Protein 3RC0 (pdb70)

Sequence (841 aa):
LDPVACCFLSWCRRVGLELSPKVAVSRQGTVAGYGMVARESVQAGELLFVVPRAALLSQHTCSIGGLLERERVALQSQSGWVPLLLALLHELQAPASRWRPYFALWPELGRLEHPMFWPEEERRCCLLQGTGVPEAVEKDLANIRSEYQSIVLPFMEAHPDLFSLRVRSLELYHQLVALVMAYSFQEPLEKEPNSPVMVPAADILNHLANHNANLEYSANCLRMVATQPIPKGHEIFNTYGQMANWQLIHMYGFVEPYPDNTDDTADIQMVTVREAALQGTKTEAERHLVYERWDFLCKLEMVGEEGAFVIGREEVLTEEELTTTLKVLCMPAEEFRELKDQKREEGSLTITNIPKLKASWRQLLQNSVLLTLQTYATDLKTDQGLLSSNKEVYAKLSWREQQALQVRYGQKMILHQLLELTSETFKSILDPVACCFLSWCRRVGLELSPKVAVSRQGTVAGYGMVARESVQAGELLFVVPRAALLSQHTCSIGGLLERERVALQSQSGWVPLLLALLHELQAPASRWRPYFALWPELGRLEHPMFWPEEERRCCLLQGTGVPEAVEKDLANIRSEYQSIVLPFMEAHPDLFSLRVRSLELYHQLVALVMAYSFQEPLEEPNSPVMVPAADILNHLANHNANLEYSANCLRMVATQPIPKGHEIFNTYGQMANWQLIHMYGFVEPYPDNTDDTADIQMVTVREAALQGTKTEAERHLVYERWDFLCKLEMVGEEGAFVIGREEVLTEEELTTTLKVLCMPAEEFRELKDQSLTITNIPKLKASWRQLLQNSVLLTLQTYATDLKTDQGLLSNKEVYAKLSWREQQALQVRYGQKMILHQLLELTSK

Structure (mmCIF, N/CA/C/O backbone):
data_3RC0
#
_entry.id   3RC0
#
_cell.length_a   61.621
_cell.length_b   64.501
_cell.length_c   73.759
_cell.angle_alpha   78.73
_cell.angle_beta   70.60
_cell.angle_gamma   64.21
#
_symmetry.space_group_name_H-M   'P 1'
#
loop_
_entity.id
_entity.type
_entity.pdbx_description
1 polymer 'N-lysine methyltransferase SETD6'
2 polymer 'Transcription factor p65 peptide'
3 non-polymer 1,2-ETHANEDIOL
4 non-polymer S-ADENOSYLMETHIONINE
5 water water
#
loop_
_atom_site.group_PDB
_atom_site.id
_atom_site.type_symbol
_atom_site.label_atom_id
_atom_site.label_alt_id
_atom_site.label_comp_id
_atom_site.label_asym_id
_atom_site.label_entity_id
_atom_site.label_seq_id
_atom_site.pdbx_PDB_ins_code
_atom_site.Cartn_x
_atom_site.Cartn_y
_atom_site.Cartn_z
_atom_site.occupancy
_atom_site.B_iso_or_equiv
_atom_site.auth_seq_id
_atom_site.auth_comp_id
_atom_site.auth_asym_id
_atom_site.auth_atom_id
_atom_site.pdbx_PDB_model_num
ATOM 1 N N . LEU A 1 19 ? 24.037 14.235 -36.252 1.00 43.76 19 LEU A N 1
ATOM 2 C CA . LEU A 1 19 ? 24.970 13.770 -37.274 1.00 53.68 19 LEU A CA 1
ATOM 3 C C . LEU A 1 19 ? 26.391 14.181 -36.904 1.00 49.26 19 LEU A C 1
ATOM 4 O O . LEU A 1 19 ? 27.143 13.403 -36.308 1.00 46.76 19 LEU A O 1
ATOM 6 N N . ASP A 1 20 ? 26.752 15.405 -37.275 1.00 46.96 20 ASP A N 1
ATOM 7 C CA . ASP A 1 20 ? 27.966 16.027 -36.774 1.00 39.79 20 ASP A CA 1
ATOM 8 C 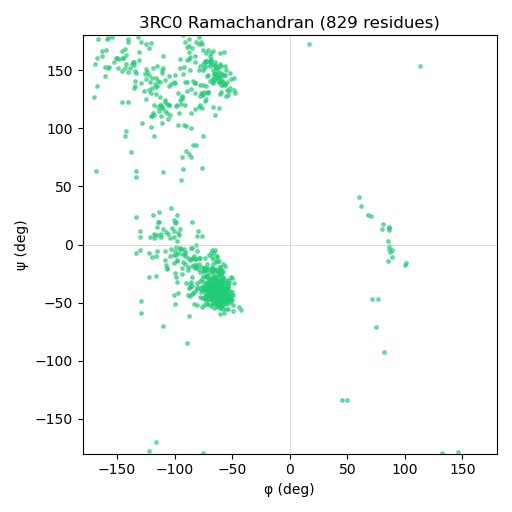C . ASP A 1 20 ? 27.670 16.664 -35.421 1.00 34.90 20 ASP A C 1
ATOM 9 O O . ASP A 1 20 ? 28.478 16.561 -34.500 1.00 39.21 20 ASP A O 1
ATOM 11 N N . PRO A 1 21 ? 26.509 17.329 -35.290 1.00 28.84 21 PRO A N 1
ATOM 12 C CA . PRO A 1 21 ? 26.167 17.889 -33.981 1.00 31.28 21 PRO A CA 1
ATOM 13 C C . PRO A 1 21 ? 26.148 16.824 -32.896 1.00 27.16 21 PRO A C 1
ATOM 14 O O . PRO A 1 21 ? 26.620 17.073 -31.792 1.00 30.55 21 PRO A O 1
ATOM 18 N N . VAL A 1 22 ? 25.617 15.649 -33.210 1.00 24.56 22 VAL A N 1
ATOM 19 C CA . VAL A 1 22 ? 25.640 14.539 -32.268 1.00 27.02 22 VAL A CA 1
ATOM 20 C C . VAL A 1 22 ? 27.073 14.155 -31.902 1.00 29.16 22 VAL A C 1
ATOM 21 O O . VAL A 1 22 ? 27.378 13.939 -30.734 1.00 26.95 22 VAL A O 1
ATOM 25 N N . ALA A 1 23 ? 27.953 14.074 -32.897 1.00 30.50 23 ALA A N 1
ATOM 26 C CA . ALA A 1 23 ? 29.343 13.690 -32.651 1.00 26.38 23 ALA A CA 1
ATOM 27 C C . ALA A 1 23 ? 30.068 14.760 -31.839 1.00 24.76 23 ALA A C 1
ATOM 28 O O . ALA A 1 23 ? 30.836 14.448 -30.921 1.00 26.04 23 ALA A O 1
ATOM 30 N N . CYS A 1 24 ? 29.830 16.018 -32.200 1.00 24.16 24 CYS A N 1
ATOM 31 C CA A CYS A 1 24 ? 30.359 17.160 -31.464 0.50 23.80 24 CYS A CA 1
ATOM 32 C CA B CYS A 1 24 ? 30.376 17.145 -31.457 0.50 23.78 24 CYS A CA 1
ATOM 33 C C . CYS A 1 24 ? 29.876 17.123 -30.016 1.00 23.65 24 CYS A C 1
ATOM 34 O O . CYS A 1 24 ? 30.633 17.403 -29.095 1.00 24.03 24 CYS A O 1
ATOM 39 N N . PHE A 1 25 ? 28.598 16.788 -29.827 1.00 20.93 25 PHE A N 1
ATOM 40 C CA . PHE A 1 25 ? 28.005 16.757 -28.492 1.00 21.04 25 PHE A CA 1
ATOM 41 C C . PHE A 1 25 ? 28.663 15.677 -27.652 1.00 19.45 25 PHE A C 1
ATOM 42 O O . PHE A 1 25 ? 28.960 15.889 -26.480 1.00 21.84 25 PHE A O 1
ATOM 50 N N . LEU A 1 26 ? 28.916 14.525 -28.264 1.00 21.94 26 LEU A N 1
ATOM 51 C CA . LEU A 1 26 ? 29.541 13.403 -27.563 1.00 21.74 26 LEU A CA 1
ATOM 52 C C . LEU A 1 26 ? 30.998 13.649 -27.174 1.00 22.21 26 LEU A C 1
ATOM 53 O O . LEU A 1 26 ? 31.453 13.160 -26.139 1.00 23.50 26 LEU A O 1
ATOM 58 N N . SER A 1 27 ? 31.732 14.408 -27.983 1.00 21.00 27 SER A N 1
ATOM 59 C CA . SER A 1 27 ? 33.075 14.820 -27.584 1.00 23.97 27 SER A CA 1
ATOM 60 C C . SER A 1 27 ? 32.968 15.771 -26.414 1.00 19.82 27 SER A C 1
ATOM 61 O O . SER A 1 27 ? 33.733 15.679 -25.460 1.00 20.88 27 SER A O 1
ATOM 64 N N . TRP A 1 28 ? 32.016 16.695 -26.498 1.00 20.88 28 TRP A N 1
ATOM 65 C CA . TRP A 1 28 ? 31.764 17.637 -25.415 1.00 20.19 28 TRP A CA 1
ATOM 66 C C . TRP A 1 28 ? 31.466 16.878 -24.117 1.00 17.07 28 TRP A C 1
ATOM 67 O O . TRP A 1 28 ? 32.021 17.185 -23.066 1.00 20.30 28 TRP A O 1
ATOM 78 N N . CYS A 1 29 ? 30.598 15.876 -24.205 1.00 18.43 29 CYS A N 1
ATOM 79 C CA . CYS A 1 29 ? 30.318 15.005 -23.070 1.00 21.06 29 CYS A CA 1
ATOM 80 C C . CYS A 1 29 ? 31.608 14.489 -22.429 1.00 23.03 29 CYS A C 1
ATOM 81 O O . CYS A 1 29 ? 31.800 14.601 -21.219 1.00 21.87 29 CYS A O 1
ATOM 84 N N . ARG A 1 30 ? 32.488 13.918 -23.249 1.00 24.03 30 ARG A N 1
ATOM 85 C CA . ARG A 1 30 ? 33.754 13.399 -22.753 1.00 20.86 30 ARG A CA 1
ATOM 86 C C . ARG A 1 30 ? 34.587 14.498 -22.081 1.00 23.26 30 ARG A C 1
ATOM 87 O O . ARG A 1 30 ? 35.151 14.286 -21.005 1.00 18.81 30 ARG A O 1
ATOM 95 N N . ARG A 1 31 ? 34.642 15.672 -22.709 1.00 24.61 31 ARG A N 1
ATOM 96 C CA . ARG A 1 31 ? 35.339 16.829 -22.140 1.00 23.76 31 ARG A CA 1
ATOM 97 C C . ARG A 1 31 ? 34.839 17.183 -20.729 1.00 25.84 31 ARG A C 1
ATOM 98 O O . ARG A 1 31 ? 35.639 17.503 -19.851 1.00 24.54 31 ARG A O 1
ATOM 106 N N . VAL A 1 32 ? 33.524 17.127 -20.508 1.00 21.52 32 VAL A N 1
ATOM 107 C CA . VAL A 1 32 ? 32.947 17.565 -19.229 1.00 17.93 32 VAL A CA 1
ATOM 108 C C . VAL A 1 32 ? 32.598 16.419 -18.272 1.00 19.62 32 VAL A C 1
ATOM 109 O O . VAL A 1 32 ? 31.993 16.640 -17.226 1.00 24.45 32 VAL A O 1
ATOM 113 N N . GLY A 1 33 ? 32.967 15.198 -18.637 1.00 19.63 33 GLY A N 1
ATOM 114 C CA . GLY A 1 33 ? 32.839 14.067 -17.731 1.00 25.11 33 GLY A CA 1
ATOM 115 C C . GLY A 1 33 ? 31.488 13.381 -17.737 1.00 25.07 33 GLY A C 1
ATOM 116 O O . GLY A 1 33 ? 31.173 12.600 -16.835 1.00 24.90 33 GLY A O 1
ATOM 117 N N . LEU A 1 34 ? 30.685 13.673 -18.751 1.00 18.82 34 LEU A N 1
ATOM 118 C CA . LEU A 1 34 ? 29.382 13.053 -18.892 1.00 20.76 34 LEU A CA 1
ATOM 119 C C . LEU A 1 34 ? 29.587 11.698 -19.546 1.00 21.48 34 LEU A C 1
ATOM 120 O O . LEU A 1 34 ? 30.050 11.620 -20.685 1.00 21.63 34 LEU A O 1
ATOM 125 N N . GLU A 1 35 ? 29.255 10.634 -18.819 1.00 18.16 35 GLU A N 1
ATOM 126 C CA . GLU A 1 35 ? 29.531 9.270 -19.266 1.00 25.95 35 GLU A CA 1
ATOM 127 C C . GLU A 1 35 ? 28.277 8.542 -19.761 1.00 26.97 35 GLU A C 1
ATOM 128 O O . GLU A 1 35 ? 27.319 8.359 -19.017 1.00 24.33 35 GLU A O 1
ATOM 134 N N . LEU A 1 36 ? 28.304 8.126 -21.022 1.00 25.70 36 LEU A N 1
ATOM 135 C CA . LEU A 1 36 ? 27.231 7.350 -21.624 1.00 27.90 36 LEU A CA 1
ATOM 136 C C . LEU A 1 36 ? 27.584 5.872 -21.640 1.00 29.66 36 LEU A C 1
ATOM 137 O O . LEU A 1 36 ? 28.721 5.513 -21.948 1.00 22.83 36 LEU A O 1
ATOM 142 N N . SER A 1 37 ? 26.616 5.010 -21.338 1.00 22.42 37 SER A N 1
ATOM 143 C CA . SER A 1 37 ? 26.830 3.574 -21.502 1.00 27.59 37 SER A CA 1
ATOM 144 C C . SER A 1 37 ? 26.933 3.190 -22.975 1.00 24.86 37 SER A C 1
ATOM 145 O O . SER A 1 37 ? 26.191 3.716 -23.812 1.00 24.92 37 SER A O 1
ATOM 148 N N . PRO A 1 38 ? 27.848 2.258 -23.293 1.00 29.98 38 PRO A N 1
ATOM 149 C CA . PRO A 1 38 ? 28.119 1.814 -24.669 1.00 31.63 38 PRO A CA 1
ATOM 150 C C . PRO A 1 38 ? 26.892 1.154 -25.270 1.00 27.60 38 PRO A C 1
ATOM 151 O O . PRO A 1 38 ? 26.807 0.949 -26.482 1.00 26.13 38 PRO A O 1
ATOM 155 N N . LYS A 1 39 ? 25.945 0.827 -24.399 1.00 24.20 39 LYS A N 1
ATOM 156 C CA . LYS A 1 39 ? 24.701 0.200 -24.802 1.00 30.79 39 LYS A CA 1
ATOM 157 C C . LYS A 1 39 ? 23.645 1.201 -25.274 1.00 28.71 39 LYS A C 1
ATOM 158 O O . LYS A 1 39 ? 22.622 0.796 -25.815 1.00 27.73 39 LYS A O 1
ATOM 164 N N . VAL A 1 40 ? 23.863 2.494 -25.047 1.00 25.97 64 VAL A N 1
ATOM 165 C CA . VAL A 1 40 ? 22.875 3.493 -25.466 1.00 29.52 64 VAL A CA 1
ATOM 166 C C . VAL A 1 40 ? 23.404 4.333 -26.609 1.00 24.93 64 VAL A C 1
ATOM 167 O O . VAL A 1 40 ? 24.603 4.587 -26.696 1.00 32.43 64 VAL A O 1
ATOM 171 N N . ALA A 1 41 ? 22.505 4.755 -27.488 1.00 23.25 65 ALA A N 1
ATOM 172 C CA . ALA A 1 41 ? 22.882 5.575 -28.635 1.00 22.22 65 ALA A CA 1
ATOM 173 C C . ALA A 1 41 ? 21.921 6.746 -28.842 1.00 25.50 65 ALA A C 1
ATOM 174 O O . ALA A 1 41 ? 20.704 6.578 -28.787 1.00 27.89 65 ALA A O 1
ATOM 176 N N . VAL A 1 42 ? 22.479 7.931 -29.075 1.00 21.63 66 VAL A N 1
ATOM 177 C CA . VAL A 1 42 ? 21.692 9.093 -29.458 1.00 22.98 66 VAL A CA 1
ATOM 178 C C . VAL A 1 42 ? 21.329 8.940 -30.916 1.00 25.15 66 VAL A C 1
ATOM 179 O O . VAL A 1 42 ? 22.188 8.671 -31.744 1.00 29.50 66 VAL A O 1
ATOM 183 N N . SER A 1 43 ? 20.060 9.117 -31.240 1.00 24.28 67 SER A N 1
ATOM 184 C CA . SER A 1 43 ? 19.609 8.842 -32.592 1.00 23.86 67 SER A CA 1
ATOM 185 C C . SER A 1 43 ? 18.427 9.710 -32.996 1.00 25.58 67 SER A C 1
ATOM 186 O O . SER A 1 43 ? 17.725 10.260 -32.150 1.00 26.28 67 SER A O 1
ATOM 189 N N . ARG A 1 44 ? 18.211 9.815 -34.301 1.00 27.59 68 ARG A N 1
ATOM 190 C CA . ARG A 1 44 ? 17.064 10.518 -34.834 1.00 28.70 68 ARG A CA 1
ATOM 191 C C . ARG A 1 44 ? 16.259 9.538 -35.682 1.00 33.14 68 ARG A C 1
ATOM 192 O O . ARG A 1 44 ? 15.286 9.904 -36.338 1.00 30.05 68 ARG A O 1
ATOM 200 N N . GLN A 1 45 ? 16.669 8.275 -35.642 1.00 31.85 69 GLN A N 1
ATOM 201 C CA . GLN A 1 45 ? 16.052 7.235 -36.457 1.00 27.10 69 GLN A CA 1
ATOM 202 C C . GLN A 1 45 ? 15.163 6.286 -35.648 1.00 28.02 69 GLN A C 1
ATOM 203 O O . GLN A 1 45 ? 15.653 5.526 -34.812 1.00 27.21 69 GLN A O 1
ATOM 205 N N . GLY A 1 46 ? 13.859 6.328 -35.913 1.00 21.31 70 GLY A N 1
ATOM 206 C CA . GLY A 1 46 ? 12.925 5.403 -35.302 1.00 20.67 70 GLY A CA 1
ATOM 207 C C . GLY A 1 46 ? 12.431 5.875 -33.950 1.00 18.66 70 GLY A C 1
ATOM 208 O O . GLY A 1 46 ? 11.824 5.118 -33.190 1.00 20.80 70 GLY A O 1
ATOM 209 N N . THR A 1 47 ? 12.699 7.135 -33.646 1.00 21.65 71 THR A N 1
ATOM 210 C CA . THR A 1 47 ? 12.261 7.714 -32.386 1.00 24.57 71 THR A CA 1
ATOM 211 C C . THR A 1 47 ? 10.873 8.318 -32.565 1.00 19.89 71 THR A C 1
ATOM 212 O O . THR A 1 47 ? 10.467 8.617 -33.682 1.00 18.84 71 THR A O 1
ATOM 216 N N . VAL A 1 48 ? 10.147 8.488 -31.464 1.00 16.68 72 VAL A N 1
ATOM 217 C CA . VAL A 1 48 ? 8.811 9.075 -31.515 1.00 20.90 72 VA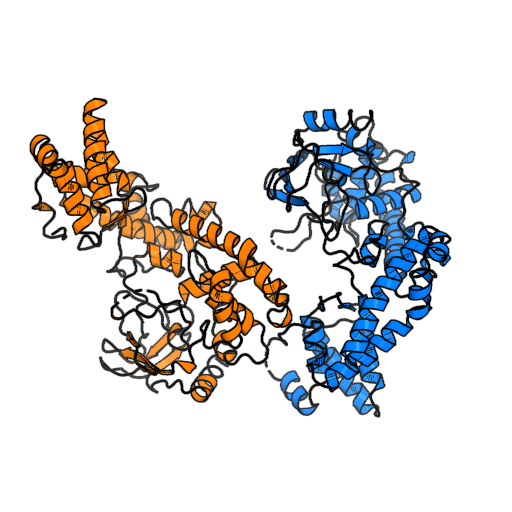L A CA 1
ATOM 218 C C . VAL A 1 48 ? 8.859 10.539 -31.929 1.00 18.64 72 VAL A C 1
ATOM 219 O O . VAL A 1 48 ? 7.899 11.064 -32.488 1.00 25.94 72 VAL A O 1
ATOM 223 N N . ALA A 1 49 ? 9.982 11.197 -31.669 1.00 19.25 73 ALA A N 1
ATOM 224 C CA . ALA A 1 49 ? 10.122 12.610 -32.013 1.00 22.54 73 ALA A CA 1
ATOM 225 C C . ALA A 1 49 ? 11.561 13.099 -31.922 1.00 22.15 73 ALA A C 1
ATOM 226 O O . ALA A 1 49 ? 12.266 12.777 -30.968 1.00 24.96 73 ALA A O 1
ATOM 228 N N . GLY A 1 50 ? 11.989 13.878 -32.914 1.00 20.80 74 GLY A N 1
ATOM 229 C CA . GLY A 1 50 ? 13.317 14.474 -32.915 1.00 24.06 74 GLY A CA 1
ATOM 230 C C . GLY A 1 50 ? 14.422 13.507 -32.524 1.00 28.30 74 GLY A C 1
ATOM 231 O O . GLY A 1 50 ? 14.470 12.381 -33.017 1.00 29.75 74 GLY A O 1
ATOM 232 N N . TYR A 1 51 ? 15.309 13.951 -31.640 1.00 23.93 75 TYR A N 1
ATOM 233 C CA . TYR A 1 51 ? 16.324 13.085 -31.054 1.00 19.66 75 TYR A CA 1
ATOM 234 C C . TYR A 1 51 ? 15.746 12.231 -29.937 1.00 23.97 75 TYR A C 1
ATOM 235 O O . TYR A 1 51 ? 14.816 12.638 -29.242 1.00 21.00 75 TYR A O 1
ATOM 244 N N . GLY A 1 52 ? 16.325 11.055 -29.756 1.00 17.46 76 GLY A N 1
ATOM 245 C CA . GLY A 1 52 ? 15.979 10.185 -28.651 1.00 16.22 76 GLY A CA 1
ATOM 246 C C . GLY A 1 52 ? 17.183 9.311 -28.387 1.00 14.80 76 GLY A C 1
ATOM 247 O O . GLY A 1 52 ? 18.195 9.436 -29.073 1.00 20.95 76 GLY A O 1
ATOM 248 N N . MET A 1 53 ? 17.096 8.453 -27.380 1.00 15.00 77 MET A N 1
ATOM 249 C CA . MET A 1 53 ? 18.124 7.446 -27.164 1.00 18.40 77 MET A CA 1
ATOM 250 C C . MET A 1 53 ? 17.532 6.071 -27.376 1.00 17.34 77 MET A C 1
ATOM 251 O O . MET A 1 53 ? 16.401 5.804 -26.993 1.00 19.31 77 MET A O 1
ATOM 256 N N . VAL A 1 54 ? 18.321 5.211 -28.001 1.00 19.67 78 VAL A N 1
ATOM 257 C CA . VAL A 1 54 ? 17.899 3.875 -28.382 1.00 26.32 78 VAL A CA 1
ATOM 258 C C . VAL A 1 54 ? 18.874 2.890 -27.762 1.00 28.89 78 VAL A C 1
ATOM 259 O O . VAL A 1 54 ? 20.045 3.220 -27.567 1.00 23.07 78 VAL A O 1
ATOM 263 N N . ALA A 1 55 ? 18.403 1.696 -27.421 1.00 27.72 79 ALA A N 1
ATOM 264 C CA . ALA A 1 55 ? 19.300 0.671 -26.892 1.00 28.33 79 ALA A CA 1
ATOM 265 C C . ALA A 1 55 ? 20.097 -0.007 -28.015 1.00 26.78 79 ALA A C 1
ATOM 266 O O . ALA A 1 55 ? 19.521 -0.613 -28.918 1.00 29.91 79 ALA A O 1
ATOM 268 N N . ARG A 1 56 ? 21.422 0.122 -27.958 1.00 27.48 80 ARG A N 1
ATOM 269 C CA . ARG A 1 56 ? 22.324 -0.582 -28.867 1.00 35.82 80 ARG A CA 1
ATOM 270 C C . ARG A 1 56 ? 22.312 -2.073 -28.570 1.00 30.91 80 ARG A C 1
ATOM 271 O O . ARG A 1 56 ? 22.432 -2.903 -29.470 1.00 34.26 80 ARG A O 1
ATOM 279 N N . GLU A 1 57 ? 22.192 -2.392 -27.288 1.00 33.81 81 GLU A N 1
ATOM 280 C CA . GLU A 1 57 ? 22.135 -3.764 -26.815 1.00 33.91 81 GLU A CA 1
ATOM 281 C C . GLU A 1 57 ? 21.054 -3.801 -25.763 1.00 33.52 81 GLU A C 1
ATOM 282 O O . GLU A 1 57 ? 20.760 -2.779 -25.144 1.00 35.29 81 GLU A O 1
ATOM 288 N N . SER A 1 58 ? 20.459 -4.967 -25.546 1.00 27.89 82 SER A N 1
ATOM 289 C CA . SER A 1 58 ? 19.405 -5.070 -24.545 1.00 30.56 82 SER A CA 1
ATOM 290 C C . SER A 1 58 ? 19.940 -4.645 -23.185 1.00 34.53 82 SER A C 1
ATOM 291 O O . SER A 1 58 ? 21.084 -4.938 -22.826 1.00 29.06 82 SER A O 1
ATOM 294 N N . VAL A 1 59 ? 19.101 -3.935 -22.444 1.00 32.23 83 VAL A N 1
ATOM 295 C CA . VAL A 1 59 ? 19.461 -3.392 -21.147 1.00 30.89 83 VAL A CA 1
ATOM 296 C C . VAL A 1 59 ? 18.574 -4.038 -20.082 1.00 35.68 83 VAL A C 1
ATOM 297 O O . VAL A 1 59 ? 17.399 -4.311 -20.330 1.00 30.39 83 VAL A O 1
ATOM 301 N N . GLN A 1 60 ? 19.144 -4.293 -18.909 1.00 31.94 84 GLN A N 1
ATOM 302 C CA . GLN A 1 60 ? 18.411 -4.908 -17.815 1.00 33.98 84 GLN A CA 1
ATOM 303 C C . GLN A 1 60 ? 17.859 -3.846 -16.879 1.00 32.53 84 GLN A C 1
ATOM 304 O O . GLN A 1 60 ? 18.443 -2.774 -16.733 1.00 33.61 84 GLN A O 1
ATOM 310 N N . ALA A 1 61 ? 16.751 -4.161 -16.221 1.00 34.67 85 ALA A N 1
ATOM 311 C CA . ALA A 1 61 ? 16.208 -3.294 -15.188 1.00 28.34 85 ALA A CA 1
ATOM 312 C C . ALA A 1 61 ? 17.280 -2.955 -14.163 1.00 33.16 85 ALA A C 1
ATOM 313 O O . ALA A 1 61 ? 18.027 -3.829 -13.725 1.00 39.89 85 ALA A O 1
ATOM 315 N N . GLY A 1 62 ? 17.362 -1.684 -13.788 1.00 27.00 86 GLY A N 1
ATOM 316 C CA . GLY A 1 62 ? 18.292 -1.257 -12.760 1.00 26.79 86 GLY A CA 1
ATOM 317 C C . GLY A 1 62 ? 19.654 -0.879 -13.302 1.00 27.38 86 GLY A C 1
ATOM 318 O O . GLY A 1 62 ? 20.517 -0.414 -12.559 1.00 31.00 86 GLY A O 1
ATOM 319 N N . GLU A 1 63 ? 19.846 -1.070 -14.603 1.00 29.09 87 GLU A N 1
ATOM 320 C CA . GLU A 1 63 ? 21.136 -0.808 -15.232 1.00 25.59 87 GLU A CA 1
ATOM 321 C C . GLU A 1 63 ? 21.382 0.680 -15.469 1.00 31.74 87 GLU A C 1
ATOM 322 O O . GLU A 1 63 ? 20.489 1.412 -15.894 1.00 24.74 87 GLU A O 1
ATOM 328 N N . LEU A 1 64 ? 22.603 1.114 -15.181 1.00 25.47 88 LEU A N 1
ATOM 329 C CA . LEU A 1 64 ? 22.990 2.504 -15.332 1.00 25.55 88 LEU A CA 1
ATOM 330 C C . LEU A 1 64 ? 23.165 2.857 -16.808 1.00 25.10 88 LEU A C 1
ATOM 331 O O . LEU A 1 64 ? 23.939 2.219 -17.512 1.00 27.28 88 LEU A O 1
ATOM 336 N N . LEU A 1 65 ? 22.443 3.869 -17.276 1.00 24.68 89 LEU A N 1
ATOM 337 C CA . LEU A 1 65 ? 22.478 4.238 -18.687 1.00 20.49 89 LEU A CA 1
ATOM 338 C C . LEU A 1 65 ? 23.443 5.392 -18.938 1.00 22.43 89 LEU A C 1
ATOM 339 O O . LEU A 1 65 ? 24.176 5.395 -19.925 1.00 22.23 89 LEU A O 1
ATOM 344 N N . PHE A 1 66 ? 23.427 6.383 -18.053 1.00 18.76 90 PHE A N 1
ATOM 345 C CA . PHE A 1 66 ? 24.419 7.454 -18.114 1.00 21.34 90 PHE A CA 1
ATOM 346 C C . PHE A 1 66 ? 24.529 8.280 -16.836 1.00 20.11 90 PHE A C 1
ATOM 347 O O . PHE A 1 66 ? 23.648 8.241 -15.980 1.00 24.57 90 PHE A O 1
ATOM 355 N N . VAL A 1 67 ? 25.641 8.994 -16.711 1.00 20.44 91 VAL A N 1
ATOM 356 C CA . VAL A 1 67 ? 25.912 9.831 -15.549 1.00 25.25 91 VAL A CA 1
ATOM 357 C C . VAL A 1 67 ? 26.242 11.240 -16.006 1.00 21.83 91 VAL A C 1
ATOM 358 O O . VAL A 1 67 ? 27.038 11.435 -16.921 1.00 19.26 91 VAL A O 1
ATOM 362 N N . VAL A 1 68 ? 25.609 12.217 -15.364 1.00 21.77 92 VAL A N 1
ATOM 363 C CA . VAL A 1 68 ? 25.854 13.618 -15.656 1.00 21.19 92 VAL A CA 1
ATOM 364 C C . VAL A 1 68 ? 26.391 14.306 -14.401 1.00 22.78 92 VAL A C 1
ATOM 365 O O . VAL A 1 68 ? 25.671 14.435 -13.411 1.00 25.54 92 VAL A O 1
ATOM 369 N N . PRO A 1 69 ? 27.666 14.742 -14.439 1.00 22.91 93 PRO A N 1
ATOM 370 C CA . PRO A 1 69 ? 28.277 15.492 -13.336 1.00 21.77 93 PRO A CA 1
ATOM 371 C C . PRO A 1 69 ? 27.486 16.763 -13.096 1.00 21.12 93 PRO A C 1
ATOM 372 O O . PRO A 1 69 ? 26.980 17.340 -14.054 1.00 22.06 93 PRO A O 1
ATOM 376 N N . ARG A 1 70 ? 27.396 17.212 -11.852 1.00 22.11 94 ARG A N 1
ATOM 377 C CA . ARG A 1 70 ? 26.617 18.405 -11.559 1.00 24.30 94 ARG A CA 1
ATOM 378 C C . ARG A 1 70 ? 27.206 19.680 -12.152 1.00 28.16 94 ARG A C 1
ATOM 379 O O . ARG A 1 70 ? 26.490 20.662 -12.346 1.00 21.58 94 ARG A O 1
ATOM 387 N N . ALA A 1 71 ? 28.498 19.666 -12.455 1.00 18.04 95 ALA A N 1
ATOM 388 C CA . ALA A 1 71 ? 29.147 20.848 -13.022 1.00 25.17 95 ALA A CA 1
ATOM 389 C C . ALA A 1 71 ? 28.834 20.994 -14.507 1.00 27.36 95 ALA A C 1
ATOM 390 O O . ALA A 1 71 ? 29.108 22.034 -15.108 1.00 33.20 95 ALA A O 1
ATOM 392 N N . ALA A 1 72 ? 28.248 19.952 -15.092 1.00 22.91 96 ALA A N 1
ATOM 393 C CA . ALA A 1 72 ? 27.837 19.987 -16.491 1.00 24.57 96 ALA A CA 1
ATOM 394 C C . ALA A 1 72 ? 26.451 20.607 -16.689 1.00 18.94 96 ALA A C 1
ATOM 395 O O . ALA A 1 72 ? 26.107 21.013 -17.801 1.00 19.72 96 ALA A O 1
ATOM 397 N N . LEU A 1 73 ? 25.659 20.674 -15.618 1.00 24.58 97 LEU A N 1
ATOM 398 C CA . LEU A 1 73 ? 24.311 21.240 -15.685 1.00 21.66 97 LEU A CA 1
ATOM 399 C C . LEU A 1 73 ? 24.387 22.707 -16.057 1.00 23.11 97 LEU A C 1
ATOM 400 O O . LEU A 1 73 ? 25.342 23.387 -15.702 1.00 24.66 97 LEU A O 1
ATOM 405 N N . LEU A 1 74 ? 23.385 23.192 -16.782 1.00 25.98 98 LEU A N 1
ATOM 406 C CA . LEU A 1 74 ? 23.316 24.604 -17.139 1.00 20.44 98 LEU A CA 1
ATOM 407 C C . LEU A 1 74 ? 22.244 25.263 -16.296 1.00 21.06 98 LEU A C 1
ATOM 408 O O . LEU A 1 74 ? 21.056 25.020 -16.487 1.00 20.12 98 LEU A O 1
ATOM 413 N N . SER A 1 75 ? 22.674 26.081 -15.343 1.00 21.06 99 SER A N 1
ATOM 414 C CA . SER A 1 75 ? 21.749 26.730 -14.434 1.00 26.54 99 SER A CA 1
ATOM 415 C C . SER A 1 75 ? 22.178 28.158 -14.176 1.00 28.01 99 SER A C 1
ATOM 416 O O . SER A 1 75 ? 23.217 28.601 -14.661 1.00 29.08 99 SER A O 1
ATOM 419 N N . GLN A 1 76 ? 21.362 28.871 -13.407 1.00 28.08 100 GLN A N 1
ATOM 420 C CA . GLN A 1 76 ? 21.702 30.204 -12.936 1.00 32.05 100 GLN A CA 1
ATOM 421 C C . GLN A 1 76 ? 23.005 30.178 -12.135 1.00 32.84 100 GLN A C 1
ATOM 422 O O . GLN A 1 76 ? 23.744 31.154 -12.107 1.00 36.96 100 GLN A O 1
ATOM 428 N N . HIS A 1 77 ? 23.288 29.040 -11.507 1.00 37.13 101 HIS A N 1
ATOM 429 C CA . HIS A 1 77 ? 24.457 28.895 -10.634 1.00 29.51 101 HIS A CA 1
ATOM 430 C C . HIS A 1 77 ? 25.751 28.497 -11.344 1.00 31.29 101 HIS A C 1
ATOM 431 O O . HIS A 1 77 ? 26.826 28.942 -10.949 1.00 37.34 101 HIS A O 1
ATOM 438 N N . THR A 1 78 ? 25.655 27.687 -12.399 1.00 28.00 102 THR A N 1
ATOM 439 C CA . THR A 1 78 ? 26.843 27.292 -13.167 1.00 31.34 102 THR A CA 1
ATOM 440 C C . THR A 1 78 ? 27.163 28.212 -14.335 1.00 28.91 102 THR A C 1
ATOM 441 O O . THR A 1 78 ? 28.262 28.155 -14.880 1.00 30.11 102 THR A O 1
ATOM 445 N N . CYS A 1 79 ? 26.212 29.039 -14.755 1.00 28.96 103 CYS A N 1
ATOM 446 C CA . CYS A 1 79 ? 26.474 29.913 -15.898 1.00 29.67 103 CYS A CA 1
ATOM 447 C C . CYS A 1 79 ? 27.515 30.973 -15.527 1.00 34.72 103 CYS A C 1
ATOM 448 O O . CYS A 1 79 ? 27.727 31.267 -14.344 1.00 31.05 103 CYS A O 1
ATOM 451 N N . SER A 1 80 ? 28.149 31.552 -16.547 1.00 38.10 104 SER A N 1
ATOM 452 C CA . SER A 1 80 ? 29.249 32.494 -16.346 1.00 36.26 104 SER A CA 1
ATOM 453 C C . SER A 1 80 ? 28.874 33.793 -15.620 1.00 44.07 104 SER A C 1
ATOM 454 O O . SER A 1 80 ? 29.756 34.514 -15.153 1.00 47.10 104 SER A O 1
ATOM 457 N N . ILE A 1 81 ? 27.581 34.095 -15.515 1.00 36.43 105 ILE A N 1
ATOM 458 C CA . ILE A 1 81 ? 27.155 35.278 -14.767 1.00 32.97 105 ILE A CA 1
ATOM 459 C C . ILE A 1 81 ? 26.369 34.890 -13.531 1.00 31.56 105 ILE A C 1
ATOM 460 O O . ILE A 1 81 ? 25.519 35.645 -13.064 1.00 34.44 105 ILE A O 1
ATOM 465 N N . GLY A 1 82 ? 26.656 33.708 -13.003 1.00 33.07 106 GLY A N 1
ATOM 466 C CA . GLY A 1 82 ? 25.963 33.231 -11.825 1.00 31.48 106 GLY A CA 1
ATOM 467 C C . GLY A 1 82 ? 26.031 34.212 -10.673 1.00 36.08 106 GLY A C 1
ATOM 468 O O . GLY A 1 82 ? 25.061 34.376 -9.933 1.00 33.64 106 GLY A O 1
ATOM 469 N N . GLY A 1 83 ? 27.179 34.868 -10.521 1.00 35.61 107 GLY A N 1
ATOM 470 C CA . GLY A 1 83 ? 27.377 35.823 -9.444 1.00 36.95 107 GLY A CA 1
ATOM 471 C C . GLY A 1 83 ? 26.440 37.014 -9.528 1.00 29.27 107 GLY A C 1
ATOM 472 O O . GLY A 1 83 ? 25.731 37.327 -8.577 1.00 35.02 107 GLY A O 1
ATOM 473 N N . LEU A 1 84 ? 26.438 37.681 -10.675 1.00 36.36 108 LEU A N 1
ATOM 474 C CA . LEU A 1 84 ? 25.555 38.822 -10.894 1.00 35.68 108 LEU A CA 1
ATOM 475 C C . LEU A 1 84 ? 24.097 38.457 -10.647 1.00 35.77 108 LEU A C 1
ATOM 476 O O . LEU A 1 84 ? 23.344 39.238 -10.069 1.00 41.19 108 LEU A O 1
ATOM 481 N N . LEU A 1 85 ? 23.711 37.260 -11.085 1.00 41.18 109 LEU A N 1
ATOM 482 C CA . LEU A 1 85 ? 22.333 36.792 -10.960 1.00 36.00 109 LEU A CA 1
ATOM 483 C C . LEU A 1 85 ? 21.969 36.553 -9.509 1.00 34.98 109 LEU A C 1
ATOM 484 O O . LEU A 1 85 ? 20.904 36.961 -9.050 1.00 34.54 109 LEU A O 1
ATOM 489 N N . GLU A 1 86 ? 22.851 35.881 -8.786 1.00 37.04 110 GLU A N 1
ATOM 490 C CA . GLU A 1 86 ? 22.620 35.654 -7.369 1.00 41.11 110 GLU A CA 1
ATOM 491 C C . GLU A 1 86 ? 22.529 36.999 -6.643 1.00 43.87 110 GLU A C 1
ATOM 492 O O . GLU A 1 86 ? 21.607 37.249 -5.869 1.00 38.38 110 GLU A O 1
ATOM 498 N N . ARG A 1 87 ? 23.499 37.861 -6.925 1.00 39.49 111 ARG A N 1
ATOM 499 C CA . ARG A 1 87 ? 23.563 39.204 -6.374 1.00 43.71 111 ARG A CA 1
ATOM 500 C C . ARG A 1 87 ? 22.216 39.916 -6.534 1.00 52.34 111 ARG A C 1
ATOM 501 O O . ARG A 1 87 ? 21.728 40.561 -5.602 1.00 51.09 111 ARG A O 1
ATOM 509 N N . GLU A 1 88 ? 21.615 39.779 -7.717 1.00 44.18 112 GLU A N 1
ATOM 510 C CA . GLU A 1 88 ? 20.386 40.498 -8.063 1.00 45.91 112 GLU A CA 1
ATOM 511 C C . GLU A 1 88 ? 19.110 39.679 -7.889 1.00 39.19 112 GLU A C 1
ATOM 512 O O . GLU A 1 88 ? 18.103 39.967 -8.529 1.00 44.52 112 GLU A O 1
ATOM 518 N N . ARG A 1 89 ? 19.145 38.681 -7.012 1.00 41.99 113 ARG A N 1
ATOM 519 C CA . ARG A 1 89 ? 18.036 37.728 -6.886 1.00 41.38 113 ARG A CA 1
ATOM 520 C C . ARG A 1 89 ? 16.686 38.359 -6.549 1.00 46.10 113 ARG A C 1
ATOM 521 O O . ARG A 1 89 ? 15.641 37.820 -6.917 1.00 45.93 113 ARG A O 1
ATOM 529 N N . VAL A 1 90 ? 16.704 39.490 -5.848 1.00 41.92 114 VAL A N 1
ATOM 530 C CA . VAL A 1 90 ? 15.464 40.183 -5.482 1.00 39.26 114 VAL A CA 1
ATOM 531 C C . VAL A 1 90 ? 14.825 40.864 -6.694 1.00 39.00 114 VAL A C 1
ATOM 532 O O . VAL A 1 90 ? 13.611 40.783 -6.902 1.00 41.07 114 VAL A O 1
ATOM 536 N N . ALA A 1 91 ? 15.648 41.533 -7.494 1.00 39.01 115 ALA A N 1
ATOM 537 C CA . ALA A 1 91 ? 15.145 42.217 -8.674 1.00 45.00 115 ALA A CA 1
ATOM 538 C C . ALA A 1 91 ? 14.477 41.232 -9.625 1.00 39.28 115 ALA A C 1
ATOM 539 O O . ALA A 1 91 ? 13.528 41.581 -10.324 1.00 34.57 115 ALA A O 1
ATOM 541 N N . LEU A 1 92 ? 14.973 39.999 -9.627 1.00 37.56 116 LEU A N 1
ATOM 542 C CA . LEU A 1 92 ? 14.635 39.028 -10.661 1.00 39.44 116 LEU A CA 1
ATOM 543 C C . LEU A 1 92 ? 13.500 38.077 -10.281 1.00 34.76 116 LEU A C 1
ATOM 544 O O . LEU A 1 92 ? 13.226 37.126 -11.007 1.00 40.86 116 LEU A O 1
ATOM 549 N N . GLN A 1 93 ? 12.842 38.328 -9.151 1.00 34.30 117 GLN A N 1
ATOM 550 C CA . GLN A 1 93 ? 11.710 37.498 -8.724 1.00 39.71 117 GLN A CA 1
ATOM 551 C C . GLN A 1 93 ? 10.561 37.513 -9.724 1.00 37.39 117 GLN A C 1
ATOM 552 O O . GLN A 1 93 ? 10.389 38.476 -10.484 1.00 31.74 117 GLN A O 1
ATOM 558 N N . SER A 1 94 ? 9.763 36.450 -9.703 1.00 36.23 118 SER A N 1
ATOM 559 C CA . SER A 1 94 ? 8.578 36.364 -10.555 1.00 36.14 118 SER A CA 1
ATOM 560 C C . SER A 1 94 ? 7.693 35.216 -10.098 1.00 41.73 118 SER A C 1
ATOM 561 O O . SER A 1 94 ? 8.042 34.490 -9.163 1.00 37.36 118 SER A O 1
ATOM 564 N N . GLN A 1 95 ? 6.543 35.064 -10.747 1.00 37.00 119 GLN A N 1
ATOM 565 C CA . GLN A 1 95 ? 5.601 34.018 -10.376 1.00 38.44 119 GLN A CA 1
ATOM 566 C C . GLN A 1 95 ? 6.187 32.623 -10.570 1.00 41.12 119 GLN A C 1
ATOM 567 O O . GLN A 1 95 ? 5.925 31.714 -9.775 1.00 37.73 119 GLN A O 1
ATOM 573 N N . SER A 1 96 ? 6.989 32.467 -11.621 1.00 35.33 120 SER A N 1
ATOM 574 C CA . SER A 1 96 ? 7.563 31.174 -11.978 1.00 31.10 120 SER A CA 1
ATOM 575 C C . SER A 1 96 ? 8.875 30.894 -11.262 1.00 30.96 120 SER A C 1
ATOM 576 O O . SER A 1 96 ? 9.152 29.761 -10.884 1.00 32.13 120 SER A O 1
ATOM 579 N N . GLY A 1 97 ? 9.687 31.927 -11.089 1.00 26.14 121 GLY A N 1
ATOM 580 C CA . GLY A 1 97 ? 10.994 31.765 -10.489 1.00 27.53 121 GLY A CA 1
ATOM 581 C C . GLY A 1 97 ? 12.041 31.388 -11.517 1.00 28.38 121 GLY A C 1
ATOM 582 O O . GLY A 1 97 ? 13.130 30.956 -11.158 1.00 29.19 121 GLY A O 1
ATOM 583 N N . TRP A 1 98 ? 11.713 31.573 -12.797 1.00 25.60 122 TRP A N 1
ATOM 584 C CA . TRP A 1 98 ? 12.568 31.141 -13.909 1.00 22.33 122 TRP A CA 1
ATOM 585 C C . TRP A 1 98 ? 13.419 32.230 -14.516 1.00 21.08 122 TRP A C 1
ATOM 586 O O . TRP A 1 98 ? 14.262 31.939 -15.363 1.00 25.06 122 TRP A O 1
ATOM 597 N N . VAL A 1 99 ? 13.190 33.480 -14.123 1.00 21.00 123 VAL A N 1
ATOM 598 C CA . VAL A 1 99 ? 13.908 34.593 -14.741 1.00 21.54 123 VAL A CA 1
ATOM 599 C C . VAL A 1 99 ? 15.423 34.422 -14.665 1.00 22.89 123 VAL A C 1
ATOM 600 O O . VAL A 1 99 ? 16.115 34.620 -15.663 1.00 25.14 123 VAL A O 1
ATOM 604 N N . PRO A 1 100 ? 15.948 34.044 -13.486 1.00 18.75 124 PRO A N 1
ATOM 605 C CA . PRO A 1 100 ? 17.391 33.780 -13.424 1.00 26.40 124 PRO A CA 1
ATOM 606 C C . PRO A 1 100 ? 17.860 32.736 -14.445 1.00 22.77 124 PRO A C 1
ATOM 607 O O . PRO A 1 100 ? 18.883 32.949 -15.086 1.00 25.36 124 PRO A O 1
ATOM 611 N N . LEU A 1 101 ? 17.135 31.635 -14.602 1.00 22.51 125 LEU A N 1
ATOM 612 C CA . LEU A 1 101 ? 17.539 30.624 -15.571 1.00 22.71 125 LEU A CA 1
ATOM 613 C C . LEU A 1 101 ? 17.418 31.154 -16.993 1.00 18.41 125 LEU A C 1
ATOM 614 O O . LEU A 1 101 ? 18.263 30.879 -17.841 1.00 18.85 125 LEU A O 1
ATOM 619 N N . LEU A 1 102 ? 16.367 31.921 -17.248 1.00 16.67 126 LEU A N 1
ATOM 620 C CA . LEU A 1 102 ? 16.139 32.470 -18.577 1.00 17.73 126 LEU A CA 1
ATOM 621 C C . LEU A 1 102 ? 17.232 33.465 -18.966 1.00 19.25 126 LEU A C 1
ATOM 622 O O . LEU A 1 102 ? 17.643 33.520 -20.124 1.00 19.71 126 LEU A O 1
ATOM 627 N N . LEU A 1 103 ? 17.722 34.230 -17.991 1.00 20.85 127 LEU A N 1
ATOM 628 C CA . LEU A 1 103 ? 18.848 35.138 -18.218 1.00 23.28 127 LEU A CA 1
ATOM 629 C C . LEU A 1 103 ? 20.166 34.395 -18.423 1.00 19.63 127 LEU A C 1
ATOM 630 O O . LEU A 1 103 ? 20.991 34.798 -19.242 1.00 24.51 127 LEU A O 1
ATOM 635 N N . ALA A 1 104 ? 20.367 33.310 -17.685 1.00 20.19 128 ALA A N 1
ATOM 636 C CA . ALA A 1 104 ? 21.539 32.475 -17.916 1.00 22.88 128 ALA A CA 1
ATOM 637 C C . ALA A 1 104 ? 21.510 31.951 -19.351 1.00 25.91 128 ALA A C 1
ATOM 638 O O . ALA A 1 104 ? 22.507 32.040 -20.064 1.00 28.24 128 ALA A O 1
ATOM 640 N N . LEU A 1 105 ? 20.360 31.428 -19.779 1.00 18.28 129 LEU A N 1
ATOM 641 C CA . LEU A 1 105 ? 20.201 30.936 -21.151 1.00 17.61 129 LEU A CA 1
ATOM 642 C C . LEU A 1 105 ? 20.398 32.041 -22.176 1.00 20.19 129 LEU A C 1
ATOM 643 O O . LEU A 1 105 ? 21.123 31.860 -23.152 1.00 24.97 129 LEU A O 1
ATOM 648 N N . LEU A 1 106 ? 19.745 33.181 -21.957 1.00 20.41 130 LEU A N 1
ATOM 649 C CA . LEU A 1 106 ? 19.878 34.321 -22.859 1.00 20.83 130 LEU A CA 1
ATOM 650 C C . LEU A 1 106 ? 21.340 34.772 -22.981 1.00 26.85 130 LEU A C 1
ATOM 651 O O . LEU A 1 106 ? 21.846 34.989 -24.082 1.00 23.80 130 LEU A O 1
ATOM 656 N N . HIS A 1 107 ? 22.018 34.903 -21.848 1.00 24.37 131 HIS A N 1
ATOM 657 C CA . HIS A 1 107 ? 23.431 35.235 -21.871 1.00 28.07 131 HIS A CA 1
ATOM 658 C C . HIS A 1 107 ? 24.262 34.183 -22.609 1.00 30.09 131 HIS A C 1
ATOM 659 O O . HIS A 1 107 ? 25.004 34.512 -23.535 1.00 24.24 131 HIS A O 1
ATOM 666 N N . GLU A 1 108 ? 24.148 32.923 -22.192 1.00 21.96 132 GLU A N 1
ATOM 667 C CA . GLU A 1 108 ? 24.963 31.856 -22.778 1.00 26.55 132 GLU A CA 1
ATOM 668 C C . GLU A 1 108 ? 24.766 31.723 -24.286 1.00 27.98 132 GLU A C 1
ATOM 669 O O . GLU A 1 108 ? 25.688 31.334 -25.005 1.00 30.27 132 GLU A O 1
ATOM 675 N N . LEU A 1 109 ? 23.568 32.046 -24.763 1.00 25.93 133 LEU A N 1
ATOM 676 C CA . LEU A 1 109 ? 23.253 31.901 -26.181 1.00 26.16 133 LEU A CA 1
ATOM 677 C C . LEU A 1 109 ? 23.941 32.967 -27.026 1.00 27.30 133 LEU A C 1
ATOM 678 O O . LEU A 1 109 ? 24.208 32.755 -28.206 1.00 30.07 133 LEU A O 1
ATOM 683 N N . GLN A 1 110 ? 24.223 34.117 -26.424 1.00 28.15 134 GLN A N 1
ATOM 684 C CA . GLN A 1 110 ? 24.927 35.181 -27.141 1.00 37.31 134 GLN A CA 1
ATOM 685 C C . GLN A 1 110 ? 26.426 35.229 -26.802 1.00 36.41 134 GLN A C 1
ATOM 686 O O . GLN A 1 110 ? 27.180 35.996 -27.404 1.00 39.39 134 GLN A O 1
ATOM 692 N N . ALA A 1 111 ? 26.851 34.405 -25.848 1.00 31.03 135 ALA A N 1
ATOM 693 C CA . ALA A 1 111 ? 28.262 34.324 -25.470 1.00 34.18 135 ALA A CA 1
ATOM 694 C C . ALA A 1 111 ? 29.075 33.617 -26.552 1.00 38.36 135 ALA A C 1
ATOM 695 O O . ALA A 1 111 ? 28.760 32.488 -26.940 1.00 44.08 135 ALA A O 1
ATOM 697 N N . PRO A 1 112 ? 30.134 34.282 -27.041 1.00 47.15 136 PRO A N 1
ATOM 698 C CA . PRO A 1 112 ? 31.006 33.760 -28.103 1.00 49.76 136 PRO A CA 1
ATOM 699 C C . PRO A 1 112 ? 31.694 32.453 -27.692 1.00 40.56 136 PRO A C 1
ATOM 700 O O . PRO A 1 112 ? 31.738 31.502 -28.474 1.00 44.77 136 PRO A O 1
ATOM 704 N N . ALA A 1 113 ? 32.227 32.422 -26.474 1.00 33.39 137 ALA A N 1
ATOM 705 C CA . ALA A 1 113 ? 32.885 31.231 -25.950 1.00 44.46 137 ALA A CA 1
ATOM 706 C C . ALA A 1 113 ? 32.057 30.598 -24.842 1.00 44.23 137 ALA A C 1
ATOM 707 O O . ALA A 1 113 ? 32.504 30.528 -23.695 1.00 44.33 137 ALA A O 1
ATOM 709 N N . SER A 1 114 ? 30.849 30.150 -25.179 1.00 45.27 138 SER A N 1
ATOM 710 C CA . SER A 1 114 ? 29.995 29.471 -24.210 1.00 31.68 138 SER A CA 1
ATOM 711 C C . SER A 1 114 ? 30.447 28.031 -24.022 1.00 30.99 138 SER A C 1
ATOM 712 O O . SER A 1 114 ? 30.600 27.283 -24.990 1.00 30.78 138 SER A O 1
ATOM 715 N N . ARG A 1 115 ? 30.648 27.657 -22.761 1.00 30.90 139 ARG A N 1
ATOM 716 C CA . ARG A 1 115 ? 31.063 26.310 -22.395 1.00 25.49 139 ARG A CA 1
ATOM 717 C C . ARG A 1 115 ? 30.007 25.260 -22.723 1.00 36.79 139 ARG A C 1
ATOM 718 O O . ARG A 1 115 ? 30.251 24.063 -22.550 1.00 31.49 139 ARG A O 1
ATOM 726 N N . TRP A 1 116 ? 28.839 25.698 -23.195 1.00 21.58 140 TRP A N 1
ATOM 727 C CA . TRP A 1 116 ? 27.752 24.770 -23.514 1.00 22.84 140 TRP A CA 1
ATOM 728 C C . TRP A 1 116 ? 27.311 24.740 -25.000 1.00 29.46 140 TRP A C 1
ATOM 729 O O . TRP A 1 116 ? 26.312 24.101 -25.329 1.00 29.62 140 TRP A O 1
ATOM 740 N N . ARG A 1 117 ? 28.048 25.407 -25.892 1.00 21.94 141 ARG A N 1
ATOM 741 C CA . ARG A 1 117 ? 27.701 25.421 -27.326 1.00 28.00 141 ARG A CA 1
ATOM 742 C C . ARG A 1 117 ? 27.268 24.070 -27.911 1.00 23.48 141 ARG A C 1
ATOM 743 O O . ARG A 1 117 ? 26.196 23.976 -28.500 1.00 31.68 141 ARG A O 1
ATOM 751 N N . PRO A 1 118 ? 28.116 23.029 -27.781 1.00 21.47 142 PRO A N 1
ATOM 752 C CA . PRO A 1 118 ? 27.798 21.711 -28.344 1.00 23.41 142 PRO A CA 1
ATOM 753 C C . PRO A 1 118 ? 26.506 21.142 -27.770 1.00 25.28 142 PRO A C 1
ATOM 754 O O . PRO A 1 118 ? 25.871 20.293 -28.400 1.00 23.21 142 PRO A O 1
ATOM 758 N N . TYR A 1 119 ? 26.134 21.602 -26.581 1.00 20.75 143 TYR A N 1
ATOM 759 C CA . TYR A 1 119 ? 24.876 21.206 -25.971 1.00 26.46 143 TYR A CA 1
ATOM 760 C C . TYR A 1 119 ? 23.689 21.910 -26.651 1.00 25.19 143 TYR A C 1
ATOM 761 O O . TYR A 1 119 ? 22.694 21.270 -26.994 1.00 25.43 143 TYR A O 1
ATOM 770 N N . PHE A 1 120 ? 23.812 23.218 -26.864 1.00 21.45 144 PHE A N 1
ATOM 771 C CA . PHE A 1 120 ? 22.779 24.008 -27.534 1.00 26.63 144 PHE A CA 1
ATOM 772 C C . PHE A 1 120 ? 22.508 23.546 -28.953 1.00 25.31 144 PHE A C 1
ATOM 773 O O . PHE A 1 120 ? 21.431 23.787 -29.490 1.00 20.45 144 PHE A O 1
ATOM 781 N N . ALA A 1 121 ? 23.496 22.911 -29.570 1.00 23.82 145 ALA A N 1
ATOM 782 C CA . ALA A 1 121 ? 23.380 22.472 -30.957 1.00 26.90 145 ALA A CA 1
ATOM 783 C C . ALA A 1 121 ? 22.327 21.386 -31.156 1.00 24.85 145 ALA A C 1
ATOM 784 O O . ALA A 1 121 ? 21.831 21.198 -32.268 1.00 23.84 145 ALA A O 1
ATOM 786 N N . LEU A 1 122 ? 21.992 20.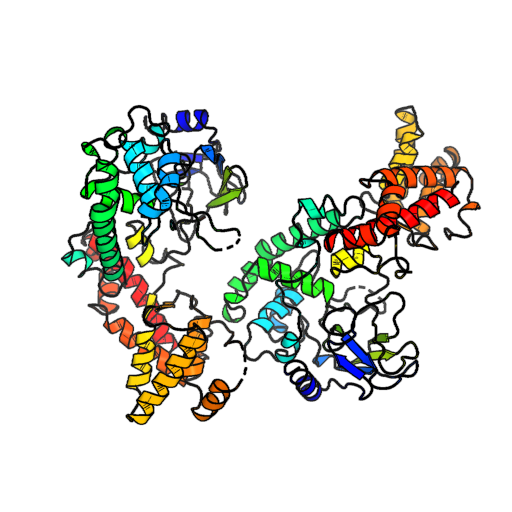666 -30.088 1.00 29.63 146 LEU A N 1
ATOM 787 C CA . LEU A 1 122 ? 20.972 19.621 -30.168 1.00 24.79 146 LEU A CA 1
ATOM 788 C C . LEU A 1 122 ? 19.577 20.151 -29.854 1.00 23.19 146 LEU A C 1
ATOM 789 O O . LEU A 1 122 ? 18.586 19.450 -30.050 1.00 26.34 146 LEU A O 1
ATOM 794 N N . TRP A 1 123 ? 19.498 21.387 -29.371 1.00 21.24 147 TRP A N 1
ATOM 795 C CA . TRP A 1 123 ? 18.204 21.993 -29.085 1.00 23.74 147 TRP A CA 1
ATOM 796 C C . TRP A 1 123 ? 17.364 22.052 -30.343 1.00 21.97 147 TRP A C 1
ATOM 797 O O . TRP A 1 123 ? 17.904 22.096 -31.452 1.00 26.15 147 TRP A O 1
ATOM 808 N N . PRO A 1 124 ? 16.031 22.052 -30.178 1.00 23.29 148 PRO A N 1
ATOM 809 C CA . PRO A 1 124 ? 15.132 22.103 -31.334 1.00 23.84 148 PRO A CA 1
ATOM 810 C C . PRO A 1 124 ? 15.212 23.470 -32.006 1.00 26.66 148 PRO A C 1
ATOM 811 O O . PRO A 1 124 ? 15.699 24.417 -31.387 1.00 26.59 148 PRO A O 1
ATOM 815 N N . GLU A 1 125 ? 14.751 23.565 -33.249 1.00 23.78 149 GLU A N 1
ATOM 816 C CA . GLU A 1 125 ? 14.627 24.853 -33.921 1.00 33.69 149 GLU A CA 1
ATOM 817 C C . GLU A 1 125 ? 13.550 25.675 -33.219 1.00 26.90 149 GLU A C 1
ATOM 818 O O . GLU A 1 125 ? 12.385 25.278 -33.165 1.00 26.24 149 GLU A O 1
ATOM 824 N N . LEU A 1 126 ? 13.942 26.821 -32.677 1.00 28.50 150 LEU A N 1
ATOM 825 C CA . LEU A 1 126 ? 13.064 27.562 -31.782 1.00 25.18 150 LEU A CA 1
ATOM 826 C C . LEU A 1 126 ? 11.802 28.080 -32.457 1.00 25.25 150 LEU A C 1
ATOM 827 O O . LEU A 1 126 ? 10.774 28.259 -31.805 1.00 29.66 150 LEU A O 1
ATOM 832 N N . GLY A 1 127 ? 11.878 28.306 -33.762 1.00 24.38 151 GLY A N 1
ATOM 833 C CA . GLY A 1 127 ? 10.737 28.782 -34.517 1.00 27.80 151 GLY A CA 1
ATOM 834 C C . GLY A 1 127 ? 9.749 27.692 -34.909 1.00 33.71 151 GLY A C 1
ATOM 835 O O . GLY A 1 127 ? 8.726 27.973 -35.538 1.00 27.81 151 GLY A O 1
ATOM 836 N N . ARG A 1 128 ? 10.038 26.449 -34.535 1.00 29.94 152 ARG A N 1
ATOM 837 C CA . ARG A 1 128 ? 9.144 25.338 -34.861 1.00 27.85 152 ARG A CA 1
ATOM 838 C C . ARG A 1 128 ? 8.577 24.598 -33.636 1.00 25.84 152 ARG A C 1
ATOM 839 O O . ARG A 1 128 ? 8.205 23.425 -33.736 1.00 25.83 152 ARG A O 1
ATOM 847 N N . LEU A 1 129 ? 8.503 25.281 -32.493 1.00 19.81 153 LEU A N 1
ATOM 848 C CA . LEU A 1 129 ? 7.947 24.686 -31.272 1.00 24.25 153 LEU A CA 1
ATOM 849 C C . LEU A 1 129 ? 6.434 24.533 -31.377 1.00 21.21 153 LEU A C 1
ATOM 850 O O . LEU A 1 129 ? 5.763 25.381 -31.961 1.00 24.22 153 LEU A O 1
ATOM 855 N N . GLU A 1 130 ? 5.903 23.464 -30.782 1.00 20.25 154 GLU A N 1
ATOM 856 C CA . GLU A 1 130 ? 4.519 23.044 -31.017 1.00 22.23 154 GLU A CA 1
ATOM 857 C C . GLU A 1 130 ? 3.544 23.366 -29.890 1.00 19.70 154 GLU A C 1
ATOM 858 O O . GLU A 1 130 ? 2.384 22.964 -29.937 1.00 20.97 154 GLU A O 1
ATOM 864 N N . HIS A 1 131 ? 4.013 24.092 -28.884 1.00 16.94 155 HIS A N 1
ATOM 865 C CA . HIS A 1 131 ? 3.166 24.469 -27.762 1.00 18.52 155 HIS A CA 1
ATOM 866 C C . HIS A 1 131 ? 1.961 25.273 -28.242 1.00 18.09 155 HIS A C 1
ATOM 867 O O . HIS A 1 131 ? 2.086 26.108 -29.132 1.00 15.45 155 HIS A O 1
ATOM 874 N N . PRO A 1 132 ? 0.788 25.022 -27.645 1.00 17.67 156 PRO A N 1
ATOM 875 C CA . PRO A 1 132 ? -0.431 25.746 -28.015 1.00 18.44 156 PRO A CA 1
ATOM 876 C C . PRO A 1 132 ? -0.326 27.246 -27.767 1.00 20.47 156 PRO A C 1
ATOM 877 O O . PRO A 1 132 ? -1.161 28.002 -28.258 1.00 18.31 156 PRO A O 1
ATOM 881 N N . MET A 1 133 ? 0.683 27.674 -27.015 1.00 19.40 157 MET A N 1
ATOM 882 C CA . MET A 1 133 ? 0.871 29.097 -26.769 1.00 17.05 157 MET A CA 1
ATOM 883 C C . MET A 1 133 ? 1.279 29.807 -28.053 1.00 19.45 157 MET A C 1
ATOM 884 O O . MET A 1 133 ? 1.130 31.021 -28.180 1.00 22.94 157 MET A O 1
ATOM 889 N N . PHE A 1 134 ? 1.784 29.032 -29.005 1.00 17.17 158 PHE A N 1
ATOM 890 C CA . PHE A 1 134 ? 2.194 29.573 -30.289 1.00 20.29 158 PHE A CA 1
ATOM 891 C C . PHE A 1 134 ? 1.084 29.426 -31.333 1.00 23.04 158 PHE A C 1
ATOM 892 O O . PHE A 1 134 ? 1.231 29.878 -32.464 1.00 26.00 158 PHE A O 1
ATOM 900 N N . TRP A 1 135 ? -0.023 28.790 -30.957 1.00 20.48 159 TRP A N 1
ATOM 901 C CA . TRP A 1 135 ? -1.174 28.686 -31.851 1.00 21.97 159 TRP A CA 1
ATOM 902 C C . TRP A 1 135 ? -1.882 30.034 -31.913 1.00 23.12 159 TRP A C 1
ATOM 903 O O . TRP A 1 135 ? -1.845 30.799 -30.948 1.00 22.72 159 TRP A O 1
ATOM 914 N N . PRO A 1 136 ? -2.547 30.324 -33.049 1.00 23.29 160 PRO A N 1
ATOM 915 C CA . PRO A 1 136 ? -3.468 31.459 -33.101 1.00 25.84 160 PRO A CA 1
ATOM 916 C C . PRO A 1 136 ? -4.445 31.362 -31.938 1.00 23.29 160 PRO A C 1
ATOM 917 O O . PRO A 1 136 ? -4.864 30.267 -31.566 1.00 26.86 160 PRO A O 1
ATOM 921 N N . GLU A 1 137 ? -4.793 32.497 -31.355 1.00 23.79 161 GLU A N 1
ATOM 922 C CA . GLU A 1 137 ? -5.579 32.491 -30.136 1.00 28.84 161 GLU A CA 1
ATOM 923 C C . GLU A 1 137 ? -6.960 31.865 -30.319 1.00 26.31 161 GLU A C 1
ATOM 924 O O . GLU A 1 137 ? -7.439 31.156 -29.434 1.00 25.75 161 GLU A O 1
ATOM 930 N N . GLU A 1 138 ? -7.600 32.117 -31.461 1.00 22.95 162 GLU A N 1
ATOM 931 C CA . GLU A 1 138 ? -8.927 31.553 -31.716 1.00 26.94 162 GLU A CA 1
ATOM 932 C C . GLU A 1 138 ? -8.858 30.039 -31.837 1.00 21.56 162 GLU A C 1
ATOM 933 O O . GLU A 1 138 ? -9.728 29.340 -31.336 1.00 25.64 162 GLU A O 1
ATOM 935 N N . GLU A 1 139 ? -7.819 29.538 -32.497 1.00 19.59 163 GLU A N 1
ATOM 936 C CA . GLU A 1 139 ? -7.636 28.099 -32.651 1.00 26.13 163 GLU A CA 1
ATOM 937 C C . GLU A 1 139 ? -7.430 27.413 -31.302 1.00 22.80 163 GLU A C 1
ATOM 938 O O . GLU A 1 139 ? -8.056 26.397 -31.009 1.00 20.42 163 GLU A O 1
ATOM 944 N N . ARG A 1 140 ? -6.540 27.971 -30.488 1.00 18.70 164 ARG A N 1
ATOM 945 C CA . ARG A 1 140 ? -6.325 27.460 -29.147 1.00 23.41 164 ARG A CA 1
ATOM 946 C C . ARG A 1 140 ? -7.633 27.482 -28.359 1.00 25.73 164 ARG A C 1
ATOM 947 O O . ARG A 1 140 ? -8.075 26.457 -27.835 1.00 24.10 164 ARG A O 1
ATOM 955 N N . ARG A 1 141 ? -8.250 28.656 -28.288 1.00 24.95 165 ARG A N 1
ATOM 956 C CA . ARG A 1 141 ? -9.494 28.853 -27.557 1.00 22.55 165 ARG A CA 1
ATOM 957 C C . ARG A 1 141 ? -10.571 27.870 -27.994 1.00 30.56 165 ARG A C 1
ATOM 958 O O . ARG A 1 141 ? -11.255 27.270 -27.165 1.00 28.18 165 ARG A O 1
ATOM 966 N N . CYS A 1 142 ? -10.702 27.697 -29.304 1.00 23.33 166 CYS A N 1
ATOM 967 C CA A CYS A 1 142 ? -11.777 26.904 -29.903 0.50 25.38 166 CYS A CA 1
ATOM 968 C CA B CYS A 1 142 ? -11.794 26.902 -29.855 0.50 25.38 166 CYS A CA 1
ATOM 969 C C . CYS A 1 142 ? -11.528 25.391 -29.898 1.00 23.38 166 CYS A C 1
ATOM 970 O O . CYS A 1 142 ? -12.446 24.601 -29.682 1.00 26.50 166 CYS A O 1
ATOM 975 N N . LEU A 1 143 ? -10.289 24.981 -30.161 1.00 18.76 167 LEU A N 1
ATOM 976 C CA . LEU A 1 143 ? -9.980 23.545 -30.177 1.00 19.83 167 LEU A CA 1
ATOM 977 C C . LEU A 1 143 ? -9.885 22.940 -28.769 1.00 19.91 167 LEU A C 1
ATOM 978 O O . LEU A 1 143 ? -10.180 21.759 -28.572 1.00 20.25 167 LEU A O 1
ATOM 983 N N . LEU A 1 144 ? -9.488 23.754 -27.793 1.00 17.88 168 LEU A N 1
ATOM 984 C CA . LEU A 1 144 ? -9.147 23.237 -26.471 1.00 18.36 168 LEU A CA 1
ATOM 985 C C . LEU A 1 144 ? -10.078 23.711 -25.357 1.00 19.69 168 LEU A C 1
ATOM 986 O O . LEU A 1 144 ? -9.771 23.576 -24.170 1.00 19.47 168 LEU A O 1
ATOM 991 N N . GLN A 1 145 ? -11.223 24.250 -25.740 1.00 16.05 169 GLN A N 1
ATOM 992 C CA . GLN A 1 145 ? -12.204 24.717 -24.769 1.00 20.31 169 GLN A CA 1
ATOM 993 C C . GLN A 1 145 ? -12.580 23.636 -23.745 1.00 17.42 169 GLN A C 1
ATOM 994 O O . GLN A 1 145 ? -12.937 22.517 -24.112 1.00 18.66 169 GLN A O 1
ATOM 1000 N N . GLY A 1 146 ? -12.497 23.982 -22.463 1.00 19.22 170 GLY A N 1
ATOM 1001 C CA . GLY A 1 146 ? -12.898 23.079 -21.400 1.00 14.10 170 GLY A CA 1
ATOM 1002 C C . GLY A 1 146 ? -11.816 22.130 -20.924 1.00 17.43 170 GLY A C 1
ATOM 1003 O O . GLY A 1 146 ? -12.011 21.402 -19.953 1.00 15.00 170 GLY A O 1
ATOM 1004 N N . THR A 1 147 ? -10.673 22.138 -21.605 1.00 16.00 171 THR A N 1
ATOM 1005 C CA . THR A 1 147 ? -9.568 21.228 -21.290 1.00 16.26 171 THR A CA 1
ATOM 1006 C C . THR A 1 147 ? -8.617 21.806 -20.241 1.00 19.55 171 THR A C 1
ATOM 1007 O O . THR A 1 147 ? -7.760 21.097 -19.707 1.00 14.26 171 THR A O 1
ATOM 1011 N N . GLY A 1 148 ? -8.769 23.094 -19.952 1.00 16.21 172 GLY A N 1
ATOM 1012 C CA . GLY A 1 148 ? -7.877 23.783 -19.038 1.00 16.70 172 GLY A CA 1
ATOM 1013 C C . GLY A 1 148 ? -6.657 24.394 -19.712 1.00 13.69 172 GLY A C 1
ATOM 1014 O O . GLY A 1 148 ? -5.922 25.166 -19.103 1.00 17.25 172 GLY A O 1
ATOM 1015 N N . VAL A 1 149 ? -6.427 24.051 -20.972 1.00 16.65 173 VAL A N 1
ATOM 1016 C CA . VAL A 1 149 ? -5.248 24.561 -21.665 1.00 16.88 173 VAL A CA 1
ATOM 1017 C C . VAL A 1 149 ? -5.352 26.055 -21.992 1.00 17.98 173 VAL A C 1
ATOM 1018 O O . VAL A 1 149 ? -4.402 26.805 -21.751 1.00 18.35 173 VAL A O 1
ATOM 1022 N N . PRO A 1 150 ? -6.501 26.502 -22.540 1.00 17.24 174 PRO A N 1
ATOM 1023 C CA . PRO A 1 150 ? -6.609 27.927 -22.891 1.00 19.95 174 PRO A CA 1
ATOM 1024 C C . PRO A 1 150 ? -6.408 28.822 -21.666 1.00 21.45 174 PRO A C 1
ATOM 1025 O O . PRO A 1 150 ? -5.727 29.841 -21.748 1.00 21.04 174 PRO A O 1
ATOM 1029 N N . GLU A 1 151 ? -6.982 28.423 -20.536 1.00 22.89 175 GLU A N 1
ATOM 1030 C CA . GLU A 1 151 ? -6.815 29.155 -19.287 1.00 26.16 175 GLU A CA 1
ATOM 1031 C C . GLU A 1 151 ? -5.353 29.224 -18.836 1.00 25.67 175 GLU A C 1
ATOM 1032 O O . GLU A 1 151 ? -4.877 30.278 -18.427 1.00 22.70 175 GLU A O 1
ATOM 1038 N N . ALA A 1 152 ? -4.649 28.099 -18.898 1.00 21.07 176 ALA A N 1
ATOM 1039 C CA . ALA A 1 152 ? -3.246 28.057 -18.487 1.00 21.96 176 ALA A CA 1
ATOM 1040 C C . ALA A 1 152 ? -2.370 28.885 -19.421 1.00 17.16 176 ALA A C 1
ATOM 1041 O O . ALA A 1 152 ? -1.522 29.648 -18.972 1.00 19.32 176 ALA A O 1
ATOM 1043 N N . VAL A 1 153 ? -2.580 28.730 -20.723 1.00 16.93 177 VAL A N 1
ATOM 1044 C CA . VAL A 1 153 ? -1.800 29.474 -21.703 1.00 19.11 177 VAL A CA 1
ATOM 1045 C C . VAL A 1 153 ? -1.992 30.972 -21.537 1.00 20.06 177 VAL A C 1
ATOM 1046 O O . VAL A 1 153 ? -1.031 31.738 -21.587 1.00 20.14 177 VAL A O 1
ATOM 1050 N N . GLU A 1 154 ? -3.235 31.390 -21.335 1.00 19.93 178 GLU A N 1
ATOM 1051 C CA . GLU A 1 154 ? -3.535 32.802 -21.152 1.00 19.38 178 GLU A CA 1
ATOM 1052 C C . GLU A 1 154 ? -2.786 33.371 -19.953 1.00 23.06 178 GLU A C 1
ATOM 1053 O O . GLU A 1 154 ? -2.251 34.473 -20.015 1.00 23.68 178 GLU A O 1
ATOM 1059 N N . LYS A 1 155 ? -2.737 32.614 -18.865 1.00 18.26 179 LYS A N 1
ATOM 1060 C CA . LYS A 1 155 ? -1.977 33.026 -17.690 1.00 22.98 179 LYS A CA 1
ATOM 1061 C C . LYS A 1 155 ? -0.473 33.079 -17.979 1.00 27.66 179 LYS A C 1
ATOM 1062 O O . LYS A 1 155 ? 0.209 34.024 -17.582 1.00 27.69 179 LYS A O 1
ATOM 1068 N N . ASP A 1 156 ? 0.036 32.064 -18.672 1.00 20.14 180 ASP A N 1
ATOM 1069 C CA . ASP A 1 156 ? 1.426 32.056 -19.114 1.00 22.33 180 ASP A CA 1
ATOM 1070 C C . ASP A 1 156 ? 1.763 33.304 -19.933 1.00 21.69 180 ASP A C 1
ATOM 1071 O O . ASP A 1 156 ? 2.711 34.020 -19.619 1.00 21.82 180 ASP A O 1
ATOM 1076 N N . LEU A 1 157 ? 0.994 33.541 -20.990 1.00 19.80 181 LEU A N 1
ATOM 1077 C CA . LEU A 1 157 ? 1.259 34.651 -21.903 1.00 22.93 181 LEU A CA 1
ATOM 1078 C C . LEU A 1 157 ? 1.322 35.985 -21.169 1.00 26.07 181 LEU A C 1
ATOM 1079 O O . LEU A 1 157 ? 2.142 36.841 -21.494 1.00 21.44 181 LEU A O 1
ATOM 1084 N N . ALA A 1 158 ? 0.466 36.148 -20.167 1.00 20.80 182 ALA A N 1
ATOM 1085 C CA . ALA A 1 158 ? 0.433 37.374 -19.388 1.00 25.51 182 ALA A CA 1
ATOM 1086 C C . ALA A 1 158 ? 1.718 37.530 -18.580 1.00 29.65 182 ALA A C 1
ATOM 1087 O O . ALA A 1 158 ? 2.360 38.584 -18.618 1.00 25.57 182 ALA A O 1
ATOM 1089 N N . ASN A 1 159 ? 2.088 36.479 -17.851 1.00 26.54 183 ASN A N 1
ATOM 1090 C CA . ASN A 1 159 ? 3.343 36.454 -17.098 1.00 23.55 183 ASN A CA 1
ATOM 1091 C C . ASN A 1 159 ? 4.587 36.652 -17.968 1.00 24.92 183 ASN A C 1
ATOM 1092 O O . ASN A 1 159 ? 5.464 37.438 -17.633 1.00 26.96 183 ASN A O 1
ATOM 1097 N N . ILE A 1 160 ? 4.667 35.927 -19.075 1.00 21.43 184 ILE A N 1
ATOM 1098 C CA . ILE A 1 160 ? 5.783 36.075 -20.000 1.00 22.08 184 ILE A CA 1
ATOM 1099 C C . ILE A 1 160 ? 5.941 37.522 -20.441 1.00 24.85 184 ILE A C 1
ATOM 1100 O O . ILE A 1 160 ? 7.044 38.063 -20.461 1.00 25.40 184 ILE A O 1
ATOM 1105 N N . ARG A 1 161 ? 4.832 38.164 -20.780 1.00 25.30 185 ARG A N 1
ATOM 1106 C CA . ARG A 1 161 ? 4.858 39.524 -21.291 1.00 28.83 185 ARG A CA 1
ATOM 1107 C C . ARG A 1 161 ? 5.261 40.503 -20.202 1.00 30.66 185 ARG A C 1
ATOM 1108 O O . ARG A 1 161 ? 6.050 41.433 -20.461 1.00 25.69 185 ARG A O 1
ATOM 1116 N N . SER A 1 162 ? 4.741 40.366 -18.988 1.00 21.92 186 SER A N 1
ATOM 1117 C CA . SER A 1 162 ? 5.105 41.283 -17.916 1.00 26.77 186 SER A CA 1
ATOM 1118 C C . SER A 1 162 ? 6.571 41.118 -17.493 1.00 26.44 186 SER A C 1
ATOM 1119 O O . SER A 1 162 ? 7.269 42.108 -17.282 1.00 27.32 186 SER A O 1
ATOM 1122 N N . GLU 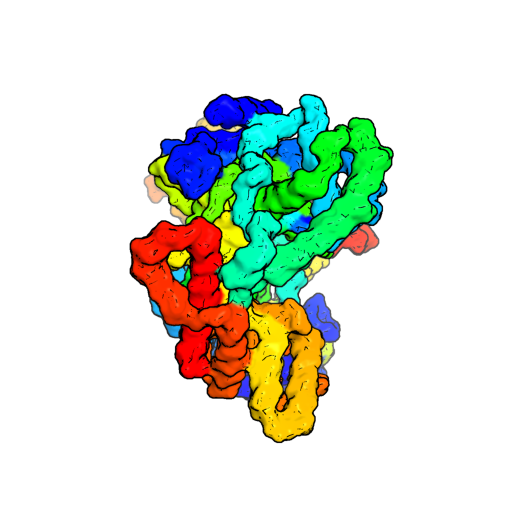A 1 163 ? 7.035 39.875 -17.387 1.00 25.07 187 GLU A N 1
ATOM 1123 C CA . GLU A 1 163 ? 8.438 39.593 -17.079 1.00 23.67 187 GLU A CA 1
ATOM 1124 C C . GLU A 1 163 ? 9.394 40.238 -18.080 1.00 23.64 187 GLU A C 1
ATOM 1125 O O . GLU A 1 163 ? 10.400 40.832 -17.702 1.00 20.07 187 GLU A O 1
ATOM 1131 N N . TYR A 1 164 ? 9.082 40.116 -19.362 1.00 23.51 188 TYR A N 1
ATOM 1132 C CA . TYR A 1 164 ? 9.941 40.689 -20.384 1.00 23.88 188 TYR A CA 1
ATOM 1133 C C . TYR A 1 164 ? 10.068 42.212 -20.250 1.00 23.49 188 TYR A C 1
ATOM 1134 O O . TYR A 1 164 ? 11.165 42.758 -20.310 1.00 21.70 188 TYR A O 1
ATOM 1143 N N . GLN A 1 165 ? 8.945 42.888 -20.048 1.00 22.71 189 GLN A N 1
ATOM 1144 C CA . GLN A 1 165 ? 8.928 44.351 -20.018 1.00 27.26 189 GLN A CA 1
ATOM 1145 C C . GLN A 1 165 ? 9.450 44.978 -18.739 1.00 25.92 189 GLN A C 1
ATOM 1146 O O . GLN A 1 165 ? 10.145 45.989 -18.778 1.00 28.21 189 GLN A O 1
ATOM 1152 N N . SER A 1 166 ? 9.096 44.397 -17.604 1.00 25.68 190 SER A N 1
ATOM 1153 C CA . SER A 1 166 ? 9.419 45.019 -16.331 1.00 27.36 190 SER A CA 1
ATOM 1154 C C . SER A 1 166 ? 10.674 44.448 -15.678 1.00 32.02 190 SER A C 1
ATOM 1155 O O . SER A 1 166 ? 11.206 45.029 -14.734 1.00 32.45 190 SER A O 1
ATOM 1158 N N . ILE A 1 167 ? 11.153 43.313 -16.178 1.00 28.75 191 ILE A N 1
ATOM 1159 C CA . ILE A 1 167 ? 12.258 42.627 -15.520 1.00 26.48 191 ILE A CA 1
ATOM 1160 C C . ILE A 1 167 ? 13.398 42.283 -16.458 1.00 28.00 191 ILE A C 1
ATOM 1161 O O . ILE A 1 167 ? 14.537 42.693 -16.246 1.00 28.61 191 ILE A O 1
ATOM 1166 N N . VAL A 1 168 ? 13.089 41.504 -17.484 1.00 20.04 192 VAL A N 1
ATOM 1167 C CA . VAL A 1 168 ? 14.126 40.919 -18.312 1.00 20.36 192 VAL A CA 1
ATOM 1168 C C . VAL A 1 168 ? 14.736 41.930 -19.271 1.00 23.57 192 VAL A C 1
ATOM 1169 O O . VAL A 1 168 ? 15.958 41.999 -19.391 1.00 24.63 192 VAL A O 1
ATOM 1173 N N . LEU A 1 169 ? 13.904 42.717 -19.948 1.00 23.49 193 LEU A N 1
ATOM 1174 C CA . LEU A 1 169 ? 14.425 43.729 -20.878 1.00 23.59 193 LEU A CA 1
ATOM 1175 C C . LEU A 1 169 ? 15.232 44.829 -20.173 1.00 21.81 193 LEU A C 1
ATOM 1176 O O . LEU A 1 169 ? 16.300 45.200 -20.642 1.00 29.25 193 LEU A O 1
ATOM 1181 N N . PRO A 1 170 ? 14.725 45.358 -19.045 1.00 25.56 194 PRO A N 1
ATOM 1182 C CA . PRO A 1 170 ? 15.523 46.370 -18.346 1.00 27.05 194 PRO A CA 1
ATOM 1183 C C . PRO A 1 170 ? 16.827 45.821 -17.756 1.00 28.33 194 PRO A C 1
ATOM 1184 O O . PRO A 1 170 ? 17.799 46.567 -17.665 1.00 26.81 194 PRO A O 1
ATOM 1188 N N . PHE A 1 171 ? 16.860 44.548 -17.372 1.00 26.10 195 PHE A N 1
ATOM 1189 C CA . PHE A 1 171 ? 18.097 43.946 -16.874 1.00 24.26 195 PHE A CA 1
ATOM 1190 C C . PHE A 1 171 ? 19.109 43.847 -18.003 1.00 27.21 195 PHE A C 1
ATOM 1191 O O . PHE A 1 171 ? 20.272 44.197 -17.834 1.00 29.26 195 PHE A O 1
ATOM 1199 N N . MET A 1 172 ? 18.664 43.375 -19.162 1.00 22.16 196 MET A N 1
ATOM 1200 C CA . MET A 1 172 ? 19.551 43.233 -20.308 1.00 29.33 196 MET A CA 1
ATOM 1201 C C . MET A 1 172 ? 20.118 44.581 -20.750 1.00 28.31 196 MET A C 1
ATOM 1202 O O . MET A 1 172 ? 21.283 44.678 -21.129 1.00 32.86 196 MET A O 1
ATOM 1207 N N . GLU A 1 173 ? 19.278 45.612 -20.702 1.00 29.31 197 GLU A N 1
ATOM 1208 C CA . GLU A 1 173 ? 19.682 46.974 -21.039 1.00 30.90 197 GLU A CA 1
ATOM 1209 C C . GLU A 1 173 ? 20.612 47.584 -19.985 1.00 29.86 197 GLU A C 1
ATOM 1210 O O . GLU A 1 173 ? 21.444 48.431 -20.300 1.00 36.10 197 GLU A O 1
ATOM 1216 N N . ALA A 1 174 ? 20.473 47.147 -18.738 1.00 27.14 198 ALA A N 1
ATOM 1217 C CA . ALA A 1 174 ? 21.385 47.568 -17.684 1.00 27.45 198 ALA A CA 1
ATOM 1218 C C . ALA A 1 174 ? 22.754 46.881 -17.815 1.00 36.19 198 ALA A C 1
ATOM 1219 O O . ALA A 1 174 ? 23.748 47.373 -17.285 1.00 43.78 198 ALA A O 1
ATOM 1221 N N . HIS A 1 175 ? 22.809 45.757 -18.531 1.00 29.16 199 HIS A N 1
ATOM 1222 C CA . HIS A 1 175 ? 24.062 45.014 -18.697 1.00 30.70 199 HIS A CA 1
ATOM 1223 C C . HIS A 1 175 ? 24.290 44.612 -20.145 1.00 34.06 199 HIS A C 1
ATOM 1224 O O . HIS A 1 175 ? 24.349 43.426 -20.464 1.00 33.66 199 HIS A O 1
ATOM 1231 N N . PRO A 1 176 ? 24.437 45.611 -21.026 1.00 36.32 200 PRO A N 1
ATOM 1232 C CA . PRO A 1 176 ? 24.583 45.432 -22.475 1.00 33.64 200 PRO A CA 1
ATOM 1233 C C . PRO A 1 176 ? 25.815 44.608 -22.825 1.00 40.34 200 PRO A C 1
ATOM 1234 O O . PRO A 1 176 ? 25.838 43.914 -23.843 1.00 44.78 200 PRO A O 1
ATOM 1238 N N . ASP A 1 177 ? 26.841 44.713 -21.992 1.00 41.11 201 ASP A N 1
ATOM 1239 C CA . ASP A 1 177 ? 28.048 43.912 -22.143 1.00 42.33 201 ASP A CA 1
ATOM 1240 C C . ASP A 1 177 ? 27.717 42.412 -22.159 1.00 40.11 201 ASP A C 1
ATOM 1241 O O . ASP A 1 177 ? 28.303 41.646 -22.926 1.00 42.56 201 ASP A O 1
ATOM 1246 N N . LEU A 1 178 ? 26.758 42.011 -21.325 1.00 37.69 202 LEU A N 1
ATOM 1247 C CA . LEU A 1 178 ? 26.412 40.597 -21.134 1.00 38.26 202 LEU A CA 1
ATOM 1248 C C . LEU A 1 178 ? 25.270 40.088 -22.021 1.00 33.95 202 LEU A C 1
ATOM 1249 O O . LEU A 1 178 ? 24.995 38.888 -22.044 1.00 35.20 202 LEU A O 1
ATOM 1254 N N . PHE A 1 179 ? 24.605 40.991 -22.739 1.00 34.93 203 PHE A N 1
ATOM 1255 C CA . PHE A 1 179 ? 23.445 40.622 -23.548 1.00 34.40 203 PHE A CA 1
ATOM 1256 C C . PHE A 1 179 ? 23.408 41.383 -24.862 1.00 31.08 203 PHE A C 1
ATOM 1257 O O . PHE A 1 179 ? 22.932 42.508 -24.909 1.00 35.59 203 PHE A O 1
ATOM 1265 N N . SER A 1 180 ? 23.889 40.774 -25.937 1.00 30.35 204 SER A N 1
ATOM 1266 C CA . SER A 1 180 ? 23.866 41.456 -27.224 1.00 32.09 204 SER A CA 1
ATOM 1267 C C . SER A 1 180 ? 22.439 41.796 -27.624 1.00 40.27 204 SER A C 1
ATOM 1268 O O . SER A 1 180 ? 21.478 41.271 -27.067 1.00 39.22 204 SER A O 1
ATOM 1271 N N . LEU A 1 181 ? 22.314 42.681 -28.600 1.00 37.96 205 LEU A N 1
ATOM 1272 C CA . LEU A 1 181 ? 21.026 43.211 -29.002 1.00 41.72 205 LEU A CA 1
ATOM 1273 C C . LEU A 1 181 ? 20.162 42.134 -29.651 1.00 38.61 205 LEU A C 1
ATOM 1274 O O . LEU A 1 181 ? 18.935 42.165 -29.550 1.00 32.90 205 LEU A O 1
ATOM 1279 N N . ARG A 1 182 ? 20.810 41.181 -30.312 1.00 38.24 206 ARG A N 1
ATOM 1280 C CA . ARG A 1 182 ? 20.110 40.104 -31.009 1.00 32.17 206 ARG A CA 1
ATOM 1281 C C . ARG A 1 182 ? 19.318 39.175 -30.070 1.00 32.10 206 ARG A C 1
ATOM 1282 O O . ARG A 1 182 ? 18.388 38.504 -30.522 1.00 36.26 206 ARG A O 1
ATOM 1290 N N . VAL A 1 183 ? 19.667 39.133 -28.782 1.00 25.03 207 VAL A N 1
ATOM 1291 C CA . VAL A 1 183 ? 18.874 38.354 -27.817 1.00 30.11 207 VAL A CA 1
ATOM 1292 C C . VAL A 1 183 ? 17.871 39.185 -27.012 1.00 27.36 207 VAL A C 1
ATOM 1293 O O . VAL A 1 183 ? 17.194 38.663 -26.127 1.00 27.26 207 VAL A O 1
ATOM 1297 N N . ARG A 1 184 ? 17.778 40.476 -27.302 1.00 23.64 208 ARG A N 1
ATOM 1298 C CA . ARG A 1 184 ? 16.758 41.300 -26.658 1.00 30.58 208 ARG A CA 1
ATOM 1299 C C . ARG A 1 184 ? 15.491 41.211 -27.482 1.00 30.84 208 ARG A C 1
ATOM 1300 O O . ARG A 1 184 ? 15.169 42.122 -28.254 1.00 34.11 208 ARG A O 1
ATOM 1308 N N . SER A 1 185 ? 14.784 40.094 -27.317 1.00 29.63 209 SER A N 1
ATOM 1309 C CA . SER A 1 185 ? 13.703 39.706 -28.212 1.00 25.81 209 SER A CA 1
ATOM 1310 C C . SER A 1 185 ? 12.538 39.097 -27.443 1.00 23.78 209 SER A C 1
ATOM 1311 O O . SER A 1 185 ? 12.703 38.105 -26.734 1.00 22.48 209 SER A O 1
ATOM 1314 N N . LEU A 1 186 ? 11.360 39.690 -27.587 1.00 20.20 210 LEU A N 1
ATOM 1315 C CA . LEU A 1 186 ? 10.153 39.140 -26.989 1.00 25.58 210 LEU A CA 1
ATOM 1316 C C . LEU A 1 186 ? 9.854 37.753 -27.547 1.00 22.64 210 LEU A C 1
ATOM 1317 O O . LEU A 1 186 ? 9.599 36.816 -26.794 1.00 19.71 210 LEU A O 1
ATOM 1322 N N . GLU A 1 187 ? 9.900 37.629 -28.871 1.00 17.77 211 GLU A N 1
ATOM 1323 C CA . GLU A 1 187 ? 9.692 36.348 -29.531 1.00 22.23 211 GLU A CA 1
ATOM 1324 C C . GLU A 1 187 ? 10.641 35.281 -28.996 1.00 26.40 211 GLU A C 1
ATOM 1325 O O . GLU A 1 187 ? 10.223 34.167 -28.696 1.00 26.95 211 GLU A O 1
ATOM 1331 N N . LEU A 1 188 ? 11.919 35.627 -28.882 1.00 22.11 212 LEU A N 1
ATOM 1332 C CA . LEU A 1 188 ? 12.915 34.714 -28.331 1.00 22.48 212 LEU A CA 1
ATOM 1333 C C . LEU A 1 188 ? 12.615 34.362 -26.884 1.00 23.79 212 LEU A C 1
ATOM 1334 O O . LEU A 1 188 ? 12.838 33.227 -26.458 1.00 20.49 212 LEU A O 1
ATOM 1339 N N . TYR A 1 189 ? 12.130 35.338 -26.123 1.00 16.31 213 TYR A N 1
ATOM 1340 C CA . TYR A 1 189 ? 11.837 35.111 -24.715 1.00 16.06 213 TYR A CA 1
ATOM 1341 C C . TYR A 1 189 ? 10.699 34.104 -24.553 1.00 18.15 213 TYR A C 1
ATOM 1342 O O . TYR A 1 189 ? 10.711 33.282 -23.636 1.00 20.10 213 TYR A O 1
ATOM 1351 N N . HIS A 1 190 ? 9.723 34.169 -25.456 1.00 18.87 214 HIS A N 1
ATOM 1352 C CA . HIS A 1 190 ? 8.646 33.186 -25.500 1.00 21.58 214 HIS A CA 1
ATOM 1353 C C . HIS A 1 190 ? 9.179 31.784 -25.791 1.00 20.44 214 HIS A C 1
ATOM 1354 O O . HIS A 1 190 ? 8.721 30.799 -25.202 1.00 20.30 214 HIS A O 1
ATOM 1361 N N . GLN A 1 191 ? 10.128 31.703 -26.720 1.00 15.77 215 GLN A N 1
ATOM 1362 C CA . GLN A 1 191 ? 10.680 30.427 -27.157 1.00 18.10 215 GLN A CA 1
ATOM 1363 C C . GLN A 1 191 ? 11.474 29.772 -26.041 1.00 19.07 215 GLN A C 1
ATOM 1364 O O . GLN A 1 191 ? 11.382 28.564 -25.829 1.00 22.79 215 GLN A O 1
ATOM 1370 N N . LEU A 1 192 ? 12.244 30.578 -25.320 1.00 16.46 216 LEU A N 1
ATOM 1371 C CA . LEU A 1 192 ? 13.038 30.079 -24.207 1.00 19.49 216 LEU A CA 1
ATOM 1372 C C . LEU A 1 192 ? 12.183 29.659 -23.014 1.00 18.28 216 LEU A C 1
ATOM 1373 O O . LEU A 1 192 ? 12.538 28.733 -22.294 1.00 19.90 216 LEU A O 1
ATOM 1378 N N . VAL A 1 193 ? 11.060 30.336 -22.803 1.00 15.93 217 VAL A N 1
ATOM 1379 C CA . VAL A 1 193 ? 10.124 29.915 -21.763 1.00 13.47 217 VAL A CA 1
ATOM 1380 C C . VAL A 1 193 ? 9.561 28.530 -22.095 1.00 16.55 217 VAL A C 1
ATOM 1381 O O . VAL A 1 193 ? 9.544 27.636 -21.254 1.00 14.37 217 VAL A O 1
ATOM 1385 N N . ALA A 1 194 ? 9.105 28.374 -23.334 1.00 13.44 218 ALA A N 1
ATOM 1386 C CA . ALA A 1 194 ? 8.631 27.100 -23.850 1.00 16.80 218 ALA A CA 1
ATOM 1387 C C . ALA A 1 194 ? 9.689 26.008 -23.714 1.00 19.85 218 ALA A C 1
ATOM 1388 O O . ALA A 1 194 ? 9.381 24.872 -23.366 1.00 18.67 218 ALA A O 1
ATOM 1390 N N . LEU A 1 195 ? 10.936 26.359 -24.006 1.00 16.94 219 LEU A N 1
ATOM 1391 C CA . LEU A 1 195 ? 12.050 25.419 -23.916 1.00 19.92 219 LEU A CA 1
ATOM 1392 C C . LEU A 1 195 ? 12.296 24.981 -22.473 1.00 15.75 219 LEU A C 1
ATOM 1393 O O . LEU A 1 195 ? 12.510 23.807 -22.203 1.00 18.05 219 LEU A O 1
ATOM 1398 N N . VAL A 1 196 ? 12.277 25.935 -21.553 1.00 19.50 220 VAL A N 1
ATOM 1399 C CA . VAL A 1 196 ? 12.423 25.624 -20.141 1.00 19.57 220 VAL A CA 1
ATOM 1400 C C . VAL A 1 196 ? 11.277 24.727 -19.683 1.00 19.93 220 VAL A C 1
ATOM 1401 O O . VAL A 1 196 ? 11.487 23.749 -18.973 1.00 20.59 220 VAL A O 1
ATOM 1405 N N . MET A 1 197 ? 10.068 25.062 -20.114 1.00 15.57 221 MET A N 1
ATOM 1406 C CA . MET A 1 197 ? 8.898 24.252 -19.826 1.00 17.91 221 MET A CA 1
ATOM 1407 C C . MET A 1 197 ? 9.070 22.811 -20.276 1.00 20.14 221 MET A C 1
ATOM 1408 O O . MET A 1 197 ? 8.724 21.881 -19.553 1.00 20.82 221 MET A O 1
ATOM 1413 N N . ALA A 1 198 ? 9.595 22.634 -21.482 1.00 14.02 222 ALA A N 1
ATOM 1414 C CA . ALA A 1 198 ? 9.636 21.320 -22.109 1.00 20.55 222 ALA A CA 1
ATOM 1415 C C . ALA A 1 198 ? 10.944 20.554 -21.875 1.00 16.69 222 ALA A C 1
ATOM 1416 O O . ALA A 1 198 ? 10.979 19.333 -22.019 1.00 19.07 222 ALA A O 1
ATOM 1418 N N . TYR A 1 199 ? 12.012 21.259 -21.516 1.00 18.18 223 TYR A N 1
ATOM 1419 C CA . TYR A 1 199 ? 13.337 20.637 -21.447 1.00 16.32 223 TYR A CA 1
ATOM 1420 C C . TYR A 1 199 ? 13.971 20.597 -20.053 1.00 25.11 223 TYR A C 1
ATOM 1421 O O . TYR A 1 199 ? 14.781 19.716 -19.767 1.00 18.14 223 TYR A O 1
ATOM 1430 N N . SER A 1 200 ? 13.603 21.544 -19.192 1.00 14.64 224 SER A N 1
ATOM 1431 C CA . SER A 1 200 ? 14.275 21.699 -17.905 1.00 25.84 224 SER A CA 1
ATOM 1432 C C . SER A 1 200 ? 13.912 20.607 -16.896 1.00 25.72 224 SER A C 1
ATOM 1433 O O . SER A 1 200 ? 12.869 19.967 -17.006 1.00 19.64 224 SER A O 1
ATOM 1436 N N . PHE A 1 201 ? 14.794 20.403 -15.921 1.00 22.37 225 PHE A N 1
ATOM 1437 C CA . PHE A 1 201 ? 14.525 19.525 -14.780 1.00 24.23 225 PHE A CA 1
ATOM 1438 C C . PHE A 1 201 ? 14.432 20.335 -13.486 1.00 28.51 225 PHE A C 1
ATOM 1439 O O . PHE A 1 201 ? 15.200 21.270 -13.275 1.00 24.61 225 PHE A O 1
ATOM 1447 N N . GLN A 1 202 ? 13.489 19.977 -12.624 1.00 26.45 226 GLN A N 1
ATOM 1448 C CA . GLN A 1 202 ? 13.407 20.587 -11.303 1.00 37.18 226 GLN A CA 1
ATOM 1449 C C . GLN A 1 202 ? 13.707 19.533 -10.246 1.00 36.31 226 GLN A C 1
ATOM 1450 O O . GLN A 1 202 ? 12.956 18.581 -10.098 1.00 35.48 226 GLN A O 1
ATOM 1456 N N . GLU A 1 203 ? 14.802 19.692 -9.514 1.00 30.11 227 GLU A N 1
ATOM 1457 C CA . GLU A 1 203 ? 15.191 18.677 -8.539 1.00 31.36 227 GLU A CA 1
ATOM 1458 C C . GLU A 1 203 ? 14.312 18.740 -7.300 1.00 34.13 227 GLU A C 1
ATOM 1459 O O . GLU A 1 203 ? 14.165 19.804 -6.697 1.00 31.79 227 GLU A O 1
ATOM 1465 N N . PRO A 1 204 ? 13.742 17.591 -6.901 1.00 32.22 228 PRO A N 1
ATOM 1466 C CA . PRO A 1 204 ? 12.864 17.566 -5.724 1.00 43.60 228 PRO A CA 1
ATOM 1467 C C . PRO A 1 204 ? 13.624 18.023 -4.477 1.00 47.56 228 PRO A C 1
ATOM 1468 O O . PRO A 1 204 ? 14.831 17.797 -4.388 1.00 42.09 228 PRO A O 1
ATOM 1472 N N . LEU A 1 205 ? 12.940 18.670 -3.539 1.00 42.17 229 LEU A N 1
ATOM 1473 C CA . LEU A 1 205 ? 13.598 19.111 -2.311 1.00 55.25 229 LEU A CA 1
ATOM 1474 C C . LEU A 1 205 ? 13.785 17.966 -1.323 1.00 56.68 229 LEU A C 1
ATOM 1475 O O . LEU A 1 205 ? 13.037 16.985 -1.343 1.00 58.30 229 LEU A O 1
ATOM 1480 N N . GLU A 1 206 ? 14.796 18.104 -0.469 1.00 60.20 230 GLU A N 1
ATOM 1481 C CA . GLU A 1 206 ? 15.023 17.185 0.648 1.00 66.59 230 GLU A CA 1
ATOM 1482 C C . GLU A 1 206 ? 15.592 15.840 0.200 1.00 71.11 230 GLU A C 1
ATOM 1483 O O . GLU A 1 206 ? 16.647 15.412 0.675 1.00 65.70 230 GLU A O 1
ATOM 1485 N N . LYS A 1 212 ? 10.436 25.001 2.816 1.00 92.74 236 LYS A N 1
ATOM 1486 C CA . LYS A 1 212 ? 10.313 24.405 1.485 1.00 89.16 236 LYS A CA 1
ATOM 1487 C C . LYS A 1 212 ? 10.372 25.449 0.369 1.00 80.16 236 LYS A C 1
ATOM 1488 O O . LYS A 1 212 ? 9.331 25.848 -0.162 1.00 79.03 236 LYS A O 1
ATOM 1490 N N . GLU A 1 213 ? 11.581 25.896 0.028 1.00 73.46 237 GLU A N 1
ATOM 1491 C CA . GLU A 1 213 ? 11.780 26.758 -1.145 1.00 75.20 237 GLU A CA 1
ATOM 1492 C C . GLU A 1 213 ? 12.215 25.922 -2.355 1.00 67.58 237 GLU A C 1
ATOM 1493 O O . GLU A 1 213 ? 13.380 25.530 -2.457 1.00 57.64 237 GLU A O 1
ATOM 1495 N N . PRO A 1 214 ? 11.275 25.665 -3.283 1.00 68.09 238 PRO A N 1
ATOM 1496 C CA . PRO A 1 214 ? 11.495 24.770 -4.428 1.00 60.21 238 PRO A CA 1
ATOM 1497 C C . PRO A 1 214 ? 12.710 25.171 -5.246 1.00 59.87 238 PRO A C 1
ATOM 1498 O O . PRO A 1 214 ? 12.888 26.353 -5.565 1.00 59.27 238 PRO A O 1
ATOM 1502 N N . ASN A 1 215 ? 13.543 24.186 -5.567 1.00 53.25 239 ASN A N 1
ATOM 1503 C CA . ASN A 1 215 ? 14.659 24.396 -6.466 1.00 49.54 239 ASN A CA 1
ATOM 1504 C C . ASN A 1 215 ? 14.168 24.947 -7.798 1.00 45.53 239 ASN A C 1
ATOM 1505 O O . ASN A 1 215 ? 13.147 24.502 -8.328 1.00 44.90 239 ASN A O 1
ATOM 1510 N N . SER A 1 216 ? 14.899 25.915 -8.334 1.00 41.50 240 SER A N 1
ATOM 1511 C CA . SER A 1 216 ? 14.638 26.390 -9.682 1.00 41.78 240 SER A CA 1
ATOM 1512 C C . SER A 1 216 ? 15.101 25.333 -10.691 1.00 31.51 240 SER A C 1
ATOM 1513 O O . SER A 1 216 ? 15.995 24.540 -10.395 1.00 31.89 240 SER A O 1
ATOM 1516 N N . PRO A 1 217 ? 14.485 25.312 -11.883 1.00 34.27 241 PRO A N 1
ATOM 1517 C CA . PRO A 1 217 ? 14.840 24.352 -12.935 1.00 30.80 241 PRO A CA 1
ATOM 1518 C C . PRO A 1 217 ? 16.285 24.488 -13.397 1.00 26.88 241 PRO A C 1
ATOM 1519 O O . PRO A 1 217 ? 16.867 25.570 -13.309 1.00 25.51 241 PRO A O 1
ATOM 1523 N N . VAL A 1 218 ? 16.851 23.392 -13.897 1.00 23.18 242 VAL A N 1
ATOM 1524 C CA . VAL A 1 218 ? 18.164 23.410 -14.532 1.00 19.97 242 VAL A CA 1
ATOM 1525 C C . VAL A 1 218 ? 18.066 22.692 -15.868 1.00 24.56 242 VAL A C 1
ATOM 1526 O O . VAL A 1 218 ? 17.149 21.896 -16.087 1.00 16.57 242 VAL A O 1
ATOM 1530 N N . MET A 1 219 ? 19.002 22.977 -16.765 1.00 18.94 243 MET A N 1
ATOM 1531 C CA . MET A 1 219 ? 19.089 22.231 -18.010 1.00 18.89 243 MET A CA 1
ATOM 1532 C C . MET A 1 219 ? 20.078 21.081 -17.810 1.00 21.28 243 MET A C 1
ATOM 1533 O O . MET A 1 219 ? 21.215 21.299 -17.397 1.00 25.12 243 MET A O 1
ATOM 1538 N N . VAL A 1 220 ? 19.636 19.859 -18.088 1.00 15.26 244 VAL A N 1
ATOM 1539 C CA . VAL A 1 220 ? 20.476 18.679 -17.902 1.00 20.79 244 VAL A CA 1
ATOM 1540 C C . VAL A 1 220 ? 20.862 18.058 -19.239 1.00 21.49 244 VAL A C 1
ATOM 1541 O O . VAL A 1 220 ? 20.043 17.403 -19.878 1.00 18.76 244 VAL A O 1
ATOM 1545 N N . PRO A 1 221 ? 22.114 18.263 -19.668 1.00 19.78 245 PRO A N 1
ATOM 1546 C CA . PRO A 1 221 ? 22.562 17.716 -20.951 1.00 20.31 245 PRO A CA 1
ATOM 1547 C C . PRO A 1 221 ? 22.446 16.192 -21.006 1.00 21.23 245 PRO A C 1
ATOM 1548 O O . PRO A 1 221 ? 22.658 15.515 -19.993 1.00 18.59 245 PRO A O 1
ATOM 1552 N N . ALA A 1 222 ? 22.098 15.671 -22.182 1.00 17.22 246 ALA A N 1
ATOM 1553 C CA . ALA A 1 222 ? 21.907 14.234 -22.400 1.00 19.05 246 ALA A CA 1
ATOM 1554 C C . ALA A 1 222 ? 20.580 13.709 -21.841 1.00 17.95 246 ALA A C 1
ATOM 1555 O O . ALA A 1 222 ? 19.862 12.977 -22.517 1.00 16.73 246 ALA A O 1
ATOM 1557 N N . ALA A 1 223 ? 20.255 14.079 -20.609 1.00 20.33 247 ALA A N 1
ATOM 1558 C CA . ALA A 1 223 ? 19.017 13.612 -20.006 1.00 22.05 247 ALA A CA 1
ATOM 1559 C C . ALA A 1 223 ? 17.823 14.195 -20.740 1.00 20.58 247 ALA A C 1
ATOM 1560 O O . ALA A 1 223 ? 16.789 13.539 -20.853 1.00 20.31 247 ALA A O 1
ATOM 1562 N N . ASP A 1 224 ? 17.962 15.421 -21.246 1.00 17.22 248 ASP A N 1
ATOM 1563 C CA . ASP A 1 224 ? 16.863 16.065 -21.975 1.00 22.32 248 ASP A CA 1
ATOM 1564 C C . ASP A 1 224 ? 16.818 15.679 -23.457 1.00 25.27 248 ASP A C 1
ATOM 1565 O O . ASP A 1 224 ? 16.210 16.365 -24.269 1.00 26.11 248 ASP A O 1
ATOM 1570 N N . ILE A 1 225 ? 17.468 14.569 -23.786 1.00 18.49 249 ILE A N 1
ATOM 1571 C CA . ILE A 1 225 ? 17.374 13.960 -25.103 1.00 16.33 249 ILE A CA 1
ATOM 1572 C C . ILE A 1 225 ? 16.282 12.890 -25.109 1.00 19.84 249 ILE A C 1
ATOM 1573 O O . ILE A 1 225 ? 15.710 12.581 -26.149 1.00 22.15 249 ILE A O 1
ATOM 1578 N N . LEU A 1 226 ? 15.996 12.325 -23.941 1.00 16.72 250 LEU A N 1
ATOM 1579 C CA . LEU A 1 226 ? 15.030 11.228 -23.833 1.00 17.76 250 LEU A CA 1
ATOM 1580 C C . LEU A 1 226 ? 13.567 11.673 -23.930 1.00 18.40 250 LEU A C 1
ATOM 1581 O O . LEU A 1 226 ? 13.133 12.593 -23.244 1.00 13.71 250 LEU A O 1
ATOM 1586 N N . ASN A 1 227 ? 12.815 11.006 -24.797 1.00 15.22 251 ASN A N 1
ATOM 1587 C CA . ASN A 1 227 ? 11.382 11.244 -24.922 1.00 15.66 251 ASN A CA 1
ATOM 1588 C C . ASN A 1 227 ? 10.599 10.600 -23.769 1.00 15.12 251 ASN A C 1
ATOM 1589 O O . ASN A 1 227 ? 11.169 9.876 -22.963 1.00 16.24 251 ASN A O 1
ATOM 1594 N N . HIS A 1 228 ? 9.300 10.876 -23.694 1.00 17.45 252 HIS A N 1
ATOM 1595 C CA . HIS A 1 228 ? 8.478 10.495 -22.542 1.00 16.86 252 HIS A CA 1
ATOM 1596 C C . HIS A 1 228 ? 7.333 9.566 -22.935 1.00 14.52 252 HIS A C 1
ATOM 1597 O O . HIS A 1 228 ? 6.744 9.702 -24.010 1.00 15.04 252 HIS A O 1
ATOM 1604 N N . LEU A 1 229 ? 7.038 8.616 -22.052 1.00 17.91 253 LEU A N 1
ATOM 1605 C CA . LEU A 1 229 ? 5.838 7.796 -22.150 1.00 18.15 253 LEU A CA 1
ATOM 1606 C C . LEU A 1 229 ? 5.300 7.537 -20.751 1.00 21.81 253 LEU A C 1
ATOM 1607 O O . LEU A 1 229 ? 6.059 7.526 -19.787 1.00 23.45 253 LEU A O 1
ATOM 1612 N N . ALA A 1 230 ? 3.989 7.339 -20.641 1.00 25.99 254 ALA A N 1
ATOM 1613 C CA . ALA A 1 230 ? 3.398 6.911 -19.382 1.00 23.63 254 ALA A CA 1
ATOM 1614 C C . ALA A 1 230 ? 4.051 5.589 -18.992 1.00 21.66 254 ALA A C 1
ATOM 1615 O O . ALA A 1 230 ? 4.468 5.405 -17.847 1.00 22.70 254 ALA A O 1
ATOM 1617 N N . ASN A 1 231 ? 4.151 4.682 -19.965 1.00 22.19 255 ASN A N 1
ATOM 1618 C CA . ASN A 1 231 ? 4.871 3.423 -19.794 1.00 26.62 255 ASN A CA 1
ATOM 1619 C C . ASN A 1 231 ? 6.356 3.603 -20.098 1.00 24.40 255 ASN A C 1
ATOM 1620 O O . ASN A 1 231 ? 6.841 3.188 -21.150 1.00 23.77 255 ASN A O 1
ATOM 1625 N N . HIS A 1 232 ? 7.075 4.230 -19.171 1.00 23.70 256 HIS A N 1
ATOM 1626 C CA . HIS A 1 232 ? 8.478 4.555 -19.393 1.00 19.65 256 HIS A CA 1
ATOM 1627 C C . HIS A 1 232 ? 9.390 3.392 -18.982 1.00 25.07 256 HIS A C 1
ATOM 1628 O O . HIS A 1 232 ? 8.961 2.473 -18.297 1.00 23.43 256 HIS A O 1
ATOM 1635 N N . ASN A 1 233 ? 10.648 3.435 -19.407 1.00 19.55 257 ASN A N 1
ATOM 1636 C CA . ASN A 1 233 ? 11.606 2.388 -19.067 1.00 22.65 257 ASN A CA 1
ATOM 1637 C C . ASN A 1 233 ? 12.909 2.947 -18.514 1.00 20.75 257 ASN A C 1
ATOM 1638 O O . ASN A 1 233 ? 13.892 2.229 -18.382 1.00 27.72 257 ASN A O 1
ATOM 1643 N N . ALA A 1 234 ? 12.903 4.236 -18.191 1.00 24.63 258 ALA A N 1
ATOM 1644 C CA . ALA A 1 234 ? 14.048 4.892 -17.562 1.00 21.60 258 ALA A CA 1
ATOM 1645 C C . ALA A 1 234 ? 13.604 6.025 -16.645 1.00 26.99 258 ALA A C 1
ATOM 1646 O O . ALA A 1 234 ? 12.557 6.634 -16.863 1.00 24.18 258 ALA A O 1
ATOM 1648 N N . ASN A 1 235 ? 14.402 6.303 -15.617 1.00 25.64 259 ASN A N 1
ATOM 1649 C CA . ASN A 1 235 ? 14.183 7.488 -14.798 1.00 26.08 259 ASN A CA 1
ATOM 1650 C C . ASN A 1 235 ? 15.452 8.034 -14.147 1.00 26.16 259 ASN A C 1
ATOM 1651 O O . ASN A 1 235 ? 16.433 7.319 -13.972 1.00 27.22 259 ASN A O 1
ATOM 1656 N N . LEU A 1 236 ? 15.414 9.316 -13.806 1.00 24.68 260 LEU A N 1
ATOM 1657 C CA . LEU A 1 236 ? 16.577 10.010 -13.273 1.00 29.70 260 LEU A CA 1
ATOM 1658 C C . LEU A 1 236 ? 16.660 9.896 -11.753 1.00 25.01 260 LEU A C 1
ATOM 1659 O O . LEU A 1 236 ? 15.650 9.967 -11.060 1.00 28.37 260 LEU A O 1
ATOM 1664 N N . GLU A 1 237 ? 17.876 9.713 -11.254 1.00 24.25 261 GLU A N 1
ATOM 1665 C CA . GLU A 1 237 ? 18.157 9.740 -9.824 1.00 29.06 261 GLU A CA 1
ATOM 1666 C C . GLU A 1 237 ? 19.188 10.824 -9.537 1.00 29.63 261 GLU A C 1
ATOM 1667 O O . GLU A 1 237 ? 20.134 11.012 -10.304 1.00 29.46 261 GLU A O 1
ATOM 1673 N N . TYR A 1 238 ? 18.999 11.542 -8.437 1.00 27.18 262 TYR A N 1
ATOM 1674 C CA . TYR A 1 238 ? 19.957 12.558 -8.020 1.00 30.37 262 TYR A CA 1
ATOM 1675 C C . TYR A 1 238 ? 20.860 12.007 -6.912 1.00 35.39 262 TYR A C 1
ATOM 1676 O O . TYR A 1 238 ? 20.411 11.284 -6.024 1.00 32.51 262 TYR A O 1
ATOM 1685 N N . SER A 1 239 ? 22.139 12.347 -6.982 1.00 30.59 263 SER A N 1
ATOM 1686 C CA . SER A 1 239 ? 23.082 12.002 -5.933 1.00 31.98 263 SER A CA 1
ATOM 1687 C C . SER A 1 239 ? 23.845 13.258 -5.610 1.00 32.60 263 SER A C 1
ATOM 1688 O O . SER A 1 239 ? 23.625 14.300 -6.235 1.00 33.77 263 SER A O 1
ATOM 1691 N N . ALA A 1 240 ? 24.752 13.163 -4.645 1.00 40.12 264 ALA A N 1
ATOM 1692 C CA . ALA A 1 240 ? 25.492 14.333 -4.189 1.00 33.05 264 ALA A CA 1
ATOM 1693 C C . ALA A 1 240 ? 26.225 15.051 -5.324 1.00 27.92 264 ALA A C 1
ATOM 1694 O O . ALA A 1 240 ? 26.140 16.277 -5.455 1.00 31.52 264 ALA A O 1
ATOM 1696 N N . ASN A 1 241 ? 26.946 14.293 -6.141 1.00 23.14 265 ASN A N 1
ATOM 1697 C CA . ASN A 1 241 ? 27.849 14.902 -7.115 1.00 34.15 265 ASN A CA 1
ATOM 1698 C C . ASN A 1 241 ? 27.389 14.799 -8.568 1.00 26.85 265 ASN A C 1
ATOM 1699 O O . ASN A 1 241 ? 28.021 15.368 -9.463 1.00 22.60 265 ASN A O 1
ATOM 1704 N N . CYS A 1 242 ? 26.290 14.082 -8.798 1.00 22.11 266 CYS A N 1
ATOM 1705 C CA . CYS A 1 242 ? 25.869 13.774 -10.156 1.00 24.34 266 CYS A CA 1
ATOM 1706 C C . CYS A 1 242 ? 24.418 13.312 -10.279 1.00 24.16 266 CYS A C 1
ATOM 1707 O O . CYS A 1 242 ? 23.766 12.983 -9.292 1.00 23.95 266 CYS A O 1
ATOM 1710 N N . LEU A 1 243 ? 23.933 13.289 -11.517 1.00 26.93 267 LEU A N 1
ATOM 1711 C CA . LEU A 1 243 ? 22.632 12.728 -11.853 1.00 25.31 267 LEU A CA 1
ATOM 1712 C C . LEU A 1 243 ? 22.844 11.422 -12.600 1.00 27.39 267 LEU A C 1
ATOM 1713 O O . LEU A 1 243 ? 23.756 11.307 -13.413 1.00 28.47 267 LEU A O 1
ATOM 1718 N N . ARG A 1 244 ? 21.995 10.440 -12.327 1.00 24.84 268 ARG A N 1
ATOM 1719 C CA . ARG A 1 244 ? 22.111 9.137 -12.959 1.00 25.98 268 ARG A CA 1
ATOM 1720 C C . ARG A 1 244 ? 20.812 8.758 -13.652 1.00 24.74 268 ARG A C 1
ATOM 1721 O O . ARG A 1 244 ? 19.751 8.766 -13.041 1.00 23.24 268 ARG A O 1
ATOM 1729 N N . MET A 1 245 ? 20.900 8.435 -14.936 1.00 22.54 269 MET A N 1
ATOM 1730 C CA . MET A 1 245 ? 19.751 7.915 -15.647 1.00 20.24 269 MET A CA 1
ATOM 1731 C C . MET A 1 245 ? 19.827 6.396 -15.611 1.00 26.40 269 MET A C 1
ATOM 1732 O O . MET A 1 245 ? 20.800 5.803 -16.067 1.00 23.71 269 MET A O 1
ATOM 1737 N N . VAL A 1 246 ? 18.799 5.773 -15.043 1.00 22.65 270 VAL A N 1
ATOM 1738 C CA . VAL A 1 246 ? 18.801 4.335 -14.817 1.00 25.16 270 VAL A CA 1
ATOM 1739 C C . VAL A 1 246 ? 17.580 3.666 -15.447 1.00 27.75 270 VAL A C 1
ATOM 1740 O O . VAL A 1 246 ? 16.482 4.219 -15.423 1.00 24.68 270 VAL A O 1
ATOM 1744 N N . ALA A 1 247 ? 17.771 2.475 -16.002 1.00 22.92 271 ALA A N 1
ATOM 1745 C CA . ALA A 1 247 ? 16.658 1.699 -16.529 1.00 23.99 271 ALA A CA 1
ATOM 1746 C C . ALA A 1 247 ? 15.722 1.232 -15.409 1.00 29.97 271 ALA A C 1
ATOM 1747 O O . ALA A 1 247 ? 16.176 0.824 -14.341 1.00 31.40 271 ALA A O 1
ATOM 1749 N N . THR A 1 248 ? 14.418 1.292 -15.665 1.00 26.15 272 THR A N 1
ATOM 1750 C CA . THR A 1 248 ? 13.411 0.805 -14.721 1.00 30.34 272 THR A CA 1
ATOM 1751 C C . THR A 1 248 ? 12.777 -0.497 -15.218 1.00 31.47 272 THR A C 1
ATOM 1752 O O . THR A 1 248 ? 12.143 -1.221 -14.457 1.00 27.31 272 THR A O 1
ATOM 1756 N N . GLN A 1 249 ? 12.944 -0.770 -16.508 1.00 28.55 273 GLN A N 1
ATOM 1757 C CA . GLN A 1 249 ? 12.461 -1.994 -17.131 1.00 29.28 273 GLN A CA 1
ATOM 1758 C C . GLN A 1 249 ? 13.561 -2.535 -18.021 1.00 29.20 273 GLN A C 1
ATOM 1759 O O . GLN A 1 249 ? 14.429 -1.782 -18.461 1.00 32.77 273 GLN A O 1
ATOM 1765 N N . PRO A 1 250 ? 13.522 -3.842 -18.312 1.00 31.15 274 PRO A N 1
ATOM 1766 C CA . PRO A 1 250 ? 14.391 -4.345 -19.380 1.00 33.63 274 PRO A CA 1
ATOM 1767 C C . PRO A 1 250 ? 14.062 -3.647 -20.697 1.00 31.44 274 PRO A C 1
ATOM 1768 O O . PRO A 1 250 ? 12.885 -3.450 -21.014 1.00 30.25 274 PRO A O 1
ATOM 1772 N N . ILE A 1 251 ? 15.094 -3.262 -21.442 1.00 26.02 275 ILE A N 1
ATOM 1773 C CA . ILE A 1 251 ? 14.912 -2.598 -22.727 1.00 25.47 275 ILE A CA 1
ATOM 1774 C C . ILE A 1 251 ? 15.575 -3.431 -23.811 1.00 32.33 275 ILE A C 1
ATOM 1775 O O . ILE A 1 251 ? 16.797 -3.529 -23.858 1.00 31.65 275 ILE A O 1
ATOM 1780 N N . PRO A 1 252 ? 14.774 -4.048 -24.689 1.00 33.76 276 PRO A N 1
ATOM 1781 C CA . PRO A 1 252 ? 15.387 -4.900 -25.713 1.00 35.47 276 PRO A CA 1
ATOM 1782 C C . PRO A 1 252 ? 16.168 -4.106 -26.759 1.00 37.52 276 PRO A C 1
ATOM 1783 O O . PRO A 1 252 ? 15.911 -2.921 -26.960 1.00 35.68 276 PRO A O 1
ATOM 1787 N N . LYS A 1 253 ? 17.115 -4.771 -27.411 1.00 29.77 277 LYS A N 1
ATOM 1788 C CA . LYS A 1 253 ? 17.904 -4.185 -28.489 1.00 34.12 277 LYS A CA 1
ATOM 1789 C C . LYS A 1 253 ? 17.049 -3.448 -29.512 1.00 25.35 277 LYS A C 1
ATOM 1790 O O . LYS A 1 253 ? 16.070 -3.993 -30.015 1.00 29.25 277 LYS A O 1
ATOM 1796 N N . GLY A 1 254 ? 17.438 -2.214 -29.828 1.00 26.64 278 GLY A N 1
ATOM 1797 C CA . GLY A 1 254 ? 16.764 -1.431 -30.852 1.00 28.83 278 GLY A CA 1
ATOM 1798 C C . GLY A 1 254 ? 15.552 -0.644 -30.377 1.00 23.76 278 GLY A C 1
ATOM 1799 O O . GLY A 1 254 ? 14.949 0.104 -31.146 1.00 23.34 278 GLY A O 1
ATOM 1800 N N . HIS A 1 255 ? 15.186 -0.810 -29.112 1.00 22.33 279 HIS A N 1
ATOM 1801 C CA . HIS A 1 255 ? 14.027 -0.118 -28.563 1.00 25.34 279 HIS A CA 1
ATOM 1802 C C . HIS A 1 255 ? 14.396 1.224 -27.940 1.00 26.25 279 HIS A C 1
ATOM 1803 O O . HIS A 1 255 ? 15.430 1.350 -27.277 1.00 24.83 279 HIS A O 1
ATOM 1810 N N . GLU A 1 256 ? 13.543 2.222 -28.161 1.00 25.27 280 GLU A N 1
ATOM 1811 C CA . GLU A 1 256 ? 13.791 3.561 -27.646 1.00 20.32 280 GLU A CA 1
ATOM 1812 C C . GLU A 1 256 ? 13.753 3.580 -26.130 1.00 19.52 280 GLU A C 1
ATOM 1813 O O . GLU A 1 256 ? 13.017 2.818 -25.505 1.00 15.79 280 GLU A O 1
ATOM 1819 N N . ILE A 1 257 ? 14.563 4.452 -25.546 1.00 16.37 281 ILE A N 1
ATOM 1820 C CA . ILE A 1 257 ? 14.617 4.609 -24.105 1.00 15.78 281 ILE A CA 1
ATOM 1821 C C . ILE A 1 257 ? 13.767 5.812 -23.709 1.00 18.86 281 ILE A C 1
ATOM 1822 O O . ILE A 1 257 ? 14.015 6.933 -24.156 1.00 14.59 281 ILE A O 1
ATOM 1827 N N . PHE A 1 258 ? 12.746 5.569 -22.894 1.00 17.68 282 PHE A N 1
ATOM 1828 C CA . PHE A 1 258 ? 11.802 6.615 -22.515 1.00 18.81 282 PHE A CA 1
ATOM 1829 C C . PHE A 1 258 ? 11.906 7.023 -21.048 1.00 19.00 282 PHE A C 1
ATOM 1830 O O . PHE A 1 258 ? 11.687 6.218 -20.144 1.00 17.08 282 PHE A O 1
ATOM 1838 N N . ASN A 1 259 ? 12.231 8.287 -20.824 1.00 19.61 283 ASN A N 1
ATOM 1839 C CA . ASN A 1 259 ? 12.150 8.889 -19.503 1.00 15.71 283 ASN A CA 1
ATOM 1840 C C . ASN A 1 259 ? 10.682 9.181 -19.149 1.00 20.03 283 ASN A C 1
ATOM 1841 O O . ASN A 1 259 ? 9.797 9.108 -20.010 1.00 17.99 283 ASN A O 1
ATOM 1846 N N . THR A 1 260 ? 10.420 9.498 -17.886 1.00 16.32 284 THR A N 1
ATOM 1847 C CA . THR A 1 260 ? 9.109 9.998 -17.491 1.00 18.87 284 THR A CA 1
ATOM 1848 C C . THR A 1 260 ? 9.221 11.438 -17.048 1.00 19.20 284 THR A C 1
ATOM 1849 O O . THR A 1 260 ? 10.031 11.755 -16.186 1.00 22.73 284 THR A O 1
ATOM 1853 N N . TYR A 1 261 ? 8.409 12.311 -17.635 1.00 18.55 285 TYR A N 1
ATOM 1854 C CA . TYR A 1 261 ? 8.425 13.727 -17.282 1.00 20.74 285 TYR A CA 1
ATOM 1855 C C . TYR A 1 261 ? 7.610 13.968 -16.021 1.00 23.06 285 TYR A C 1
ATOM 1856 O O . TYR A 1 261 ? 7.680 15.035 -15.416 1.00 25.85 285 TYR A O 1
ATOM 1865 N N . GLY A 1 262 ? 6.841 12.955 -15.633 1.00 24.76 286 GLY A N 1
ATOM 1866 C CA . GLY A 1 262 ? 6.009 12.999 -14.444 1.00 26.15 286 GLY A CA 1
ATOM 1867 C C . GLY A 1 262 ? 4.755 12.191 -14.707 1.00 19.20 286 GLY A C 1
ATOM 1868 O O . GLY A 1 262 ? 4.625 11.613 -15.779 1.00 21.24 286 GLY A O 1
ATOM 1869 N N . GLN A 1 263 ? 3.841 12.136 -13.738 1.00 28.14 287 GLN A N 1
ATOM 1870 C CA . GLN A 1 263 ? 2.502 11.594 -13.989 1.00 30.44 287 GLN A CA 1
ATOM 1871 C C . GLN A 1 263 ? 1.703 12.635 -14.770 1.00 25.93 287 GLN A C 1
ATOM 1872 O O . GLN A 1 263 ? 1.089 13.524 -14.183 1.00 26.34 287 GLN A O 1
ATOM 1878 N N . MET A 1 264 ? 1.715 12.525 -16.092 1.00 19.62 288 MET A N 1
ATOM 1879 C CA . MET A 1 264 ? 1.236 13.613 -16.933 1.00 20.53 288 MET A CA 1
ATOM 1880 C C . MET A 1 264 ? -0.015 13.276 -17.733 1.00 17.67 288 MET A C 1
ATOM 1881 O O . MET A 1 264 ? 0.006 12.374 -18.571 1.00 18.81 288 MET A O 1
ATOM 1886 N N . ALA A 1 265 ? -1.092 14.019 -17.483 1.00 13.72 289 ALA A N 1
ATOM 1887 C CA . ALA A 1 265 ? -2.277 13.971 -18.329 1.00 14.37 289 ALA A CA 1
ATOM 1888 C C . ALA A 1 265 ? -1.979 14.645 -19.666 1.00 15.43 289 ALA A C 1
ATOM 1889 O O . ALA A 1 265 ? -1.067 15.457 -19.763 1.00 14.34 289 ALA A O 1
ATOM 1891 N N . ASN A 1 266 ? -2.749 14.314 -20.694 1.00 11.18 290 ASN A N 1
ATOM 1892 C CA . ASN A 1 266 ? -2.524 14.897 -22.012 1.00 15.76 290 ASN A CA 1
ATOM 1893 C C . ASN A 1 266 ? -2.668 16.414 -22.030 1.00 14.06 290 ASN A C 1
ATOM 1894 O O . ASN A 1 266 ? -1.985 17.095 -22.797 1.00 13.28 290 ASN A O 1
ATOM 1899 N N . TRP A 1 267 ? -3.542 16.954 -21.184 1.00 15.25 291 TRP A N 1
ATOM 1900 C CA . TRP A 1 267 ? -3.720 18.402 -21.180 1.00 18.26 291 TRP A CA 1
ATOM 1901 C C . TRP A 1 267 ? -2.446 19.097 -20.686 1.00 15.11 291 TRP A C 1
ATOM 1902 O O . TRP A 1 267 ? -2.102 20.178 -21.165 1.00 17.19 291 TRP A O 1
ATOM 1913 N N . GLN A 1 268 ? -1.726 18.458 -19.762 1.00 14.94 292 GLN A N 1
ATOM 1914 C CA . GLN A 1 268 ? -0.445 18.992 -19.284 1.00 15.80 292 GLN A CA 1
ATOM 1915 C C . GLN A 1 268 ? 0.678 18.778 -20.296 1.00 19.39 292 GLN A C 1
ATOM 1916 O O . GLN A 1 268 ? 1.569 19.618 -20.438 1.00 15.48 292 GLN A O 1
ATOM 1922 N N . LEU A 1 269 ? 0.644 17.640 -20.982 1.00 15.04 293 LEU A N 1
ATOM 1923 C CA . LEU A 1 269 ? 1.652 17.335 -21.988 1.00 17.42 293 LEU A CA 1
ATOM 1924 C C . LEU A 1 269 ? 1.613 18.348 -23.122 1.00 15.15 293 LEU A C 1
ATOM 1925 O O . LEU A 1 269 ? 2.645 18.854 -23.550 1.00 13.91 293 LEU A O 1
ATOM 1930 N N . ILE A 1 270 ? 0.418 18.652 -23.609 1.00 15.29 294 ILE A N 1
ATOM 1931 C CA . ILE A 1 270 ? 0.312 19.559 -24.748 1.00 17.36 294 ILE A CA 1
ATOM 1932 C C . ILE A 1 270 ? 0.671 20.991 -24.338 1.00 15.69 294 ILE A C 1
ATOM 1933 O O . ILE A 1 270 ? 1.387 21.686 -25.047 1.00 16.49 294 ILE A O 1
ATOM 1938 N N . HIS A 1 271 ? 0.189 21.401 -23.172 1.00 17.70 295 HIS A N 1
ATOM 1939 C CA . HIS A 1 271 ? 0.507 22.704 -22.609 1.00 14.48 295 HIS A CA 1
ATOM 1940 C C . HIS A 1 271 ? 2.006 22.902 -22.391 1.00 15.79 295 HIS A C 1
ATOM 1941 O O . HIS A 1 271 ? 2.580 23.884 -22.864 1.00 16.74 295 HIS A O 1
ATOM 1948 N N . MET A 1 272 ? 2.634 21.966 -21.684 1.00 17.76 296 MET A N 1
ATOM 1949 C CA . MET A 1 272 ? 4.044 22.088 -21.319 1.00 18.09 296 MET A CA 1
ATOM 1950 C C . MET A 1 272 ? 5.013 21.589 -22.383 1.00 20.91 296 MET A C 1
ATOM 1951 O O . MET A 1 272 ? 6.114 22.112 -22.506 1.00 14.69 296 MET A O 1
ATOM 1956 N N . TYR A 1 273 ? 4.618 20.575 -23.142 1.00 16.54 297 TYR A N 1
ATOM 1957 C CA . TYR A 1 273 ? 5.562 19.885 -24.017 1.00 14.84 297 TYR A CA 1
ATOM 1958 C C . TYR A 1 273 ? 5.177 19.871 -25.502 1.00 18.09 297 TYR A C 1
ATOM 1959 O O . TYR A 1 273 ? 5.958 19.428 -26.336 1.00 18.09 297 TYR A O 1
ATOM 1968 N N . GLY A 1 274 ? 3.978 20.335 -25.828 1.00 15.29 298 GLY A N 1
ATOM 1969 C CA . GLY A 1 274 ? 3.543 20.369 -27.212 1.00 14.49 298 GLY A CA 1
ATOM 1970 C C . GLY A 1 274 ? 3.315 19.016 -27.875 1.00 16.77 298 GLY A C 1
ATOM 1971 O O . GLY A 1 274 ? 3.411 18.895 -29.092 1.00 16.07 298 GLY A O 1
ATOM 1972 N N . PHE A 1 275 ? 3.020 17.990 -27.084 1.00 12.20 299 PHE A N 1
ATOM 1973 C CA . PHE A 1 275 ? 2.616 16.703 -27.641 1.00 10.85 299 PHE A CA 1
ATOM 1974 C C . PHE A 1 275 ? 1.534 16.050 -26.786 1.00 14.03 299 PHE A C 1
ATOM 1975 O O . PHE A 1 275 ? 1.241 16.496 -25.680 1.00 16.08 299 PHE A O 1
ATOM 1983 N N . VAL A 1 276 ? 0.923 15.004 -27.326 1.00 14.65 300 VAL A N 1
ATOM 1984 C CA . VAL A 1 276 ? -0.025 14.202 -26.580 1.00 17.60 300 VAL A CA 1
ATOM 1985 C C . VAL A 1 276 ? 0.264 12.736 -26.851 1.00 17.72 300 VAL A C 1
ATOM 1986 O O . VAL A 1 276 ? 0.856 12.393 -27.871 1.00 18.73 300 VAL A O 1
ATOM 1990 N N . GLU A 1 277 ? -0.158 11.873 -25.936 1.00 16.12 301 GLU A N 1
ATOM 1991 C CA . GLU A 1 277 ? -0.144 10.443 -26.187 1.00 20.40 301 GLU A CA 1
ATOM 1992 C C . GLU A 1 277 ? -1.511 9.999 -26.689 1.00 19.90 301 GLU A C 1
ATOM 1993 O O . GLU A 1 277 ? -2.528 10.231 -26.030 1.00 17.80 301 GLU A O 1
ATOM 1999 N N . PRO A 1 278 ? -1.541 9.357 -27.860 1.00 18.97 302 PRO A N 1
ATOM 2000 C CA . PRO A 1 278 ? -2.808 8.948 -28.468 1.00 19.35 302 PRO A CA 1
ATOM 2001 C C . PRO A 1 278 ? -3.520 7.890 -27.631 1.00 19.17 302 PRO A C 1
ATOM 2002 O O . PRO A 1 278 ? -2.878 7.015 -27.057 1.00 19.51 302 PRO A O 1
ATOM 2006 N N . TYR A 1 279 ? -4.839 7.981 -27.562 1.00 14.57 303 TYR A N 1
ATOM 2007 C CA . TYR A 1 279 ? -5.638 7.016 -26.827 1.00 17.77 303 TYR A CA 1
ATOM 2008 C C . TYR A 1 279 ? -5.369 5.625 -27.392 1.00 15.18 303 TYR A C 1
ATOM 2009 O O . TYR A 1 279 ? -5.311 5.464 -28.607 1.00 20.02 303 TYR A O 1
ATOM 2018 N N . PRO A 1 280 ? -5.220 4.609 -26.522 1.00 22.41 304 PRO A N 1
ATOM 2019 C CA . PRO A 1 280 ? -5.322 4.636 -25.058 1.00 14.50 304 PRO A CA 1
ATOM 2020 C C . PRO A 1 280 ? -3.979 4.676 -24.338 1.00 17.61 304 PRO A C 1
ATOM 2021 O O . PRO A 1 280 ? -3.929 4.306 -23.165 1.00 19.04 304 PRO A O 1
ATOM 2025 N N . ASP A 1 281 ? -2.922 5.112 -25.020 1.00 16.04 305 ASP A N 1
ATOM 2026 C CA . ASP A 1 281 ? -1.558 5.026 -24.486 1.00 23.98 305 ASP A CA 1
ATOM 2027 C C . ASP A 1 281 ? -1.362 5.683 -23.110 1.00 25.60 305 ASP A C 1
ATOM 2028 O O . ASP A 1 281 ? -0.616 5.170 -22.279 1.00 21.25 305 ASP A O 1
ATOM 2033 N N . ASN A 1 282 ? -2.015 6.819 -22.877 1.00 21.48 306 ASN A N 1
ATOM 2034 C CA . ASN A 1 282 ? -1.779 7.589 -21.655 1.00 17.12 306 ASN A CA 1
ATOM 2035 C C . ASN A 1 282 ? -2.554 7.056 -20.450 1.00 20.85 306 ASN A C 1
ATOM 2036 O O . ASN A 1 282 ? -3.641 7.533 -20.131 1.00 16.98 306 ASN A O 1
ATOM 2041 N N . THR A 1 283 ? -1.974 6.071 -19.773 1.00 22.84 307 THR A N 1
ATOM 2042 C CA . THR A 1 283 ? -2.612 5.474 -18.607 1.00 22.63 307 THR A CA 1
ATOM 2043 C C . THR A 1 283 ? -2.688 6.460 -17.449 1.00 21.94 307 THR A C 1
ATOM 2044 O O . THR A 1 283 ? -3.379 6.203 -16.461 1.00 22.83 307 THR A O 1
ATOM 2048 N N . ASP A 1 284 ? -1.986 7.591 -17.578 1.00 20.55 308 ASP A N 1
ATOM 2049 C CA . ASP A 1 284 ? -1.985 8.642 -16.550 1.00 20.22 308 ASP A CA 1
ATOM 2050 C C . ASP A 1 284 ? -2.900 9.828 -16.862 1.00 19.09 308 ASP A C 1
ATOM 2051 O O . ASP A 1 284 ? -2.827 10.860 -16.197 1.00 18.42 308 ASP A O 1
ATOM 2056 N N . ASP A 1 285 ? -3.756 9.690 -17.868 1.00 16.77 309 ASP A N 1
ATOM 2057 C CA . ASP A 1 285 ? -4.607 10.804 -18.269 1.00 15.75 309 ASP A CA 1
ATOM 2058 C C . ASP A 1 285 ? -5.599 11.143 -17.172 1.00 17.95 309 ASP A C 1
ATOM 2059 O O . ASP A 1 285 ? -5.944 10.299 -16.347 1.00 17.67 309 ASP A O 1
ATOM 2064 N N . THR A 1 286 ? -6.050 12.391 -17.158 1.00 14.42 310 THR A N 1
ATOM 2065 C CA . THR A 1 286 ? -6.978 12.849 -16.135 1.00 17.62 310 THR A CA 1
ATOM 2066 C C . THR A 1 286 ? -7.971 13.845 -16.707 1.00 20.93 310 THR A C 1
ATOM 2067 O O . THR A 1 286 ? -7.739 14.440 -17.762 1.00 21.43 310 THR A O 1
ATOM 2071 N N . ALA A 1 287 ? -9.079 14.013 -15.992 1.00 15.32 311 ALA A N 1
ATOM 2072 C CA . ALA A 1 287 ? -10.035 15.076 -16.243 1.00 14.77 311 ALA A CA 1
ATOM 2073 C C . ALA A 1 287 ? -10.209 15.822 -14.930 1.00 16.68 311 ALA A C 1
ATOM 2074 O O . ALA A 1 287 ? -10.136 15.225 -13.859 1.00 19.60 311 ALA A O 1
ATOM 2076 N N . ASP A 1 288 ? -10.435 17.129 -15.017 1.00 17.02 312 ASP A N 1
ATOM 2077 C CA . ASP A 1 288 ? -10.650 17.956 -13.833 1.00 20.04 312 ASP A CA 1
ATOM 2078 C C . ASP A 1 288 ? -12.108 18.335 -13.661 1.00 21.00 312 ASP A C 1
ATOM 2079 O O . ASP A 1 288 ? -12.781 18.707 -14.621 1.00 22.34 312 ASP A O 1
ATOM 2084 N N . ILE A 1 289 ? -12.581 18.231 -12.426 1.00 15.48 313 ILE A N 1
ATOM 2085 C CA . ILE A 1 289 ? -13.840 18.821 -12.016 1.00 18.65 313 ILE A CA 1
ATOM 2086 C C . ILE A 1 289 ? -13.501 19.999 -11.112 1.00 18.37 313 ILE A C 1
ATOM 2087 O O . ILE A 1 289 ? -12.938 19.820 -10.037 1.00 18.42 313 ILE A O 1
ATOM 2092 N N . GLN A 1 290 ? -13.819 21.208 -11.553 1.00 17.39 314 GLN A N 1
ATOM 2093 C CA . GLN A 1 290 ? -13.520 22.387 -10.756 1.00 22.34 314 GLN A CA 1
ATOM 2094 C C . GLN A 1 290 ? -14.265 22.319 -9.435 1.00 23.25 314 GLN A C 1
ATOM 2095 O O . GLN A 1 290 ? -15.418 21.903 -9.382 1.00 20.68 314 GLN A O 1
ATOM 2101 N N . MET A 1 291 ? -13.597 22.723 -8.363 1.00 25.73 315 MET A N 1
ATOM 2102 C CA . MET A 1 291 ? -14.172 22.594 -7.032 1.00 26.05 315 MET A CA 1
ATOM 2103 C C . MET A 1 291 ? -15.476 23.377 -6.889 1.00 25.46 315 MET A C 1
ATOM 2104 O O . MET A 1 291 ? -16.419 22.917 -6.249 1.00 25.78 315 MET A O 1
ATOM 2109 N N . VAL A 1 292 ? -15.540 24.551 -7.504 1.00 23.97 316 VAL A N 1
ATOM 2110 C CA . VAL A 1 292 ? -16.739 25.372 -7.381 1.00 29.32 316 VAL A CA 1
ATOM 2111 C C . VAL A 1 292 ? -17.901 24.783 -8.171 1.00 29.65 316 VAL A C 1
ATOM 2112 O O . VAL A 1 292 ? -19.061 25.082 -7.898 1.00 30.89 316 VAL A O 1
ATOM 2116 N N . THR A 1 293 ? -17.588 23.925 -9.139 1.00 28.29 317 THR A N 1
ATOM 2117 C CA . THR A 1 293 ? -18.629 23.219 -9.880 1.00 24.18 317 THR A CA 1
ATOM 2118 C C . THR A 1 293 ? -19.373 22.254 -8.957 1.00 22.35 317 THR A C 1
ATOM 2119 O O . THR A 1 293 ? -20.584 22.079 -9.078 1.00 20.53 317 THR A O 1
ATOM 2123 N N . VAL A 1 294 ? -18.642 21.630 -8.037 1.00 22.85 318 VAL A N 1
ATOM 2124 C CA . VAL A 1 294 ? -19.259 20.752 -7.048 1.00 27.58 318 VAL A CA 1
ATOM 2125 C C . VAL A 1 294 ? -20.166 21.584 -6.139 1.00 26.72 318 VAL A C 1
ATOM 2126 O O . VAL A 1 294 ? -21.295 21.200 -5.858 1.00 30.40 318 VAL A O 1
ATOM 2130 N N . ARG A 1 295 ? -19.668 22.735 -5.697 1.00 25.01 319 ARG A N 1
ATOM 2131 C CA . ARG A 1 295 ? -20.485 23.666 -4.928 1.00 32.22 319 ARG A CA 1
ATOM 2132 C C . ARG A 1 295 ? -21.752 24.029 -5.702 1.00 31.31 319 ARG A C 1
ATOM 2133 O O . ARG A 1 295 ? -22.861 23.933 -5.178 1.00 32.81 319 ARG A O 1
ATOM 2141 N N . GLU A 1 296 ? -21.583 24.438 -6.954 1.00 29.36 320 GLU A N 1
ATOM 2142 C CA . GLU A 1 296 ? -22.721 24.758 -7.800 1.00 28.57 320 GLU A CA 1
ATOM 2143 C C . GLU A 1 296 ? -23.753 23.636 -7.821 1.00 32.33 320 GLU A C 1
ATOM 2144 O O . GLU A 1 296 ? -24.944 23.890 -7.679 1.00 31.19 320 GLU A O 1
ATOM 2150 N N . ALA A 1 297 ? -23.304 22.401 -8.019 1.00 31.12 321 ALA A N 1
ATOM 2151 C CA . ALA A 1 297 ? -24.224 21.267 -8.039 1.00 27.51 321 ALA A CA 1
ATOM 2152 C C . ALA A 1 297 ? -24.991 21.199 -6.724 1.00 33.89 321 ALA A C 1
ATOM 2153 O O . ALA A 1 297 ? -26.182 20.889 -6.704 1.00 38.98 321 ALA A O 1
ATOM 2155 N N . ALA A 1 298 ? -24.296 21.493 -5.630 1.00 31.32 322 ALA A N 1
ATOM 2156 C CA . ALA A 1 298 ? -24.894 21.471 -4.296 1.00 36.41 322 ALA A CA 1
ATOM 2157 C C . ALA A 1 298 ? -25.942 22.569 -4.147 1.00 33.62 322 ALA A C 1
ATOM 2158 O O . ALA A 1 298 ? -27.012 22.332 -3.599 1.00 39.28 322 ALA A O 1
ATOM 2160 N N . LEU A 1 299 ? -25.626 23.762 -4.645 1.00 34.93 323 LEU A N 1
ATOM 2161 C CA . LEU A 1 299 ? -26.561 24.889 -4.629 1.00 38.22 323 LEU A CA 1
ATOM 2162 C C . LEU A 1 299 ? -27.776 24.608 -5.498 1.00 39.51 323 LEU A C 1
ATOM 2163 O O . LEU A 1 299 ? -28.907 24.880 -5.107 1.00 46.04 323 LEU A O 1
ATOM 2168 N N . GLN A 1 300 ? -27.531 24.053 -6.676 1.00 37.55 324 GLN A N 1
ATOM 2169 C CA . GLN A 1 300 ? -28.588 23.754 -7.628 1.00 39.68 324 GLN A CA 1
ATOM 2170 C C . GLN A 1 300 ? -29.683 22.908 -7.000 1.00 45.98 324 GLN A C 1
ATOM 2171 O O . GLN A 1 300 ? -30.854 23.032 -7.359 1.00 54.71 324 GLN A O 1
ATOM 2177 N N . GLY A 1 301 ? -29.297 22.039 -6.071 1.00 42.80 325 GLY A N 1
ATOM 2178 C CA . GLY A 1 301 ? -30.238 21.137 -5.435 1.00 49.09 325 GLY A CA 1
ATOM 2179 C C . GLY A 1 301 ? -31.048 21.758 -4.308 1.00 54.78 325 GLY A C 1
ATOM 2180 O O . GLY A 1 301 ? -31.944 21.109 -3.766 1.00 58.82 325 GLY A O 1
ATOM 2181 N N . THR A 1 302 ? -30.742 23.007 -3.955 1.00 48.55 326 THR A N 1
ATOM 2182 C CA . THR A 1 302 ? -31.451 23.689 -2.869 1.00 57.31 326 THR A CA 1
ATOM 2183 C C . THR A 1 302 ? -32.772 24.307 -3.316 1.00 63.58 326 THR A C 1
ATOM 2184 O O . THR A 1 302 ? -32.870 24.914 -4.394 1.00 60.84 326 THR A O 1
ATOM 2188 N N . LYS A 1 303 ? -33.781 24.169 -2.460 1.00 66.14 327 LYS A N 1
ATOM 2189 C CA . LYS A 1 303 ? -35.092 24.752 -2.719 1.00 65.85 327 LYS A CA 1
ATOM 2190 C C . LYS A 1 303 ? -35.279 26.104 -1.994 1.00 68.39 327 LYS A C 1
ATOM 2191 O O . LYS A 1 303 ? -36.185 26.873 -2.313 1.00 71.22 327 LYS A O 1
ATOM 2193 N N . THR A 1 304 ? -34.402 26.395 -1.036 1.00 70.56 328 THR A N 1
ATOM 2194 C CA . THR A 1 304 ? -34.590 27.542 -0.153 1.00 70.02 328 THR A CA 1
ATOM 2195 C C . THR A 1 304 ? -33.344 28.396 0.058 1.00 68.19 328 THR A C 1
ATOM 2196 O O . THR A 1 304 ? -32.233 27.882 0.193 1.00 68.70 328 THR A O 1
ATOM 2200 N N . GLU A 1 305 ? -33.553 29.708 0.098 1.00 63.61 329 GLU A N 1
ATOM 2201 C CA . GLU A 1 305 ? -32.497 30.659 0.410 1.00 68.18 329 GLU A CA 1
ATOM 2202 C C . GLU A 1 305 ? -31.784 30.254 1.697 1.00 68.73 329 GLU A C 1
ATOM 2203 O O . GLU A 1 305 ? -30.608 30.560 1.894 1.00 69.60 329 GLU A O 1
ATOM 2205 N N . ALA A 1 306 ? -32.505 29.572 2.578 1.00 63.07 330 ALA A N 1
ATOM 2206 C CA . ALA A 1 306 ? -31.910 29.067 3.803 1.00 65.80 330 ALA A CA 1
ATOM 2207 C C . ALA A 1 306 ? -30.971 27.904 3.488 1.00 64.69 330 ALA A C 1
ATOM 2208 O O . ALA A 1 306 ? -29.871 27.812 4.041 1.00 60.19 330 ALA A O 1
ATOM 2210 N N . GLU A 1 307 ? -31.428 27.016 2.603 1.00 67.96 331 GLU A N 1
ATOM 2211 C CA . GLU A 1 307 ? -30.663 25.850 2.155 1.00 57.51 331 GLU A CA 1
ATOM 2212 C C . GLU A 1 307 ? -29.380 26.255 1.444 1.00 48.75 331 GLU A C 1
ATOM 2213 O O . GLU A 1 307 ? -28.338 25.630 1.632 1.00 53.27 331 GLU A O 1
ATOM 2215 N N . ARG A 1 308 ? -29.468 27.296 0.618 1.00 50.22 332 ARG A N 1
ATOM 2216 C CA . ARG A 1 308 ? -28.293 27.893 -0.003 1.00 48.02 332 ARG A CA 1
ATOM 2217 C C . ARG A 1 308 ? -27.237 28.166 1.052 1.00 53.66 332 ARG A C 1
ATOM 2218 O O . ARG A 1 308 ? -26.114 27.677 0.961 1.00 52.12 332 ARG A O 1
ATOM 2226 N N . HIS A 1 309 ? -27.606 28.941 2.065 1.00 55.71 333 HIS A N 1
ATOM 2227 C CA . HIS A 1 309 ? -26.636 29.434 3.041 1.00 57.57 333 HIS A CA 1
ATOM 2228 C C . HIS A 1 309 ? -26.026 28.355 3.933 1.00 46.42 333 HIS A C 1
ATOM 2229 O O . HIS A 1 309 ? -24.935 28.529 4.474 1.00 53.08 333 HIS A O 1
ATOM 2236 N N . LEU A 1 310 ? -26.722 27.238 4.073 1.00 47.18 334 LEU A N 1
ATOM 2237 C CA . LEU A 1 310 ? -26.182 26.106 4.809 1.00 45.37 334 LEU A CA 1
ATOM 2238 C C . LEU A 1 310 ? -25.179 25.369 3.928 1.00 51.69 334 LEU A C 1
ATOM 2239 O O . LEU A 1 310 ? -24.285 24.675 4.422 1.00 53.18 334 LEU A O 1
ATOM 2244 N N . VAL A 1 311 ? -25.336 25.526 2.616 1.00 50.06 335 VAL A N 1
ATOM 2245 C CA . VAL A 1 311 ? -24.362 25.003 1.671 1.00 44.25 335 VAL A CA 1
ATOM 2246 C C . VAL A 1 311 ? -23.030 25.725 1.840 1.00 44.38 335 VAL A C 1
ATOM 2247 O O . VAL A 1 311 ? -21.978 25.088 1.925 1.00 45.33 335 VAL A O 1
ATOM 2251 N N . TYR A 1 312 ? -23.074 27.053 1.907 1.00 44.35 336 TYR A N 1
ATOM 2252 C CA . TYR A 1 312 ? -21.850 27.839 2.038 1.00 43.78 336 TYR A CA 1
ATOM 2253 C C . TYR A 1 312 ? -21.156 27.627 3.376 1.00 43.28 336 TYR A C 1
ATOM 2254 O O . TYR A 1 312 ? -19.965 27.899 3.508 1.00 51.37 336 TYR A O 1
ATOM 2263 N N . GLU A 1 313 ? -21.898 27.162 4.374 1.00 45.84 337 GLU A N 1
ATOM 2264 C CA . GLU A 1 313 ? -21.300 26.897 5.671 1.00 49.20 337 GLU A CA 1
ATOM 2265 C C . GLU A 1 313 ? -20.466 25.638 5.553 1.00 46.69 337 GLU A C 1
ATOM 2266 O O . GLU A 1 313 ? -19.343 25.572 6.058 1.00 49.87 337 GLU A O 1
ATOM 2268 N N . ARG A 1 314 ? -21.018 24.636 4.875 1.00 45.28 338 ARG A N 1
ATOM 2269 C CA . ARG A 1 314 ? -20.275 23.416 4.591 1.00 40.32 338 ARG A CA 1
ATOM 2270 C C . ARG A 1 314 ? -19.075 23.728 3.690 1.00 42.20 338 ARG A C 1
ATOM 2271 O O . ARG A 1 314 ? -17.989 23.190 3.892 1.00 41.47 338 ARG A O 1
ATOM 2279 N N . TRP A 1 315 ? -19.257 24.614 2.714 1.00 40.86 339 TRP A N 1
ATOM 2280 C CA . TRP A 1 315 ? -18.138 25.007 1.861 1.00 43.42 339 TRP A CA 1
ATOM 2281 C C . TRP A 1 315 ? -16.989 25.594 2.688 1.00 44.01 339 TRP A C 1
ATOM 2282 O O . TRP A 1 315 ? -15.835 25.162 2.568 1.00 43.05 339 TRP A O 1
ATOM 2293 N N . ASP A 1 316 ? -17.304 26.566 3.538 1.00 50.25 340 ASP A N 1
ATOM 2294 C CA . ASP A 1 316 ? -16.275 27.228 4.342 1.00 49.31 340 ASP A CA 1
ATOM 2295 C C . ASP A 1 316 ? -15.531 26.280 5.269 1.00 40.84 340 ASP A C 1
ATOM 2296 O O . ASP A 1 316 ? -14.319 26.403 5.441 1.00 46.95 340 ASP A O 1
ATOM 2301 N N . PHE A 1 317 ? -16.253 25.334 5.859 1.00 32.73 341 PHE A N 1
ATOM 2302 C CA . PHE A 1 317 ? -15.616 24.338 6.705 1.00 39.89 341 PHE A CA 1
ATOM 2303 C C . PHE A 1 317 ? -14.571 23.539 5.915 1.00 41.22 341 PHE A C 1
ATOM 2304 O O . PHE A 1 317 ? -13.496 23.223 6.429 1.00 44.41 341 PHE A O 1
ATOM 2312 N N . LEU A 1 318 ? -14.892 23.231 4.659 1.00 42.83 342 LEU A N 1
ATOM 2313 C CA . LEU A 1 318 ? -13.976 22.513 3.776 1.00 40.38 342 LEU A CA 1
ATOM 2314 C C . LEU A 1 318 ? -12.797 23.396 3.379 1.00 32.24 342 LEU A C 1
ATOM 2315 O O . LEU A 1 318 ? -11.679 22.915 3.223 1.00 34.44 342 LEU A O 1
ATOM 2320 N N . CYS A 1 319 ? -13.053 24.689 3.210 1.00 35.29 343 CYS A N 1
ATOM 2321 C CA . CYS A 1 319 ? -11.973 25.637 2.967 1.00 39.99 343 CYS A CA 1
ATOM 2322 C C . CYS A 1 319 ? -11.028 25.718 4.171 1.00 47.95 343 CYS A C 1
ATOM 2323 O O . CYS A 1 319 ? -9.823 25.918 4.008 1.00 51.93 343 CYS A O 1
ATOM 2326 N N . LYS A 1 320 ? -11.573 25.555 5.376 1.00 45.51 344 LYS A N 1
ATOM 2327 C CA . LYS A 1 320 ? -10.752 25.546 6.585 1.00 47.06 344 LYS A CA 1
ATOM 2328 C C . LYS A 1 320 ? -9.886 24.286 6.643 1.00 43.25 344 LYS A C 1
ATOM 2329 O O . LYS A 1 320 ? -8.697 24.358 6.944 1.00 48.86 344 LYS A O 1
ATOM 2335 N N . LEU A 1 321 ? -10.485 23.132 6.362 1.00 45.92 345 LEU A N 1
ATOM 2336 C CA . LEU A 1 321 ? -9.731 21.876 6.299 1.00 50.69 345 LEU A CA 1
ATOM 2337 C C . LEU A 1 321 ? -8.689 21.895 5.188 1.00 47.68 345 LEU A C 1
ATOM 2338 O O . LEU A 1 321 ? -7.843 21.001 5.106 1.00 48.51 345 LEU A O 1
ATOM 2343 N N . GLU A 1 322 ? -8.760 22.917 4.337 1.00 43.41 346 GLU A N 1
ATOM 2344 C CA . GLU A 1 322 ? -7.915 22.993 3.152 1.00 48.85 346 GLU A CA 1
ATOM 2345 C C . GLU A 1 322 ? -8.173 21.795 2.245 1.00 46.03 346 GLU A C 1
ATOM 2346 O O . GLU A 1 322 ? -7.245 21.217 1.684 1.00 49.65 346 GLU A O 1
ATOM 2352 N N . MET A 1 323 ? -9.444 21.429 2.114 1.00 42.75 347 MET A N 1
ATOM 2353 C CA . MET A 1 323 ? -9.851 20.359 1.217 1.00 43.50 347 MET A CA 1
ATOM 2354 C C . MET A 1 323 ? -10.379 20.933 -0.097 1.00 42.04 347 MET A C 1
ATOM 2355 O O . MET A 1 323 ? -10.292 20.292 -1.147 1.00 43.22 347 MET A O 1
ATOM 2360 N N . VAL A 1 324 ? -10.919 22.145 -0.036 1.00 38.99 348 VAL A N 1
ATOM 2361 C CA . VAL A 1 324 ? -11.310 22.858 -1.247 1.00 41.55 348 VAL A CA 1
ATOM 2362 C C . VAL A 1 324 ? -10.736 24.267 -1.274 1.00 44.49 348 VAL A C 1
ATOM 2363 O O . VAL A 1 324 ? -10.129 24.727 -0.311 1.00 44.19 348 VAL A O 1
ATOM 2367 N N . GLY A 1 325 ? -10.948 24.943 -2.396 1.00 44.11 349 GLY A N 1
ATOM 2368 C CA . GLY A 1 325 ? -10.472 26.296 -2.606 1.00 37.83 349 GLY A CA 1
ATOM 2369 C C . GLY A 1 325 ? -11.127 26.816 -3.864 1.00 43.51 349 GLY A C 1
ATOM 2370 O O . GLY A 1 325 ? -11.517 26.035 -4.732 1.00 37.68 349 GLY A O 1
ATOM 2371 N N . GLU A 1 326 ? -11.239 28.133 -3.974 1.00 40.21 350 GLU A N 1
ATOM 2372 C CA . GLU A 1 326 ? -11.990 28.751 -5.059 1.00 42.34 350 GLU A CA 1
ATOM 2373 C C . GLU A 1 326 ? -11.441 28.467 -6.464 1.00 39.55 350 GLU A C 1
ATOM 2374 O O . GLU A 1 326 ? -12.202 28.459 -7.431 1.00 41.71 350 GLU A O 1
ATOM 2380 N N . GLU A 1 327 ? -10.136 28.239 -6.587 1.00 32.23 351 GLU A N 1
ATOM 2381 C CA . GLU A 1 327 ? -9.540 28.042 -7.913 1.00 41.25 351 GLU A CA 1
ATOM 2382 C C . GLU A 1 327 ? -8.920 26.664 -8.133 1.00 34.37 351 GLU A C 1
ATOM 2383 O O . GLU A 1 327 ? -8.256 26.424 -9.142 1.00 37.30 351 GLU A O 1
ATOM 2389 N N . GLY A 1 328 ? -9.140 25.757 -7.190 1.00 29.98 352 GLY A N 1
ATOM 2390 C CA . GLY A 1 328 ? -8.659 24.399 -7.338 1.00 28.67 352 GLY A CA 1
ATOM 2391 C C . GLY A 1 328 ? -9.640 23.505 -8.077 1.00 24.20 352 GLY A C 1
ATOM 2392 O O . GLY A 1 328 ? -10.786 23.874 -8.331 1.00 28.16 352 GLY A O 1
ATOM 2393 N N . ALA A 1 329 ? -9.178 22.309 -8.410 1.00 27.49 353 ALA A N 1
ATOM 2394 C CA . ALA A 1 329 ? -10.004 21.336 -9.091 1.00 27.52 353 ALA A CA 1
ATOM 2395 C C . ALA A 1 329 ? -9.765 19.946 -8.521 1.00 26.94 353 ALA A C 1
ATOM 2396 O O . ALA A 1 329 ? -8.684 19.649 -8.010 1.00 21.88 353 ALA A O 1
ATOM 2398 N N . PHE A 1 330 ? -10.785 19.098 -8.593 1.00 21.58 354 PHE A N 1
ATOM 2399 C CA . PHE A 1 330 ? -10.610 17.686 -8.304 1.00 22.49 354 PHE A CA 1
ATOM 2400 C C . PHE A 1 330 ? -10.064 17.018 -9.562 1.00 20.10 354 PHE A C 1
ATOM 2401 O O . PHE A 1 330 ? -10.479 17.338 -10.674 1.00 17.99 354 PHE A O 1
ATOM 2409 N N . VAL A 1 331 ? -9.114 16.109 -9.384 1.00 19.27 355 VAL A N 1
ATOM 2410 C CA . VAL A 1 331 ? -8.442 15.485 -10.512 1.00 17.25 355 VAL A CA 1
ATOM 2411 C C . VAL A 1 331 ? -8.838 14.021 -10.608 1.00 18.72 355 VAL A C 1
ATOM 2412 O O . VAL A 1 331 ? -8.583 13.229 -9.697 1.00 19.95 355 VAL A O 1
ATOM 2416 N N . ILE A 1 332 ? -9.481 13.673 -11.716 1.00 15.36 356 ILE A N 1
ATOM 2417 C CA . ILE A 1 332 ? -10.054 12.349 -11.890 1.00 17.70 356 ILE A CA 1
ATOM 2418 C C . ILE A 1 332 ? -9.208 11.511 -12.839 1.00 20.80 356 ILE A C 1
ATOM 2419 O O . ILE A 1 332 ? -9.016 11.877 -13.999 1.00 14.21 356 ILE A O 1
ATOM 2424 N N . GLY A 1 333 ? -8.704 10.386 -12.337 1.00 21.43 357 GLY A N 1
ATOM 2425 C CA . GLY A 1 333 ? -7.895 9.481 -13.128 1.00 18.69 357 GLY A CA 1
ATOM 2426 C C . GLY A 1 333 ? -8.745 8.423 -13.796 1.00 21.33 357 GLY A C 1
ATOM 2427 O O . GLY A 1 333 ? -9.948 8.341 -13.556 1.00 17.67 357 GLY A O 1
ATOM 2428 N N . ARG A 1 334 ? -8.115 7.607 -14.634 1.00 21.05 358 ARG A N 1
ATOM 2429 C CA . ARG A 1 334 ? -8.815 6.561 -15.364 1.00 23.89 358 ARG A CA 1
ATOM 2430 C C . ARG A 1 334 ? -9.336 5.429 -14.466 1.00 24.29 358 ARG A C 1
ATOM 2431 O O . ARG A 1 334 ? -10.410 4.891 -14.712 1.00 25.00 358 ARG A O 1
ATOM 2439 N N . GLU A 1 335 ? -8.585 5.070 -13.433 1.00 18.30 359 GLU A N 1
ATOM 2440 C CA . GLU A 1 335 ? -9.003 3.986 -12.539 1.00 22.77 359 GLU A CA 1
ATOM 2441 C C . GLU A 1 335 ? -9.254 4.463 -11.117 1.00 18.35 359 GLU A C 1
ATOM 2442 O O . GLU A 1 335 ? -9.778 3.710 -10.296 1.00 21.09 359 GLU A O 1
ATOM 2448 N N . GLU A 1 336 ? -8.874 5.706 -10.831 1.00 18.52 360 GLU A N 1
ATOM 2449 C CA . GLU A 1 336 ? -8.897 6.224 -9.465 1.00 22.53 360 GLU A CA 1
ATOM 2450 C C . GLU A 1 336 ? -8.888 7.747 -9.446 1.00 23.10 360 GLU A C 1
ATOM 2451 O O . GLU A 1 336 ? -8.266 8.380 -10.300 1.00 22.14 360 GLU A O 1
ATOM 2457 N N . VAL A 1 337 ? -9.588 8.332 -8.477 1.00 18.86 361 VAL A N 1
ATOM 2458 C CA . VAL A 1 337 ? -9.514 9.767 -8.243 1.00 19.83 361 VAL A CA 1
ATOM 2459 C C . VAL A 1 337 ? -8.152 10.080 -7.630 1.00 21.91 361 VAL A C 1
ATOM 2460 O O . VAL A 1 337 ? -7.735 9.418 -6.676 1.00 22.03 361 VAL A O 1
ATOM 2464 N N . LEU A 1 338 ? -7.455 11.071 -8.183 1.00 18.81 362 LEU A N 1
ATOM 2465 C CA . LEU A 1 338 ? -6.123 11.423 -7.698 1.00 25.50 362 LEU A CA 1
ATOM 2466 C C . LEU A 1 338 ? -6.162 12.359 -6.477 1.00 29.10 362 LEU A C 1
ATOM 2467 O O . LEU A 1 338 ? -5.508 12.083 -5.467 1.00 31.23 362 LEU A O 1
ATOM 2472 N N . THR A 1 339 ? -6.914 13.457 -6.562 1.00 25.71 363 THR A N 1
ATOM 2473 C CA . THR A 1 339 ? -7.164 14.305 -5.386 1.00 28.12 363 THR A CA 1
ATOM 2474 C C . THR A 1 339 ? -8.194 13.597 -4.534 1.00 24.83 363 THR A C 1
ATOM 2475 O O . THR A 1 339 ? -9.321 14.060 -4.368 1.00 24.62 363 THR A O 1
ATOM 2479 N N . GLU A 1 340 ? -7.784 12.460 -3.999 1.00 24.45 364 GLU A N 1
ATOM 2480 C CA . GLU A 1 340 ? -8.681 11.497 -3.397 1.00 24.40 364 GLU A CA 1
ATOM 2481 C C . GLU A 1 340 ? -9.264 11.957 -2.057 1.00 32.05 364 GLU A C 1
ATOM 2482 O O . GLU A 1 340 ? -10.477 11.916 -1.865 1.00 28.38 364 GLU A O 1
ATOM 2488 N N . GLU A 1 341 ? -8.424 12.398 -1.128 1.00 27.90 365 GLU A N 1
ATOM 2489 C CA . GLU A 1 341 ? -8.955 12.814 0.166 1.00 34.13 365 GLU A CA 1
ATOM 2490 C C . GLU A 1 341 ? -9.738 14.120 0.098 1.00 27.17 365 GLU A C 1
ATOM 2491 O O . GLU A 1 341 ? -10.708 14.301 0.829 1.00 33.48 365 GLU A O 1
ATOM 2497 N N . GLU A 1 342 ? -9.326 15.025 -0.786 1.00 26.62 366 GLU A N 1
ATOM 2498 C CA . GLU A 1 342 ? -10.052 16.277 -0.979 1.00 29.46 366 GLU A CA 1
ATOM 2499 C C . GLU A 1 342 ? -11.489 15.980 -1.371 1.00 32.12 366 GLU A C 1
ATOM 2500 O O . GLU A 1 342 ? -12.425 16.533 -0.798 1.00 31.33 366 GLU A O 1
ATOM 2506 N N . LEU A 1 343 ? -11.663 15.091 -2.343 1.00 27.64 367 LEU A N 1
ATOM 2507 C CA . LEU A 1 343 ? -12.989 14.794 -2.862 1.00 22.78 367 LEU A CA 1
ATOM 2508 C C . LEU A 1 343 ? -13.816 13.980 -1.882 1.00 27.22 367 LEU A C 1
ATOM 2509 O O . LEU A 1 343 ? -14.964 14.321 -1.615 1.00 28.53 367 LEU A O 1
ATOM 2514 N N . THR A 1 344 ? -13.244 12.908 -1.341 1.00 24.05 368 THR A N 1
ATOM 2515 C CA . THR A 1 344 ? -13.978 12.074 -0.388 1.00 30.01 368 THR A CA 1
ATOM 2516 C C . THR A 1 344 ? -14.487 12.915 0.762 1.00 29.57 368 THR A C 1
ATOM 2517 O O . THR A 1 344 ? -15.603 12.728 1.231 1.00 27.88 368 THR A O 1
ATOM 2521 N N . THR A 1 345 ? -13.660 13.849 1.211 1.00 30.78 369 THR A N 1
ATOM 2522 C CA . THR A 1 345 ? -14.032 14.702 2.330 1.00 32.43 369 THR A CA 1
ATOM 2523 C C . THR A 1 345 ? -15.068 15.745 1.915 1.00 33.92 369 THR A C 1
ATOM 2524 O O . THR A 1 345 ? -15.960 16.085 2.692 1.00 31.98 369 THR A O 1
ATOM 2528 N N . THR A 1 346 ? -14.961 16.243 0.687 1.00 30.57 370 THR A N 1
ATOM 2529 C CA . THR A 1 346 ? -15.948 17.189 0.181 1.00 29.93 370 THR A CA 1
ATOM 2530 C C . THR A 1 346 ? -17.319 16.548 0.055 1.00 30.95 370 THR A C 1
ATOM 2531 O O . THR A 1 346 ? -18.331 17.155 0.392 1.00 32.53 370 THR A O 1
ATOM 2535 N N . LEU A 1 347 ? -17.358 15.320 -0.443 1.00 29.32 371 LEU A N 1
ATOM 2536 C CA . LEU A 1 347 ? -18.624 14.625 -0.560 1.00 29.96 371 LEU A CA 1
ATOM 2537 C C . LEU A 1 347 ? -19.218 14.377 0.825 1.00 37.16 371 LEU A C 1
ATOM 2538 O O . LEU A 1 347 ? -20.403 14.607 1.052 1.00 31.65 371 LEU A O 1
ATOM 2543 N N . LYS A 1 348 ? -18.383 13.911 1.749 1.00 38.99 372 LYS A N 1
ATOM 2544 C CA . LYS A 1 348 ? -18.832 13.612 3.100 1.00 39.14 372 LYS A CA 1
ATOM 2545 C C . LYS A 1 348 ? -19.525 14.806 3.720 1.00 39.35 372 LYS A C 1
ATOM 2546 O O . LYS A 1 348 ? -20.666 14.710 4.171 1.00 40.40 372 LYS A O 1
ATOM 2552 N N . VAL A 1 349 ? -18.823 15.930 3.737 1.00 32.21 373 VAL A N 1
ATOM 2553 C CA . VAL A 1 349 ? -19.293 17.130 4.408 1.00 36.18 373 VAL A CA 1
ATOM 2554 C C . VAL A 1 349 ? -20.525 17.768 3.759 1.00 44.94 373 VAL A C 1
ATOM 2555 O O . VAL A 1 349 ? -21.461 18.156 4.458 1.00 39.52 373 VAL A O 1
ATOM 2559 N N . LEU A 1 350 ? -20.528 17.875 2.431 1.00 40.45 374 LEU A N 1
ATOM 2560 C CA . LEU A 1 350 ? -21.663 18.471 1.728 1.00 41.77 374 LEU A CA 1
ATOM 2561 C C . LEU A 1 350 ? -22.929 17.635 1.871 1.00 43.77 374 LEU A C 1
ATOM 2562 O O . LEU A 1 350 ? -24.037 18.150 1.715 1.00 49.02 374 LEU A O 1
ATOM 2567 N N . CYS A 1 351 ? -22.763 16.348 2.165 1.00 43.57 375 CYS A N 1
ATOM 2568 C CA . CYS A 1 351 ? -23.883 15.410 2.152 1.00 44.37 375 CYS A CA 1
ATOM 2569 C C . CYS A 1 351 ? -24.378 14.963 3.536 1.00 47.33 375 CYS A C 1
ATOM 2570 O O . CYS A 1 351 ? -25.506 14.491 3.665 1.00 45.32 375 CYS A O 1
ATOM 2573 N N . MET A 1 352 ? -23.537 15.102 4.556 1.00 43.15 376 MET A N 1
ATOM 2574 C CA . MET A 1 352 ? -23.876 14.646 5.908 1.00 50.31 376 MET A CA 1
ATOM 2575 C C . MET A 1 352 ? -25.078 15.400 6.487 1.00 53.30 376 MET A C 1
ATOM 2576 O O . MET A 1 352 ? -25.256 16.593 6.221 1.00 48.37 376 MET A O 1
ATOM 2581 N N . PRO A 1 353 ? -25.904 14.705 7.289 1.00 57.58 377 PRO A N 1
ATOM 2582 C CA . PRO A 1 353 ? -27.114 15.317 7.860 1.00 57.22 377 PRO A CA 1
ATOM 2583 C C . PRO A 1 353 ? -26.796 16.669 8.494 1.00 53.99 377 PRO A C 1
ATOM 2584 O O . PRO A 1 353 ? -25.722 16.826 9.069 1.00 59.76 377 PRO A O 1
ATOM 2588 N N . ALA A 1 354 ? -27.705 17.632 8.372 1.00 56.94 378 ALA A N 1
ATOM 2589 C CA . ALA A 1 354 ? -27.457 18.988 8.861 1.00 61.43 378 ALA A CA 1
ATOM 2590 C C . ALA A 1 354 ? -27.192 19.008 10.364 1.00 63.18 378 ALA A C 1
ATOM 2591 O O . ALA A 1 354 ? -26.421 19.838 10.863 1.00 62.17 378 ALA A O 1
ATOM 2593 N N . GLU A 1 355 ? -27.837 18.096 11.083 1.00 57.97 379 GLU A N 1
ATOM 2594 C CA . GLU A 1 355 ? -27.572 17.944 12.504 1.00 63.20 379 GLU A CA 1
ATOM 2595 C C . GLU A 1 355 ? -26.157 17.397 12.685 1.00 65.15 379 GLU A C 1
ATOM 2596 O O . GLU A 1 355 ? -25.347 17.963 13.422 1.00 64.05 379 GLU A O 1
ATOM 2598 N N . GLU A 1 356 ? -25.864 16.304 11.983 1.00 64.25 380 GLU A N 1
ATOM 2599 C CA . GLU A 1 356 ? -24.554 15.661 12.051 1.00 57.70 380 GLU A CA 1
ATOM 2600 C C . GLU A 1 356 ? -23.406 16.620 11.708 1.00 60.84 380 GLU A C 1
ATOM 2601 O O . GLU A 1 356 ? -22.255 16.364 12.055 1.00 64.25 380 GLU A O 1
ATOM 2603 N N . PHE A 1 357 ? -23.725 17.729 11.047 1.00 60.18 381 PHE A N 1
ATOM 2604 C CA . PHE A 1 357 ? -22.717 18.722 10.669 1.00 58.12 381 PHE A CA 1
ATOM 2605 C C . PHE A 1 357 ? -22.407 19.717 11.778 1.00 61.46 381 PHE A C 1
ATOM 2606 O O . PHE A 1 357 ? -21.247 20.060 12.002 1.00 62.43 381 PHE A O 1
ATOM 2614 N N . ARG A 1 358 ? -23.446 20.188 12.464 1.00 67.37 382 ARG A N 1
ATOM 2615 C CA . ARG A 1 358 ? -23.272 21.158 13.549 1.00 70.49 382 ARG A CA 1
ATOM 2616 C C . ARG A 1 358 ? -22.332 20.649 14.638 1.00 66.78 382 ARG A C 1
ATOM 2617 O O . ARG A 1 358 ? -21.602 21.429 15.244 1.00 74.27 382 ARG A O 1
ATOM 2619 N N . GLU A 1 359 ? -22.344 19.344 14.881 1.00 62.54 383 GLU A N 1
ATOM 2620 C CA . GLU A 1 359 ? -21.460 18.765 15.885 1.00 69.58 383 GLU A CA 1
ATOM 2621 C C . GLU A 1 359 ? -20.012 18.661 15.399 1.00 80.27 383 GLU A C 1
ATOM 2622 O O . GLU A 1 359 ? -19.084 18.596 16.211 1.00 81.39 383 GLU A O 1
ATOM 2624 N N . LEU A 1 360 ? -19.823 18.632 14.077 1.00 80.60 384 LEU A N 1
ATOM 2625 C CA . LEU A 1 360 ? -18.485 18.650 13.481 1.00 75.16 384 LEU A CA 1
ATOM 2626 C C . LEU A 1 360 ? -17.940 20.073 13.442 1.00 77.10 384 LEU A C 1
ATOM 2627 O O . LEU A 1 360 ? -16.749 20.302 13.682 1.00 74.27 384 LEU A O 1
ATOM 2629 N N . LYS A 1 361 ? -18.819 21.029 13.149 1.00 68.66 385 LYS A N 1
ATOM 2630 C CA . LYS A 1 361 ? -18.431 22.435 13.108 1.00 73.36 385 LYS A CA 1
ATOM 2631 C C . LYS A 1 361 ? -18.024 22.925 14.501 1.00 83.29 385 LYS A C 1
ATOM 2632 O O . LYS A 1 361 ? -17.537 24.048 14.658 1.00 84.33 385 LYS A O 1
ATOM 2634 N N . ASP A 1 362 ? -18.225 22.070 15.506 1.00 81.63 386 ASP A N 1
ATOM 2635 C CA . ASP A 1 362 ? -17.842 22.369 16.884 1.00 81.67 386 ASP A CA 1
ATOM 2636 C C . ASP A 1 362 ? -16.671 21.486 17.301 1.00 82.98 386 ASP A C 1
ATOM 2637 O O . ASP A 1 362 ? -15.547 21.965 17.464 1.00 83.62 386 ASP A O 1
ATOM 2639 N N . GLN A 1 363 ? -16.943 20.194 17.464 1.00 85.09 387 GLN A N 1
ATOM 2640 C CA . GLN A 1 363 ? -15.906 19.196 17.700 1.00 85.56 387 GLN A CA 1
ATOM 2641 C C . GLN A 1 363 ? -15.152 18.892 16.403 1.00 89.38 387 GLN A C 1
ATOM 2642 O O . GLN A 1 363 ? -13.947 18.620 16.411 1.00 91.27 387 GLN A O 1
ATOM 2644 N N . LYS A 1 370 ? -9.224 14.723 12.210 1.00 78.70 394 LYS A N 1
ATOM 2645 C CA . LYS A 1 370 ? -8.924 13.972 10.996 1.00 79.03 394 LYS A CA 1
ATOM 2646 C C . LYS A 1 370 ? -9.978 14.197 9.906 1.00 81.20 394 LYS A C 1
ATOM 2647 O O . LYS A 1 370 ? -11.016 14.819 10.156 1.00 75.80 394 LYS A O 1
ATOM 2649 N N . ARG A 1 371 ? -9.696 13.674 8.706 1.00 77.53 395 ARG A N 1
ATOM 2650 C CA . ARG A 1 371 ? -10.615 13.710 7.562 1.00 63.72 395 ARG A CA 1
ATOM 2651 C C . ARG A 1 371 ? -11.065 12.297 7.133 1.00 53.75 395 ARG A C 1
ATOM 2652 O O . ARG A 1 371 ? -10.810 11.320 7.846 1.00 51.30 395 ARG A O 1
ATOM 2654 N N . GLU A 1 372 ? -11.732 12.187 5.980 1.00 44.97 396 GLU A N 1
ATOM 2655 C CA . GLU A 1 372 ? -12.291 10.895 5.548 1.00 38.47 396 GLU A CA 1
ATOM 2656 C C . GLU A 1 372 ? -11.357 10.052 4.678 1.00 43.81 396 GLU A C 1
ATOM 2657 O O . GLU A 1 372 ? -10.933 10.459 3.595 1.00 43.07 396 GLU A O 1
ATOM 2663 N N . GLU A 1 373 ? -11.061 8.860 5.180 1.00 44.11 397 GLU A N 1
ATOM 2664 C CA . GLU A 1 373 ? -10.157 7.927 4.542 1.00 34.21 397 GLU A CA 1
ATOM 2665 C C . GLU A 1 373 ? -10.860 7.196 3.404 1.00 35.60 397 GLU A C 1
ATOM 2666 O O . GLU A 1 373 ? -12.067 7.342 3.222 1.00 35.66 397 GLU A O 1
ATOM 2672 N N . GLY A 1 374 ? -10.099 6.420 2.634 1.00 32.83 398 GLY A N 1
ATOM 2673 C CA . GLY A 1 374 ? -10.678 5.537 1.637 1.00 34.19 398 GLY A CA 1
ATOM 2674 C C . GLY A 1 374 ? -10.377 5.890 0.192 1.00 28.45 398 GLY A C 1
ATOM 2675 O O . GLY A 1 374 ? -10.145 7.049 -0.145 1.00 32.42 398 GLY A O 1
ATOM 2676 N N . SER A 1 375 ? -10.397 4.880 -0.670 1.00 23.67 399 SER A N 1
ATOM 2677 C CA . SER A 1 375 ? -10.120 5.097 -2.080 1.00 28.36 399 SER A CA 1
ATOM 2678 C C . SER A 1 375 ? -11.385 5.375 -2.891 1.00 29.45 399 SER A C 1
ATOM 2679 O O . SER A 1 375 ? -12.485 4.955 -2.532 1.00 26.49 399 SER A O 1
ATOM 2682 N N . LEU A 1 376 ? -11.212 6.111 -3.982 1.00 25.37 400 LEU A N 1
ATOM 2683 C CA . LEU A 1 376 ? -12.287 6.358 -4.932 1.00 24.88 400 LEU A CA 1
ATOM 2684 C C . LEU A 1 376 ? -11.872 5.752 -6.261 1.00 24.55 400 LEU A C 1
ATOM 2685 O O . LEU A 1 376 ? -11.176 6.388 -7.054 1.00 24.57 400 LEU A O 1
ATOM 2690 N N . THR A 1 377 ? -12.284 4.511 -6.487 1.00 23.86 401 THR A N 1
ATOM 2691 C CA . THR A 1 377 ? -11.895 3.774 -7.677 1.00 28.09 401 THR A CA 1
ATOM 2692 C C . THR A 1 377 ? -13.134 3.372 -8.463 1.00 24.53 401 THR A C 1
ATOM 2693 O O . THR A 1 377 ? -14.258 3.566 -8.009 1.00 24.31 401 THR A O 1
ATOM 2697 N N . ILE A 1 378 ? -12.917 2.806 -9.642 1.00 24.67 402 ILE A N 1
ATOM 2698 C CA . ILE A 1 378 ? -14.008 2.296 -10.465 1.00 25.35 402 ILE A CA 1
ATOM 2699 C C . ILE A 1 378 ? -14.913 1.317 -9.716 1.00 31.16 402 ILE A C 1
ATOM 2700 O O . ILE A 1 378 ? -16.122 1.305 -9.928 1.00 38.39 402 ILE A O 1
ATOM 2705 N N . THR A 1 379 ? -14.331 0.500 -8.843 1.00 33.07 403 THR A N 1
ATOM 2706 C CA . THR A 1 379 ? -15.103 -0.471 -8.065 1.00 29.33 403 THR A CA 1
ATOM 2707 C C . THR A 1 379 ? -15.785 0.154 -6.854 1.00 30.83 403 THR A C 1
ATOM 2708 O O . THR A 1 379 ? -16.897 -0.216 -6.501 1.00 40.25 403 THR A O 1
ATOM 2712 N N . ASN A 1 380 ? -15.110 1.103 -6.218 1.00 29.29 404 ASN A N 1
ATOM 2713 C CA . ASN A 1 380 ? -15.622 1.755 -5.015 1.00 27.72 404 ASN A CA 1
ATOM 2714 C C . ASN A 1 380 ? -16.778 2.712 -5.255 1.00 35.24 404 ASN A C 1
ATOM 2715 O O . ASN A 1 380 ? -17.695 2.794 -4.441 1.00 28.70 404 ASN A O 1
ATOM 2720 N N . ILE A 1 381 ? -16.723 3.453 -6.354 1.00 27.47 405 ILE A N 1
ATOM 2721 C CA . ILE A 1 381 ? -17.643 4.570 -6.548 1.00 25.94 405 ILE A CA 1
ATOM 2722 C C . ILE A 1 381 ? -19.119 4.174 -6.574 1.00 30.17 405 ILE A C 1
ATOM 2723 O O . ILE A 1 381 ? -19.952 4.843 -5.974 1.00 28.88 405 ILE A O 1
ATOM 2728 N N . PRO A 1 382 ? -19.448 3.084 -7.272 1.00 33.09 406 PRO A N 1
ATOM 2729 C CA . PRO A 1 382 ? -20.851 2.659 -7.280 1.00 32.99 406 PRO A CA 1
ATOM 2730 C C . PRO A 1 382 ? -21.359 2.173 -5.914 1.00 38.26 406 PRO A C 1
ATOM 2731 O O . PRO A 1 382 ? -22.572 2.036 -5.739 1.00 36.83 406 PRO A O 1
ATOM 2735 N N . LYS A 1 383 ? -20.450 1.945 -4.970 1.00 31.19 407 LYS A N 1
ATOM 2736 C CA . LYS A 1 383 ? -20.814 1.494 -3.631 1.00 32.57 407 LYS A CA 1
ATOM 2737 C C . LYS A 1 383 ? -21.017 2.651 -2.653 1.00 32.46 407 LYS A C 1
ATOM 2738 O O . LYS A 1 383 ? -21.375 2.433 -1.497 1.00 32.48 407 LYS A O 1
ATOM 2744 N N . LEU A 1 384 ? -20.775 3.878 -3.104 1.00 34.69 408 LEU A N 1
ATOM 2745 C CA . LEU A 1 384 ? -20.920 5.037 -2.226 1.00 32.83 408 LEU A CA 1
ATOM 2746 C C . LEU A 1 384 ? -22.395 5.300 -1.927 1.00 29.41 408 LEU A C 1
ATOM 2747 O O . LEU A 1 384 ? -23.273 4.751 -2.588 1.00 29.54 408 LEU A O 1
ATOM 2752 N N . LYS A 1 385 ? -22.657 6.149 -0.937 1.00 25.12 409 LYS A N 1
ATOM 2753 C CA . LYS A 1 385 ? -24.016 6.577 -0.628 1.00 33.00 409 LYS A CA 1
ATOM 2754 C C . LYS A 1 385 ? -24.682 7.165 -1.861 1.00 36.76 409 LYS A C 1
ATOM 2755 O O . LYS A 1 385 ? -24.019 7.754 -2.715 1.00 34.36 409 LYS A O 1
ATOM 2761 N N . ALA A 1 386 ? -26.000 7.027 -1.933 1.00 31.53 410 ALA A N 1
ATOM 2762 C CA . ALA A 1 386 ? -26.780 7.615 -3.013 1.00 34.09 410 ALA A CA 1
ATOM 2763 C C . ALA A 1 386 ? -26.537 9.115 -3.115 1.00 32.47 410 ALA A C 1
ATOM 2764 O O . ALA A 1 386 ? -26.390 9.648 -4.213 1.00 35.82 410 ALA A O 1
ATOM 2766 N N . SER A 1 387 ? -26.489 9.792 -1.973 1.00 28.25 411 SER A N 1
ATOM 2767 C CA . SER A 1 387 ? -26.306 11.235 -1.960 1.00 27.15 411 SER A CA 1
ATOM 2768 C C . SER A 1 387 ? -24.935 11.692 -2.499 1.00 29.36 411 SER A C 1
ATOM 2769 O O . SER A 1 387 ? -24.845 12.717 -3.176 1.00 31.55 411 SER A O 1
ATOM 2772 N N . TRP A 1 388 ? -23.874 10.940 -2.198 1.00 32.27 412 TRP A N 1
ATOM 2773 C CA . TRP A 1 388 ? -22.546 11.233 -2.746 1.00 30.85 412 TRP A CA 1
ATOM 2774 C C . TRP A 1 388 ? -22.552 11.080 -4.264 1.00 25.36 412 TRP A C 1
ATOM 2775 O O . TRP A 1 388 ? -22.089 11.954 -4.996 1.00 26.30 412 TRP A O 1
ATOM 2786 N N . ARG A 1 389 ? -23.082 9.953 -4.725 1.00 23.08 413 ARG A N 1
ATOM 2787 C CA . ARG A 1 389 ? -23.127 9.635 -6.146 1.00 30.96 413 ARG A CA 1
ATOM 2788 C C . ARG A 1 389 ? -23.945 10.629 -6.955 1.00 29.71 413 ARG A C 1
ATOM 2789 O O . ARG A 1 389 ? -23.628 10.903 -8.107 1.00 24.89 413 ARG A O 1
ATOM 2797 N N . GLN A 1 390 ? -25.002 11.161 -6.348 1.00 26.91 414 GLN A N 1
ATOM 2798 C CA . GLN A 1 390 ? -25.876 12.108 -7.027 1.00 28.67 414 GLN A CA 1
ATOM 2799 C C . GLN A 1 390 ? -25.213 13.473 -7.147 1.00 25.92 414 GLN A C 1
ATOM 2800 O O . GLN A 1 390 ? -25.358 14.157 -8.158 1.00 20.16 414 GLN A O 1
ATOM 2806 N N . LEU A 1 391 ? -24.500 13.876 -6.103 1.00 21.69 415 LEU A N 1
ATOM 2807 C CA . LEU A 1 391 ? -23.799 15.150 -6.129 1.00 25.89 415 LEU A CA 1
ATOM 2808 C C . LEU A 1 391 ? -22.676 15.101 -7.163 1.00 23.89 415 LEU A C 1
ATOM 2809 O O . LEU A 1 391 ? -22.476 16.037 -7.934 1.00 23.60 415 LEU A O 1
ATOM 2814 N N . LEU A 1 392 ? -21.955 13.988 -7.169 1.00 20.43 416 LEU A N 1
ATOM 2815 C CA . LEU A 1 392 ? -20.889 13.751 -8.127 1.00 23.39 416 LEU A CA 1
ATOM 2816 C C . LEU A 1 392 ? -21.447 13.693 -9.552 1.00 24.08 416 LEU A C 1
ATOM 2817 O O . LEU A 1 392 ? -20.925 14.343 -10.450 1.00 18.61 416 LEU A O 1
ATOM 2822 N N . GLN A 1 393 ? -22.513 12.919 -9.747 1.00 21.51 417 GLN A N 1
ATOM 2823 C CA . GLN A 1 393 ? -23.177 12.821 -11.044 1.00 23.22 417 GLN A CA 1
ATOM 2824 C C . GLN A 1 393 ? -23.486 14.202 -11.603 1.00 25.01 417 GLN A C 1
ATOM 2825 O O . GLN A 1 393 ? -23.200 14.489 -12.761 1.00 21.57 417 GLN A O 1
ATOM 2831 N N . ASN A 1 394 ? -24.067 15.056 -10.769 1.00 19.88 418 ASN A N 1
ATOM 2832 C CA . ASN A 1 394 ? -24.492 16.378 -11.208 1.00 22.43 418 ASN A CA 1
ATOM 2833 C C . ASN A 1 394 ? -23.310 17.277 -11.511 1.00 20.67 418 ASN A C 1
ATOM 2834 O O . ASN A 1 394 ? -23.360 18.081 -12.442 1.00 20.72 418 ASN A O 1
ATOM 2839 N N . SER A 1 395 ? -22.251 17.152 -10.719 1.00 20.38 419 SER A N 1
ATOM 2840 C CA . SER A 1 395 ? -21.030 17.922 -10.941 1.00 19.63 419 SER A CA 1
ATOM 2841 C C . SER A 1 395 ? -20.393 17.572 -12.285 1.00 18.13 419 SER A C 1
ATOM 2842 O O . SER A 1 395 ? -19.870 18.446 -12.975 1.00 24.33 419 SER A O 1
ATOM 2845 N N . VAL A 1 396 ? -20.432 16.288 -12.637 1.00 19.77 420 VAL A N 1
ATOM 2846 C CA . VAL A 1 396 ? -19.854 15.789 -13.883 1.00 18.55 420 VAL A CA 1
ATOM 2847 C C . VAL A 1 396 ? -20.660 16.255 -15.087 1.00 18.37 420 VAL A C 1
ATOM 2848 O O . VAL A 1 396 ? -20.095 16.566 -16.130 1.00 16.09 420 VAL A O 1
ATOM 2852 N N . LEU A 1 397 ? -21.980 16.307 -14.935 1.00 20.47 421 LEU A N 1
ATOM 2853 C CA . LEU A 1 397 ? -22.847 16.823 -15.987 1.00 19.16 421 LEU A CA 1
ATOM 2854 C C . LEU A 1 397 ? -22.526 18.286 -16.258 1.00 22.00 421 LEU A C 1
ATOM 2855 O O . LEU A 1 397 ? -22.443 18.708 -17.407 1.00 20.52 421 LEU A O 1
ATOM 2860 N N . LEU A 1 398 ? -22.349 19.058 -15.192 1.00 18.51 422 LEU A N 1
ATOM 2861 C CA . LEU A 1 398 ? -21.943 20.457 -15.316 1.00 19.09 422 LEU A CA 1
ATOM 2862 C C . LEU A 1 398 ? -20.580 20.610 -15.989 1.00 20.17 422 LEU A C 1
ATOM 2863 O O . LEU A 1 398 ? -20.374 21.503 -16.812 1.00 20.38 422 LEU A O 1
ATOM 2868 N N . THR A 1 399 ? -19.648 19.737 -15.632 1.00 15.54 423 THR A N 1
ATOM 2869 C CA . THR A 1 399 ? -18.321 19.769 -16.211 1.00 17.97 423 THR A CA 1
ATOM 2870 C C . THR A 1 399 ? -18.357 19.462 -17.709 1.00 16.79 423 THR A C 1
ATOM 2871 O O . THR A 1 399 ? -17.734 20.159 -18.508 1.00 17.29 423 THR A O 1
ATOM 2875 N N . LEU A 1 400 ? -19.091 18.424 -18.087 1.00 15.44 424 LEU A N 1
ATOM 2876 C CA . LEU A 1 400 ? -19.208 18.046 -19.491 1.00 18.08 424 LEU A CA 1
ATOM 2877 C C . LEU A 1 400 ? -19.832 19.155 -20.331 1.00 19.75 424 LEU A C 1
ATOM 2878 O O . LEU A 1 400 ? -19.572 19.252 -21.530 1.00 16.90 424 LEU A O 1
ATOM 2883 N N . GLN A 1 401 ? -20.644 19.999 -19.700 1.00 17.49 425 GLN A N 1
ATOM 2884 C CA . GLN A 1 401 ? -21.299 21.108 -20.404 1.00 17.91 425 GLN A CA 1
ATOM 2885 C C . GLN A 1 401 ? -20.348 22.255 -20.761 1.00 21.66 425 GLN A C 1
ATOM 2886 O O . GLN A 1 401 ? -20.708 23.135 -21.538 1.00 19.14 425 GLN A O 1
ATOM 2892 N N . THR A 1 402 ? -19.137 22.243 -20.204 1.00 19.33 426 THR A N 1
ATOM 2893 C CA . THR A 1 402 ? -18.153 23.298 -20.468 1.00 15.83 426 THR A CA 1
ATOM 2894 C C . THR A 1 402 ? -17.369 23.074 -21.762 1.00 24.23 426 THR A C 1
ATOM 2895 O O . THR A 1 402 ? -16.637 23.956 -22.209 1.00 19.01 426 THR A O 1
ATOM 2899 N N . TYR A 1 403 ? -17.515 21.893 -22.354 1.00 20.03 427 TYR A N 1
ATOM 2900 C CA . TYR A 1 403 ? -16.903 21.612 -23.644 1.00 18.84 427 TYR A CA 1
ATOM 2901 C C . TYR A 1 403 ? -17.851 22.074 -24.742 1.00 20.77 427 TYR A C 1
ATOM 2902 O O . TYR A 1 403 ? -19.041 22.263 -24.501 1.00 26.33 427 TYR A O 1
ATOM 2911 N N . ALA A 1 404 ? -17.335 22.251 -25.949 1.00 19.03 428 ALA A N 1
ATOM 2912 C CA . ALA A 1 404 ? -18.165 22.717 -27.048 1.00 21.49 428 ALA A CA 1
ATOM 2913 C C . ALA A 1 404 ? -19.107 21.630 -27.538 1.00 23.72 428 ALA A C 1
ATOM 2914 O O . ALA A 1 404 ? -20.252 21.914 -27.884 1.00 26.61 428 ALA A O 1
ATOM 2916 N N . THR A 1 405 ? -18.623 20.390 -27.577 1.00 17.60 429 THR A N 1
ATOM 2917 C CA . THR A 1 405 ? -19.436 19.262 -28.031 1.00 17.99 429 THR A CA 1
ATOM 2918 C C . THR A 1 405 ? -19.487 18.162 -26.986 1.00 20.44 429 THR A C 1
ATOM 2919 O O . THR A 1 405 ? -18.790 18.215 -25.977 1.00 19.82 429 THR A O 1
ATOM 2923 N N . ASP A 1 406 ? -20.321 17.164 -27.241 1.00 17.58 430 ASP A N 1
ATOM 2924 C CA . ASP A 1 406 ? -20.414 16.004 -26.374 1.00 21.47 430 ASP A CA 1
ATOM 2925 C C . ASP A 1 406 ? -19.378 14.955 -26.783 1.00 22.46 430 ASP A C 1
ATOM 2926 O O . ASP A 1 406 ? -18.644 15.141 -27.757 1.00 21.99 430 ASP A O 1
ATOM 2931 N N . LEU A 1 407 ? -19.311 13.860 -26.038 1.00 18.19 431 LEU A N 1
ATOM 2932 C CA . LEU A 1 407 ? -18.339 12.814 -26.331 1.00 23.22 431 LEU A CA 1
ATOM 2933 C C . LEU A 1 407 ? -18.609 12.100 -27.660 1.00 22.21 431 LEU A C 1
ATOM 2934 O O . LEU A 1 407 ? -17.675 11.739 -28.370 1.00 18.98 431 LEU A O 1
ATOM 2939 N N . LYS A 1 408 ? -19.879 11.892 -27.991 1.00 19.51 432 LYS A N 1
ATOM 2940 C CA . LYS A 1 408 ? -20.237 11.209 -29.235 1.00 24.62 432 LYS A CA 1
ATOM 2941 C C . LYS A 1 408 ? -19.592 11.866 -30.449 1.00 20.79 432 LYS A C 1
ATOM 2942 O O . LYS A 1 408 ? -19.159 11.187 -31.377 1.00 24.55 432 LYS A O 1
ATOM 2948 N N . THR A 1 409 ? -19.543 13.189 -30.453 1.00 21.26 433 THR A N 1
ATOM 2949 C CA . THR A 1 409 ? -18.946 13.899 -31.575 1.00 21.37 433 THR A CA 1
ATOM 2950 C C . THR A 1 409 ? -17.474 13.533 -31.723 1.00 21.00 433 THR A C 1
ATOM 2951 O O . THR A 1 409 ? -17.032 13.155 -32.800 1.00 20.41 433 THR A O 1
ATOM 2955 N N . ASP A 1 410 ? -16.727 13.629 -30.627 1.00 20.84 434 ASP A N 1
ATOM 2956 C CA . ASP A 1 410 ? -15.301 13.322 -30.636 1.00 21.44 434 ASP A CA 1
ATOM 2957 C C . ASP A 1 410 ? -15.034 11.834 -30.869 1.00 18.40 434 ASP A C 1
ATOM 2958 O O . ASP A 1 410 ? -14.081 11.468 -31.557 1.00 15.13 434 ASP A O 1
ATOM 2963 N N . GLN A 1 411 ? -15.878 10.983 -30.292 1.00 22.78 435 GLN A N 1
ATOM 2964 C CA . GLN A 1 411 ? -15.762 9.539 -30.471 1.00 24.86 435 GLN A CA 1
ATOM 2965 C C . GLN A 1 411 ? -15.912 9.160 -31.934 1.00 22.62 435 GLN A C 1
ATOM 2966 O O . GLN A 1 411 ? -15.308 8.194 -32.386 1.00 28.28 435 GLN A O 1
ATOM 2972 N N . GLY A 1 412 ? -16.714 9.929 -32.667 1.00 22.39 436 GLY A N 1
ATOM 2973 C CA . GLY A 1 412 ? -16.915 9.706 -34.088 1.00 21.45 436 GLY A CA 1
ATOM 2974 C C . GLY A 1 412 ? -15.747 10.161 -34.941 1.00 25.62 436 GLY A C 1
ATOM 2975 O O . GLY A 1 412 ? -15.419 9.526 -35.943 1.00 21.69 436 GLY A O 1
ATOM 2976 N N . LEU A 1 413 ? -15.116 11.267 -34.544 1.00 22.66 437 LEU A N 1
ATOM 2977 C CA . LEU A 1 413 ? -13.933 11.788 -35.239 1.00 23.44 437 LEU A CA 1
ATOM 2978 C C . LEU A 1 413 ? -12.745 10.867 -35.056 1.00 16.11 437 LEU A C 1
ATOM 2979 O O . LEU A 1 413 ? -11.856 10.813 -35.897 1.00 16.70 437 LEU A O 1
ATOM 2984 N N . LEU A 1 414 ? -12.734 10.158 -33.935 1.00 22.72 438 LEU A N 1
ATOM 2985 C CA . LEU A 1 414 ? -11.637 9.268 -33.589 1.00 19.66 438 LEU A CA 1
ATOM 2986 C C . LEU A 1 414 ? -11.837 7.882 -34.198 1.00 25.68 438 LEU A C 1
ATOM 2987 O O . LEU A 1 414 ? -10.905 7.298 -34.745 1.00 19.34 438 LEU A O 1
ATOM 2992 N N . SER A 1 415 ? -13.055 7.360 -34.103 1.00 20.47 439 SER A N 1
ATOM 2993 C CA A SER A 1 415 ? -13.336 6.016 -34.594 0.50 22.59 439 SER A CA 1
ATOM 2994 C CA B SER A 1 415 ? -13.376 6.024 -34.603 0.50 22.81 439 SER A CA 1
ATOM 2995 C C . SER A 1 415 ? -13.099 5.870 -36.104 1.00 18.59 439 SER A C 1
ATOM 2996 O O . SER A 1 415 ? -12.654 4.818 -36.561 1.00 17.76 439 SER A O 1
ATOM 3001 N N . ASN A 1 416 ? -13.386 6.919 -36.872 1.00 16.57 440 ASN A N 1
ATOM 3002 C CA . ASN A 1 416 ? -13.175 6.885 -38.317 1.00 17.23 440 ASN A CA 1
ATOM 3003 C C . ASN A 1 416 ? -11.777 7.368 -38.661 1.00 18.99 440 ASN A C 1
ATOM 3004 O O . ASN A 1 416 ? -11.514 8.564 -38.676 1.00 17.89 440 ASN A O 1
ATOM 3009 N N . LYS A 1 417 ? -10.886 6.424 -38.945 1.00 20.45 441 LYS A N 1
ATOM 3010 C CA . LYS A 1 417 ? -9.469 6.712 -39.132 1.00 21.16 441 LYS A CA 1
ATOM 3011 C C . LYS A 1 417 ? -9.190 7.645 -40.298 1.00 21.94 441 LYS A C 1
ATOM 3012 O O . LYS A 1 417 ? -8.223 8.408 -40.270 1.00 20.60 441 LYS A O 1
ATOM 3018 N N . GLU A 1 418 ? -10.010 7.564 -41.341 1.00 22.13 442 GLU A N 1
ATOM 3019 C CA . GLU A 1 418 ? -9.793 8.393 -42.522 1.00 21.98 442 GLU A CA 1
ATOM 3020 C C . GLU A 1 418 ? -10.283 9.821 -42.290 1.00 15.84 442 GLU A C 1
ATOM 3021 O O . GLU A 1 418 ? -9.737 10.768 -42.846 1.00 21.42 442 GLU A O 1
ATOM 3027 N N . VAL A 1 419 ? -11.325 9.965 -41.479 1.00 18.74 443 VAL A N 1
ATOM 3028 C CA . VAL A 1 419 ? -11.784 11.284 -41.057 1.00 19.29 443 VAL A CA 1
ATOM 3029 C C . VAL A 1 419 ? -10.726 11.904 -40.142 1.00 21.12 443 VAL A C 1
ATOM 3030 O O . VAL A 1 419 ? -10.343 13.062 -40.305 1.00 19.64 443 VAL A O 1
ATOM 3034 N N . TYR A 1 420 ? -10.244 11.118 -39.186 1.00 16.68 444 TYR A N 1
ATOM 3035 C CA . TYR A 1 420 ? -9.201 11.567 -38.278 1.00 19.88 444 TYR A CA 1
ATOM 3036 C C . TYR A 1 420 ? -7.978 12.002 -39.063 1.00 23.62 444 TYR A C 1
ATOM 3037 O O . TYR A 1 420 ? -7.425 13.070 -38.820 1.00 16.14 444 TYR A O 1
ATOM 3046 N N . ALA A 1 421 ? -7.552 11.169 -40.005 1.00 20.40 445 ALA A N 1
ATOM 3047 C CA . ALA A 1 421 ? -6.332 11.432 -40.764 1.00 22.03 445 ALA A CA 1
ATOM 3048 C C . ALA A 1 421 ? -6.400 12.756 -41.525 1.00 20.20 445 ALA A C 1
ATOM 3049 O O . ALA A 1 421 ? -5.379 13.363 -41.830 1.00 19.09 445 ALA A O 1
ATOM 3051 N N . LYS A 1 422 ? -7.616 13.198 -41.818 1.00 17.66 446 LYS A N 1
ATOM 3052 C CA . LYS A 1 422 ? -7.829 14.411 -42.594 1.00 19.69 446 LYS A CA 1
ATOM 3053 C C . LYS A 1 422 ? -7.854 15.668 -41.722 1.00 23.91 446 LYS A C 1
ATOM 3054 O O . LYS A 1 422 ? -7.775 16.787 -42.230 1.00 24.84 446 LYS A O 1
ATOM 3060 N N . LEU A 1 423 ? -7.956 15.483 -40.408 1.00 20.61 447 LEU A N 1
ATOM 3061 C CA . LEU A 1 423 ? -7.843 16.601 -39.478 1.00 20.27 447 LEU A CA 1
ATOM 3062 C C . LEU A 1 423 ? -6.420 17.152 -39.529 1.00 22.53 447 LEU A C 1
ATOM 3063 O O . LEU A 1 423 ? -5.475 16.409 -39.790 1.00 18.04 447 LEU A O 1
ATOM 3068 N N . SER A 1 424 ? -6.259 18.447 -39.276 1.00 22.79 448 SER A N 1
ATOM 3069 C CA . SER A 1 424 ? -4.920 19.020 -39.176 1.00 20.03 448 SER A CA 1
ATOM 3070 C C . SER A 1 424 ? -4.226 18.446 -37.947 1.00 18.68 448 SER A C 1
ATOM 3071 O O . SER A 1 424 ? -4.875 17.839 -37.097 1.00 20.40 448 SER A O 1
ATOM 3074 N N . TRP A 1 425 ? -2.912 18.635 -37.858 1.00 18.41 449 TRP A N 1
ATOM 3075 C CA . TRP A 1 425 ? -2.113 18.111 -36.753 1.00 18.53 449 TRP A CA 1
ATOM 3076 C C . TRP A 1 425 ? -2.573 18.649 -35.405 1.00 13.24 449 TRP A C 1
ATOM 3077 O O . TRP A 1 425 ? -2.651 17.905 -34.430 1.00 15.39 449 TRP A O 1
ATOM 3088 N N . ARG A 1 426 ? -2.864 19.946 -35.355 1.00 15.66 450 ARG A N 1
ATOM 3089 C CA . ARG A 1 426 ? -3.351 20.579 -34.137 1.00 18.90 450 ARG A CA 1
ATOM 3090 C C . ARG A 1 426 ? -4.728 20.050 -33.754 1.00 18.08 450 ARG A C 1
ATOM 3091 O O . ARG A 1 426 ? -5.020 19.861 -32.572 1.00 17.85 450 ARG A O 1
ATOM 3099 N N . GLU A 1 427 ? -5.567 19.807 -34.756 1.00 15.46 451 GLU A N 1
ATOM 3100 C CA . GLU A 1 427 ? -6.898 19.259 -34.527 1.00 17.78 451 GLU A CA 1
ATOM 3101 C C . GLU A 1 427 ? -6.844 17.831 -33.977 1.00 13.31 451 GLU A C 1
ATOM 3102 O O . GLU A 1 427 ? -7.620 17.474 -33.095 1.00 16.52 451 GLU A O 1
ATOM 3108 N N . GLN A 1 428 ? -5.923 17.024 -34.496 1.00 14.69 452 GLN A N 1
ATOM 3109 C CA . GLN A 1 428 ? -5.687 15.688 -33.966 1.00 15.72 452 GLN A CA 1
ATOM 3110 C C . GLN A 1 428 ? -5.223 15.746 -32.512 1.00 14.33 452 GLN A C 1
ATOM 3111 O O . GLN A 1 428 ? -5.723 15.005 -31.666 1.00 18.94 452 GLN A O 1
ATOM 3117 N N . GLN A 1 429 ? -4.265 16.622 -32.224 1.00 15.81 453 GLN A N 1
ATOM 3118 C CA . GLN A 1 429 ? -3.759 16.782 -30.861 1.00 15.24 453 GLN A CA 1
ATOM 3119 C C . GLN A 1 429 ? -4.864 17.187 -29.893 1.00 15.82 453 GLN A C 1
ATOM 3120 O O . GLN A 1 429 ? -5.048 16.559 -28.853 1.00 16.75 453 GLN A O 1
ATOM 3126 N N . ALA A 1 430 ? -5.596 18.238 -30.244 1.00 11.30 454 ALA A N 1
ATOM 3127 C CA . ALA A 1 430 ? -6.673 18.754 -29.410 1.00 14.66 454 ALA A CA 1
ATOM 3128 C C . ALA A 1 430 ? -7.738 17.690 -29.189 1.00 13.72 454 ALA A C 1
ATOM 3129 O O . ALA A 1 430 ? -8.273 17.547 -28.092 1.00 14.50 454 ALA A O 1
ATOM 3131 N N . LEU A 1 431 ? -8.040 16.944 -30.244 1.00 13.60 455 LEU A N 1
ATOM 3132 C CA . LEU A 1 431 ? -9.011 15.865 -30.178 1.00 13.18 455 LEU A CA 1
ATOM 3133 C C . LEU A 1 431 ? -8.611 14.828 -29.137 1.00 15.47 455 LEU A C 1
ATOM 3134 O O . LEU A 1 431 ? -9.441 14.360 -28.363 1.00 17.53 455 LEU A O 1
ATOM 3139 N N . GLN A 1 432 ? -7.335 14.466 -29.125 1.00 16.23 456 GLN A N 1
ATOM 3140 C CA . GLN A 1 432 ? -6.841 13.490 -28.167 1.00 18.27 456 GLN A CA 1
ATOM 3141 C C . GLN A 1 432 ? -7.012 13.989 -26.740 1.00 15.64 456 GLN A C 1
ATOM 3142 O O . GLN A 1 432 ? -7.372 13.224 -25.855 1.00 15.99 456 GLN A O 1
ATOM 3148 N N . VAL A 1 433 ? -6.763 15.275 -26.522 1.00 11.83 457 VAL A N 1
ATOM 3149 C CA . VAL A 1 433 ? -6.951 15.883 -25.200 1.00 15.13 457 VAL A CA 1
ATOM 3150 C C . VAL A 1 433 ? -8.419 15.870 -24.774 1.00 16.04 457 VAL A C 1
ATOM 3151 O O . VAL A 1 433 ? -8.745 15.437 -23.676 1.00 15.47 457 VAL A O 1
ATOM 3155 N N . ARG A 1 434 ? -9.302 16.335 -25.652 1.00 12.17 458 ARG A N 1
ATOM 3156 C CA . ARG A 1 434 ? -10.730 16.380 -25.353 1.00 16.30 458 ARG A CA 1
ATOM 3157 C C . ARG A 1 434 ? -11.298 14.987 -25.150 1.00 17.51 458 ARG A C 1
ATOM 3158 O O . ARG A 1 434 ? -12.000 14.726 -24.172 1.00 15.63 458 ARG A O 1
ATOM 3166 N N . TYR A 1 435 ? -10.993 14.093 -26.082 1.00 18.00 459 TYR A N 1
ATOM 3167 C CA . TYR A 1 435 ? -11.477 12.723 -26.006 1.00 19.01 459 TYR A CA 1
ATOM 3168 C C . TYR A 1 435 ? -11.069 12.034 -24.702 1.00 17.92 459 TYR A C 1
ATOM 3169 O O . TYR A 1 435 ? -11.898 11.428 -24.030 1.00 15.92 459 TYR A O 1
ATOM 3178 N N . GLY A 1 436 ? -9.793 12.127 -24.347 1.00 17.05 460 GLY A N 1
ATOM 3179 C CA . GLY A 1 436 ? -9.300 11.509 -23.131 1.00 15.39 460 GLY A CA 1
ATOM 3180 C C . GLY A 1 436 ? -10.021 11.998 -21.886 1.00 16.47 460 GLY A C 1
ATOM 3181 O O . GLY A 1 436 ? -10.289 11.226 -20.975 1.00 16.12 460 GLY A O 1
ATOM 3182 N N . GLN A 1 437 ? -10.338 13.286 -21.854 1.00 17.11 461 GLN A N 1
ATOM 3183 C CA . GLN A 1 437 ? -11.011 13.890 -20.711 1.00 21.28 461 GLN A CA 1
ATOM 3184 C C . GLN A 1 437 ? -12.487 13.507 -20.624 1.00 14.70 461 GLN A C 1
ATOM 3185 O O . GLN A 1 437 ? -12.969 13.144 -19.554 1.00 18.57 461 GLN A O 1
ATOM 3191 N N . LYS A 1 438 ? -13.201 13.582 -21.743 1.00 12.22 462 LYS A N 1
ATOM 3192 C CA . LYS A 1 438 ? -14.622 13.231 -21.772 1.00 13.27 462 LYS A CA 1
ATOM 3193 C C . LYS A 1 438 ? -14.866 11.758 -21.447 1.00 14.21 462 LYS A C 1
ATOM 3194 O O . LYS A 1 438 ? -15.881 11.403 -20.848 1.00 16.40 462 LYS A O 1
ATOM 3200 N N . MET A 1 439 ? -13.943 10.894 -21.853 1.00 13.34 463 MET A N 1
ATOM 3201 C CA . MET A 1 439 ? -14.089 9.471 -21.582 1.00 13.30 463 MET A CA 1
ATOM 3202 C C . MET A 1 439 ? -14.065 9.214 -20.088 1.00 15.53 463 MET A C 1
ATOM 3203 O O . MET A 1 439 ? -14.884 8.464 -19.570 1.00 15.78 463 MET A O 1
ATOM 3208 N N . ILE A 1 440 ? -13.128 9.842 -19.392 1.00 18.97 464 ILE A N 1
ATOM 3209 C CA . ILE A 1 440 ? -13.048 9.685 -17.948 1.00 15.71 464 ILE A CA 1
ATOM 3210 C C . ILE A 1 440 ? -14.295 10.254 -17.274 1.00 14.01 464 ILE A C 1
ATOM 3211 O O . ILE A 1 440 ? -14.866 9.630 -16.381 1.00 17.51 464 ILE A O 1
ATOM 3216 N N . LEU A 1 441 ? -14.724 11.432 -17.714 1.00 15.84 465 LEU A N 1
ATOM 3217 C CA . LEU A 1 441 ? -15.922 12.048 -17.160 1.00 15.97 465 LEU A CA 1
ATOM 3218 C C . LEU A 1 441 ? -17.160 11.183 -17.384 1.00 22.49 465 LEU A C 1
ATOM 3219 O O . LEU A 1 441 ? -17.975 11.021 -16.479 1.00 17.40 465 LEU A O 1
ATOM 3224 N N . HIS A 1 442 ? -17.295 10.626 -18.587 1.00 17.51 466 HIS A N 1
ATOM 3225 C CA . HIS A 1 442 ? -18.434 9.760 -18.906 1.00 20.51 466 HIS A CA 1
ATOM 3226 C C . HIS A 1 442 ? -18.394 8.435 -18.166 1.00 24.41 466 HIS A C 1
ATOM 3227 O O . HIS A 1 442 ? -19.433 7.883 -17.813 1.00 22.13 466 HIS A O 1
ATOM 3234 N N . GLN A 1 443 ? -17.196 7.927 -17.923 1.00 18.09 467 GLN A N 1
ATOM 3235 C CA . GLN A 1 443 ? -17.065 6.747 -17.096 1.00 16.58 467 GLN A CA 1
ATOM 3236 C C . GLN A 1 443 ? -17.573 7.050 -15.684 1.00 20.98 467 GLN A C 1
ATOM 3237 O O . GLN A 1 443 ? -18.246 6.226 -15.066 1.00 21.28 467 GLN A O 1
ATOM 3243 N N . LEU A 1 444 ? -17.256 8.240 -15.181 1.00 15.10 468 LEU A N 1
ATOM 3244 C CA . LEU A 1 444 ? -17.692 8.639 -13.848 1.00 23.84 468 LEU A CA 1
ATOM 3245 C C . LEU A 1 444 ? -19.205 8.831 -13.800 1.00 24.77 468 LEU A C 1
ATOM 3246 O O . LEU A 1 444 ? -19.850 8.548 -12.790 1.00 22.54 468 LEU A O 1
ATOM 3251 N N . LEU A 1 445 ? -19.763 9.312 -14.905 1.00 20.32 469 LEU A N 1
ATOM 3252 C CA . LEU A 1 445 ? -21.205 9.451 -15.063 1.00 25.13 469 LEU A CA 1
ATOM 3253 C C . LEU A 1 445 ? -21.886 8.088 -14.985 1.00 24.09 469 LEU A C 1
ATOM 3254 O O . LEU A 1 445 ? -22.919 7.938 -14.342 1.00 29.52 469 LEU A O 1
ATOM 3259 N N . GLU A 1 446 ? -21.302 7.094 -15.645 1.00 23.21 470 GLU A N 1
ATOM 3260 C CA . GLU A 1 446 ? -21.843 5.739 -15.624 1.00 24.62 470 GLU A CA 1
ATOM 3261 C C . GLU A 1 446 ? -21.757 5.124 -14.228 1.00 26.33 470 GLU A C 1
ATOM 3262 O O . GLU A 1 446 ? -22.663 4.416 -13.807 1.00 29.32 470 GLU A O 1
ATOM 3268 N N . LEU A 1 447 ? -20.672 5.408 -13.513 1.00 23.35 471 LEU A N 1
ATOM 3269 C CA . LEU A 1 447 ? -20.432 4.845 -12.181 1.00 25.78 471 LEU A CA 1
ATOM 3270 C C . LEU A 1 447 ? -21.356 5.439 -11.117 1.00 29.72 471 LEU A C 1
ATOM 3271 O O . LEU A 1 447 ? -21.624 4.805 -10.100 1.00 31.84 471 LEU A O 1
ATOM 3276 N N . THR A 1 448 ? -21.817 6.666 -11.343 1.00 28.65 472 THR A N 1
ATOM 3277 C CA . THR A 1 448 ? -22.764 7.314 -10.440 1.00 32.97 472 THR A CA 1
ATOM 3278 C C . THR A 1 448 ? -24.180 7.178 -11.007 1.00 41.90 472 THR A C 1
ATOM 3279 O O . THR A 1 448 ? -25.093 7.916 -10.635 1.00 42.53 472 THR A O 1
ATOM 3283 N N . SER A 1 449 ? -24.330 6.205 -11.910 1.00 43.83 473 SER A N 1
ATOM 3284 C CA . SER A 1 449 ? -25.584 5.905 -12.611 1.00 45.55 473 SER A CA 1
ATOM 3285 C C . SER A 1 449 ? -26.211 7.150 -13.216 1.00 46.13 473 SER A C 1
ATOM 3286 O O . SER A 1 449 ? -26.248 7.302 -14.438 1.00 54.37 473 SER A O 1
ATOM 3289 N N . GLU B 2 6 ? 11.029 26.927 -9.708 1.00 55.49 307 GLU P N 1
ATOM 3290 C CA . GLU B 2 6 ? 10.243 25.698 -9.838 1.00 59.47 307 GLU P CA 1
ATOM 3291 C C . GLU B 2 6 ? 10.077 25.278 -11.308 1.00 56.58 307 GLU P C 1
ATOM 3292 O O . GLU B 2 6 ? 9.333 25.910 -12.050 1.00 51.93 307 GLU P O 1
ATOM 3294 N N . THR B 2 7 ? 10.747 24.195 -11.714 1.00 64.14 308 THR P N 1
ATOM 3295 C CA . THR B 2 7 ? 10.935 23.891 -13.132 1.00 61.67 308 THR P CA 1
ATOM 3296 C C . THR B 2 7 ? 10.310 22.656 -13.773 1.00 62.37 308 THR P C 1
ATOM 3297 O O . THR B 2 7 ? 10.765 22.205 -14.841 1.00 55.56 308 THR P O 1
ATOM 3298 N N . PHE B 2 8 ? 9.286 22.105 -13.121 1.00 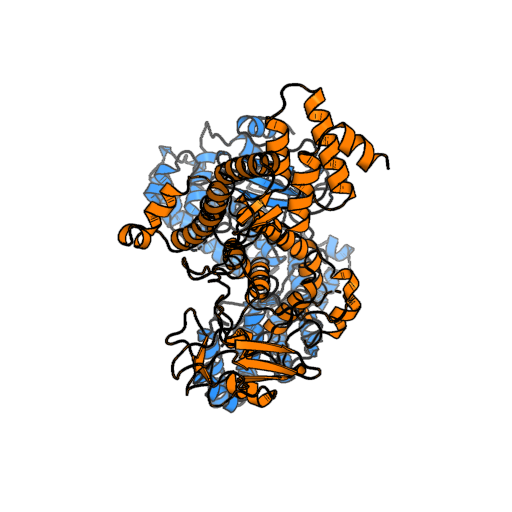62.38 309 PHE P N 1
ATOM 3299 C CA . PHE B 2 8 ? 8.421 21.081 -13.726 1.00 63.79 309 PHE P CA 1
ATOM 3300 C C . PHE B 2 8 ? 8.948 19.635 -13.694 1.00 62.70 309 PHE P C 1
ATOM 3301 O O . PHE B 2 8 ? 8.705 18.887 -12.731 1.00 61.73 309 PHE P O 1
ATOM 3309 N N . LYS B 2 9 ? 9.641 19.250 -14.767 1.00 57.43 310 LYS P N 1
ATOM 3310 C CA . LYS B 2 9 ? 10.174 17.892 -14.924 1.00 55.15 310 LYS P CA 1
ATOM 3311 C C . LYS B 2 9 ? 11.246 17.594 -13.868 1.00 55.22 310 LYS P C 1
ATOM 3312 O O . LYS B 2 9 ? 12.340 18.148 -13.894 1.00 52.98 310 LYS P O 1
ATOM 3318 N N . SER B 2 10 ? 10.920 16.700 -12.945 1.00 59.26 311 SER P N 1
ATOM 3319 C CA . SER B 2 10 ? 11.772 16.445 -11.791 1.00 63.04 311 SER P CA 1
ATOM 3320 C C . SER B 2 10 ? 12.652 15.196 -11.941 1.00 62.13 311 SER P C 1
ATOM 3321 O O . SER B 2 10 ? 13.872 15.269 -11.750 1.00 58.53 311 SER P O 1
ATOM 3324 N N . ILE B 2 11 ? 12.021 14.071 -12.295 1.00 64.03 312 ILE P N 1
ATOM 3325 C CA . ILE B 2 11 ? 12.665 12.747 -12.346 1.00 58.07 312 ILE P CA 1
ATOM 3326 C C . ILE B 2 11 ? 13.607 12.492 -11.160 1.00 57.49 312 ILE P C 1
ATOM 3327 O O . ILE B 2 11 ? 13.179 12.090 -10.073 1.00 62.81 312 ILE P O 1
ATOM 3332 N N . LEU C 1 19 ? -5.932 11.835 26.376 1.00 42.68 19 LEU B N 1
ATOM 3333 C CA . LEU C 1 19 ? -6.744 12.871 26.996 1.00 55.32 19 LEU B CA 1
ATOM 3334 C C . LEU C 1 19 ? -8.199 12.698 26.557 1.00 47.26 19 LEU B C 1
ATOM 3335 O O . LEU C 1 19 ? -9.005 12.099 27.270 1.00 43.80 19 LEU B O 1
ATOM 3337 N N . ASP C 1 20 ? -8.531 13.239 25.388 1.00 48.40 20 ASP B N 1
ATOM 3338 C CA . ASP C 1 20 ? -9.717 12.800 24.663 1.00 36.52 20 ASP B CA 1
ATOM 3339 C C . ASP C 1 20 ? -9.385 11.475 23.963 1.00 28.89 20 ASP B C 1
ATOM 3340 O O . ASP C 1 20 ? -10.174 10.529 24.020 1.00 32.30 20 ASP B O 1
ATOM 3342 N N . PRO C 1 21 ? -8.208 11.401 23.309 1.00 31.78 21 PRO B N 1
ATOM 3343 C CA . PRO C 1 21 ? -7.754 10.137 22.719 1.00 26.52 21 PRO B CA 1
ATOM 3344 C C . PRO C 1 21 ? -7.803 8.991 23.723 1.00 21.57 21 PRO B C 1
ATOM 3345 O O . PRO C 1 21 ? -8.279 7.913 23.387 1.00 26.72 21 PRO B O 1
ATOM 3349 N N . VAL C 1 22 ? -7.325 9.226 24.938 1.00 23.80 22 VAL B N 1
ATOM 3350 C CA . VAL C 1 22 ? -7.316 8.182 25.952 1.00 23.96 22 VAL B CA 1
ATOM 3351 C C . VAL C 1 22 ? -8.741 7.778 26.319 1.00 23.74 22 VAL B C 1
ATOM 3352 O O . VAL C 1 22 ? -9.039 6.596 26.460 1.00 22.34 22 VAL B O 1
ATOM 3356 N N . ALA C 1 23 ? -9.627 8.758 26.444 1.00 24.65 23 ALA B N 1
ATOM 3357 C CA . ALA C 1 23 ? -11.021 8.480 26.778 1.00 24.85 23 ALA B CA 1
ATOM 3358 C C . ALA C 1 23 ? -11.710 7.683 25.670 1.00 21.67 23 ALA B C 1
ATOM 3359 O O . ALA C 1 23 ? -12.447 6.735 25.940 1.00 22.99 23 ALA B O 1
ATOM 3361 N N . CYS C 1 24 ? -11.467 8.083 24.425 1.00 20.39 24 CYS B N 1
ATOM 3362 C CA A CYS C 1 24 ? -12.028 7.384 23.273 0.50 21.80 24 CYS B CA 1
ATOM 3363 C CA B CYS C 1 24 ? -12.010 7.391 23.261 0.50 22.13 24 CYS B CA 1
ATOM 3364 C C . CYS C 1 24 ? -11.519 5.950 23.189 1.00 17.59 24 CYS B C 1
ATOM 3365 O O . CYS C 1 24 ? -12.263 5.049 22.821 1.00 19.68 24 CYS B O 1
ATOM 3370 N N . PHE C 1 25 ? -10.253 5.738 23.535 1.00 20.39 25 PHE B N 1
ATOM 3371 C CA . PHE C 1 25 ? -9.683 4.394 23.524 1.00 19.66 25 PHE B CA 1
ATOM 3372 C C . PHE C 1 25 ? -10.349 3.524 24.590 1.00 16.61 25 PHE B C 1
ATOM 3373 O O . PHE C 1 25 ? -10.655 2.359 24.355 1.00 17.34 25 PHE B O 1
ATOM 3381 N N . LEU C 1 26 ? -10.587 4.104 25.760 1.00 15.20 26 LEU B N 1
ATOM 3382 C CA . LEU C 1 26 ? -11.216 3.376 26.863 1.00 22.22 26 LEU B CA 1
ATOM 3383 C C . LEU C 1 26 ? -12.672 2.968 26.594 1.00 18.38 26 LEU B C 1
ATOM 3384 O O . LEU C 1 26 ? -13.105 1.910 27.042 1.00 19.87 26 LEU B O 1
ATOM 3389 N N . SER C 1 27 ? -13.422 3.807 25.878 1.00 21.07 27 SER B N 1
ATOM 3390 C CA . SER C 1 27 ? -14.780 3.458 25.457 1.00 26.12 27 SER B CA 1
ATOM 3391 C C . SER C 1 27 ? -14.699 2.299 24.502 1.00 19.61 27 SER B C 1
ATOM 3392 O O . SER C 1 27 ? -15.489 1.365 24.569 1.00 21.02 27 SER B O 1
ATOM 3395 N N . TRP C 1 28 ? -13.736 2.385 23.596 1.00 21.25 28 TRP B N 1
ATOM 3396 C CA . TRP C 1 28 ? -13.509 1.348 22.609 1.00 20.02 28 TRP B CA 1
ATOM 3397 C C . TRP C 1 28 ? -13.176 0.021 23.289 1.00 13.73 28 TRP B C 1
ATOM 3398 O O . TRP C 1 28 ? -13.662 -1.034 22.886 1.00 14.46 28 TRP B O 1
ATOM 3409 N N . CYS C 1 29 ? -12.350 0.085 24.330 1.00 19.02 29 CYS B N 1
ATOM 3410 C CA . CYS C 1 29 ? -12.013 -1.095 25.129 1.00 19.68 29 CYS B CA 1
ATOM 3411 C C . CYS C 1 29 ? -13.271 -1.785 25.654 1.00 20.89 29 CYS B C 1
ATOM 3412 O O . CYS C 1 29 ? -13.402 -2.999 25.552 1.00 17.69 29 CYS B O 1
ATOM 3415 N N . ARG C 1 30 ? -14.193 -1.001 26.208 1.00 17.21 30 ARG B N 1
ATOM 3416 C CA . ARG C 1 30 ? -15.464 -1.536 26.680 1.00 21.05 30 ARG B CA 1
ATOM 3417 C C . ARG C 1 30 ? -16.269 -2.123 25.519 1.00 20.19 30 ARG B C 1
ATOM 3418 O O . ARG C 1 30 ? -16.853 -3.196 25.644 1.00 19.47 30 ARG B O 1
ATOM 3426 N N . ARG C 1 31 ? -16.280 -1.416 24.388 1.00 20.20 31 ARG B N 1
ATOM 3427 C CA . ARG C 1 31 ? -16.976 -1.862 23.177 1.00 16.46 31 ARG B CA 1
ATOM 3428 C C . ARG C 1 31 ? -16.521 -3.252 22.714 1.00 19.97 31 ARG B C 1
ATOM 3429 O O . ARG C 1 31 ? -17.334 -4.048 22.251 1.00 19.79 31 ARG B O 1
ATOM 3437 N N . VAL C 1 32 ? -15.225 -3.543 22.837 1.00 19.55 32 VAL B N 1
ATOM 3438 C CA . VAL C 1 32 ? -14.668 -4.800 22.330 1.00 17.64 32 VAL B CA 1
ATOM 3439 C C . VAL C 1 32 ? -14.286 -5.789 23.423 1.00 18.52 32 VAL B C 1
ATOM 3440 O O . VAL C 1 32 ? -13.627 -6.790 23.154 1.00 24.46 32 VAL B O 1
ATOM 3444 N N . GLY C 1 33 ? -14.687 -5.508 24.657 1.00 18.43 33 GLY B N 1
ATOM 3445 C CA . GLY C 1 33 ? -14.510 -6.459 25.746 1.00 20.00 33 GLY B CA 1
ATOM 3446 C C . GLY C 1 33 ? -13.124 -6.473 26.363 1.00 25.48 33 GLY B C 1
ATOM 3447 O O . GLY C 1 33 ? -12.748 -7.425 27.054 1.00 24.87 33 GLY B O 1
ATOM 3448 N N . LEU C 1 34 ? -12.361 -5.414 26.120 1.00 18.29 34 LEU B N 1
ATOM 3449 C CA . LEU C 1 34 ? -11.045 -5.283 26.717 1.00 17.53 34 LEU B CA 1
ATOM 3450 C C . LEU C 1 34 ? -11.244 -4.656 28.085 1.00 23.43 34 LEU B C 1
ATOM 3451 O O . LEU C 1 34 ? -11.664 -3.505 28.195 1.00 21.55 34 LEU B O 1
ATOM 3456 N N . GLU C 1 35 ? -10.966 -5.424 29.132 1.00 19.63 35 GLU B N 1
ATOM 3457 C CA . GLU C 1 35 ? -11.247 -4.973 30.487 1.00 26.16 35 GLU B CA 1
ATOM 3458 C C . GLU C 1 35 ? -9.975 -4.625 31.277 1.00 23.97 35 GLU B C 1
ATOM 3459 O O . GLU C 1 35 ? -9.068 -5.443 31.410 1.00 22.28 35 GLU B O 1
ATOM 3461 N N . LEU C 1 36 ? -9.930 -3.396 31.788 1.00 19.17 36 LEU B N 1
ATOM 3462 C CA . LEU C 1 36 ? -8.841 -2.914 32.634 1.00 23.63 36 LEU B CA 1
ATOM 3463 C C . LEU C 1 36 ? -9.213 -2.974 34.109 1.00 20.98 36 LEU B C 1
ATOM 3464 O O . LEU C 1 36 ? -10.366 -2.742 34.471 1.00 22.03 36 LEU B O 1
ATOM 3469 N N . SER C 1 37 ? -8.234 -3.256 34.962 1.00 19.63 37 SER B N 1
ATOM 3470 C CA . SER C 1 37 ? -8.434 -3.130 36.397 1.00 20.60 37 SER B CA 1
ATOM 3471 C C . SER C 1 37 ? -8.632 -1.659 36.758 1.00 19.74 37 SER B C 1
ATOM 3472 O O . SER C 1 37 ? -7.954 -0.790 36.214 1.00 23.50 37 SER B O 1
ATOM 3475 N N . PRO C 1 38 ? -9.564 -1.370 37.679 1.00 23.32 38 PRO B N 1
ATOM 3476 C CA . PRO C 1 38 ? -9.731 0.027 38.092 1.00 23.22 38 PRO B CA 1
ATOM 3477 C C . PRO C 1 38 ? -8.506 0.522 38.849 1.00 24.70 38 PRO B C 1
ATOM 3478 O O . PRO C 1 38 ? -8.426 1.700 39.176 1.00 26.87 38 PRO B O 1
ATOM 3482 N N . LYS C 1 39 ? -7.541 -0.363 39.112 1.00 24.39 39 LYS B N 1
ATOM 3483 C CA . LYS C 1 39 ? -6.339 0.010 39.839 1.00 27.51 39 LYS B CA 1
ATOM 3484 C C . LYS C 1 39 ? -5.288 0.571 38.892 1.00 27.70 39 LYS B C 1
ATOM 3485 O O . LYS C 1 39 ? -4.281 1.141 39.365 1.00 23.33 39 LYS B O 1
ATOM 3491 N N . VAL C 1 40 ? -5.441 0.429 37.588 1.00 19.04 64 VAL B N 1
ATOM 3492 C CA . VAL C 1 40 ? -4.455 0.961 36.654 1.00 22.70 64 VAL B CA 1
ATOM 3493 C C . VAL C 1 40 ? -4.991 2.159 35.864 1.00 26.93 64 VAL B C 1
ATOM 3494 O O . VAL C 1 40 ? -6.194 2.280 35.631 1.00 28.36 64 VAL B O 1
ATOM 3498 N N . ALA C 1 41 ? -4.078 3.040 35.461 1.00 24.48 65 ALA B N 1
ATOM 3499 C CA . ALA C 1 41 ? -4.419 4.237 34.701 1.00 24.85 65 ALA B CA 1
ATOM 3500 C C . ALA C 1 41 ? -3.464 4.426 33.520 1.00 24.34 65 ALA B C 1
ATOM 3501 O O . ALA C 1 41 ? -2.258 4.245 33.654 1.00 22.76 65 ALA B O 1
ATOM 3503 N N . VAL C 1 42 ? -4.015 4.778 32.364 1.00 22.15 66 VAL B N 1
ATOM 3504 C CA . VAL C 1 42 ? -3.214 5.162 31.210 1.00 22.03 66 VAL B CA 1
ATOM 3505 C C . VAL C 1 42 ? -2.835 6.625 31.365 1.00 25.24 66 VAL B C 1
ATOM 3506 O O . VAL C 1 42 ? -3.695 7.465 31.628 1.00 28.87 66 VAL B O 1
ATOM 3510 N N . SER C 1 43 ? -1.554 6.935 31.206 1.00 21.69 67 SER B N 1
ATOM 3511 C CA . SER C 1 43 ? -1.066 8.274 31.514 1.00 19.91 67 SER B CA 1
ATOM 3512 C C . SER C 1 43 ? 0.140 8.720 30.676 1.00 23.61 67 SER B C 1
ATOM 3513 O O . SER C 1 43 ? 0.845 7.898 30.091 1.00 21.70 67 SER B O 1
ATOM 3516 N N . ARG C 1 44 ? 0.358 10.034 30.627 1.00 22.24 68 ARG B N 1
ATOM 3517 C CA . ARG C 1 44 ? 1.554 10.614 30.020 1.00 27.24 68 ARG B CA 1
ATOM 3518 C C . ARG C 1 44 ? 2.336 11.375 31.069 1.00 23.91 68 ARG B C 1
ATOM 3519 O O . ARG C 1 44 ? 3.310 12.046 30.747 1.00 34.86 68 ARG B O 1
ATOM 3527 N N . GLN C 1 45 ? 1.890 11.298 32.317 1.00 27.20 69 GLN B N 1
ATOM 3528 C CA . GLN C 1 45 ? 2.556 12.010 33.402 1.00 29.15 69 GLN B CA 1
ATOM 3529 C C . GLN C 1 45 ? 3.329 11.050 34.294 1.00 26.43 69 GLN B C 1
ATOM 3530 O O . GLN C 1 45 ? 2.753 10.134 34.868 1.00 28.46 69 GLN B O 1
ATOM 3532 N N . GLY C 1 46 ? 4.636 11.260 34.403 1.00 26.65 70 GLY B N 1
ATOM 3533 C CA . GLY C 1 46 ? 5.457 10.426 35.260 1.00 24.57 70 GLY B CA 1
ATOM 3534 C C . GLY C 1 46 ? 5.960 9.141 34.626 1.00 23.57 70 GLY B C 1
ATOM 3535 O O . GLY C 1 46 ? 6.624 8.347 35.289 1.00 26.91 70 GLY B O 1
ATOM 3536 N N . THR C 1 47 ? 5.654 8.933 33.346 1.00 20.67 71 THR B N 1
ATOM 3537 C CA . THR C 1 47 ? 6.139 7.751 32.628 1.00 24.06 71 THR B CA 1
ATOM 3538 C C . THR C 1 47 ? 7.523 8.009 32.015 1.00 22.51 71 THR B C 1
ATOM 3539 O O . THR C 1 47 ? 7.922 9.161 31.824 1.00 19.45 71 THR B O 1
ATOM 3543 N N . VAL C 1 48 ? 8.250 6.941 31.705 1.00 14.63 72 VAL B N 1
ATOM 3544 C CA . VAL C 1 48 ? 9.592 7.083 31.160 1.00 16.92 72 VAL B CA 1
ATOM 3545 C C . VAL C 1 48 ? 9.569 7.590 29.728 1.00 17.24 72 VAL B C 1
ATOM 3546 O O . VAL C 1 48 ? 10.546 8.152 29.250 1.00 23.75 72 VAL B O 1
ATOM 3550 N N . ALA C 1 49 ? 8.445 7.405 29.052 1.00 17.69 73 ALA B N 1
ATOM 3551 C CA . ALA C 1 49 ? 8.336 7.780 27.649 1.00 21.73 73 ALA B CA 1
ATOM 3552 C C . ALA C 1 49 ? 6.902 7.708 27.164 1.00 22.20 73 ALA B C 1
ATOM 3553 O O . ALA C 1 49 ? 6.245 6.677 27.312 1.00 24.81 73 ALA B O 1
ATOM 3555 N N . GLY C 1 50 ? 6.425 8.808 26.581 1.00 21.90 74 GLY B N 1
ATOM 3556 C CA . GLY C 1 50 ? 5.100 8.868 25.991 1.00 21.67 74 GLY B CA 1
ATOM 3557 C C . GLY C 1 50 ? 4.011 8.346 26.911 1.00 23.82 74 GLY B C 1
ATOM 3558 O O . GLY C 1 50 ? 3.955 8.704 28.089 1.00 19.03 74 GLY B O 1
ATOM 3559 N N . TYR C 1 51 ? 3.137 7.506 26.366 1.00 18.81 75 TYR B N 1
ATOM 3560 C CA . TYR C 1 51 ? 2.130 6.815 27.161 1.00 16.71 75 TYR B CA 1
ATOM 3561 C C . TYR C 1 51 ? 2.750 5.675 27.966 1.00 18.99 75 TYR B C 1
ATOM 3562 O O . TYR C 1 51 ? 3.742 5.065 27.554 1.00 20.34 75 TYR B O 1
ATOM 3571 N N . GLY C 1 52 ? 2.150 5.398 29.117 1.00 20.27 76 GLY B N 1
ATOM 3572 C CA . GLY C 1 52 ? 2.519 4.269 29.950 1.00 16.13 76 GLY B CA 1
ATOM 3573 C C . GLY C 1 52 ? 1.330 3.975 30.849 1.00 23.74 76 GLY B C 1
ATOM 3574 O O . GLY C 1 52 ? 0.325 4.679 30.792 1.00 17.31 76 GLY B O 1
ATOM 3575 N N . MET C 1 53 ? 1.419 2.927 31.658 1.00 19.29 77 MET B N 1
ATOM 3576 C CA . MET C 1 53 ? 0.411 2.703 32.686 1.00 15.91 77 MET B CA 1
ATOM 3577 C C . MET C 1 53 ? 1.029 2.921 34.052 1.00 18.10 77 MET B C 1
ATOM 3578 O O . MET C 1 53 ? 2.223 2.707 34.246 1.00 19.71 77 MET B O 1
ATOM 3583 N N . VAL C 1 54 ? 0.202 3.361 34.990 1.00 21.81 78 VAL B N 1
ATOM 3584 C CA . VAL C 1 54 ? 0.636 3.661 36.344 1.00 23.04 78 VAL B CA 1
ATOM 3585 C C . VAL C 1 54 ? -0.386 3.033 37.293 1.00 23.60 78 VAL B C 1
ATOM 3586 O O . VAL C 1 54 ? -1.559 2.899 36.945 1.00 19.02 78 VAL B O 1
ATOM 3590 N N . ALA C 1 55 ? 0.059 2.619 38.473 1.00 18.39 79 ALA B N 1
ATOM 3591 C CA . ALA C 1 55 ? -0.855 2.113 39.489 1.00 23.65 79 ALA B CA 1
ATOM 3592 C C . ALA C 1 55 ? -1.601 3.274 40.152 1.00 23.96 79 ALA B C 1
ATOM 3593 O O . ALA C 1 55 ? -0.984 4.138 40.778 1.00 25.88 79 ALA B O 1
ATOM 3595 N N . ARG C 1 56 ? -2.924 3.296 40.003 1.00 26.01 80 ARG B N 1
ATOM 3596 C CA . ARG C 1 56 ? -3.750 4.321 40.637 1.00 29.26 80 ARG B CA 1
ATOM 3597 C C . ARG C 1 56 ? -3.884 4.028 42.125 1.00 32.62 80 ARG B C 1
ATOM 3598 O O . ARG C 1 56 ? -4.112 4.929 42.934 1.00 32.84 80 ARG B O 1
ATOM 3606 N N . GLU C 1 57 ? -3.764 2.747 42.465 1.00 29.01 81 GLU B N 1
ATOM 3607 C CA . GLU C 1 57 ? -3.629 2.299 43.842 1.00 27.87 81 GLU B CA 1
ATOM 3608 C C . GLU C 1 57 ? -2.692 1.097 43.856 1.00 26.39 81 GLU B C 1
ATOM 3609 O O . GLU C 1 57 ? -2.480 0.459 42.826 1.00 28.41 81 GLU B O 1
ATOM 3615 N N . SER C 1 58 ? -2.122 0.792 45.013 1.00 19.19 82 SER B N 1
ATOM 3616 C CA . SER C 1 58 ? -1.073 -0.219 45.085 1.00 27.77 82 SER B CA 1
ATOM 3617 C C . SER C 1 58 ? -1.558 -1.574 44.603 1.00 25.74 82 SER B C 1
ATOM 3618 O O . SER C 1 58 ? -2.623 -2.041 45.003 1.00 25.45 82 SER B O 1
ATOM 3621 N N . VAL C 1 59 ? -0.771 -2.192 43.728 1.00 26.27 83 VAL B N 1
ATOM 3622 C CA . VAL C 1 59 ? -1.095 -3.495 43.167 1.00 23.17 83 VAL B CA 1
ATOM 3623 C C . VAL C 1 59 ? -0.246 -4.563 43.851 1.00 24.01 83 VAL B C 1
ATOM 3624 O O . VAL C 1 59 ? 0.944 -4.358 44.089 1.00 26.76 83 VAL B O 1
ATOM 3628 N N . GLN C 1 60 ? -0.861 -5.698 44.164 1.00 20.71 84 GLN B N 1
ATOM 3629 C CA . GLN C 1 60 ? -0.153 -6.815 44.778 1.00 23.53 84 GLN B CA 1
ATOM 3630 C C . GLN C 1 60 ? 0.475 -7.696 43.715 1.00 21.63 84 GLN B C 1
ATOM 3631 O O . GLN C 1 60 ? -0.047 -7.809 42.608 1.00 22.89 84 GLN B O 1
ATOM 3637 N N . ALA C 1 61 ? 1.588 -8.333 44.054 1.00 19.49 85 ALA B N 1
ATOM 3638 C CA . ALA C 1 61 ? 2.205 -9.295 43.157 1.00 23.22 85 ALA B CA 1
ATOM 3639 C C . ALA C 1 61 ? 1.182 -10.356 42.789 1.00 24.91 85 ALA B C 1
ATOM 3640 O O . ALA C 1 61 ? 0.551 -10.933 43.667 1.00 24.93 85 ALA B O 1
ATOM 3642 N N . GLY C 1 62 ? 1.001 -10.593 41.492 1.00 24.72 86 GLY B N 1
ATOM 3643 C CA . GLY C 1 62 ? 0.056 -11.592 41.025 1.00 22.97 86 GLY B CA 1
ATOM 3644 C C . GLY C 1 62 ? -1.284 -11.068 40.525 1.00 24.10 86 GLY B C 1
ATOM 3645 O O . GLY C 1 62 ? -2.013 -11.794 39.851 1.00 25.46 86 GLY B O 1
ATOM 3646 N N . GLU C 1 63 ? -1.620 -9.820 40.850 1.00 20.92 87 GLU B N 1
ATOM 3647 C CA . GLU C 1 63 ? -2.908 -9.252 40.446 1.00 21.47 87 GLU B CA 1
ATOM 3648 C C . GLU C 1 63 ? -3.043 -9.172 38.939 1.00 22.44 87 GLU B C 1
ATOM 3649 O O . GLU C 1 63 ? -2.082 -8.877 38.236 1.00 23.83 87 GLU B O 1
ATOM 3655 N N . LEU C 1 64 ? -4.256 -9.420 38.458 1.00 24.22 88 LEU B N 1
ATOM 3656 C CA . LEU C 1 64 ? -4.600 -9.233 37.061 1.00 22.29 88 LEU B CA 1
ATOM 3657 C C . LEU C 1 64 ? -4.730 -7.740 36.790 1.00 19.69 88 LEU B C 1
ATOM 3658 O O . LEU C 1 64 ? -5.390 -7.027 37.535 1.00 21.80 88 LEU B O 1
ATOM 3663 N N . LEU C 1 65 ? -4.091 -7.268 35.726 1.00 20.19 89 LEU B N 1
ATOM 3664 C CA . LEU C 1 65 ? -4.112 -5.848 35.407 1.00 17.35 89 LEU B CA 1
ATOM 3665 C C . LEU C 1 65 ? -5.121 -5.555 34.306 1.00 20.57 89 LEU B C 1
ATOM 3666 O O . LEU C 1 65 ? -5.865 -4.584 34.380 1.00 15.63 89 LEU B O 1
ATOM 3671 N N . PHE C 1 66 ? -5.141 -6.402 33.284 1.00 17.03 90 PHE B N 1
ATOM 3672 C CA . PHE C 1 66 ? -6.162 -6.299 32.257 1.00 19.42 90 PHE B CA 1
ATOM 3673 C C . PHE C 1 66 ? -6.224 -7.507 31.338 1.00 20.20 90 PHE B C 1
ATOM 3674 O O . PHE C 1 66 ? -5.278 -8.290 31.245 1.00 18.75 90 PHE B O 1
ATOM 3682 N N . VAL C 1 67 ? -7.362 -7.646 30.666 1.00 18.38 91 VAL B N 1
ATOM 3683 C CA . VAL C 1 67 ? -7.609 -8.766 29.771 1.00 19.72 91 VAL B CA 1
ATOM 3684 C C . VAL C 1 67 ? -7.919 -8.274 28.370 1.00 22.76 91 VAL B C 1
ATOM 3685 O O . VAL C 1 67 ? -8.717 -7.354 28.194 1.00 21.58 91 VAL B O 1
ATOM 3689 N N . VAL C 1 68 ? -7.279 -8.886 27.378 1.00 18.51 92 VAL B N 1
ATOM 3690 C CA . VAL C 1 68 ? -7.491 -8.524 25.981 1.00 19.50 92 VAL B CA 1
ATOM 3691 C C . VAL C 1 68 ? -8.014 -9.731 25.205 1.00 20.71 92 VAL B C 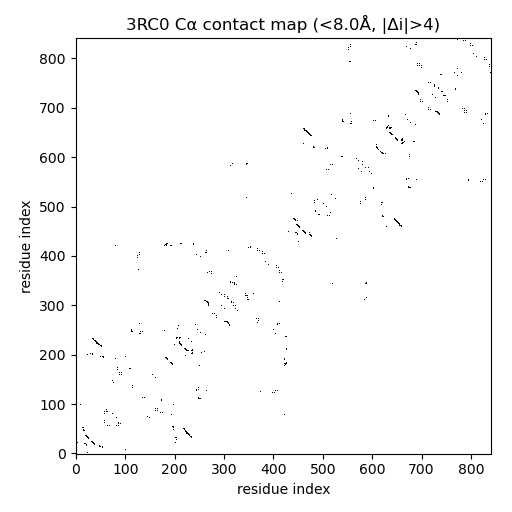1
ATOM 3692 O O . VAL C 1 68 ? -7.292 -10.705 24.992 1.00 19.92 92 VAL B O 1
ATOM 3696 N N . PRO C 1 69 ? -9.281 -9.680 24.786 1.00 23.61 93 PRO B N 1
ATOM 3697 C CA . PRO C 1 69 ? -9.800 -10.793 23.987 1.00 20.52 93 PRO B CA 1
ATOM 3698 C C . PRO C 1 69 ? -9.058 -10.935 22.660 1.00 22.69 93 PRO B C 1
ATOM 3699 O O . PRO C 1 69 ? -8.671 -9.942 22.048 1.00 19.33 93 PRO B O 1
ATOM 3703 N N . ARG C 1 70 ? -8.863 -12.172 22.220 1.00 26.84 94 ARG B N 1
ATOM 3704 C CA . ARG C 1 70 ? -8.118 -12.429 20.991 1.00 25.49 94 ARG B CA 1
ATOM 3705 C C . ARG C 1 70 ? -8.743 -11.762 19.771 1.00 22.33 94 ARG B C 1
ATOM 3706 O O . ARG C 1 70 ? -8.071 -11.527 18.774 1.00 24.48 94 ARG B O 1
ATOM 3714 N N . ALA C 1 71 ? -10.029 -11.455 19.856 1.00 21.54 95 ALA B N 1
ATOM 3715 C CA . ALA C 1 71 ? -10.728 -10.829 18.747 1.00 23.67 95 ALA B CA 1
ATOM 3716 C C . ALA C 1 71 ? -10.322 -9.370 18.620 1.00 22.69 95 ALA B C 1
ATOM 3717 O O . ALA C 1 71 ? -10.449 -8.778 17.556 1.00 25.14 95 ALA B O 1
ATOM 3719 N N . ALA C 1 72 ? -9.822 -8.801 19.713 1.00 22.43 96 ALA B N 1
ATOM 3720 C CA . ALA C 1 72 ? -9.447 -7.391 19.748 1.00 22.03 96 ALA B CA 1
ATOM 3721 C C . ALA C 1 72 ? -8.066 -7.140 19.141 1.00 21.09 96 ALA B C 1
ATOM 3722 O O . ALA C 1 72 ? -7.732 -6.006 18.807 1.00 23.14 96 ALA B O 1
ATOM 3724 N N . LEU C 1 73 ? -7.268 -8.196 19.009 1.00 19.29 97 LEU B N 1
ATOM 3725 C CA . LEU C 1 73 ? -5.936 -8.083 18.430 1.00 17.89 97 LEU B CA 1
ATOM 3726 C C . LEU C 1 73 ? -6.039 -7.680 16.967 1.00 22.85 97 LEU B C 1
ATOM 3727 O O . LEU C 1 73 ? -6.980 -8.072 16.279 1.00 21.56 97 LEU B O 1
ATOM 3732 N N . LEU C 1 74 ? -5.075 -6.903 16.488 1.00 19.71 98 LEU B N 1
ATOM 3733 C CA . LEU C 1 74 ? -5.022 -6.565 15.067 1.00 21.19 98 LEU B CA 1
ATOM 3734 C C . LEU C 1 74 ? -3.923 -7.380 14.415 1.00 22.86 98 LEU B C 1
ATOM 3735 O O . LEU C 1 74 ? -2.742 -7.192 14.702 1.00 19.62 98 LEU B O 1
ATOM 3740 N N . SER C 1 75 ? -4.319 -8.315 13.562 1.00 22.58 99 SER B N 1
ATOM 3741 C CA . SER C 1 75 ? -3.359 -9.148 12.859 1.00 27.93 99 SER B CA 1
ATOM 3742 C C . SER C 1 75 ? -3.813 -9.375 11.430 1.00 22.36 99 SER B C 1
ATOM 3743 O O . SER C 1 75 ? -4.907 -8.966 11.038 1.00 24.22 99 SER B O 1
ATOM 3746 N N . GLN C 1 76 ? -2.960 -10.031 10.656 1.00 24.04 100 GLN B N 1
ATOM 3747 C CA . GLN C 1 76 ? -3.302 -10.417 9.298 1.00 27.35 100 GLN B CA 1
ATOM 3748 C C . GLN C 1 76 ? -4.650 -11.129 9.243 1.00 31.82 100 GLN B C 1
ATOM 3749 O O . GLN C 1 76 ? -5.353 -11.051 8.238 1.00 32.12 100 GLN B O 1
ATOM 3755 N N . HIS C 1 77 ? -5.008 -11.807 10.335 1.00 31.60 101 HIS B N 1
ATOM 3756 C CA . HIS C 1 77 ? -6.209 -12.642 10.392 1.00 28.79 101 HIS B CA 1
ATOM 3757 C C . HIS C 1 77 ? -7.460 -11.898 10.822 1.00 31.74 101 HIS B C 1
ATOM 3758 O O . HIS C 1 77 ? -8.522 -12.086 10.238 1.00 34.71 101 HIS B O 1
ATOM 3765 N N . THR C 1 78 ? -7.341 -11.063 11.845 1.00 20.93 102 T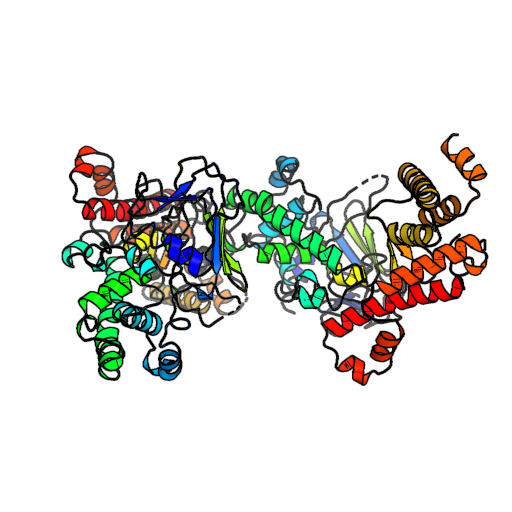HR B N 1
ATOM 3766 C CA . THR C 1 78 ? -8.500 -10.363 12.383 1.00 25.05 102 THR B CA 1
ATOM 3767 C C . THR C 1 78 ? -8.915 -9.159 11.533 1.00 26.79 102 THR B C 1
ATOM 3768 O O . THR C 1 78 ? -10.027 -8.645 11.676 1.00 28.08 102 THR B O 1
ATOM 3772 N N . CYS C 1 79 ? -8.025 -8.703 10.657 1.00 26.54 103 CYS B N 1
ATOM 3773 C CA . CYS C 1 79 ? -8.302 -7.511 9.865 1.00 24.41 103 CYS B CA 1
ATOM 3774 C C . CYS C 1 79 ? -9.345 -7.783 8.780 1.00 28.14 103 CYS B C 1
ATOM 3775 O O . CYS C 1 79 ? -9.635 -8.937 8.448 1.00 27.36 103 CYS B O 1
ATOM 3778 N N . SER C 1 80 ? -9.884 -6.703 8.219 1.00 25.02 104 SER B N 1
ATOM 3779 C CA . SER C 1 80 ? -11.015 -6.770 7.301 1.00 30.40 104 SER B CA 1
ATOM 3780 C C . SER C 1 80 ? -10.667 -7.249 5.896 1.00 34.50 104 SER B C 1
ATOM 3781 O O . SER C 1 80 ? -11.507 -7.213 5.006 1.00 37.18 104 SER B O 1
ATOM 3784 N N . ILE C 1 81 ? -9.428 -7.688 5.697 1.00 25.39 105 ILE B N 1
ATOM 3785 C CA . ILE C 1 81 ? -9.037 -8.335 4.451 1.00 29.60 105 ILE B CA 1
ATOM 3786 C C . ILE C 1 81 ? -8.250 -9.598 4.762 1.00 29.73 105 ILE B C 1
ATOM 3787 O O . ILE C 1 81 ? -7.462 -10.071 3.942 1.00 33.36 105 ILE B O 1
ATOM 3792 N N . GLY C 1 82 ? -8.467 -10.132 5.956 1.00 25.57 106 GLY B N 1
ATOM 3793 C CA . GLY C 1 82 ? -7.781 -11.331 6.391 1.00 28.30 106 GLY B CA 1
ATOM 3794 C C . GLY C 1 82 ? -7.865 -12.456 5.386 1.00 35.14 106 GLY B C 1
ATOM 3795 O O . GLY C 1 82 ? -6.875 -13.134 5.130 1.00 32.84 106 GLY B O 1
ATOM 3796 N N . GLY C 1 83 ? -9.053 -12.653 4.819 1.00 38.58 107 GLY B N 1
ATOM 3797 C CA . GLY C 1 83 ? -9.274 -13.684 3.816 1.00 37.92 107 GLY B CA 1
ATOM 3798 C C . GLY C 1 83 ? -8.407 -13.510 2.583 1.00 31.34 107 GLY B C 1
ATOM 3799 O O . GLY C 1 83 ? -7.678 -14.423 2.195 1.00 37.77 107 GLY B O 1
ATOM 3800 N N . LEU C 1 84 ? -8.469 -12.335 1.970 1.00 27.58 108 LEU B N 1
ATOM 3801 C CA . LEU C 1 84 ? -7.599 -12.045 0.834 1.00 30.55 108 LEU B CA 1
ATOM 3802 C C . LEU C 1 84 ? -6.116 -12.313 1.136 1.00 32.91 108 LEU B C 1
ATOM 3803 O O . LEU C 1 84 ? -5.381 -12.817 0.288 1.00 37.09 108 LEU B O 1
ATOM 3808 N N . LEU C 1 85 ? -5.676 -11.960 2.340 1.00 34.33 109 LEU B N 1
ATOM 3809 C CA . LEU C 1 85 ? -4.272 -12.124 2.699 1.00 32.67 109 LEU B CA 1
ATOM 3810 C C . LEU C 1 85 ? -3.901 -13.596 2.862 1.00 28.58 109 LEU B C 1
ATOM 3811 O O . LEU C 1 85 ? -2.795 -13.999 2.520 1.00 27.63 109 LEU B O 1
ATOM 3816 N N . GLU C 1 86 ? -4.827 -14.391 3.391 1.00 41.22 110 GLU B N 1
ATOM 3817 C CA . GLU C 1 86 ? -4.596 -15.826 3.536 1.00 46.60 110 GLU B CA 1
ATOM 3818 C C . GLU C 1 86 ? -4.356 -16.472 2.173 1.00 43.39 110 GLU B C 1
ATOM 3819 O O . GLU C 1 86 ? -3.293 -17.036 1.934 1.00 45.74 110 GLU B O 1
ATOM 3821 N N . ARG C 1 87 ? -5.322 -16.367 1.266 1.00 39.98 111 ARG B N 1
ATOM 3822 C CA . ARG C 1 87 ? -5.180 -17.022 -0.035 1.00 42.01 111 ARG B CA 1
ATOM 3823 C C . ARG C 1 87 ? -3.992 -16.523 -0.848 1.00 45.77 111 ARG B C 1
ATOM 3824 O O . ARG C 1 87 ? -3.480 -17.233 -1.719 1.00 40.67 111 ARG B O 1
ATOM 3832 N N . GLU C 1 88 ? -3.549 -15.306 -0.557 1.00 42.61 112 GLU B N 1
ATOM 3833 C CA . GLU C 1 88 ? -2.402 -14.739 -1.254 1.00 41.16 112 GLU B CA 1
ATOM 3834 C C . GLU C 1 88 ? -1.124 -14.969 -0.456 1.00 40.23 112 GLU B C 1
ATOM 3835 O O . GLU C 1 88 ? -0.080 -14.387 -0.747 1.00 37.97 112 GLU B O 1
ATOM 3841 N N . ARG C 1 89 ? -1.213 -15.845 0.541 1.00 45.75 113 ARG B N 1
ATOM 3842 C CA . ARG C 1 89 ? -0.103 -16.074 1.461 1.00 42.81 113 ARG B CA 1
ATOM 3843 C C . ARG C 1 89 ? 1.223 -16.409 0.770 1.00 45.21 113 ARG B C 1
ATOM 3844 O O . ARG C 1 89 ? 2.264 -15.847 1.111 1.00 44.19 113 ARG B O 1
ATOM 3852 N N . VAL C 1 90 ? 1.191 -17.311 -0.203 1.00 49.88 114 VAL B N 1
ATOM 3853 C CA . VAL C 1 90 ? 2.401 -17.674 -0.945 1.00 41.97 114 VAL B CA 1
ATOM 3854 C C . VAL C 1 90 ? 3.111 -16.469 -1.564 1.00 44.71 114 VAL B C 1
ATOM 3855 O O . VAL C 1 90 ? 4.336 -16.343 -1.491 1.00 45.15 114 VAL B O 1
ATOM 3859 N N . ALA C 1 91 ? 2.335 -15.592 -2.190 1.00 41.93 115 ALA B N 1
ATOM 3860 C CA . ALA C 1 91 ? 2.883 -14.437 -2.892 1.00 41.51 115 ALA B CA 1
ATOM 3861 C C . ALA C 1 91 ? 3.420 -13.375 -1.926 1.00 43.34 115 ALA B C 1
ATOM 3862 O O . ALA C 1 91 ? 4.190 -12.490 -2.313 1.00 36.42 115 ALA B O 1
ATOM 3864 N N . LEU C 1 92 ? 3.013 -13.475 -0.664 1.00 35.36 116 LEU B N 1
ATOM 3865 C CA . LEU C 1 92 ? 3.356 -12.471 0.337 1.00 37.68 116 LEU B CA 1
ATOM 3866 C C . LEU C 1 92 ? 4.573 -12.865 1.190 1.00 49.21 116 LEU B C 1
ATOM 3867 O O . LEU C 1 92 ? 4.891 -12.198 2.182 1.00 37.43 116 LEU B O 1
ATOM 3872 N N . GLN C 1 93 ? 5.259 -13.936 0.790 1.00 43.70 117 GLN B N 1
ATOM 3873 C CA . GLN C 1 93 ? 6.417 -14.434 1.531 1.00 38.51 117 GLN B CA 1
ATOM 3874 C C . GLN C 1 93 ? 7.608 -13.485 1.478 1.00 40.13 117 GLN B C 1
ATOM 3875 O O . GLN C 1 93 ? 7.877 -12.860 0.450 1.00 39.91 117 GLN B O 1
ATOM 3881 N N . SER C 1 94 ? 8.324 -13.384 2.596 1.00 37.72 118 SER B N 1
ATOM 3882 C CA . SER C 1 94 ? 9.545 -12.577 2.663 1.00 41.47 118 SER B CA 1
ATOM 3883 C C . SER C 1 94 ? 10.446 -13.035 3.808 1.00 33.62 118 SER B C 1
ATOM 3884 O O . SER C 1 94 ? 10.099 -13.944 4.565 1.00 33.45 118 SER B O 1
ATOM 3887 N N . GLN C 1 95 ? 11.602 -12.395 3.931 1.00 36.92 119 GLN B N 1
ATOM 3888 C CA . GLN C 1 95 ? 12.583 -12.798 4.928 1.00 44.86 119 GLN B CA 1
ATOM 3889 C C . GLN C 1 95 ? 12.064 -12.608 6.350 1.00 43.11 119 GLN B C 1
ATOM 3890 O O . GLN C 1 95 ? 12.352 -13.412 7.233 1.00 34.96 119 GLN B O 1
ATOM 3896 N N . SER C 1 96 ? 11.287 -11.547 6.555 1.00 36.90 120 SER B N 1
ATOM 3897 C CA . SER C 1 96 ? 10.784 -11.202 7.877 1.00 37.71 120 SER B CA 1
ATOM 3898 C C . SER C 1 96 ? 9.507 -11.960 8.195 1.00 32.60 120 SER B C 1
ATOM 3899 O O . SER C 1 96 ? 9.275 -12.337 9.338 1.00 36.10 120 SER B O 1
ATOM 3902 N N . GLY C 1 97 ? 8.676 -12.173 7.182 1.00 30.06 121 GLY B N 1
ATOM 3903 C CA . GLY C 1 97 ? 7.360 -12.750 7.388 1.00 27.62 121 GLY B CA 1
ATOM 3904 C C . GLY C 1 97 ? 6.330 -11.736 7.873 1.00 28.37 121 GLY B C 1
ATOM 3905 O O . GLY C 1 97 ? 5.242 -12.113 8.310 1.00 32.34 121 GLY B O 1
ATOM 3906 N N . TRP C 1 98 ? 6.666 -10.450 7.782 1.00 23.72 122 TRP B N 1
ATOM 3907 C CA . TRP C 1 98 ? 5.819 -9.368 8.299 1.00 30.01 122 TRP B CA 1
ATOM 3908 C C . TRP C 1 98 ? 4.887 -8.730 7.265 1.00 27.04 122 TRP B C 1
ATOM 3909 O O . TRP C 1 98 ? 4.093 -7.848 7.607 1.00 26.24 122 TRP B O 1
ATOM 3920 N N . VAL C 1 99 ? 4.994 -9.149 6.007 1.00 27.57 123 VAL B N 1
ATOM 3921 C CA . VAL C 1 99 ? 4.261 -8.487 4.930 1.00 22.64 123 VAL B CA 1
ATOM 3922 C C . VAL C 1 99 ? 2.742 -8.533 5.093 1.00 20.85 123 VAL B C 1
ATOM 3923 O O . VAL C 1 99 ? 2.072 -7.519 4.912 1.00 27.39 123 VAL B O 1
ATOM 3927 N N . PRO C 1 100 ? 2.190 -9.701 5.434 1.00 25.86 124 PRO B N 1
ATOM 3928 C CA . PRO C 1 100 ? 0.759 -9.756 5.746 1.00 22.53 124 PRO B CA 1
ATOM 3929 C C . PRO C 1 100 ? 0.332 -8.792 6.873 1.00 28.47 124 PRO B C 1
ATOM 3930 O O . PRO C 1 100 ? -0.671 -8.090 6.721 1.00 22.78 124 PRO B O 1
ATOM 3934 N N . LEU C 1 101 ? 1.067 -8.764 7.983 1.00 24.04 125 LEU B N 1
ATOM 3935 C CA . LEU C 1 101 ? 0.741 -7.835 9.063 1.00 24.07 125 LEU B CA 1
ATOM 3936 C C . LEU C 1 101 ? 0.787 -6.403 8.551 1.00 17.71 125 LEU B C 1
ATOM 3937 O O . LEU C 1 101 ? -0.087 -5.590 8.836 1.00 19.56 125 LEU B O 1
ATOM 3942 N N . LEU C 1 102 ? 1.820 -6.102 7.785 1.00 14.31 126 LEU B N 1
ATOM 3943 C CA . LEU C 1 102 ? 2.019 -4.752 7.314 1.00 15.22 126 LEU B CA 1
ATOM 3944 C C . LEU C 1 102 ? 0.904 -4.327 6.352 1.00 16.52 126 LEU B C 1
ATOM 3945 O O . LEU C 1 102 ? 0.419 -3.195 6.406 1.00 22.76 126 LEU B O 1
ATOM 3950 N N . LEU C 1 103 ? 0.482 -5.243 5.490 1.00 14.85 127 LEU B N 1
ATOM 3951 C CA . LEU C 1 103 ? -0.624 -4.981 4.576 1.00 20.29 127 LEU B CA 1
ATOM 3952 C C . LEU C 1 103 ? -1.941 -4.827 5.329 1.00 19.01 127 LEU B C 1
ATOM 3953 O O . LEU C 1 103 ? -2.763 -3.980 4.985 1.00 19.04 127 LEU B O 1
ATOM 3958 N N . ALA C 1 104 ? -2.131 -5.653 6.358 1.00 21.28 128 ALA B N 1
ATOM 3959 C CA . ALA C 1 104 ? -3.260 -5.510 7.278 1.00 17.32 128 ALA B CA 1
ATOM 3960 C C . ALA C 1 104 ? -3.299 -4.115 7.896 1.00 23.38 128 ALA B C 1
ATOM 3961 O O . ALA C 1 104 ? -4.345 -3.470 7.913 1.00 28.91 128 ALA B O 1
ATOM 3963 N N . LEU C 1 105 ? -2.156 -3.649 8.398 1.00 18.80 129 LEU B N 1
ATOM 3964 C CA . LEU C 1 105 ? -2.047 -2.301 8.961 1.00 18.19 129 LEU B CA 1
ATOM 3965 C C . LEU C 1 105 ? -2.327 -1.210 7.923 1.00 19.82 129 LEU B C 1
ATOM 3966 O O . LEU C 1 105 ? -3.142 -0.316 8.150 1.00 16.43 129 LEU B O 1
ATOM 3971 N N . LEU C 1 106 ? -1.637 -1.286 6.791 1.00 19.83 130 LEU B N 1
ATOM 3972 C CA . LEU C 1 106 ? -1.831 -0.327 5.714 1.00 20.29 130 LEU B CA 1
ATOM 3973 C C . LEU C 1 106 ? -3.305 -0.225 5.322 1.00 17.06 130 LEU B C 1
ATOM 3974 O O . LEU C 1 106 ? -3.835 0.866 5.125 1.00 17.36 130 LEU B O 1
ATOM 3979 N N . HIS C 1 107 ? -3.972 -1.366 5.224 1.00 21.26 131 HIS B N 1
ATOM 3980 C CA . HIS C 1 107 ? -5.392 -1.357 4.911 1.00 22.88 131 HIS B CA 1
ATOM 3981 C C . HIS C 1 107 ? -6.222 -0.705 6.015 1.00 23.32 131 HIS B C 1
ATOM 3982 O O . HIS C 1 107 ? -7.062 0.147 5.741 1.00 21.57 131 HIS B O 1
ATOM 3989 N N . GLU C 1 108 ? -5.996 -1.109 7.260 1.00 21.17 132 GLU B N 1
ATOM 3990 C CA . GLU C 1 108 ? -6.823 -0.622 8.361 1.00 19.02 132 GLU B CA 1
ATOM 3991 C C . GLU C 1 108 ? -6.688 0.888 8.551 1.00 19.92 132 GLU B C 1
ATOM 3992 O O . GLU C 1 108 ? -7.633 1.558 8.967 1.00 24.28 132 GLU B O 1
ATOM 3998 N N . LEU C 1 109 ? -5.517 1.420 8.231 1.00 20.44 133 LEU B N 1
ATOM 3999 C CA . LEU C 1 109 ? -5.239 2.842 8.419 1.00 23.06 133 LEU B CA 1
ATOM 4000 C C . LEU C 1 109 ? -5.937 3.770 7.413 1.00 23.79 133 LEU B C 1
ATOM 4001 O O . LEU C 1 109 ? -6.093 4.958 7.672 1.00 25.79 133 LEU B O 1
ATOM 4006 N N . GLN C 1 110 ? -6.348 3.230 6.271 1.00 26.41 134 GLN B N 1
ATOM 4007 C CA . GLN C 1 110 ? -7.061 4.019 5.262 1.00 23.11 134 GLN B CA 1
ATOM 4008 C C . GLN C 1 110 ? -8.526 3.602 5.116 1.00 27.36 134 GLN B C 1
ATOM 4009 O O . GLN C 1 110 ? -9.214 4.046 4.200 1.00 30.57 134 GLN B O 1
ATOM 4015 N N . ALA C 1 111 ? -8.990 2.741 6.019 1.00 18.40 135 ALA B N 1
ATOM 4016 C CA . ALA C 1 111 ? -10.378 2.284 6.024 1.00 26.84 135 ALA B CA 1
ATOM 4017 C C . ALA C 1 111 ? -11.195 3.115 7.008 1.00 29.29 135 ALA B C 1
ATOM 4018 O O . ALA C 1 111 ? -10.982 3.033 8.219 1.00 30.83 135 ALA B O 1
ATOM 4020 N N . PRO C 1 112 ? -12.141 3.913 6.491 1.00 30.64 136 PRO B N 1
ATOM 4021 C CA . PRO C 1 112 ? -12.909 4.862 7.313 1.00 31.71 136 PRO B CA 1
ATOM 4022 C C . PRO C 1 112 ? -13.689 4.172 8.438 1.00 28.48 136 PRO B C 1
ATOM 4023 O O . PRO C 1 112 ? -13.881 4.748 9.512 1.00 36.40 136 PRO B O 1
ATOM 4027 N N . ALA C 1 113 ? -14.113 2.938 8.190 1.00 24.85 137 ALA B N 1
ATOM 4028 C CA . ALA C 1 113 ? -14.872 2.178 9.173 1.00 41.76 137 ALA B CA 1
ATOM 4029 C C . ALA C 1 113 ? -14.010 1.117 9.861 1.00 35.54 137 ALA B C 1
ATOM 4030 O O . ALA C 1 113 ? -14.516 0.059 10.244 1.00 41.07 137 ALA B O 1
ATOM 4032 N N . SER C 1 114 ? -12.716 1.392 10.009 1.00 33.02 138 SER B N 1
ATOM 4033 C CA . SER C 1 114 ? -11.806 0.448 10.656 1.00 23.35 138 SER B CA 1
ATOM 4034 C C . SER C 1 114 ? -12.241 0.185 12.096 1.00 22.92 138 SER B C 1
ATOM 4035 O O . SER C 1 114 ? -12.479 1.120 12.861 1.00 24.37 138 SER B O 1
ATOM 4038 N N . ARG C 1 115 ? -12.342 -1.086 12.463 1.00 24.63 139 ARG B N 1
ATOM 4039 C CA . ARG C 1 115 ? -12.776 -1.452 13.806 1.00 23.22 139 ARG B CA 1
ATOM 4040 C C . ARG C 1 115 ? -11.737 -1.069 14.866 1.00 26.68 139 ARG B C 1
ATOM 4041 O O . ARG C 1 115 ? -12.004 -1.181 16.064 1.00 22.85 139 ARG B O 1
ATOM 4049 N N . TRP C 1 116 ? -10.561 -0.611 14.423 1.00 22.35 140 TRP B N 1
ATOM 4050 C CA . TRP C 1 116 ? -9.447 -0.314 15.331 1.00 17.04 140 TRP B CA 1
ATOM 4051 C C . TRP C 1 116 ? -9.075 1.155 15.390 1.00 26.16 140 TRP B C 1
ATOM 4052 O O . TRP C 1 116 ? -8.077 1.517 16.001 1.00 23.18 140 TRP B O 1
ATOM 4063 N N . ARG C 1 117 ? -9.886 1.998 14.766 1.00 21.52 141 ARG B N 1
ATOM 4064 C CA . ARG C 1 117 ? -9.617 3.427 14.687 1.00 19.25 141 ARG B CA 1
ATOM 4065 C C . ARG C 1 117 ? -9.156 4.044 16.015 1.00 22.37 141 ARG B C 1
ATOM 4066 O O . ARG C 1 117 ? -8.111 4.690 16.068 1.00 21.78 141 ARG B O 1
ATOM 4074 N N . PRO C 1 118 ? -9.935 3.849 17.095 1.00 19.58 142 PRO B N 1
ATOM 4075 C CA . PRO C 1 118 ? -9.584 4.509 18.355 1.00 14.41 142 PRO B CA 1
ATOM 4076 C C . PRO C 1 118 ? -8.287 3.957 18.932 1.00 22.94 142 PRO B C 1
ATOM 4077 O O . PRO C 1 118 ? -7.655 4.610 19.766 1.00 19.77 142 PRO B O 1
ATOM 4081 N N . TYR C 1 119 ? -7.899 2.761 18.506 1.00 16.07 143 TYR B N 1
ATOM 4082 C CA . TYR C 1 119 ? -6.645 2.173 18.962 1.00 20.27 143 TYR B CA 1
ATOM 4083 C C . TYR C 1 119 ? -5.460 2.896 18.288 1.00 21.01 143 TYR B C 1
ATOM 4084 O O . TYR C 1 119 ? -4.494 3.274 18.949 1.00 18.68 143 TYR B O 1
ATOM 4093 N N . PHE C 1 120 ? -5.561 3.112 16.980 1.00 20.40 144 PHE B N 1
ATOM 4094 C CA . PHE C 1 120 ? -4.555 3.870 16.239 1.00 19.80 144 PHE B CA 1
ATOM 4095 C C . PHE C 1 120 ? -4.310 5.252 16.837 1.00 20.52 144 PHE B C 1
ATOM 4096 O O . PHE C 1 120 ? -3.213 5.787 16.737 1.00 25.66 144 PHE B O 1
ATOM 4104 N N . ALA C 1 121 ? -5.340 5.829 17.448 1.00 21.96 145 ALA B N 1
ATOM 4105 C CA . ALA C 1 121 ? -5.279 7.205 17.941 1.00 24.70 145 ALA B CA 1
ATOM 4106 C C . ALA C 1 121 ? -4.198 7.425 18.996 1.00 28.94 145 ALA B C 1
ATOM 4107 O O . ALA C 1 121 ? -3.748 8.553 19.202 1.00 32.47 145 ALA B O 1
ATOM 4109 N N . LEU C 1 122 ? -3.776 6.350 19.653 1.00 25.89 146 LEU B N 1
ATOM 4110 C CA . LEU C 1 122 ? -2.740 6.450 20.676 1.00 26.14 146 LEU B CA 1
ATOM 4111 C C . LEU C 1 122 ? -1.356 6.108 20.129 1.00 26.93 146 LEU B C 1
ATOM 4112 O O . LEU C 1 122 ? -0.356 6.267 20.818 1.00 28.86 146 LEU B O 1
ATOM 4117 N N . TRP C 1 123 ? -1.299 5.631 18.893 1.00 23.14 147 TRP B N 1
ATOM 4118 C CA . TRP C 1 123 ? -0.016 5.369 18.258 1.00 25.39 147 TRP B CA 1
ATOM 4119 C C . TRP C 1 123 ? 0.854 6.621 18.241 1.00 23.40 147 TRP B C 1
ATOM 4120 O O . TRP C 1 123 ? 0.340 7.740 18.225 1.00 23.19 147 TRP B O 1
ATOM 4131 N N . PRO C 1 124 ? 2.182 6.433 18.216 1.00 18.38 148 PRO B N 1
ATOM 4132 C CA . PRO C 1 124 ? 3.102 7.568 18.209 1.00 24.94 148 PRO B CA 1
ATOM 4133 C C . PRO C 1 124 ? 3.081 8.251 16.852 1.00 29.00 148 PRO B C 1
ATOM 4134 O O . PRO C 1 124 ? 2.699 7.620 15.869 1.00 29.35 148 PRO B O 1
ATOM 4138 N N . GLU C 1 125 ? 3.484 9.515 16.799 1.00 26.44 149 GLU B N 1
ATOM 4139 C CA . GLU C 1 125 ? 3.655 10.205 15.524 1.00 28.88 149 GLU B CA 1
ATOM 4140 C C . GLU C 1 125 ? 4.724 9.497 14.705 1.00 25.07 149 GLU B C 1
ATOM 4141 O O . GLU C 1 125 ? 5.877 9.418 15.115 1.00 28.00 149 GLU B O 1
ATOM 4147 N N . LEU C 1 126 ? 4.338 8.975 13.549 1.00 26.18 150 LEU B N 1
ATOM 4148 C CA . LEU C 1 126 ? 5.249 8.175 12.737 1.00 29.41 150 LEU B CA 1
ATOM 4149 C C . LEU C 1 126 ? 6.483 8.937 12.259 1.00 25.62 150 LEU B C 1
ATOM 4150 O O . LEU C 1 126 ? 7.505 8.331 11.948 1.00 28.99 150 LEU B O 1
ATOM 4155 N N . GLY C 1 127 ? 6.397 10.260 12.214 1.00 23.80 151 GLY B N 1
ATOM 4156 C CA . GLY C 1 127 ? 7.510 11.067 11.751 1.00 24.57 151 GLY B CA 1
ATOM 4157 C C . GLY C 1 127 ? 8.528 11.403 12.827 1.00 31.98 151 GLY B C 1
ATOM 4158 O O . GLY C 1 127 ? 9.542 12.036 12.538 1.00 31.10 151 GLY B O 1
ATOM 4159 N N . ARG C 1 128 ? 8.261 10.987 14.065 1.00 32.07 152 ARG B N 1
ATOM 4160 C CA . ARG C 1 128 ? 9.164 11.244 15.192 1.00 25.73 152 ARG B CA 1
ATOM 4161 C C . ARG C 1 128 ? 9.783 9.971 15.759 1.00 29.21 152 ARG B C 1
ATOM 4162 O O . ARG C 1 128 ? 10.243 9.965 16.899 1.00 28.72 152 ARG B O 1
ATOM 4170 N N . LEU C 1 129 ? 9.778 8.888 14.993 1.00 27.39 153 LEU B N 1
ATOM 4171 C CA . LEU C 1 129 ? 10.314 7.635 15.499 1.00 24.18 153 LEU B CA 1
ATOM 4172 C C . LEU C 1 129 ? 11.813 7.771 15.730 1.00 22.52 153 LEU B C 1
ATOM 4173 O O . LEU C 1 129 ? 12.488 8.486 14.997 1.00 26.91 153 LEU B O 1
ATOM 4178 N N . GLU C 1 130 ? 12.326 7.095 16.755 1.00 19.82 154 GLU B N 1
ATOM 4179 C CA . GLU C 1 130 ? 13.713 7.287 17.172 1.00 20.77 154 GLU B CA 1
ATOM 4180 C C . GLU C 1 130 ? 14.646 6.144 16.799 1.00 17.13 154 GLU B C 1
ATOM 4181 O O . GLU C 1 130 ? 15.797 6.115 17.229 1.00 21.83 154 GLU B O 1
ATOM 4187 N N . HIS C 1 131 ? 14.158 5.207 15.999 1.00 17.64 155 HIS B N 1
ATOM 4188 C CA . HIS C 1 131 ? 15.001 4.109 15.551 1.00 15.79 155 HIS B CA 1
ATOM 4189 C C . HIS C 1 131 ? 16.229 4.633 14.810 1.00 19.56 155 HIS B C 1
ATOM 4190 O O . HIS C 1 131 ? 16.136 5.578 14.026 1.00 17.35 155 HIS B O 1
ATOM 4197 N N . PRO C 1 132 ? 17.393 4.024 15.065 1.00 17.17 156 PRO B N 1
ATOM 4198 C CA . PRO C 1 132 ? 18.620 4.406 14.360 1.00 16.28 156 PRO B CA 1
ATOM 4199 C C . PRO C 1 132 ? 18.514 4.278 12.835 1.00 21.12 156 PRO B C 1
ATOM 4200 O O . PRO C 1 132 ? 19.336 4.864 12.138 1.00 20.79 156 PRO B O 1
ATOM 4204 N N . MET C 1 133 ? 17.525 3.545 12.326 1.00 17.16 157 MET B N 1
ATOM 4205 C CA . MET C 1 133 ? 17.341 3.428 10.880 1.00 19.49 157 MET B CA 1
ATOM 4206 C C . MET C 1 133 ? 16.940 4.765 10.267 1.00 22.14 157 MET B C 1
ATOM 4207 O O . MET C 1 133 ? 17.063 4.969 9.062 1.00 26.80 157 MET B O 1
ATOM 4212 N N . PHE C 1 134 ? 16.492 5.688 11.110 1.00 17.57 158 PHE B N 1
ATOM 4213 C CA . PHE C 1 134 ? 16.129 7.024 10.655 1.00 17.61 158 PHE B CA 1
ATOM 4214 C C . PHE C 1 134 ? 17.223 8.083 10.881 1.00 23.38 158 PHE B C 1
ATOM 4215 O O . PHE C 1 134 ? 17.043 9.240 10.510 1.00 23.08 158 PHE B O 1
ATOM 4223 N N . TRP C 1 135 ? 18.344 7.696 11.493 1.00 19.99 159 TRP B N 1
ATOM 4224 C CA . TRP C 1 135 ? 19.480 8.606 11.657 1.00 20.86 159 TRP B CA 1
ATOM 4225 C C . TRP C 1 135 ? 20.175 8.722 10.313 1.00 24.89 159 TRP B C 1
ATOM 4226 O O . TRP C 1 135 ? 20.074 7.814 9.487 1.00 22.71 159 TRP B O 1
ATOM 4237 N N . PRO C 1 136 ? 20.898 9.833 10.083 1.00 30.43 160 PRO B N 1
ATOM 4238 C CA . PRO C 1 136 ? 21.745 9.882 8.886 1.00 24.65 160 PRO B CA 1
ATOM 4239 C C . PRO C 1 136 ? 22.791 8.779 8.945 1.00 29.07 160 PRO B C 1
ATOM 4240 O O . PRO C 1 136 ? 23.339 8.518 10.015 1.00 29.19 160 PRO B O 1
ATOM 4244 N N . GLU C 1 137 ? 23.051 8.137 7.810 1.00 24.97 161 GLU B N 1
ATOM 4245 C CA . GLU C 1 137 ? 23.953 6.996 7.752 1.00 30.42 161 GLU B CA 1
ATOM 4246 C C . GLU C 1 137 ? 25.320 7.272 8.369 1.00 28.50 161 GLU B C 1
ATOM 4247 O O . GLU C 1 137 ? 25.931 6.373 8.942 1.00 29.27 161 GLU B O 1
ATOM 4253 N N . GLU C 1 138 ? 25.804 8.507 8.252 1.00 28.45 162 GLU B N 1
ATOM 4254 C CA . GLU C 1 138 ? 27.120 8.857 8.795 1.00 29.33 162 GLU B CA 1
ATOM 4255 C C . GLU C 1 138 ? 27.090 8.833 10.306 1.00 32.29 162 GLU B C 1
ATOM 4256 O O . GLU C 1 138 ? 27.986 8.285 10.941 1.00 30.29 162 GLU B O 1
ATOM 4258 N N . GLU C 1 139 ? 26.059 9.436 10.881 1.00 24.55 163 GLU B N 1
ATOM 4259 C CA . GLU C 1 139 ? 25.902 9.444 12.326 1.00 28.27 163 GLU B CA 1
ATOM 4260 C C . GLU C 1 139 ? 25.749 8.031 12.881 1.00 24.69 163 GLU B C 1
ATOM 4261 O O . GLU C 1 139 ? 26.384 7.660 13.868 1.00 22.93 163 GLU B O 1
ATOM 4267 N N . ARG C 1 140 ? 24.893 7.248 12.245 1.00 23.72 164 ARG B N 1
ATOM 4268 C CA . ARG C 1 140 ? 24.640 5.893 12.693 1.00 26.89 164 ARG B CA 1
ATOM 4269 C C . ARG C 1 140 ? 25.916 5.058 12.653 1.00 26.23 164 ARG B C 1
ATOM 4270 O O . ARG C 1 140 ? 26.195 4.282 13.571 1.00 26.17 164 ARG B O 1
ATOM 4278 N N . ARG C 1 141 ? 26.694 5.229 11.590 1.00 30.40 165 ARG B N 1
ATOM 4279 C CA . ARG C 1 141 ? 27.902 4.442 11.389 1.00 24.23 165 ARG B CA 1
ATOM 4280 C C . ARG C 1 141 ? 29.013 4.874 12.326 1.00 30.93 165 ARG B C 1
ATOM 4281 O O . ARG C 1 141 ? 29.765 4.038 12.836 1.00 30.46 165 ARG B O 1
ATOM 4289 N N . CYS C 1 142 ? 29.112 6.177 12.559 1.00 28.13 166 CYS B N 1
ATOM 4290 C CA A CYS C 1 142 ? 30.111 6.725 13.466 0.50 28.77 166 CYS B CA 1
ATOM 4291 C CA B CYS C 1 142 ? 30.125 6.702 13.462 0.50 28.77 166 CYS B CA 1
ATOM 4292 C C . CYS C 1 142 ? 29.801 6.380 14.917 1.00 27.79 166 CYS B C 1
ATOM 4293 O O . CYS C 1 142 ? 30.633 5.820 15.628 1.00 29.75 166 CYS B O 1
ATOM 4298 N N . LEU C 1 143 ? 28.593 6.724 15.351 1.00 18.55 167 LEU B N 1
ATOM 4299 C CA . LEU C 1 143 ? 28.208 6.556 16.746 1.00 19.28 167 LEU B CA 1
ATOM 4300 C C . LEU C 1 143 ? 28.098 5.103 17.205 1.00 16.94 167 LEU B C 1
ATOM 4301 O O . LEU C 1 143 ? 28.402 4.798 18.355 1.00 16.06 167 LEU B O 1
ATOM 4306 N N . LEU C 1 144 ? 27.661 4.214 16.317 1.00 15.10 168 LEU B N 1
ATOM 4307 C CA . LEU C 1 144 ? 27.345 2.842 16.721 1.00 17.03 168 LEU B CA 1
ATOM 4308 C C . LEU C 1 144 ? 28.326 1.786 16.192 1.00 19.67 168 LEU B C 1
ATOM 4309 O O . LEU C 1 144 ? 28.065 0.586 16.270 1.00 20.09 168 LEU B O 1
ATOM 4314 N N . GLN C 1 145 ? 29.465 2.234 15.677 1.00 19.63 169 GLN B N 1
ATOM 4315 C CA . GLN C 1 145 ? 30.480 1.316 15.179 1.00 24.93 169 GLN B CA 1
ATOM 4316 C C . GLN C 1 145 ? 30.842 0.261 16.216 1.00 19.55 169 GLN B C 1
ATOM 4317 O O . GLN C 1 145 ? 31.098 0.586 17.371 1.00 19.09 169 GLN B O 1
ATOM 4323 N N . GLY C 1 146 ? 30.876 -0.999 15.799 1.00 16.50 170 GLY B N 1
ATOM 4324 C CA . GLY C 1 146 ? 31.258 -2.083 16.687 1.00 19.83 170 GLY B CA 1
ATOM 4325 C C . GLY C 1 146 ? 30.141 -2.657 17.539 1.00 20.67 170 GLY B C 1
ATOM 4326 O O . GLY C 1 146 ? 30.290 -3.733 18.110 1.00 24.01 170 GLY B O 1
ATOM 4327 N N . THR C 1 147 ? 29.017 -1.948 17.625 1.00 18.67 171 THR B N 1
ATOM 4328 C CA . THR C 1 147 ? 27.904 -2.365 18.483 1.00 16.80 171 THR B CA 1
ATOM 4329 C C . THR C 1 147 ? 27.033 -3.416 17.818 1.00 24.82 171 THR B C 1
ATOM 4330 O O . THR C 1 147 ? 26.286 -4.123 18.493 1.00 17.36 171 THR B O 1
ATOM 4334 N N . GLY C 1 148 ? 27.116 -3.502 16.491 1.00 17.18 172 GLY B N 1
ATOM 4335 C CA . GLY C 1 148 ? 26.303 -4.439 15.737 1.00 16.45 172 GLY B CA 1
ATOM 4336 C C . GLY C 1 148 ? 25.088 -3.780 15.108 1.00 21.63 172 GLY B C 1
ATOM 4337 O O . GLY C 1 148 ? 24.484 -4.327 14.187 1.00 24.32 172 GLY B O 1
ATOM 4338 N N . VAL C 1 149 ? 24.722 -2.602 15.602 1.00 17.40 173 VAL B N 1
ATOM 4339 C CA . VAL C 1 149 ? 23.535 -1.904 15.104 1.00 19.22 173 VAL B CA 1
ATOM 4340 C C . VAL C 1 149 ? 23.639 -1.458 13.635 1.00 22.80 173 VAL B C 1
ATOM 4341 O O . VAL C 1 149 ? 22.701 -1.667 12.865 1.00 22.58 173 VAL B O 1
ATOM 4345 N N . PRO C 1 150 ? 24.767 -0.828 13.243 1.00 18.36 174 PRO B N 1
ATOM 4346 C CA . PRO C 1 150 ? 24.881 -0.317 11.870 1.00 20.87 174 PRO B CA 1
ATOM 4347 C C . PRO C 1 150 ? 24.667 -1.425 10.847 1.00 24.88 174 PRO B C 1
ATOM 4348 O O . PRO C 1 150 ? 23.996 -1.228 9.837 1.00 21.88 174 PRO B O 1
ATOM 4352 N N . GLU C 1 151 ? 25.232 -2.593 11.135 1.00 23.70 175 GLU B N 1
ATOM 4353 C CA . GLU C 1 151 ? 25.096 -3.758 10.274 1.00 26.03 175 GLU B CA 1
ATOM 4354 C C . GLU C 1 151 ? 23.658 -4.258 10.210 1.00 29.26 175 GLU B C 1
ATOM 4355 O O . GLU C 1 151 ? 23.171 -4.608 9.134 1.00 21.90 175 GLU B O 1
ATOM 4361 N N . ALA C 1 152 ? 22.989 -4.304 11.362 1.00 20.18 176 ALA B N 1
ATOM 4362 C CA . ALA C 1 152 ? 21.593 -4.727 11.424 1.00 25.68 176 ALA B CA 1
ATOM 4363 C C . ALA C 1 152 ? 20.685 -3.771 10.653 1.00 25.30 176 ALA B C 1
ATOM 4364 O O . ALA C 1 152 ? 19.778 -4.201 9.945 1.00 27.66 176 ALA B O 1
ATOM 4366 N N . VAL C 1 153 ? 20.929 -2.473 10.801 1.00 25.15 177 VAL B N 1
ATOM 4367 C CA . VAL C 1 153 ? 20.093 -1.466 10.157 1.00 21.13 177 VAL B CA 1
ATOM 4368 C C . VAL C 1 153 ? 20.249 -1.521 8.640 1.00 30.04 177 VAL B C 1
ATOM 4369 O O . VAL C 1 153 ? 19.279 -1.377 7.900 1.00 24.54 177 VAL B O 1
ATOM 4373 N N . GLU C 1 154 ? 21.476 -1.748 8.188 1.00 23.96 178 GLU B N 1
ATOM 4374 C CA . GLU C 1 154 ? 21.776 -1.814 6.762 1.00 27.72 178 GLU B CA 1
ATOM 4375 C C . GLU C 1 154 ? 21.076 -2.996 6.092 1.00 31.20 178 GLU B C 1
ATOM 4376 O O . GLU C 1 154 ? 20.586 -2.885 4.968 1.00 29.01 178 GLU B O 1
ATOM 4382 N N . LYS C 1 155 ? 21.027 -4.124 6.796 1.00 27.22 179 LYS B N 1
ATOM 4383 C CA . LYS C 1 155 ? 20.270 -5.284 6.337 1.00 26.64 179 LYS B CA 1
ATOM 4384 C C . LYS C 1 155 ? 18.750 -5.036 6.367 1.00 30.96 179 LYS B C 1
ATOM 4385 O O . LYS C 1 155 ? 18.025 -5.512 5.496 1.00 28.10 179 LYS B O 1
ATOM 4391 N N . ASP C 1 156 ? 18.266 -4.300 7.367 1.00 21.62 180 ASP B N 1
ATOM 4392 C CA . ASP C 1 156 ? 16.841 -3.988 7.435 1.00 24.27 180 ASP B CA 1
ATOM 4393 C C . ASP C 1 156 ? 16.454 -3.128 6.260 1.00 21.78 180 ASP B C 1
ATOM 4394 O O . ASP C 1 156 ? 15.458 -3.384 5.593 1.00 20.67 180 ASP B O 1
ATOM 4399 N N . LEU C 1 157 ? 17.248 -2.092 6.027 1.00 20.90 181 LEU B N 1
ATOM 4400 C CA . LEU C 1 157 ? 16.950 -1.124 4.992 1.00 24.64 181 LEU B CA 1
ATOM 4401 C C . LEU C 1 157 ? 16.866 -1.755 3.603 1.00 27.89 181 LEU B C 1
ATOM 4402 O O . LEU C 1 157 ? 16.051 -1.339 2.783 1.00 27.04 181 LEU B O 1
ATOM 4407 N N . ALA C 1 158 ? 17.704 -2.754 3.348 1.00 24.89 182 ALA B N 1
ATOM 4408 C CA . ALA C 1 158 ? 17.713 -3.443 2.059 1.00 31.89 182 ALA B CA 1
ATOM 4409 C C . ALA C 1 158 ? 16.479 -4.329 1.879 1.00 27.60 182 ALA B C 1
ATOM 4410 O O . ALA C 1 158 ? 15.906 -4.400 0.794 1.00 29.01 182 ALA B O 1
ATOM 4412 N N . ASN C 1 159 ? 16.076 -5.008 2.944 1.00 22.42 183 ASN B N 1
ATOM 4413 C CA . ASN C 1 159 ? 14.888 -5.845 2.906 1.00 24.99 183 ASN B CA 1
ATOM 4414 C C . ASN C 1 159 ? 13.608 -5.034 2.801 1.00 27.30 183 ASN B C 1
ATOM 4415 O O . ASN C 1 159 ? 12.659 -5.441 2.143 1.00 25.58 183 ASN B O 1
ATOM 4420 N N . ILE C 1 160 ? 13.583 -3.884 3.462 1.00 22.27 184 ILE B N 1
ATOM 4421 C CA . ILE C 1 160 ? 12.410 -3.027 3.433 1.00 22.17 184 ILE B CA 1
ATOM 4422 C C . ILE C 1 160 ? 12.150 -2.540 2.014 1.00 26.50 184 ILE B C 1
ATOM 4423 O O . ILE C 1 160 ? 11.047 -2.689 1.496 1.00 22.16 184 ILE B O 1
ATOM 4428 N N . ARG C 1 161 ? 13.168 -1.978 1.368 1.00 26.15 185 ARG B N 1
ATOM 4429 C CA . ARG C 1 161 ? 13.065 -1.467 0.011 1.00 28.76 185 ARG B CA 1
ATOM 4430 C C . ARG C 1 161 ? 12.755 -2.587 -0.966 1.00 34.30 185 ARG B C 1
ATOM 4431 O O . ARG C 1 161 ? 12.052 -2.364 -1.970 1.00 39.95 185 ARG B O 1
ATOM 4434 N N . SER C 1 162 ? 13.261 -3.786 -0.738 1.00 28.11 186 SER B N 1
ATOM 4435 C CA . SER C 1 162 ? 13.032 -4.913 -1.630 1.00 36.01 186 SER B CA 1
ATOM 4436 C C . SER C 1 162 ? 11.591 -5.423 -1.559 1.00 33.89 186 SER B C 1
ATOM 4437 O O . SER C 1 162 ? 10.977 -5.705 -2.587 1.00 28.98 186 SER B O 1
ATOM 4440 N N . GLU C 1 163 ? 11.064 -5.556 -0.345 1.00 33.09 187 GLU B N 1
ATOM 4441 C CA . GLU C 1 163 ? 9.673 -5.954 -0.145 1.00 31.13 187 GLU B CA 1
ATOM 4442 C C . GLU C 1 163 ? 8.708 -4.948 -0.746 1.00 29.17 187 GLU B C 1
ATOM 4443 O O . GLU C 1 163 ? 7.712 -5.326 -1.359 1.00 28.23 187 GLU B O 1
ATOM 4449 N N . TYR C 1 164 ? 8.982 -3.663 -0.542 1.00 27.04 188 TYR B N 1
ATOM 4450 C CA . TYR C 1 164 ? 8.065 -2.632 -1.015 1.00 31.07 188 TYR B CA 1
ATOM 4451 C C . TYR C 1 164 ? 8.025 -2.566 -2.543 1.00 28.54 188 TYR B C 1
ATOM 4452 O O . TYR C 1 164 ? 6.953 -2.515 -3.144 1.00 31.62 188 TYR B O 1
ATOM 4461 N N . GLN C 1 165 ? 9.204 -2.560 -3.158 1.00 28.68 189 GLN B N 1
ATOM 4462 C CA . GLN C 1 165 ? 9.319 -2.494 -4.606 1.00 34.31 189 GLN B CA 1
ATOM 4463 C C . GLN C 1 165 ? 8.742 -3.732 -5.285 1.00 29.22 189 GLN B C 1
ATOM 4464 O O . GLN C 1 165 ? 8.084 -3.621 -6.317 1.00 34.98 189 GLN B O 1
ATOM 4470 N N . SER C 1 166 ? 8.963 -4.907 -4.704 1.00 32.56 190 SER B N 1
ATOM 4471 C CA . SER C 1 166 ? 8.640 -6.151 -5.397 1.00 32.51 190 SER B CA 1
ATOM 4472 C C . SER C 1 166 ? 7.430 -6.913 -4.855 1.00 34.56 190 SER B C 1
ATOM 4473 O O . SER C 1 166 ? 6.936 -7.833 -5.510 1.00 32.86 190 SER B O 1
ATOM 4476 N N . ILE C 1 167 ? 6.946 -6.560 -3.669 1.00 28.95 191 ILE B N 1
ATOM 4477 C CA . ILE C 1 167 ? 5.771 -7.251 -3.139 1.00 27.12 191 ILE B CA 1
ATOM 4478 C C . ILE C 1 167 ? 4.660 -6.312 -2.680 1.00 31.84 191 ILE B C 1
ATOM 4479 O O . ILE C 1 167 ? 3.487 -6.504 -3.017 1.00 29.40 191 ILE B O 1
ATOM 4484 N N . VAL C 1 168 ? 5.028 -5.309 -1.892 1.00 31.16 192 VAL B N 1
ATOM 4485 C CA . VAL C 1 168 ? 4.030 -4.510 -1.196 1.00 23.37 192 VAL B CA 1
ATOM 4486 C C . VAL C 1 168 ? 3.337 -3.518 -2.126 1.00 24.12 192 VAL B C 1
ATOM 4487 O O . VAL C 1 168 ? 2.107 -3.502 -2.212 1.00 24.17 192 VAL B O 1
ATOM 4491 N N . LEU C 1 169 ? 4.119 -2.706 -2.830 1.00 20.83 193 LEU B N 1
ATOM 4492 C CA . LEU C 1 169 ? 3.549 -1.727 -3.748 1.00 21.31 193 LEU B CA 1
ATOM 4493 C C . LEU C 1 169 ? 2.719 -2.391 -4.848 1.00 24.15 193 LEU B C 1
ATOM 4494 O O . LEU C 1 169 ? 1.592 -1.979 -5.106 1.00 28.81 193 LEU B O 1
ATOM 4499 N N . PRO C 1 170 ? 3.279 -3.414 -5.511 1.00 23.88 194 PRO B N 1
ATOM 4500 C CA . PRO C 1 170 ? 2.488 -4.101 -6.535 1.00 29.15 194 PRO B CA 1
ATOM 4501 C C . PRO C 1 170 ? 1.194 -4.676 -5.971 1.00 29.95 194 PRO B C 1
ATOM 4502 O O . PRO C 1 170 ? 0.170 -4.625 -6.646 1.00 33.76 194 PRO B O 1
ATOM 4506 N N . PHE C 1 171 ? 1.225 -5.212 -4.756 1.00 29.32 195 PHE B N 1
ATOM 4507 C CA . PHE C 1 171 ? 0.003 -5.740 -4.161 1.00 27.11 195 PHE B CA 1
ATOM 4508 C C . PHE C 1 171 ? -1.034 -4.628 -3.983 1.00 27.96 195 PHE B C 1
ATOM 4509 O O . PHE C 1 171 ? -2.214 -4.825 -4.244 1.00 29.92 195 PHE B O 1
ATOM 4517 N N . MET C 1 172 ? -0.587 -3.459 -3.542 1.00 23.65 196 MET B N 1
ATOM 4518 C CA . MET C 1 172 ? -1.490 -2.331 -3.338 1.00 24.50 196 MET B CA 1
ATOM 4519 C C . MET C 1 172 ? -2.044 -1.794 -4.653 1.00 30.97 196 MET B C 1
ATOM 4520 O O . MET C 1 172 ? -3.208 -1.405 -4.734 1.00 26.99 196 MET B O 1
ATOM 4525 N N . GLU C 1 173 ? -1.214 -1.771 -5.685 1.00 26.29 197 GLU B N 1
ATOM 4526 C CA . GLU C 1 173 ? -1.661 -1.290 -6.989 1.00 31.48 197 GLU B CA 1
ATOM 4527 C C . GLU C 1 173 ? -2.561 -2.303 -7.696 1.00 33.95 197 GLU B C 1
ATOM 4528 O O . GLU C 1 173 ? -3.318 -1.946 -8.588 1.00 30.35 197 GLU B O 1
ATOM 4534 N N . ALA C 1 174 ? -2.478 -3.563 -7.273 1.00 30.48 198 ALA B N 1
ATOM 4535 C CA . ALA C 1 174 ? -3.345 -4.622 -7.775 1.00 27.38 198 ALA B CA 1
ATOM 4536 C C . ALA C 1 174 ? -4.723 -4.633 -7.099 1.00 31.44 198 ALA B C 1
ATOM 4537 O O . ALA C 1 174 ? -5.674 -5.206 -7.631 1.00 33.00 198 ALA B O 1
ATOM 4539 N N . HIS C 1 175 ? -4.830 -4.003 -5.933 1.00 27.27 199 HIS B N 1
ATOM 4540 C CA . HIS C 1 175 ? -6.091 -3.973 -5.192 1.00 26.78 199 HIS B CA 1
ATOM 4541 C C . HIS C 1 175 ? -6.410 -2.569 -4.692 1.00 25.39 199 HIS B C 1
ATOM 4542 O O . HIS C 1 175 ? -6.580 -2.352 -3.496 1.00 24.38 199 HIS B O 1
ATOM 4549 N N . PRO C 1 176 ? -6.510 -1.608 -5.621 1.00 25.70 200 PRO B N 1
ATOM 4550 C CA . PRO C 1 176 ? -6.666 -0.201 -5.258 1.00 28.35 200 PRO B CA 1
ATOM 4551 C C . PRO C 1 176 ? -7.926 0.101 -4.445 1.00 28.04 200 PRO B C 1
ATOM 4552 O O . PRO C 1 176 ? -7.972 1.137 -3.790 1.00 29.90 200 PRO B O 1
ATOM 4556 N N . ASP C 1 177 ? -8.924 -0.777 -4.477 1.00 30.28 201 ASP B N 1
ATOM 4557 C CA . ASP C 1 177 ? -10.112 -0.592 -3.645 1.00 31.37 201 ASP B CA 1
ATOM 4558 C C . ASP C 1 177 ? -9.723 -0.590 -2.171 1.00 29.98 201 ASP B C 1
ATOM 4559 O O . ASP C 1 177 ? -10.346 0.076 -1.352 1.00 28.75 201 ASP B O 1
ATOM 4564 N N . LEU C 1 178 ? -8.696 -1.364 -1.843 1.00 25.53 202 LEU B N 1
ATOM 4565 C CA . LEU C 1 178 ? -8.390 -1.679 -0.452 1.00 26.54 202 LEU B CA 1
ATOM 4566 C C . LEU C 1 178 ? -7.211 -0.880 0.085 1.00 24.58 202 LEU B C 1
ATOM 4567 O O . LEU C 1 178 ? -6.871 -0.984 1.264 1.00 24.39 202 LEU B O 1
ATOM 4572 N N . PHE C 1 179 ? -6.598 -0.085 -0.786 1.00 17.90 203 PHE B N 1
ATOM 4573 C CA . PHE C 1 179 ? -5.429 0.699 -0.427 1.00 20.68 203 PHE B CA 1
ATOM 4574 C C . PHE C 1 179 ? -5.453 2.059 -1.124 1.00 22.11 203 PHE B C 1
ATOM 4575 O O . PHE C 1 179 ? -4.989 2.187 -2.255 1.00 24.86 203 PHE B O 1
ATOM 4583 N N . SER C 1 180 ? -5.985 3.074 -0.452 1.00 19.23 204 SER B N 1
ATOM 4584 C CA . SER C 1 180 ? -6.045 4.418 -1.025 1.00 20.94 204 SER B CA 1
ATOM 4585 C C . SER C 1 180 ? -4.649 4.915 -1.407 1.00 25.97 204 SER B C 1
ATOM 4586 O O . SER C 1 180 ? -3.648 4.336 -0.990 1.00 24.36 204 SER B O 1
ATOM 4589 N N . LEU C 1 181 ? -4.577 5.986 -2.198 1.00 23.27 205 LEU B N 1
ATOM 4590 C CA . LEU C 1 181 ? -3.282 6.517 -2.637 1.00 29.78 205 LEU B CA 1
ATOM 4591 C C . LEU C 1 181 ? -2.424 7.011 -1.459 1.00 23.92 205 LEU B C 1
ATOM 4592 O O . LEU C 1 181 ? -1.205 6.862 -1.467 1.00 26.04 205 LEU B O 1
ATOM 4597 N N . ARG C 1 182 ? -3.069 7.595 -0.453 1.00 26.41 206 ARG B N 1
ATOM 4598 C CA . ARG C 1 182 ? -2.379 8.113 0.731 1.00 25.02 206 ARG B CA 1
ATOM 4599 C C . ARG C 1 182 ? -1.447 7.084 1.412 1.00 24.77 206 ARG B C 1
ATOM 4600 O O . ARG C 1 182 ? -0.434 7.458 2.003 1.00 28.44 206 ARG B O 1
ATOM 4608 N N . VAL C 1 183 ? -1.777 5.796 1.333 1.00 21.64 207 VAL B N 1
ATOM 4609 C CA . VAL C 1 183 ? -0.976 4.783 2.027 1.00 26.43 207 VAL B CA 1
ATOM 4610 C C . VAL C 1 183 ? 0.104 4.130 1.169 1.00 25.37 207 VAL B C 1
ATOM 4611 O O . VAL C 1 183 ? 0.880 3.313 1.663 1.00 26.98 207 VAL B O 1
ATOM 4615 N N . ARG C 1 184 ? 0.153 4.491 -0.109 1.00 24.09 208 ARG B N 1
ATOM 4616 C CA . ARG C 1 184 ? 1.147 3.936 -1.026 1.00 31.76 208 ARG B CA 1
ATOM 4617 C C . ARG C 1 184 ? 2.383 4.808 -1.017 1.00 32.13 208 ARG B C 1
ATOM 4618 O O . ARG C 1 184 ? 2.585 5.643 -1.902 1.00 33.62 208 ARG B O 1
ATOM 4626 N N . SER C 1 185 ? 3.204 4.605 0.004 1.00 27.82 209 SER B N 1
ATOM 4627 C CA . SER C 1 185 ? 4.306 5.493 0.312 1.00 26.59 209 SER B CA 1
ATOM 4628 C C . SER C 1 185 ? 5.462 4.670 0.874 1.00 32.39 209 SER B C 1
ATOM 4629 O O . SER C 1 185 ? 5.303 3.963 1.866 1.00 26.26 209 SER B O 1
ATOM 4632 N N . LEU C 1 186 ? 6.622 4.746 0.233 1.00 29.52 210 LEU B N 1
ATOM 4633 C CA . LEU C 1 186 ? 7.793 4.030 0.719 1.00 26.14 210 LEU B CA 1
ATOM 4634 C C . LEU C 1 186 ? 8.161 4.500 2.131 1.00 26.83 210 LEU B C 1
ATOM 4635 O O . LEU C 1 186 ? 8.401 3.687 3.027 1.00 23.19 210 LEU B O 1
ATOM 4640 N N . GLU C 1 187 ? 8.207 5.819 2.316 1.00 25.40 211 GLU B N 1
ATOM 4641 C CA . GLU C 1 187 ? 8.475 6.411 3.624 1.00 27.87 211 GLU B CA 1
ATOM 4642 C C . GLU C 1 187 ? 7.531 5.884 4.709 1.00 23.51 211 GLU B C 1
ATOM 4643 O O . GLU C 1 187 ? 7.985 5.464 5.769 1.00 21.93 211 GLU B O 1
ATOM 4649 N N . LEU C 1 188 ? 6.226 5.906 4.447 1.00 19.42 212 LEU B N 1
ATOM 4650 C CA . LEU C 1 188 ? 5.256 5.356 5.394 1.00 24.16 212 LEU B CA 1
ATOM 4651 C C . LEU C 1 188 ? 5.523 3.876 5.648 1.00 25.75 212 LEU B C 1
ATOM 4652 O O . LEU C 1 188 ? 5.288 3.368 6.749 1.00 23.17 212 LEU B O 1
ATOM 4657 N N . TYR C 1 189 ? 6.012 3.185 4.627 1.00 17.01 213 TYR B N 1
ATOM 4658 C CA . TYR C 1 189 ? 6.300 1.767 4.766 1.00 20.46 213 TYR B CA 1
ATOM 4659 C C . TYR C 1 189 ? 7.452 1.526 5.750 1.00 17.50 213 TYR B C 1
ATOM 4660 O O . TYR C 1 189 ? 7.399 0.603 6.562 1.00 21.05 213 TYR B O 1
ATOM 4669 N N . HIS C 1 190 ? 8.482 2.368 5.682 1.00 17.80 214 HIS B N 1
ATOM 4670 C CA . HIS C 1 190 ? 9.593 2.314 6.629 1.00 20.26 214 HIS B CA 1
ATOM 4671 C C . HIS C 1 190 ? 9.104 2.577 8.049 1.00 19.68 214 HIS B C 1
ATOM 4672 O O . HIS C 1 190 ? 9.521 1.911 8.999 1.00 18.81 214 HIS B O 1
ATOM 4679 N N . GLN C 1 191 ? 8.223 3.564 8.185 1.00 16.83 215 GLN B N 1
ATOM 4680 C CA . GLN C 1 191 ? 7.673 3.931 9.479 1.00 17.40 215 GLN B CA 1
ATOM 4681 C C . GLN C 1 191 ? 6.834 2.812 10.094 1.00 21.10 215 GLN B C 1
ATOM 4682 O O . GLN C 1 191 ? 6.899 2.582 11.306 1.00 20.91 215 GLN B O 1
ATOM 4688 N N . LEU C 1 192 ? 6.055 2.115 9.269 1.00 14.24 216 LEU B N 1
ATOM 4689 C CA . LEU C 1 192 ? 5.236 1.011 9.772 1.00 16.33 216 LEU B CA 1
ATOM 4690 C C . LEU C 1 192 ? 6.067 -0.222 10.129 1.00 19.27 216 LEU B C 1
ATOM 4691 O O . LEU C 1 192 ? 5.726 -0.955 11.055 1.00 19.53 216 LEU B O 1
ATOM 4696 N N . VAL C 1 193 ? 7.150 -0.457 9.396 1.00 14.59 217 VAL B N 1
ATOM 4697 C CA . VAL C 1 193 ? 8.061 -1.540 9.752 1.00 17.14 217 VAL B CA 1
ATOM 4698 C C . VAL C 1 193 ? 8.679 -1.234 11.105 1.00 17.19 217 VAL B C 1
ATOM 4699 O O . VAL C 1 193 ? 8.796 -2.115 11.948 1.00 14.71 217 VAL B O 1
ATOM 4703 N N . ALA C 1 194 ? 9.058 0.024 11.313 1.00 16.09 218 ALA B N 1
ATOM 4704 C CA . ALA C 1 194 ? 9.605 0.458 12.596 1.00 20.60 218 ALA B CA 1
ATOM 4705 C C . ALA C 1 194 ? 8.577 0.266 13.709 1.00 17.99 218 ALA B C 1
ATOM 4706 O O . ALA C 1 194 ? 8.903 -0.200 14.805 1.00 16.10 218 ALA B O 1
ATOM 4708 N N . LEU C 1 195 ? 7.332 0.622 13.416 1.00 18.82 219 LEU B N 1
ATOM 4709 C CA . LEU C 1 195 ? 6.232 0.442 14.359 1.00 18.52 219 LEU B CA 1
ATOM 4710 C C . LEU C 1 195 ? 6.007 -1.028 14.748 1.00 16.80 219 LEU B C 1
ATOM 4711 O O . LEU C 1 195 ? 5.786 -1.344 15.911 1.00 14.71 219 LEU B O 1
ATOM 4716 N N . VAL C 1 196 ? 6.045 -1.919 13.766 1.00 12.92 220 VAL B N 1
ATOM 4717 C CA . VAL C 1 196 ? 5.917 -3.345 14.038 1.00 18.77 220 VAL B CA 1
ATOM 4718 C C . VAL C 1 196 ? 7.090 -3.826 14.885 1.00 17.73 220 VAL B C 1
ATOM 4719 O O . VAL C 1 196 ? 6.927 -4.655 15.775 1.00 19.54 220 VAL B O 1
ATOM 4723 N N . MET C 1 197 ? 8.275 -3.295 14.609 1.00 17.43 221 MET B N 1
ATOM 4724 C CA . MET C 1 197 ? 9.449 -3.631 15.403 1.00 19.87 221 MET B CA 1
ATOM 4725 C C . MET C 1 197 ? 9.256 -3.256 16.864 1.00 21.23 221 MET B C 1
ATOM 4726 O O . MET C 1 197 ? 9.590 -4.029 17.760 1.00 18.92 221 MET B O 1
ATOM 4731 N N . ALA C 1 198 ? 8.705 -2.071 17.101 1.00 15.69 222 ALA B N 1
ATOM 4732 C CA . ALA C 1 198 ? 8.659 -1.513 18.446 1.00 18.57 222 ALA B CA 1
ATOM 4733 C C . ALA C 1 198 ? 7.375 -1.830 19.221 1.00 20.70 222 ALA B C 1
ATOM 4734 O O . ALA C 1 198 ? 7.333 -1.677 20.440 1.00 21.64 222 ALA B O 1
ATOM 4736 N N . TYR C 1 199 ? 6.336 -2.281 18.526 1.00 19.43 223 TYR B N 1
ATOM 4737 C CA . TYR C 1 199 ? 5.027 -2.433 19.160 1.00 20.92 223 TYR B CA 1
ATOM 4738 C C . TYR C 1 199 ? 4.431 -3.837 19.109 1.00 18.69 223 TYR B C 1
ATOM 4739 O O . TYR C 1 199 ? 3.645 -4.209 19.979 1.00 18.75 223 TYR B O 1
ATOM 4748 N N . SER C 1 200 ? 4.791 -4.615 18.096 1.00 16.39 224 SER B N 1
ATOM 4749 C CA . SER C 1 200 ? 4.108 -5.879 17.861 1.00 18.13 224 SER B CA 1
ATOM 4750 C C . SER C 1 200 ? 4.512 -6.923 18.884 1.00 21.92 224 SER B C 1
ATOM 4751 O O . SER C 1 200 ? 5.568 -6.820 19.504 1.00 21.05 224 SER B O 1
ATOM 4754 N N . PHE C 1 201 ? 3.658 -7.928 19.051 1.00 20.68 225 PHE B N 1
ATOM 4755 C CA . PHE C 1 201 ? 3.915 -9.047 19.952 1.00 20.58 225 PHE B CA 1
ATOM 4756 C C . PHE C 1 201 ? 4.013 -10.339 19.153 1.00 26.54 225 PHE B C 1
ATOM 4757 O O . PHE C 1 201 ? 3.208 -10.588 18.264 1.00 20.86 225 PHE B O 1
ATOM 4765 N N . GLN C 1 202 ? 5.004 -11.160 19.468 1.00 22.28 226 GLN B N 1
ATOM 4766 C CA . GLN C 1 202 ? 5.114 -12.471 18.849 1.00 26.44 226 GLN B CA 1
ATOM 4767 C C . GLN C 1 202 ? 4.848 -13.576 19.869 1.00 28.15 226 GLN B C 1
ATOM 4768 O O . GLN C 1 202 ? 5.644 -13.799 20.783 1.00 29.25 226 GLN B O 1
ATOM 4774 N N . GLU C 1 203 ? 3.725 -14.263 19.709 1.00 25.32 227 GLU B N 1
ATOM 4775 C CA . GLU C 1 203 ? 3.318 -15.290 20.659 1.00 30.80 227 GLU B CA 1
ATOM 4776 C C . GLU C 1 203 ? 4.207 -16.530 20.561 1.00 28.65 227 GLU B C 1
ATOM 4777 O O . GLU C 1 203 ? 4.445 -17.043 19.472 1.00 33.64 227 GLU B O 1
ATOM 4783 N N . PRO C 1 204 ? 4.704 -17.015 21.707 1.00 32.26 228 PRO B N 1
ATOM 4784 C CA . PRO C 1 204 ? 5.542 -18.226 21.734 1.00 41.77 228 PRO B CA 1
ATOM 4785 C C . PRO C 1 204 ? 4.810 -19.477 21.240 1.00 45.40 228 PRO B C 1
ATOM 4786 O O . PRO C 1 204 ? 3.589 -19.587 21.382 1.00 43.98 228 PRO B O 1
ATOM 4790 N N . LEU C 1 205 ? 5.556 -20.411 20.657 1.00 53.76 229 LEU B N 1
ATOM 4791 C CA . LEU C 1 205 ? 5.010 -21.726 20.334 1.00 63.98 229 LEU B CA 1
ATOM 4792 C C . LEU C 1 205 ? 5.044 -22.645 21.569 1.00 71.02 229 LEU B C 1
ATOM 4793 O O . LEU C 1 205 ? 5.765 -22.371 22.537 1.00 62.00 229 LEU B O 1
ATOM 4798 N N . GLU C 1 206 ? 4.265 -23.729 21.531 1.00 80.63 230 GLU B N 1
ATOM 4799 C CA . GLU C 1 206 ? 4.310 -24.763 22.576 1.00 80.29 230 GLU B CA 1
ATOM 4800 C C . GLU C 1 206 ? 5.381 -25.820 22.276 1.00 86.40 230 GLU B C 1
ATOM 4801 O O . GLU C 1 206 ? 6.324 -26.005 23.056 1.00 88.42 230 GLU B O 1
ATOM 4803 N N . GLU C 1 207 ? 5.223 -26.512 21.146 1.00 94.10 231 GLU B N 1
ATOM 4804 C CA . GLU C 1 207 ? 6.210 -27.495 20.660 1.00 92.90 231 GLU B CA 1
ATOM 4805 C C . GLU C 1 207 ? 5.919 -27.924 19.215 1.00 84.94 231 GLU B C 1
ATOM 4806 O O . GLU C 1 207 ? 5.322 -27.175 18.432 1.00 72.28 231 GLU B O 1
ATOM 4808 N N . PRO C 1 214 ? 6.604 -20.767 13.406 1.00 56.16 238 PRO B N 1
ATOM 4809 C CA . PRO C 1 214 ? 6.780 -19.547 14.200 1.00 59.62 238 PRO B CA 1
ATOM 4810 C C . PRO C 1 214 ? 5.655 -18.561 13.937 1.00 51.50 238 PRO B C 1
ATOM 4811 O O . PRO C 1 214 ? 5.268 -18.336 12.788 1.00 48.16 238 PRO B O 1
ATOM 4815 N N . ASN C 1 215 ? 5.123 -17.989 15.008 1.00 51.07 239 ASN B N 1
ATOM 4816 C CA . ASN C 1 215 ? 3.993 -17.080 14.901 1.00 42.75 239 ASN B CA 1
ATOM 4817 C C . ASN C 1 215 ? 4.369 -15.720 14.311 1.00 44.03 239 ASN B C 1
ATOM 4818 O O . ASN C 1 215 ? 5.396 -15.138 14.668 1.00 44.97 239 ASN B O 1
ATOM 4823 N N . SER C 1 216 ? 3.534 -15.220 13.405 1.00 43.17 240 SER B N 1
ATOM 4824 C CA . SER C 1 216 ? 3.677 -13.855 12.913 1.00 41.92 240 SER B CA 1
ATOM 4825 C C . SER C 1 216 ? 3.342 -12.886 14.038 1.00 29.63 240 SER B C 1
ATOM 4826 O O . SER C 1 216 ? 2.595 -13.233 14.954 1.00 26.82 240 SER B O 1
ATOM 4829 N N . PRO C 1 217 ? 3.885 -11.662 13.966 1.00 27.06 241 PRO B N 1
ATOM 4830 C CA . PRO C 1 217 ? 3.614 -10.662 15.000 1.00 23.65 241 PRO B CA 1
ATOM 4831 C C . PRO C 1 217 ? 2.163 -10.185 14.948 1.00 25.87 241 PRO B C 1
ATOM 4832 O O . PRO C 1 217 ? 1.522 -10.248 13.902 1.00 21.17 241 PRO B O 1
ATOM 4836 N N . VAL C 1 218 ? 1.659 -9.734 16.089 1.00 22.73 242 VAL B N 1
ATOM 4837 C CA . VAL C 1 218 ? 0.300 -9.251 16.225 1.00 19.10 242 VAL B CA 1
ATOM 4838 C C . VAL C 1 218 ? 0.371 -7.946 17.001 1.00 18.86 242 VAL B C 1
ATOM 4839 O O . VAL C 1 218 ? 1.240 -7.783 17.851 1.00 17.96 242 VAL B O 1
ATOM 4843 N N . MET C 1 219 ? -0.535 -7.017 16.719 1.00 17.56 243 MET B N 1
ATOM 4844 C CA . MET C 1 219 ? -0.640 -5.815 17.532 1.00 19.44 243 MET B CA 1
ATOM 4845 C C . MET C 1 219 ? -1.618 -6.107 18.659 1.00 20.12 243 MET B C 1
ATOM 4846 O O . MET C 1 219 ? -2.694 -6.649 18.426 1.00 19.24 243 MET B O 1
ATOM 4851 N N . VAL C 1 220 ? -1.240 -5.760 19.884 1.00 12.24 244 VAL B N 1
ATOM 4852 C CA . VAL C 1 220 ? -2.064 -6.049 21.056 1.00 16.03 244 VAL B CA 1
ATOM 4853 C C . VAL C 1 220 ? -2.426 -4.766 21.782 1.00 17.57 244 VAL B C 1
ATOM 4854 O O . VAL C 1 220 ? -1.609 -4.216 22.513 1.00 19.45 244 VAL B O 1
ATOM 4858 N N . PRO C 1 221 ? -3.653 -4.276 21.568 1.00 18.38 245 PRO B N 1
ATOM 4859 C CA . PRO C 1 221 ? -4.150 -3.047 22.197 1.00 18.03 245 PRO B CA 1
ATOM 4860 C C . PRO C 1 221 ? -4.066 -3.085 23.727 1.00 18.59 245 PRO B C 1
ATOM 4861 O O . PRO C 1 221 ? -4.218 -4.148 24.320 1.00 19.44 245 PRO B O 1
ATOM 4865 N N . ALA C 1 222 ? -3.810 -1.930 24.337 1.00 17.55 246 ALA B N 1
ATOM 4866 C CA . ALA C 1 222 ? -3.598 -1.806 25.782 1.00 22.77 246 ALA B CA 1
ATOM 4867 C C . ALA C 1 222 ? -2.270 -2.401 26.246 1.00 18.98 246 ALA B C 1
ATOM 4868 O O . ALA C 1 222 ? -1.542 -1.779 27.015 1.00 18.46 246 ALA B O 1
ATOM 4870 N N . ALA C 1 223 ? -1.954 -3.606 25.789 1.00 17.20 247 ALA B N 1
ATOM 4871 C CA . ALA C 1 223 ? -0.680 -4.211 26.145 1.00 19.30 247 ALA B CA 1
ATOM 4872 C C . ALA C 1 223 ? 0.471 -3.406 25.569 1.00 22.36 247 ALA B C 1
ATOM 4873 O O . ALA C 1 223 ? 1.502 -3.252 26.222 1.00 18.01 247 ALA B O 1
ATOM 4875 N N . ASP C 1 224 ? 0.310 -2.884 24.354 1.00 19.01 248 ASP B N 1
ATOM 4876 C CA . ASP C 1 224 ? 1.402 -2.120 23.755 1.00 26.78 248 ASP B CA 1
ATOM 4877 C C . ASP C 1 224 ? 1.495 -0.680 24.267 1.00 26.43 248 ASP B C 1
ATOM 4878 O O . ASP C 1 224 ? 2.235 0.128 23.727 1.00 31.71 248 ASP B O 1
ATOM 4883 N N . ILE C 1 225 ? 0.762 -0.382 25.334 1.00 21.93 249 ILE B N 1
ATOM 4884 C CA . ILE C 1 225 ? 0.910 0.890 26.037 1.00 18.73 249 ILE B CA 1
ATOM 4885 C C . ILE C 1 225 ? 2.039 0.850 27.068 1.00 22.29 249 ILE B C 1
ATOM 4886 O O . ILE C 1 225 ? 2.647 1.873 27.371 1.00 22.71 249 ILE B O 1
ATOM 4891 N N . LEU C 1 226 ? 2.331 -0.333 27.599 1.00 17.84 250 LEU B N 1
ATOM 4892 C CA . LEU C 1 226 ? 3.297 -0.456 28.686 1.00 18.97 250 LEU B CA 1
ATOM 4893 C C . LEU C 1 226 ? 4.741 -0.309 28.220 1.00 17.51 250 LEU B C 1
ATOM 4894 O O . LEU C 1 226 ? 5.129 -0.861 27.195 1.00 16.22 250 LEU B O 1
ATOM 4899 N N . ASN C 1 227 ? 5.529 0.434 28.992 1.00 18.73 251 ASN B N 1
ATOM 4900 C CA . ASN C 1 227 ? 6.956 0.587 28.733 1.00 14.36 251 ASN B CA 1
ATOM 4901 C C . ASN C 1 227 ? 7.751 -0.603 29.269 1.00 16.21 251 ASN B C 1
ATOM 4902 O O . ASN C 1 227 ? 7.194 -1.486 29.916 1.00 14.28 251 ASN B O 1
ATOM 4907 N N . HIS C 1 228 ? 9.050 -0.632 28.998 1.00 17.65 252 HIS B N 1
ATOM 4908 C CA . HIS C 1 228 ? 9.849 -1.807 29.314 1.00 16.87 252 HIS B CA 1
ATOM 4909 C C . HIS C 1 228 ? 11.020 -1.512 30.246 1.00 16.87 252 HIS B C 1
ATOM 4910 O O . HIS C 1 228 ? 11.615 -0.431 30.194 1.00 17.92 252 HIS B O 1
ATOM 4917 N N . LEU C 1 229 ? 11.331 -2.487 31.101 1.00 16.72 253 LEU B N 1
ATOM 4918 C CA . LEU C 1 229 ? 12.550 -2.493 31.907 1.00 19.04 253 LEU B CA 1
ATOM 4919 C C . LEU C 1 229 ? 13.047 -3.935 32.080 1.00 21.21 253 LEU B C 1
ATOM 4920 O O . LEU C 1 229 ? 12.252 -4.872 32.099 1.00 20.95 253 LEU B O 1
ATOM 4925 N N . ALA C 1 230 ? 14.355 -4.114 32.209 1.00 19.02 254 ALA B N 1
ATOM 4926 C CA . ALA C 1 230 ? 14.900 -5.418 32.571 1.00 19.47 254 ALA B CA 1
ATOM 4927 C C . ALA C 1 230 ? 14.327 -5.858 33.921 1.00 19.18 254 ALA B C 1
ATOM 4928 O O . ALA C 1 230 ? 13.977 -7.020 34.118 1.00 22.32 254 ALA B O 1
ATOM 4930 N N . ASN C 1 231 ? 14.232 -4.909 34.845 1.00 17.92 255 ASN B N 1
ATOM 4931 C CA . ASN C 1 231 ? 13.591 -5.125 36.131 1.00 25.27 255 ASN B CA 1
ATOM 4932 C C . ASN C 1 231 ? 12.121 -4.707 36.065 1.00 20.84 255 ASN B C 1
ATOM 4933 O O . ASN C 1 231 ? 11.741 -3.651 36.574 1.00 25.14 255 ASN B O 1
ATOM 4938 N N . HIS C 1 232 ? 11.301 -5.541 35.427 1.00 24.12 256 HIS B N 1
ATOM 4939 C CA . HIS C 1 232 ? 9.895 -5.231 35.194 1.00 20.06 256 HIS B CA 1
ATOM 4940 C C . HIS C 1 232 ? 9.009 -5.694 36.344 1.00 17.87 256 HIS B C 1
ATOM 4941 O O . HIS C 1 232 ? 9.451 -6.417 37.232 1.00 17.25 256 HIS B O 1
ATOM 4948 N N . ASN C 1 233 ? 7.747 -5.281 36.316 1.00 14.91 257 ASN B N 1
ATOM 4949 C CA . ASN C 1 233 ? 6.793 -5.680 37.343 1.00 16.39 257 ASN B CA 1
ATOM 4950 C C . ASN C 1 233 ? 5.486 -6.235 36.768 1.00 18.65 257 ASN B C 1
ATOM 4951 O O . ASN C 1 233 ? 4.546 -6.516 37.503 1.00 18.02 257 ASN B O 1
ATOM 4956 N N . ALA C 1 234 ? 5.444 -6.406 35.450 1.00 15.91 258 ALA B N 1
ATOM 4957 C CA . ALA C 1 234 ? 4.283 -6.986 34.782 1.00 20.63 258 ALA B CA 1
ATOM 4958 C C . ALA C 1 234 ? 4.718 -7.890 33.641 1.00 21.11 258 ALA B C 1
ATOM 4959 O O . ALA C 1 234 ? 5.809 -7.738 33.105 1.00 20.56 258 ALA B O 1
ATOM 4961 N N . ASN C 1 235 ? 3.868 -8.842 33.276 1.00 21.17 259 ASN B N 1
ATOM 4962 C CA . ASN C 1 235 ? 4.094 -9.611 32.056 1.00 22.36 259 ASN B CA 1
ATOM 4963 C C . ASN C 1 235 ? 2.833 -10.246 31.477 1.00 21.46 259 ASN B C 1
ATOM 4964 O O . ASN C 1 235 ? 1.874 -10.539 32.190 1.00 23.47 259 ASN B O 1
ATOM 4969 N N . LEU C 1 236 ? 2.855 -10.440 30.166 1.00 20.99 260 LEU B N 1
ATOM 4970 C CA . LEU C 1 236 ? 1.693 -10.902 29.433 1.00 22.93 260 LEU B CA 1
ATOM 4971 C C . LEU C 1 236 ? 1.582 -12.428 29.428 1.00 24.56 260 LEU B C 1
ATOM 4972 O O . LEU C 1 236 ? 2.562 -13.135 29.189 1.00 28.71 260 LEU B O 1
ATOM 4977 N N . GLU C 1 237 ? 0.382 -12.928 29.695 1.00 23.20 261 GLU B N 1
ATOM 4978 C CA . GLU C 1 237 ? 0.119 -14.358 29.625 1.00 21.73 261 GLU B CA 1
ATOM 4979 C C . GLU C 1 237 ? -0.885 -14.643 28.523 1.00 24.76 261 GLU B C 1
ATOM 4980 O O . GLU C 1 237 ? -1.877 -13.939 28.378 1.00 23.57 261 GLU B O 1
ATOM 4986 N N . TYR C 1 238 ? -0.613 -15.687 27.751 1.00 25.71 262 TYR B N 1
ATOM 4987 C CA . TYR C 1 238 ? -1.484 -16.107 26.667 1.00 23.95 262 TYR B CA 1
ATOM 4988 C C . TYR C 1 238 ? -2.404 -17.248 27.102 1.00 32.81 262 TYR B C 1
ATOM 4989 O O . TYR C 1 238 ? -1.949 -18.239 27.677 1.00 29.44 262 TYR B O 1
ATOM 4998 N N . SER C 1 239 ? -3.697 -17.104 26.825 1.00 29.50 263 SER B N 1
ATOM 4999 C CA . SER C 1 239 ? -4.659 -18.185 27.022 1.00 29.20 263 SER B CA 1
ATOM 5000 C C . SER C 1 239 ? -5.370 -18.499 25.712 1.00 33.95 263 SER B C 1
ATOM 5001 O O . SER C 1 239 ? -5.080 -17.896 24.681 1.00 31.33 263 SER B O 1
ATOM 5004 N N . ALA C 1 240 ? -6.312 -19.435 25.761 1.00 33.57 264 ALA B N 1
ATOM 5005 C CA . ALA C 1 240 ? -7.019 -19.864 24.562 1.00 30.69 264 ALA B CA 1
ATOM 5006 C C . ALA C 1 240 ? -7.813 -18.731 23.919 1.00 29.51 264 ALA B C 1
ATOM 5007 O O . ALA C 1 240 ? -7.798 -18.562 22.704 1.00 29.48 264 ALA B O 1
ATOM 5009 N N . ASN C 1 241 ? -8.498 -17.948 24.740 1.00 27.40 265 ASN B N 1
ATOM 5010 C CA . ASN C 1 241 ? -9.440 -16.959 24.232 1.00 30.04 265 ASN B CA 1
ATOM 5011 C C . ASN C 1 241 ? -9.056 -15.497 24.511 1.00 31.64 265 ASN B C 1
ATOM 5012 O O . ASN C 1 241 ? -9.724 -14.576 24.046 1.00 26.65 265 ASN B O 1
ATOM 5017 N N . CYS C 1 242 ? -7.981 -15.298 25.271 1.00 24.08 266 CYS B N 1
ATOM 5018 C CA . CYS C 1 242 ? -7.574 -13.962 25.685 1.00 26.34 266 CYS B CA 1
ATOM 5019 C C . CYS C 1 242 ? -6.109 -13.869 26.108 1.00 24.01 266 CYS B C 1
ATOM 5020 O O . CYS C 1 242 ? -5.428 -14.873 26.308 1.00 22.48 266 CYS B O 1
ATOM 5023 N N . LEU C 1 243 ? -5.635 -12.637 26.231 1.00 22.23 267 LEU B N 1
ATOM 5024 C CA . LEU C 1 243 ? -4.310 -12.361 26.744 1.00 19.71 267 LEU B CA 1
ATOM 5025 C C . LEU C 1 243 ? -4.476 -11.576 28.028 1.00 25.73 267 LEU B C 1
ATOM 5026 O O . LEU C 1 243 ? -5.315 -10.680 28.115 1.00 23.22 267 LEU B O 1
ATOM 5031 N N . ARG C 1 244 ? -3.681 -11.911 29.029 1.00 18.50 268 ARG B N 1
ATOM 5032 C CA . ARG C 1 244 ? -3.784 -11.252 30.315 1.00 21.22 268 ARG B CA 1
ATOM 5033 C C . ARG C 1 244 ? -2.476 -10.588 30.670 1.00 23.05 268 ARG B C 1
ATOM 5034 O O . ARG C 1 244 ? -1.423 -11.216 30.595 1.00 25.54 268 ARG B O 1
ATOM 5042 N N . MET C 1 245 ? -2.540 -9.321 31.065 1.00 23.99 269 MET B N 1
ATOM 5043 C CA . MET C 1 245 ? -1.384 -8.678 31.670 1.00 19.71 269 MET B CA 1
ATOM 5044 C C . MET C 1 245 ? -1.494 -8.817 33.184 1.00 23.19 269 MET B C 1
ATOM 5045 O O . MET C 1 245 ? -2.521 -8.481 33.782 1.00 19.90 269 MET B O 1
ATOM 5050 N N . VAL C 1 246 ? -0.435 -9.336 33.795 1.00 15.61 270 VAL B N 1
ATOM 5051 C CA . VAL C 1 246 ? -0.450 -9.671 35.209 1.00 16.35 270 VAL B CA 1
ATOM 5052 C C . VAL C 1 246 ? 0.761 -9.066 35.915 1.00 19.46 270 VAL B C 1
ATOM 5053 O O . VAL C 1 246 ? 1.862 -9.063 35.375 1.00 18.40 270 VAL B O 1
ATOM 5057 N N . ALA C 1 247 ? 0.549 -8.545 37.117 1.00 17.43 271 ALA B N 1
ATOM 5058 C CA . ALA C 1 247 ? 1.643 -8.024 37.925 1.00 19.53 271 ALA B CA 1
ATOM 5059 C C . ALA C 1 247 ? 2.532 -9.148 38.468 1.00 21.79 271 ALA B C 1
ATOM 5060 O O . ALA C 1 247 ? 2.037 -10.123 39.038 1.00 18.35 271 ALA B O 1
ATOM 5062 N N . THR C 1 248 ? 3.845 -8.997 38.297 1.00 19.64 272 THR B N 1
ATOM 5063 C CA . THR C 1 248 ? 4.812 -9.981 38.785 1.00 23.97 272 THR B CA 1
ATOM 5064 C C . THR C 1 248 ? 5.545 -9.531 40.063 1.00 19.54 272 THR B C 1
ATOM 5065 O O . THR C 1 248 ? 6.261 -10.309 40.685 1.00 17.43 272 THR B O 1
ATOM 5069 N N . GLN C 1 249 ? 5.367 -8.269 40.436 1.00 21.93 273 GLN B N 1
ATOM 5070 C CA . GLN C 1 249 ? 5.915 -7.740 41.679 1.00 20.31 273 GLN B CA 1
ATOM 5071 C C . GLN C 1 249 ? 4.896 -6.773 42.277 1.00 22.72 273 GLN B C 1
ATOM 5072 O O . GLN C 1 249 ? 3.992 -6.312 41.581 1.00 22.06 273 GLN B O 1
ATOM 5078 N N . PRO C 1 250 ? 5.042 -6.448 43.568 1.00 24.39 274 PRO B N 1
ATOM 5079 C CA . PRO C 1 250 ? 4.174 -5.421 44.148 1.00 24.74 274 PRO B CA 1
ATOM 5080 C C . PRO C 1 250 ? 4.403 -4.109 43.428 1.00 23.72 274 PRO B C 1
ATOM 5081 O O . PRO C 1 250 ? 5.541 -3.827 43.057 1.00 19.03 274 PRO B O 1
ATOM 5085 N N . ILE C 1 251 ? 3.351 -3.323 43.232 1.00 18.12 275 ILE B N 1
ATOM 5086 C CA . ILE C 1 251 ? 3.480 -2.035 42.560 1.00 21.44 275 ILE B CA 1
ATOM 5087 C C . ILE C 1 251 ? 2.833 -0.960 43.418 1.00 20.35 275 ILE B C 1
ATOM 5088 O O . ILE C 1 251 ? 1.610 -0.863 43.482 1.00 22.69 275 ILE B O 1
ATOM 5093 N N . PRO C 1 252 ? 3.647 -0.148 44.090 1.00 20.32 276 PRO B N 1
ATOM 5094 C CA . PRO C 1 252 ? 3.039 0.857 44.961 1.00 19.28 276 PRO B CA 1
ATOM 5095 C C . PRO C 1 252 ? 2.242 1.874 44.165 1.00 28.13 276 PRO B C 1
ATOM 5096 O O . PRO C 1 252 ? 2.498 2.081 42.977 1.00 22.93 276 PRO B O 1
ATOM 5100 N N . LYS C 1 253 ? 1.263 2.487 44.817 1.00 20.27 277 LYS B N 1
ATOM 5101 C CA . LYS C 1 253 ? 0.493 3.560 44.214 1.00 23.93 277 LYS B CA 1
ATOM 5102 C C . LYS C 1 253 ? 1.419 4.602 43.573 1.00 19.50 277 LYS B C 1
ATOM 5103 O O . LYS C 1 253 ? 2.409 5.021 44.175 1.00 22.50 277 LYS B O 1
ATOM 5109 N N . GLY C 1 254 ? 1.106 4.989 42.340 1.00 23.17 278 GLY B N 1
ATOM 5110 C CA . GLY C 1 254 ? 1.840 6.040 41.643 1.00 16.72 278 GLY B CA 1
ATOM 5111 C C . GLY C 1 254 ? 3.077 5.594 40.881 1.00 24.24 278 GLY B C 1
ATOM 5112 O O . GLY C 1 254 ? 3.747 6.410 40.249 1.00 26.05 278 GLY B O 1
ATOM 5113 N N . HIS C 1 255 ? 3.397 4.305 40.945 1.00 21.16 279 HIS B N 1
ATOM 5114 C CA . HIS C 1 255 ? 4.549 3.777 40.220 1.00 20.51 279 HIS B CA 1
ATOM 5115 C C . HIS C 1 255 ? 4.162 3.257 38.844 1.00 19.83 279 HIS B C 1
ATOM 5116 O O . HIS C 1 255 ? 3.065 2.737 38.657 1.00 15.90 279 HIS B O 1
ATOM 5123 N N . GLU C 1 256 ? 5.067 3.395 37.879 1.00 19.18 280 GLU B N 1
ATOM 5124 C CA . GLU C 1 256 ? 4.795 2.919 36.528 1.00 19.98 280 GLU B CA 1
ATOM 5125 C C . GLU C 1 256 ? 4.789 1.393 36.467 1.00 19.36 280 GLU B C 1
ATOM 5126 O O . GLU C 1 256 ? 5.537 0.723 37.176 1.00 15.82 280 GLU B O 1
ATOM 5132 N N . ILE C 1 257 ? 3.927 0.856 35.613 1.00 16.75 281 ILE B N 1
ATOM 5133 C CA . ILE C 1 257 ? 3.836 -0.577 35.402 1.00 16.85 281 ILE B CA 1
ATOM 5134 C C . ILE C 1 257 ? 4.638 -0.919 34.157 1.00 16.73 281 ILE B C 1
ATOM 5135 O O . ILE C 1 257 ? 4.357 -0.407 33.071 1.00 15.14 281 ILE B O 1
ATOM 5140 N N . PHE C 1 258 ? 5.654 -1.760 34.325 1.00 11.86 282 PHE B N 1
ATOM 5141 C CA . PHE C 1 258 ? 6.599 -2.059 33.250 1.00 15.98 282 PHE B CA 1
ATOM 5142 C C . PHE C 1 258 ? 6.491 -3.496 32.764 1.00 14.77 282 PHE B C 1
ATOM 5143 O O . PHE C 1 258 ? 6.706 -4.440 33.525 1.00 13.82 282 PHE B O 1
ATOM 5151 N N . ASN C 1 259 ? 6.181 -3.652 31.483 1.00 13.53 283 ASN B N 1
ATOM 5152 C CA . ASN C 1 259 ? 6.187 -4.953 30.835 1.00 9.95 283 ASN B CA 1
ATOM 5153 C C . ASN C 1 259 ? 7.628 -5.356 30.537 1.00 17.56 283 ASN B C 1
ATOM 5154 O O . ASN C 1 259 ? 8.553 -4.574 30.746 1.00 14.90 283 ASN B O 1
ATOM 5159 N N . THR C 1 260 ? 7.823 -6.577 30.055 1.00 14.49 284 THR B N 1
ATOM 5160 C CA . THR C 1 260 ? 9.106 -6.972 29.498 1.00 18.98 284 THR B CA 1
ATOM 5161 C C . THR C 1 260 ? 8.909 -7.289 28.023 1.00 18.05 284 THR B C 1
ATOM 5162 O O . THR C 1 260 ? 8.005 -8.037 27.658 1.00 17.14 284 THR B O 1
ATOM 5166 N N . TYR C 1 261 ? 9.742 -6.701 27.175 1.00 15.16 285 TYR B N 1
ATOM 5167 C CA . TYR C 1 261 ? 9.710 -6.975 25.740 1.00 18.57 285 TYR B CA 1
ATOM 5168 C C . TYR C 1 261 ? 10.538 -8.221 25.426 1.00 26.84 285 TYR B C 1
ATOM 5169 O O . TYR C 1 261 ? 10.608 -8.664 24.283 1.00 24.85 285 TYR B O 1
ATOM 5178 N N . GLY C 1 262 ? 11.164 -8.783 26.455 1.00 23.73 286 GLY B N 1
ATOM 5179 C CA . GLY C 1 262 ? 12.067 -9.908 26.292 1.00 23.28 286 GLY B CA 1
ATOM 5180 C C . GLY C 1 262 ? 13.335 -9.604 27.059 1.00 29.89 286 GLY B C 1
ATOM 5181 O O . GLY C 1 262 ? 13.441 -8.552 27.697 1.00 24.05 286 GLY B O 1
ATOM 5182 N N . GLN C 1 263 ? 14.293 -10.521 27.025 1.00 26.53 287 GLN B N 1
ATOM 5183 C CA . GLN C 1 263 ? 15.596 -10.239 27.602 1.00 31.40 287 GLN B CA 1
ATOM 5184 C C . GLN C 1 263 ? 16.409 -9.543 26.523 1.00 26.35 287 GLN B C 1
ATOM 5185 O O . GLN C 1 263 ? 16.934 -10.191 25.615 1.00 23.60 287 GLN B O 1
ATOM 5191 N N . MET C 1 264 ? 16.490 -8.216 26.618 1.00 20.14 288 MET B N 1
ATOM 5192 C CA . MET C 1 264 ? 17.007 -7.385 25.528 1.00 23.32 288 MET B CA 1
ATOM 5193 C C . MET C 1 264 ? 18.262 -6.620 25.910 1.00 19.04 288 MET B C 1
ATOM 5194 O O . MET C 1 264 ? 18.241 -5.810 26.832 1.00 19.85 288 MET B O 1
ATOM 5199 N N . ALA C 1 265 ? 19.350 -6.866 25.192 1.00 15.95 289 ALA B N 1
ATOM 5200 C CA . ALA C 1 265 ? 20.546 -6.061 25.353 1.00 18.16 289 ALA B CA 1
ATOM 5201 C C . ALA C 1 265 ? 20.273 -4.662 24.795 1.00 19.06 289 ALA B C 1
ATOM 5202 O O . ALA C 1 265 ? 19.367 -4.481 23.981 1.00 17.51 289 ALA B O 1
ATOM 5204 N N . ASN C 1 266 ? 21.047 -3.676 25.235 1.00 14.76 290 ASN B N 1
ATOM 5205 C CA . ASN C 1 266 ? 20.863 -2.309 24.759 1.00 17.64 290 ASN B CA 1
ATOM 5206 C C . ASN C 1 266 ? 20.946 -2.147 23.241 1.00 15.51 290 ASN B C 1
ATOM 5207 O O . ASN C 1 266 ? 20.267 -1.294 22.674 1.00 18.18 290 ASN B O 1
ATOM 5212 N N . TRP C 1 267 ? 21.771 -2.955 22.578 1.00 17.01 291 TRP B N 1
ATOM 5213 C CA . TRP C 1 267 ? 21.910 -2.808 21.126 1.00 19.65 291 TRP B CA 1
ATOM 5214 C C . TRP C 1 267 ? 20.628 -3.253 20.418 1.00 13.92 291 TRP B C 1
ATOM 5215 O O . TRP C 1 267 ? 20.285 -2.741 19.352 1.00 15.31 291 TRP B O 1
ATOM 5226 N N . GLN C 1 268 ? 19.914 -4.193 21.033 1.00 17.26 292 GLN B N 1
ATOM 5227 C CA . GLN C 1 268 ? 18.635 -4.650 20.505 1.00 14.92 292 GLN B CA 1
ATOM 5228 C C . GLN C 1 268 ? 17.533 -3.645 20.835 1.00 18.39 292 GLN B C 1
ATOM 5229 O O . GLN C 1 268 ? 16.637 -3.413 20.026 1.00 19.43 292 GLN B O 1
ATOM 5235 N N . LEU C 1 269 ? 17.595 -3.058 22.027 1.00 18.73 293 LEU B N 1
ATOM 5236 C CA . LEU C 1 269 ? 16.641 -2.015 22.408 1.00 16.77 293 LEU B CA 1
ATOM 5237 C C . LEU C 1 269 ? 16.699 -0.817 21.462 1.00 15.61 293 LEU B C 1
ATOM 5238 O O . LEU C 1 269 ? 15.669 -0.335 21.002 1.00 17.27 293 LEU B O 1
ATOM 5243 N N . ILE C 1 270 ? 17.898 -0.327 21.173 1.00 15.78 294 ILE B N 1
ATOM 5244 C CA . ILE C 1 270 ? 18.003 0.845 20.307 1.00 19.78 294 ILE B CA 1
ATOM 5245 C C . ILE C 1 270 ? 17.615 0.500 18.856 1.00 19.09 294 ILE B C 1
ATOM 5246 O O . ILE C 1 270 ? 16.865 1.234 18.216 1.00 18.24 294 ILE B O 1
ATOM 5251 N N . HIS C 1 271 ? 18.091 -0.642 18.369 1.00 15.88 295 HIS B N 1
ATOM 5252 C CA . HIS C 1 271 ? 17.762 -1.106 17.027 1.00 17.22 295 HIS B CA 1
ATOM 5253 C C . HIS C 1 271 ? 16.257 -1.258 16.796 1.00 18.82 295 HIS B C 1
ATOM 5254 O O . HIS C 1 271 ? 15.695 -0.634 15.896 1.00 17.00 295 HIS B O 1
ATOM 5261 N N . MET C 1 272 ? 15.622 -2.101 17.608 1.00 14.04 296 MET B N 1
ATOM 5262 C CA . MET C 1 272 ? 14.203 -2.423 17.476 1.00 19.44 296 MET B CA 1
ATOM 5263 C C . MET C 1 272 ? 13.250 -1.378 18.073 1.00 19.63 296 MET B C 1
ATOM 5264 O O . MET C 1 272 ? 12.140 -1.192 17.578 1.00 10.69 296 MET B O 1
ATOM 5269 N N . TYR C 1 273 ? 13.668 -0.721 19.151 1.00 16.80 297 TYR B N 1
ATOM 5270 C CA . TYR C 1 273 ? 12.750 0.113 19.917 1.00 12.90 297 TYR B CA 1
ATOM 5271 C C . TYR C 1 273 ? 13.130 1.589 20.011 1.00 18.08 297 TYR B C 1
ATOM 5272 O O . TYR C 1 273 ? 12.337 2.400 20.483 1.00 17.98 297 TYR B O 1
ATOM 5281 N N . GLY C 1 274 ? 14.339 1.935 19.587 1.00 17.06 298 GLY B N 1
ATOM 5282 C CA . GLY C 1 274 ? 14.776 3.319 19.622 1.00 16.80 298 GLY B CA 1
ATOM 5283 C C . GLY C 1 274 ? 15.043 3.877 21.014 1.00 18.23 298 GLY B C 1
ATOM 5284 O O . GLY C 1 274 ? 14.959 5.083 21.232 1.00 17.67 298 GLY B O 1
ATOM 5285 N N . PHE C 1 275 ? 15.354 3.006 21.967 1.00 13.61 299 PHE B N 1
ATOM 5286 C CA . PHE C 1 275 ? 15.751 3.470 23.288 1.00 13.64 299 PHE B CA 1
ATOM 5287 C C . PHE C 1 275 ? 16.805 2.570 23.924 1.00 14.67 299 PHE B C 1
ATOM 5288 O O . PHE C 1 275 ? 17.067 1.460 23.463 1.00 14.41 299 PHE B O 1
ATOM 5296 N N . VAL C 1 276 ? 17.414 3.076 24.985 1.00 12.81 300 VAL B N 1
ATOM 5297 C CA . VAL C 1 276 ? 18.379 2.315 25.745 1.00 14.82 300 VAL B CA 1
ATOM 5298 C C . VAL C 1 276 ? 18.085 2.498 27.230 1.00 17.00 300 VAL B C 1
ATOM 5299 O O . VAL C 1 276 ? 17.487 3.495 27.632 1.00 18.31 300 VAL B O 1
ATOM 5303 N N . GLU C 1 277 ? 18.493 1.519 28.032 1.00 19.29 301 GLU B N 1
ATOM 5304 C CA . GLU C 1 277 ? 18.491 1.659 29.482 1.00 20.62 301 GLU B CA 1
ATOM 5305 C C . GLU C 1 277 ? 19.857 2.148 29.943 1.00 22.71 301 GLU B C 1
ATOM 5306 O O . GLU C 1 277 ? 20.876 1.549 29.601 1.00 19.87 301 GLU B O 1
ATOM 5312 N N . PRO C 1 278 ? 19.884 3.228 30.735 1.00 20.46 302 PRO B N 1
ATOM 5313 C CA . PRO C 1 278 ? 21.156 3.744 31.252 1.00 15.61 302 PRO B CA 1
ATOM 5314 C C . PRO C 1 278 ? 21.858 2.772 32.206 1.00 19.62 302 PRO B C 1
ATOM 5315 O O . PRO C 1 278 ? 21.214 2.092 33.002 1.00 17.80 302 PRO B O 1
ATOM 5319 N N . TYR C 1 279 ? 23.181 2.718 32.105 1.00 17.43 303 TYR B N 1
ATOM 5320 C CA . TYR C 1 279 ? 23.997 1.904 32.988 1.00 15.06 303 TYR B CA 1
ATOM 5321 C C . TYR C 1 279 ? 23.704 2.319 34.430 1.00 16.19 303 TYR B C 1
ATOM 5322 O O . TYR C 1 279 ? 23.606 3.515 34.715 1.00 16.83 303 TYR B O 1
ATOM 5331 N N . PRO C 1 280 ? 23.573 1.349 35.353 1.00 20.11 304 PRO B N 1
ATOM 5332 C CA . PRO C 1 280 ? 23.695 -0.108 35.209 1.00 17.67 304 PRO B CA 1
ATOM 5333 C C . PRO C 1 280 ? 22.359 -0.849 35.106 1.00 22.63 304 PRO B C 1
ATOM 5334 O O . PRO C 1 280 ? 22.333 -2.063 35.313 1.00 26.35 304 PRO B O 1
ATOM 5338 N N . ASP C 1 281 ? 21.287 -0.134 34.777 1.00 18.40 305 ASP B N 1
ATOM 5339 C CA . ASP C 1 281 ? 19.926 -0.672 34.783 1.00 21.64 305 ASP B CA 1
ATOM 5340 C C . ASP C 1 281 ? 19.706 -1.956 33.978 1.00 26.74 305 ASP B C 1
ATOM 5341 O O . ASP C 1 281 ? 18.909 -2.803 34.374 1.00 25.86 305 ASP B O 1
ATOM 5346 N N . ASN C 1 282 ? 20.385 -2.098 32.845 1.00 18.84 306 ASN B N 1
ATOM 5347 C CA . ASN C 1 282 ? 20.126 -3.240 31.970 1.00 21.62 306 ASN B CA 1
ATOM 5348 C C . ASN C 1 282 ? 20.886 -4.500 32.379 1.00 23.64 306 ASN B C 1
ATOM 5349 O O . ASN C 1 282 ? 21.968 -4.784 31.868 1.00 22.15 306 ASN B O 1
ATOM 5354 N N . THR C 1 283 ? 20.300 -5.259 33.297 1.00 28.38 307 THR B N 1
ATOM 5355 C CA . THR C 1 283 ? 20.925 -6.478 33.801 1.00 24.66 307 THR B CA 1
ATOM 5356 C C . THR C 1 283 ? 20.947 -7.590 32.754 1.00 24.90 307 THR B C 1
ATOM 5357 O O . THR C 1 283 ? 21.582 -8.630 32.952 1.00 29.35 307 THR B O 1
ATOM 5361 N N . ASP C 1 284 ? 20.256 -7.366 31.640 1.00 24.47 308 ASP B N 1
ATOM 5362 C CA . ASP C 1 284 ? 20.243 -8.320 30.533 1.00 26.82 308 ASP B CA 1
ATOM 5363 C C . ASP C 1 284 ? 21.151 -7.894 29.383 1.00 20.61 308 ASP B C 1
ATOM 5364 O O . ASP C 1 284 ? 21.042 -8.422 28.279 1.00 24.58 308 ASP B O 1
ATOM 5369 N N . ASP C 1 285 ? 22.032 -6.928 29.617 1.00 16.14 309 ASP B N 1
ATOM 5370 C CA . ASP C 1 285 ? 22.848 -6.417 28.523 1.00 20.37 309 ASP B CA 1
ATOM 5371 C C . ASP C 1 285 ? 23.832 -7.484 28.061 1.00 21.64 309 ASP B C 1
ATOM 5372 O O . ASP C 1 285 ? 24.127 -8.428 28.804 1.00 19.79 309 ASP B O 1
ATOM 5377 N N . THR C 1 286 ? 24.315 -7.354 26.827 1.00 18.99 310 THR B N 1
ATOM 5378 C CA . THR C 1 286 ? 25.264 -8.315 26.273 1.00 23.10 310 THR B CA 1
ATOM 5379 C C . THR C 1 286 ? 26.241 -7.670 25.297 1.00 22.87 310 THR B C 1
ATOM 5380 O O . THR C 1 286 ? 25.989 -6.588 24.754 1.00 22.14 310 THR B O 1
ATOM 5384 N N . ALA C 1 287 ? 27.360 -8.353 25.081 1.00 21.02 311 ALA B N 1
ATOM 5385 C CA . ALA C 1 287 ? 28.287 -8.009 24.018 1.00 20.10 311 ALA B CA 1
ATOM 5386 C C . ALA C 1 287 ? 28.486 -9.255 23.162 1.00 23.09 311 ALA B C 1
ATOM 5387 O O . ALA C 1 287 ? 28.375 -10.379 23.663 1.00 21.75 311 ALA B O 1
ATOM 5389 N N . ASP C 1 288 ? 28.773 -9.054 21.878 1.00 20.81 312 ASP B N 1
ATOM 5390 C CA . ASP C 1 288 ? 29.040 -10.152 20.944 1.00 22.86 312 ASP B CA 1
ATOM 5391 C C . ASP C 1 288 ? 30.522 -10.261 20.626 1.00 20.82 312 ASP B C 1
ATOM 5392 O O . ASP C 1 288 ? 31.226 -9.257 20.530 1.00 21.39 312 ASP B O 1
ATOM 5397 N N . ILE C 1 289 ? 30.983 -11.490 20.446 1.00 21.52 313 ILE B N 1
ATOM 5398 C CA . ILE C 1 289 ? 32.273 -11.745 19.827 1.00 24.75 313 ILE B CA 1
ATOM 5399 C C . ILE C 1 289 ? 31.994 -12.527 18.552 1.00 21.25 313 ILE B C 1
ATOM 5400 O O . ILE C 1 289 ? 31.542 -13.666 18.610 1.00 20.80 313 ILE B O 1
ATOM 5405 N N . GLN C 1 290 ? 32.230 -11.911 17.400 1.00 18.88 314 GLN B N 1
ATOM 5406 C CA . GLN C 1 290 ? 31.976 -12.585 16.137 1.00 21.93 314 GLN B CA 1
ATOM 5407 C C . GLN C 1 290 ? 32.728 -13.911 16.127 1.00 24.66 314 GLN B C 1
ATOM 5408 O O . GLN C 1 290 ? 33.857 -13.995 16.600 1.00 22.60 314 GLN B O 1
ATOM 5414 N N . MET C 1 291 ? 32.102 -14.956 15.607 1.00 20.75 315 MET B N 1
ATOM 5415 C CA . MET C 1 291 ? 32.726 -16.265 15.638 1.00 24.80 315 MET B CA 1
ATOM 5416 C C . MET C 1 291 ? 34.060 -16.258 14.905 1.00 24.87 315 MET B C 1
ATOM 5417 O O . MET C 1 291 ? 35.019 -16.919 15.316 1.00 27.65 315 MET B O 1
ATOM 5422 N N . VAL C 1 292 ? 34.115 -15.487 13.829 1.00 21.93 316 VAL B N 1
ATOM 5423 C CA . VAL C 1 292 ? 35.286 -15.437 12.974 1.00 26.23 316 VAL B CA 1
ATOM 5424 C C . VAL C 1 292 ? 36.422 -14.646 13.611 1.00 29.69 316 VAL B C 1
ATOM 5425 O O . VAL C 1 292 ? 37.583 -14.826 13.251 1.00 28.29 316 VAL B O 1
ATOM 5429 N N . THR C 1 293 ? 36.088 -13.771 14.556 1.00 27.77 317 THR B N 1
ATOM 5430 C CA . THR C 1 293 ? 37.112 -13.068 15.324 1.00 28.91 317 THR B CA 1
ATOM 5431 C C . THR C 1 293 ? 37.906 -14.075 16.150 1.00 24.95 317 THR B C 1
ATOM 5432 O O . THR C 1 293 ? 39.118 -13.960 16.305 1.00 24.58 317 THR B O 1
ATOM 5436 N N . VAL C 1 294 ? 37.207 -15.074 16.672 1.00 26.63 318 VAL B N 1
ATOM 5437 C CA . VAL C 1 294 ? 37.852 -16.157 17.400 1.00 28.57 318 VAL B CA 1
ATOM 5438 C C . VAL C 1 294 ? 38.773 -16.965 16.479 1.00 32.88 318 VAL B C 1
ATOM 5439 O O . VAL C 1 294 ? 39.840 -17.426 16.893 1.00 28.25 318 VAL B O 1
ATOM 5443 N N . ARG C 1 295 ? 38.360 -17.127 15.225 1.00 35.57 319 ARG B N 1
ATOM 5444 C CA . ARG C 1 295 ? 39.208 -17.783 14.234 1.00 34.82 319 ARG B CA 1
ATOM 5445 C C . ARG C 1 295 ? 40.405 -16.911 13.891 1.00 29.76 319 ARG B C 1
ATOM 5446 O O . ARG C 1 295 ? 41.506 -17.404 13.673 1.00 34.06 319 ARG B O 1
ATOM 5454 N N . GLU C 1 296 ? 40.185 -15.607 13.841 1.00 29.68 320 GLU B N 1
ATOM 5455 C CA . GLU C 1 296 ? 41.274 -14.684 13.595 1.00 27.13 320 GLU B CA 1
ATOM 5456 C C . GLU C 1 296 ? 42.336 -14.853 14.682 1.00 32.62 320 GLU B C 1
ATOM 5457 O O . GLU C 1 296 ? 43.535 -14.863 14.399 1.00 33.07 320 GLU B O 1
ATOM 5463 N N . ALA C 1 297 ? 41.887 -15.012 15.924 1.00 28.53 321 ALA B N 1
ATOM 5464 C CA . ALA C 1 297 ? 42.790 -15.087 17.073 1.00 32.80 321 ALA B CA 1
ATOM 5465 C C . ALA C 1 297 ? 43.560 -16.410 17.128 1.00 29.65 321 ALA B C 1
ATOM 5466 O O . ALA C 1 297 ? 44.667 -16.468 17.665 1.00 28.14 321 ALA B O 1
ATOM 5468 N N . ALA C 1 298 ? 42.975 -17.471 16.583 1.00 24.18 322 ALA B N 1
ATOM 5469 C CA . ALA C 1 298 ? 43.697 -18.735 16.436 1.00 33.03 322 ALA B CA 1
ATOM 5470 C C . ALA C 1 298 ? 44.728 -18.602 15.320 1.00 33.12 322 ALA B C 1
ATOM 5471 O O . ALA C 1 298 ? 45.861 -19.064 15.445 1.00 37.10 322 ALA B O 1
ATOM 5473 N N . LEU C 1 299 ? 44.320 -17.949 14.235 1.00 33.81 323 LEU B N 1
ATOM 5474 C CA . LEU C 1 299 ? 45.164 -17.754 13.060 1.00 38.66 323 LEU B CA 1
ATOM 5475 C C . LEU C 1 299 ? 46.392 -16.899 13.343 1.00 42.76 323 LEU B C 1
ATOM 5476 O O . LEU C 1 299 ? 47.442 -17.096 12.734 1.00 43.72 323 LEU B O 1
ATOM 5481 N N . GLN C 1 300 ? 46.261 -15.933 14.249 1.00 39.95 324 GLN B N 1
ATOM 5482 C CA . GLN C 1 300 ? 47.354 -14.996 14.481 1.00 40.06 324 GLN B CA 1
ATOM 5483 C C . GLN C 1 300 ? 48.467 -15.624 15.321 1.00 43.05 324 GLN B C 1
ATOM 5484 O O . GLN C 1 300 ? 49.602 -15.158 15.296 1.00 39.36 324 GLN B O 1
ATOM 5490 N N . GLY C 1 301 ? 48.146 -16.699 16.031 1.00 45.23 325 GLY B N 1
ATOM 5491 C CA . GLY C 1 301 ? 49.143 -17.456 16.777 1.00 46.76 325 GLY B CA 1
ATOM 5492 C C . GLY C 1 301 ? 49.974 -18.436 15.949 1.00 59.54 325 GLY B C 1
ATOM 5493 O O . GLY C 1 301 ? 50.754 -19.217 16.498 1.00 61.14 325 GLY B O 1
ATOM 5494 N N . THR C 1 302 ? 49.812 -18.398 14.628 1.00 58.11 326 THR B N 1
ATOM 5495 C CA . THR C 1 302 ? 50.549 -19.279 13.725 1.00 53.73 326 THR B CA 1
ATOM 5496 C C . THR C 1 302 ? 51.553 -18.473 12.919 1.00 58.45 326 THR B C 1
ATOM 5497 O O . THR C 1 302 ? 51.426 -17.252 12.805 1.00 54.03 326 THR B O 1
ATOM 5501 N N . LYS C 1 303 ? 52.537 -19.158 12.335 1.00 66.65 327 LYS B N 1
ATOM 5502 C CA . LYS C 1 303 ? 53.576 -18.491 11.544 1.00 59.90 327 LYS B CA 1
ATOM 5503 C C . LYS C 1 303 ? 53.878 -19.147 10.181 1.00 53.46 327 LYS B C 1
ATOM 5504 O O . LYS C 1 303 ? 54.621 -18.594 9.377 1.00 57.76 327 LYS B O 1
ATOM 5506 N N . THR C 1 304 ? 53.301 -20.315 9.918 1.00 53.56 328 THR B N 1
ATOM 5507 C CA . THR C 1 304 ? 53.460 -20.964 8.614 1.00 58.49 328 THR B CA 1
ATOM 5508 C C . THR C 1 304 ? 52.117 -21.126 7.919 1.00 61.03 328 THR B C 1
ATOM 5509 O O . THR C 1 304 ? 51.083 -21.258 8.578 1.00 61.26 328 THR B O 1
ATOM 5513 N N . GLU C 1 305 ? 52.137 -21.148 6.589 1.00 63.16 329 GLU B N 1
ATOM 5514 C CA . GLU C 1 305 ? 50.926 -21.394 5.816 1.00 62.42 329 GLU B CA 1
ATOM 5515 C C . GLU C 1 305 ? 50.294 -22.741 6.198 1.00 55.79 329 GLU B C 1
ATOM 5516 O O . GLU C 1 305 ? 49.093 -22.947 6.028 1.00 49.12 329 GLU B O 1
ATOM 5518 N N . ALA C 1 306 ? 51.112 -23.644 6.730 1.00 57.19 330 ALA B N 1
ATOM 5519 C CA . ALA C 1 306 ? 50.664 -24.995 7.051 1.00 58.29 330 ALA B CA 1
ATOM 5520 C C . ALA C 1 306 ? 49.959 -25.048 8.396 1.00 56.11 330 ALA B C 1
ATOM 5521 O O . ALA C 1 306 ? 48.968 -25.766 8.559 1.00 55.75 330 ALA B O 1
ATOM 5523 N N . GLU C 1 307 ? 50.488 -24.304 9.363 1.00 53.48 331 GLU B N 1
ATOM 5524 C CA . GLU C 1 307 ? 49.864 -24.193 10.676 1.00 56.35 331 GLU B CA 1
ATOM 5525 C C . GLU C 1 307 ? 48.492 -23.565 10.522 1.00 48.51 331 GLU B C 1
ATOM 5526 O O . GLU C 1 307 ? 47.564 -23.876 11.275 1.00 46.55 331 GLU B O 1
ATOM 5532 N N . ARG C 1 308 ? 48.376 -22.686 9.531 1.00 45.90 332 ARG B N 1
ATOM 5533 C CA . ARG C 1 308 ? 47.132 -21.986 9.259 1.00 47.48 332 ARG B CA 1
ATOM 5534 C C . ARG C 1 308 ? 46.077 -22.935 8.720 1.00 48.63 332 ARG B C 1
ATOM 5535 O O . ARG C 1 308 ? 44.921 -22.884 9.135 1.00 45.40 332 ARG B O 1
ATOM 5543 N N . HIS C 1 309 ? 46.477 -23.808 7.802 1.00 51.76 333 HIS B N 1
ATOM 5544 C CA . HIS C 1 309 ? 45.557 -24.786 7.221 1.00 54.18 333 HIS B CA 1
ATOM 5545 C C . HIS C 1 309 ? 44.843 -25.603 8.290 1.00 50.88 333 HIS B C 1
ATOM 5546 O O . HIS C 1 309 ? 43.637 -25.826 8.205 1.00 44.49 333 HIS B O 1
ATOM 5553 N N . LEU C 1 310 ? 45.591 -26.035 9.301 1.00 48.56 334 LEU B N 1
ATOM 5554 C CA . LEU C 1 310 ? 45.046 -26.888 10.350 1.00 42.74 334 LEU B CA 1
ATOM 5555 C C . LEU C 1 310 ? 44.009 -26.158 11.214 1.00 48.02 334 LEU B C 1
ATOM 5556 O O . LEU C 1 310 ? 43.066 -26.775 11.715 1.00 48.51 334 LEU B O 1
ATOM 5561 N N . VAL C 1 311 ? 44.176 -24.849 11.386 1.00 42.86 335 VAL B N 1
ATOM 5562 C CA . VAL C 1 311 ? 43.167 -24.057 12.081 1.00 38.43 335 VAL B CA 1
ATOM 5563 C C . VAL C 1 311 ? 41.929 -23.972 11.207 1.00 41.08 335 VAL B C 1
ATOM 5564 O O . VAL C 1 311 ? 40.804 -24.026 11.696 1.00 42.86 335 VAL B O 1
ATOM 5568 N N . TYR C 1 312 ? 42.142 -23.843 9.903 1.00 45.51 336 TYR B N 1
ATOM 5569 C CA . TYR C 1 312 ? 41.041 -23.865 8.957 1.00 42.44 336 TYR B CA 1
ATOM 5570 C C . TYR C 1 312 ? 40.357 -25.221 8.941 1.00 45.23 336 TYR B C 1
ATOM 5571 O O . TYR C 1 312 ? 39.164 -25.322 8.670 1.00 47.88 336 TYR B O 1
ATOM 5580 N N . GLU C 1 313 ? 41.105 -26.265 9.262 1.00 45.17 337 GLU B N 1
ATOM 5581 C CA . GLU C 1 313 ? 40.539 -27.598 9.314 1.00 46.88 337 GLU B CA 1
ATOM 5582 C C . GLU C 1 313 ? 39.706 -27.761 10.589 1.00 49.84 337 GLU B C 1
ATOM 5583 O O . GLU C 1 313 ? 38.635 -28.378 10.576 1.00 50.97 337 GLU B O 1
ATOM 5589 N N . ARG C 1 314 ? 40.195 -27.193 11.688 1.00 46.13 338 ARG B N 1
ATOM 5590 C CA . ARG C 1 314 ? 39.440 -27.183 12.936 1.00 42.68 338 ARG B CA 1
ATOM 5591 C C . ARG C 1 314 ? 38.152 -26.379 12.797 1.00 42.30 338 ARG B C 1
ATOM 5592 O O . ARG C 1 314 ? 37.090 -26.820 13.236 1.00 38.98 338 ARG B O 1
ATOM 5600 N N . TRP C 1 315 ? 38.247 -25.205 12.178 1.00 39.37 339 TRP B N 1
ATOM 5601 C CA . TRP C 1 315 ? 37.074 -24.368 11.950 1.00 39.74 339 TRP B CA 1
ATOM 5602 C C . TRP C 1 315 ? 35.989 -25.106 11.164 1.00 46.12 339 TRP B C 1
ATOM 5603 O O . TRP C 1 315 ? 34.814 -25.070 11.529 1.00 43.71 339 TRP B O 1
ATOM 5614 N N . ASP C 1 316 ? 36.387 -25.775 10.083 1.00 49.43 340 ASP B N 1
ATOM 5615 C CA . ASP C 1 316 ? 35.437 -26.494 9.235 1.00 47.50 340 ASP B CA 1
ATOM 5616 C C . ASP C 1 316 ? 34.700 -27.589 9.998 1.00 46.13 340 ASP B C 1
ATOM 5617 O O . ASP C 1 316 ? 33.492 -27.771 9.829 1.00 50.11 340 ASP B O 1
ATOM 5622 N N . PHE C 1 317 ? 35.426 -28.322 10.835 1.00 43.71 341 PHE B N 1
ATOM 5623 C CA . PHE C 1 317 ? 34.794 -29.331 11.669 1.00 46.23 341 PHE B CA 1
ATOM 5624 C C . PHE C 1 317 ? 33.765 -28.691 12.601 1.00 47.83 341 PHE B C 1
ATOM 5625 O O . PHE C 1 317 ? 32.709 -29.263 12.866 1.00 46.52 341 PHE B O 1
ATOM 5633 N N . LEU C 1 318 ? 34.077 -27.496 13.095 1.00 49.69 342 LEU B N 1
ATOM 5634 C CA . LEU C 1 318 ? 33.149 -26.766 13.954 1.00 43.96 342 LEU B CA 1
ATOM 5635 C C . LEU C 1 318 ? 31.913 -26.317 13.174 1.00 37.92 342 LEU B C 1
ATOM 5636 O O . LEU C 1 318 ? 30.816 -26.253 13.725 1.00 35.43 342 LEU B O 1
ATOM 5641 N N . CYS C 1 319 ? 32.095 -26.006 11.893 1.00 36.72 343 CYS B N 1
ATOM 5642 C CA . CYS C 1 319 ? 30.970 -25.658 11.033 1.00 46.84 343 CYS B CA 1
ATOM 5643 C C . CYS C 1 319 ? 30.054 -26.856 10.799 1.00 49.10 343 CYS B C 1
ATOM 5644 O O . CYS C 1 319 ? 28.833 -26.739 10.921 1.00 44.93 343 CYS B O 1
ATOM 5647 N N . LYS C 1 320 ? 30.644 -28.004 10.460 1.00 47.54 344 LYS B N 1
ATOM 5648 C CA . LYS C 1 320 ? 29.875 -29.246 10.336 1.00 53.82 344 LYS B CA 1
ATOM 5649 C C . LYS C 1 320 ? 29.057 -29.476 11.608 1.00 52.09 344 LYS B C 1
ATOM 5650 O O . LYS C 1 320 ? 27.850 -29.718 11.540 1.00 48.67 344 LYS B O 1
ATOM 5652 N N . LEU C 1 321 ? 29.719 -29.378 12.763 1.00 48.07 345 LEU B N 1
ATOM 5653 C CA . LEU C 1 321 ? 29.066 -29.550 14.063 1.00 37.96 345 LEU B CA 1
ATOM 5654 C C . LEU C 1 321 ? 27.997 -28.491 14.317 1.00 44.59 345 LEU B C 1
ATOM 5655 O O . LEU C 1 321 ? 27.222 -28.596 15.270 1.00 47.02 345 LEU B O 1
ATOM 5660 N N . GLU C 1 322 ? 27.967 -27.467 13.467 1.00 41.67 346 GLU B N 1
ATOM 5661 C CA . GLU C 1 322 ? 27.032 -26.353 13.630 1.00 45.50 346 GLU B CA 1
ATOM 5662 C C . GLU C 1 322 ? 27.250 -25.580 14.940 1.00 47.99 346 GLU B C 1
ATOM 5663 O O . GLU C 1 322 ? 26.297 -25.072 15.537 1.00 42.30 346 GLU B O 1
ATOM 5665 N N . MET C 1 323 ? 28.504 -25.501 15.385 1.00 39.70 347 MET B N 1
ATOM 5666 C CA . MET C 1 323 ? 28.851 -24.710 16.564 1.00 41.45 347 MET B CA 1
ATOM 5667 C C . MET C 1 323 ? 29.206 -23.293 16.151 1.00 38.82 347 MET B C 1
ATOM 5668 O O . MET C 1 323 ? 28.967 -22.343 16.886 1.00 37.03 347 MET B O 1
ATOM 5673 N N . VAL C 1 324 ? 29.803 -23.169 14.973 1.00 40.96 348 VAL B N 1
ATOM 5674 C CA . VAL C 1 324 ? 30.140 -21.870 14.421 1.00 43.52 348 VAL B CA 1
ATOM 5675 C C . VAL C 1 324 ? 29.475 -21.664 13.061 1.00 40.36 348 VAL B C 1
ATOM 5676 O O . VAL C 1 324 ? 28.906 -22.589 12.483 1.00 39.83 348 VAL B O 1
ATOM 5680 N N . GLY C 1 325 ? 29.540 -20.429 12.581 1.00 38.44 349 GLY B N 1
ATOM 5681 C CA . GLY C 1 325 ? 29.056 -20.054 11.270 1.00 42.14 349 GLY B CA 1
ATOM 5682 C C . GLY C 1 325 ? 29.776 -18.778 10.897 1.00 41.40 349 GLY B C 1
ATOM 5683 O O . GLY C 1 325 ? 30.161 -18.009 11.771 1.00 38.83 349 GLY B O 1
ATOM 5684 N N . GLU C 1 326 ? 29.964 -18.545 9.606 1.00 39.09 350 GLU B N 1
ATOM 5685 C CA . GLU C 1 326 ? 30.707 -17.369 9.169 1.00 35.79 350 GLU B CA 1
ATOM 5686 C C . GLU C 1 326 ? 30.064 -16.050 9.629 1.00 46.37 350 GLU B C 1
ATOM 5687 O O . GLU C 1 326 ? 30.761 -15.050 9.796 1.00 46.96 350 GLU B O 1
ATOM 5693 N N . GLU C 1 327 ? 28.744 -16.051 9.839 1.00 39.59 351 GLU B N 1
ATOM 5694 C CA . GLU C 1 327 ? 28.019 -14.826 10.204 1.00 38.52 351 GLU B CA 1
ATOM 5695 C C . GLU C 1 327 ? 27.463 -14.842 11.627 1.00 30.71 351 GLU B C 1
ATOM 5696 O O . GLU C 1 327 ? 26.726 -13.935 12.017 1.00 32.18 351 GLU B O 1
ATOM 5702 N N . GLY C 1 328 ? 27.808 -15.869 12.398 1.00 29.97 352 GLY B N 1
ATOM 5703 C CA . GLY C 1 328 ? 27.352 -15.959 13.773 1.00 24.99 352 GLY B CA 1
ATOM 5704 C C . GLY C 1 328 ? 28.222 -15.192 14.757 1.00 25.89 352 GLY B C 1
ATOM 5705 O O . GLY C 1 328 ? 29.312 -14.727 14.429 1.00 25.64 352 GLY B O 1
ATOM 5706 N N . ALA C 1 329 ? 27.730 -15.065 15.980 1.00 22.89 353 ALA B N 1
ATOM 5707 C CA . ALA C 1 329 ? 28.466 -14.395 17.032 1.00 28.04 353 ALA B CA 1
ATOM 5708 C C . ALA C 1 329 ? 28.276 -15.139 18.340 1.00 27.22 353 ALA B C 1
ATOM 5709 O O . ALA C 1 329 ? 27.231 -15.740 18.575 1.00 30.86 353 ALA B O 1
ATOM 5711 N N . PHE C 1 330 ? 29.286 -15.105 19.195 1.00 23.07 354 PHE B N 1
ATOM 5712 C CA . PHE C 1 330 ? 29.110 -15.578 20.552 1.00 28.30 354 PHE B CA 1
ATOM 5713 C C . PHE C 1 330 ? 28.505 -14.430 21.370 1.00 24.45 354 PHE B C 1
ATOM 5714 O O . PHE C 1 330 ? 28.852 -13.273 21.164 1.00 24.03 354 PHE B O 1
ATOM 5722 N N . VAL C 1 331 ? 27.579 -14.750 22.268 1.00 19.77 355 VAL B N 1
ATOM 5723 C CA . VAL C 1 331 ? 26.892 -13.728 23.053 1.00 23.10 355 VAL B CA 1
ATOM 5724 C C . VAL C 1 331 ? 27.294 -13.811 24.517 1.00 24.59 355 VAL B C 1
ATOM 5725 O O . VAL C 1 331 ? 27.090 -14.827 25.177 1.00 20.61 355 VAL B O 1
ATOM 5729 N N . ILE C 1 332 ? 27.861 -12.719 25.009 1.00 22.87 356 ILE B N 1
ATOM 5730 C CA . ILE C 1 332 ? 28.405 -12.651 26.350 1.00 21.03 356 ILE B CA 1
ATOM 5731 C C . ILE C 1 332 ? 27.502 -11.784 27.227 1.00 24.06 356 ILE B C 1
ATOM 5732 O O . ILE C 1 332 ? 27.244 -10.626 26.908 1.00 19.33 356 ILE B O 1
ATOM 5737 N N . GLY C 1 333 ? 27.015 -12.349 28.326 1.00 27.61 357 GLY B N 1
ATOM 5738 C CA . GLY C 1 333 ? 26.212 -11.597 29.271 1.00 24.94 357 GLY B CA 1
ATOM 5739 C C . GLY C 1 333 ? 27.063 -11.006 30.377 1.00 24.23 357 GLY B C 1
ATOM 5740 O O . GLY C 1 333 ? 28.274 -11.183 30.409 1.00 25.19 357 GLY B O 1
ATOM 5741 N N . ARG C 1 334 ? 26.426 -10.297 31.294 1.00 32.91 358 ARG B N 1
ATOM 5742 C CA . ARG C 1 334 ? 27.140 -9.666 32.391 1.00 28.08 358 ARG B CA 1
ATOM 5743 C C . ARG C 1 334 ? 27.603 -10.668 33.455 1.00 36.28 358 ARG B C 1
ATOM 5744 O O . ARG C 1 334 ? 28.546 -10.401 34.198 1.00 29.05 358 ARG B O 1
ATOM 5752 N N . GLU C 1 335 ? 26.950 -11.823 33.526 1.00 33.78 359 GLU B N 1
ATOM 5753 C CA . GLU C 1 335 ? 27.334 -12.848 34.497 1.00 40.86 359 GLU B CA 1
ATOM 5754 C C . GLU C 1 335 ? 27.511 -14.240 33.905 1.00 35.69 359 GLU B C 1
ATOM 5755 O O . GLU C 1 335 ? 27.912 -15.160 34.610 1.00 40.45 359 GLU B O 1
ATOM 5761 N N . GLU C 1 336 ? 27.209 -14.398 32.620 1.00 33.75 360 GLU B N 1
ATOM 5762 C CA . GLU C 1 336 ? 27.323 -15.701 31.970 1.00 40.73 360 GLU B CA 1
ATOM 5763 C C . GLU C 1 336 ? 27.403 -15.586 30.449 1.00 35.28 360 GLU B C 1
ATOM 5764 O O . GLU C 1 336 ? 26.898 -14.632 29.865 1.00 35.24 360 GLU B O 1
ATOM 5766 N N . VAL C 1 337 ? 28.038 -16.563 29.812 1.00 30.99 361 VAL B N 1
ATOM 5767 C CA . VAL C 1 337 ? 28.013 -16.654 28.360 1.00 35.78 361 VAL B CA 1
ATOM 5768 C C . VAL C 1 337 ? 26.681 -17.246 27.913 1.00 32.49 361 VAL B C 1
ATOM 5769 O O . VAL C 1 337 ? 26.328 -18.360 28.292 1.00 38.13 361 VAL B O 1
ATOM 5773 N N . LEU C 1 338 ? 25.940 -16.487 27.114 1.00 30.94 362 LEU B N 1
ATOM 5774 C CA . LEU C 1 338 ? 24.647 -16.943 26.612 1.00 41.07 362 LEU B CA 1
ATOM 5775 C C . LEU C 1 338 ? 24.764 -18.095 25.607 1.00 44.16 362 LEU B C 1
ATOM 5776 O O . LEU C 1 338 ? 23.988 -19.056 25.667 1.00 47.12 362 LEU B O 1
ATOM 5781 N N . THR C 1 339 ? 25.721 -17.992 24.683 1.00 35.40 363 THR B N 1
ATOM 5782 C CA . THR C 1 339 ? 26.008 -19.069 23.730 1.00 37.33 363 THR B CA 1
ATOM 5783 C C . THR C 1 339 ? 27.104 -19.982 24.284 1.00 39.49 363 THR B C 1
ATOM 5784 O O . THR C 1 339 ? 28.198 -20.069 23.729 1.00 36.61 363 THR B O 1
ATOM 5788 N N . GLU C 1 340 ? 26.788 -20.665 25.378 1.00 36.03 364 GLU B N 1
ATOM 5789 C CA . GLU C 1 340 ? 27.779 -21.368 26.186 1.00 39.08 364 GLU B CA 1
ATOM 5790 C C . GLU C 1 340 ? 28.358 -22.601 25.486 1.00 41.60 364 GLU B C 1
ATOM 5791 O O . GLU C 1 340 ? 29.570 -22.791 25.457 1.00 42.72 364 GLU B O 1
ATOM 5797 N N . GLU C 1 341 ? 27.494 -23.429 24.915 1.00 45.21 365 GLU B N 1
ATOM 5798 C CA . GLU C 1 341 ? 27.946 -24.640 24.244 1.00 48.37 365 GLU B CA 1
ATOM 5799 C C . GLU C 1 341 ? 28.831 -24.334 23.045 1.00 40.52 365 GLU B C 1
ATOM 5800 O O . GLU C 1 341 ? 29.921 -24.884 22.911 1.00 41.56 365 GLU B O 1
ATOM 5806 N N . GLU C 1 342 ? 28.354 -23.461 22.168 1.00 38.64 366 GLU B N 1
ATOM 5807 C CA . GLU C 1 342 ? 29.104 -23.115 20.967 1.00 39.99 366 GLU B CA 1
ATOM 5808 C C . GLU C 1 342 ? 30.489 -22.569 21.305 1.00 36.52 366 GLU B C 1
ATOM 5809 O O . GLU C 1 342 ? 31.464 -22.861 20.608 1.00 35.71 366 GLU B O 1
ATOM 5815 N N . LEU C 1 343 ? 30.577 -21.798 22.387 1.00 32.34 367 LEU B N 1
ATOM 5816 C CA . LEU C 1 343 ? 31.845 -21.198 22.785 1.00 33.46 367 LEU B CA 1
ATOM 5817 C C . LEU C 1 343 ? 32.807 -22.210 23.402 1.00 30.29 367 LEU B C 1
ATOM 5818 O O . LEU C 1 343 ? 33.954 -22.308 22.971 1.00 33.90 367 LEU B O 1
ATOM 5823 N N . THR C 1 344 ? 32.350 -22.965 24.399 1.00 33.67 368 THR B N 1
ATOM 5824 C CA . THR C 1 344 ? 33.197 -23.996 25.008 1.00 41.45 368 THR B CA 1
ATOM 5825 C C . THR C 1 344 ? 33.678 -24.982 23.953 1.00 39.68 368 THR B C 1
ATOM 5826 O O . THR C 1 344 ? 34.860 -25.319 23.897 1.00 45.00 368 THR B O 1
ATOM 5830 N N . THR C 1 345 ? 32.760 -25.439 23.110 1.00 35.31 369 THR B N 1
ATOM 5831 C CA . THR C 1 345 ? 33.113 -26.375 22.053 1.00 40.63 369 THR B CA 1
ATOM 5832 C C . THR C 1 345 ? 34.104 -25.762 21.060 1.00 36.13 369 THR B C 1
ATOM 5833 O O . THR C 1 345 ? 34.934 -26.476 20.497 1.00 39.75 369 THR B O 1
ATOM 5837 N N . THR C 1 346 ? 34.032 -24.446 20.857 1.00 34.85 370 THR B N 1
ATOM 5838 C CA . THR C 1 346 ? 34.946 -23.776 19.927 1.00 30.97 370 THR B CA 1
ATOM 5839 C C . THR C 1 346 ? 36.354 -23.691 20.498 1.00 32.97 370 THR B C 1
ATOM 5840 O O . THR C 1 346 ? 37.328 -23.998 19.812 1.00 35.78 370 THR B O 1
ATOM 5844 N N . LEU C 1 347 ? 36.459 -23.270 21.753 1.00 33.26 371 LEU B N 1
ATOM 5845 C CA . LEU C 1 347 ? 37.746 -23.228 22.437 1.00 31.22 371 LEU B CA 1
ATOM 5846 C C . LEU C 1 347 ? 38.382 -24.623 22.515 1.00 37.91 371 LEU B C 1
ATOM 5847 O O . LEU C 1 347 ? 39.577 -24.778 22.279 1.00 39.38 371 LEU B O 1
ATOM 5852 N N . LYS C 1 348 ? 37.579 -25.633 22.844 1.00 37.95 372 LYS B N 1
ATOM 5853 C CA . LYS C 1 348 ? 38.082 -26.995 23.040 1.00 40.05 372 LYS B CA 1
ATOM 5854 C C . LYS C 1 348 ? 38.721 -27.560 21.778 1.00 39.14 372 LYS B C 1
ATOM 5855 O O . LYS C 1 348 ? 39.857 -28.024 21.799 1.00 37.99 372 LYS B O 1
ATOM 5861 N N . VAL C 1 349 ? 37.979 -27.497 20.679 1.00 42.65 373 VAL B N 1
ATOM 5862 C CA . VAL C 1 349 ? 38.435 -28.004 19.390 1.00 36.87 373 VAL B CA 1
ATOM 5863 C C . VAL C 1 349 ? 39.562 -27.178 18.779 1.00 44.73 373 VAL B C 1
ATOM 5864 O O . VAL C 1 349 ? 40.327 -27.686 17.960 1.00 37.70 373 VAL B O 1
ATOM 5868 N N . LEU C 1 350 ? 39.679 -25.911 19.166 1.00 40.23 374 LEU B N 1
ATOM 5869 C CA . LEU C 1 350 ? 40.726 -25.060 18.597 1.00 35.92 374 LEU B CA 1
ATOM 5870 C C . LEU C 1 350 ? 42.022 -25.169 19.380 1.00 35.02 374 LEU B C 1
ATOM 5871 O O . LEU C 1 350 ? 43.086 -24.830 18.870 1.00 33.29 374 LEU B O 1
ATOM 5876 N N . CYS C 1 351 ? 41.925 -25.645 20.620 1.00 40.53 375 CYS B N 1
ATOM 5877 C CA . CYS C 1 351 ? 43.081 -25.701 21.515 1.00 40.18 375 CYS B CA 1
ATOM 5878 C C . CYS C 1 351 ? 43.609 -27.113 21.727 1.00 47.32 375 CYS B C 1
ATOM 5879 O O . CYS C 1 351 ? 44.760 -27.287 22.117 1.00 50.31 375 CYS B O 1
ATOM 5882 N N . MET C 1 352 ? 42.773 -28.115 21.477 1.00 48.44 376 MET B N 1
ATOM 5883 C CA . MET C 1 352 ? 43.173 -29.503 21.707 1.00 55.12 376 MET B CA 1
ATOM 5884 C C . MET C 1 352 ? 44.337 -29.910 20.797 1.00 56.39 376 MET B C 1
ATOM 5885 O O . MET C 1 352 ? 44.496 -29.358 19.709 1.00 51.28 376 MET B O 1
ATOM 5890 N N . PRO C 1 353 ? 45.164 -30.868 21.261 1.00 60.27 377 PRO B N 1
ATOM 5891 C CA . PRO C 1 353 ? 46.315 -31.392 20.506 1.00 60.18 377 PRO B CA 1
ATOM 5892 C C . PRO C 1 353 ? 45.940 -31.964 19.134 1.00 63.43 377 PRO B C 1
ATOM 5893 O O . PRO C 1 353 ? 44.860 -32.540 18.965 1.00 64.75 377 PRO B O 1
ATOM 5897 N N . ALA C 1 354 ? 46.844 -31.802 18.172 1.00 60.80 378 ALA B N 1
ATOM 5898 C CA . ALA C 1 354 ? 46.590 -32.132 16.766 1.00 69.84 378 ALA B CA 1
ATOM 5899 C C . ALA C 1 354 ? 46.304 -33.614 16.482 1.00 71.63 378 ALA B C 1
ATOM 5900 O O . ALA C 1 354 ? 45.682 -33.946 15.467 1.00 64.66 378 ALA B O 1
ATOM 5902 N N . GLU C 1 355 ? 46.764 -34.495 17.371 1.00 69.07 379 GLU B N 1
ATOM 5903 C CA . GLU C 1 355 ? 46.464 -35.922 17.260 1.00 70.31 379 GLU B CA 1
ATOM 5904 C C . GLU C 1 355 ? 45.155 -36.257 17.974 1.00 64.19 379 GLU B C 1
ATOM 5905 O O . GLU C 1 355 ? 44.515 -37.265 17.686 1.00 70.21 379 GLU B O 1
ATOM 5907 N N . GLU C 1 356 ? 44.752 -35.401 18.904 1.00 67.78 380 GLU B N 1
ATOM 5908 C CA . GLU C 1 356 ? 43.464 -35.561 19.569 1.00 65.53 380 GLU B CA 1
ATOM 5909 C C . GLU C 1 356 ? 42.305 -35.048 18.697 1.00 65.25 380 GLU B C 1
ATOM 5910 O O . GLU C 1 356 ? 41.157 -35.444 18.888 1.00 63.80 380 GLU B O 1
ATOM 5916 N N . PHE C 1 357 ? 42.603 -34.182 17.732 1.00 64.75 381 PHE B N 1
ATOM 5917 C CA . PHE C 1 357 ? 41.567 -33.721 16.801 1.00 63.82 381 PHE B CA 1
ATOM 5918 C C . PHE C 1 357 ? 41.589 -34.450 15.463 1.00 65.87 381 PHE B C 1
ATOM 5919 O O . PHE C 1 357 ? 40.579 -34.498 14.761 1.00 64.30 381 PHE B O 1
ATOM 5927 N N . ARG C 1 358 ? 42.752 -34.986 15.102 1.00 67.92 382 ARG B N 1
ATOM 5928 C CA . ARG C 1 358 ? 42.875 -35.821 13.916 1.00 68.12 382 ARG B CA 1
ATOM 5929 C C . ARG C 1 358 ? 42.079 -37.092 14.150 1.00 72.86 382 ARG B C 1
ATOM 5930 O O . ARG C 1 358 ? 41.681 -37.770 13.201 1.00 76.66 382 ARG B O 1
ATOM 5932 N N . GLU C 1 359 ? 41.838 -37.388 15.425 1.00 68.95 383 GLU B N 1
ATOM 5933 C CA . GLU C 1 359 ? 41.155 -38.609 15.837 1.00 72.83 383 GLU B CA 1
ATOM 5934 C C . GLU C 1 359 ? 39.688 -38.357 16.162 1.00 73.76 383 GLU B C 1
ATOM 5935 O O . GLU C 1 359 ? 38.920 -39.298 16.372 1.00 81.05 383 GLU B O 1
ATOM 5937 N N . LEU C 1 360 ? 39.299 -37.088 16.214 1.00 73.22 384 LEU B N 1
ATOM 5938 C CA . LEU C 1 360 ? 37.927 -36.737 16.565 1.00 66.63 384 LEU B CA 1
ATOM 5939 C C . LEU C 1 360 ? 37.109 -36.472 15.303 1.00 69.84 384 LEU B C 1
ATOM 5940 O O . LEU C 1 360 ? 35.911 -36.748 15.263 1.00 67.95 384 LEU B O 1
ATOM 5945 N N . LYS C 1 361 ? 37.774 -35.954 14.271 1.00 71.26 385 LYS B N 1
ATOM 5946 C CA . LYS C 1 361 ? 37.145 -35.668 12.985 1.00 67.85 385 LYS B CA 1
ATOM 5947 C C . LYS C 1 361 ? 37.019 -36.932 12.133 1.00 80.77 385 LYS B C 1
ATOM 5948 O O . LYS C 1 361 ? 35.937 -37.253 11.630 1.00 76.87 385 LYS B O 1
ATOM 5950 N N . ASP C 1 362 ? 38.135 -37.639 11.967 1.00 75.59 386 ASP B N 1
ATOM 5951 C CA . ASP C 1 362 ? 38.158 -38.858 11.162 1.00 78.11 386 ASP B CA 1
ATOM 5952 C C . ASP C 1 362 ? 37.241 -39.969 11.713 1.00 83.33 386 ASP B C 1
ATOM 5953 O O . ASP C 1 362 ? 36.843 -40.876 10.975 1.00 84.79 386 ASP B O 1
ATOM 5955 N N . GLN C 1 363 ? 36.898 -39.885 13.000 1.00 82.46 387 GLN B N 1
ATOM 5956 C CA . GLN C 1 363 ? 36.011 -40.865 13.638 1.00 77.88 387 GLN B CA 1
ATOM 5957 C C . GLN C 1 363 ? 34.542 -40.468 13.514 1.00 75.97 387 GLN B C 1
ATOM 5958 O O . GLN C 1 363 ? 33.831 -40.367 14.520 1.00 76.78 387 GLN B O 1
ATOM 5960 N N . SER C 1 375 ? 31.112 -24.796 32.691 1.00 70.30 399 SER B N 1
ATOM 5961 C CA . SER C 1 375 ? 30.262 -23.739 32.149 1.00 65.72 399 SER B CA 1
ATOM 5962 C C . SER C 1 375 ? 30.983 -22.386 32.118 1.00 66.39 399 SER B C 1
ATOM 5963 O O . SER C 1 375 ? 31.910 -22.136 32.896 1.00 68.02 399 SER B O 1
ATOM 5966 N N . LEU C 1 376 ? 30.553 -21.524 31.202 1.00 60.33 400 LEU B N 1
ATOM 5967 C CA . LEU C 1 376 ? 31.201 -20.239 30.973 1.00 49.96 400 LEU B CA 1
ATOM 5968 C C . LEU C 1 376 ? 30.540 -19.121 31.772 1.00 55.70 400 LEU B C 1
ATOM 5969 O O . LEU C 1 376 ? 30.107 -18.116 31.207 1.00 53.26 400 LEU B O 1
ATOM 5974 N N . THR C 1 377 ? 30.460 -19.304 33.088 1.00 49.87 401 THR B N 1
ATOM 5975 C CA . THR C 1 377 ? 29.927 -18.275 33.969 1.00 44.79 401 THR B CA 1
ATOM 5976 C C . THR C 1 377 ? 31.055 -17.438 34.549 1.00 48.78 401 THR B C 1
ATOM 5977 O O . THR C 1 377 ? 32.212 -17.853 34.577 1.00 49.03 401 THR B O 1
ATOM 5981 N N . ILE C 1 378 ? 30.705 -16.250 35.015 1.00 47.93 402 ILE B N 1
ATOM 5982 C CA . ILE C 1 378 ? 31.670 -15.329 35.586 1.00 46.48 402 ILE B CA 1
ATOM 5983 C C . ILE C 1 378 ? 32.572 -16.028 36.615 1.00 47.26 402 ILE B C 1
ATOM 5984 O O . ILE C 1 378 ? 33.750 -15.708 36.743 1.00 54.42 402 ILE B O 1
ATOM 5989 N N . THR C 1 379 ? 32.016 -17.009 37.319 1.00 51.99 403 THR B N 1
ATOM 5990 C CA . THR C 1 379 ? 32.713 -17.728 38.391 1.00 51.39 403 THR B CA 1
ATOM 5991 C C . THR C 1 379 ? 33.740 -18.725 37.854 1.00 52.93 403 THR B C 1
ATOM 5992 O O . THR C 1 379 ? 34.774 -18.976 38.477 1.00 47.45 403 THR B O 1
ATOM 5996 N N . ASN C 1 380 ? 33.444 -19.285 36.688 1.00 47.98 404 ASN B N 1
ATOM 5997 C CA . ASN C 1 380 ? 34.151 -20.452 36.200 1.00 45.64 404 ASN B CA 1
ATOM 5998 C C . ASN C 1 380 ? 35.222 -20.154 35.158 1.00 44.18 404 ASN B C 1
ATOM 5999 O O . ASN C 1 380 ? 36.064 -21.002 34.875 1.00 41.62 404 ASN B O 1
ATOM 6004 N N . ILE C 1 381 ? 35.183 -18.962 34.574 1.00 38.87 405 ILE B N 1
ATOM 6005 C CA . ILE C 1 381 ? 36.101 -18.638 33.486 1.00 35.15 405 ILE B CA 1
ATOM 6006 C C . ILE C 1 381 ? 37.570 -18.607 33.914 1.00 36.08 405 ILE B C 1
ATOM 6007 O O . ILE C 1 381 ? 38.438 -19.057 33.164 1.00 39.59 405 ILE B O 1
ATOM 6012 N N . PRO C 1 382 ? 37.857 -18.101 35.124 1.00 34.16 406 PRO B N 1
ATOM 6013 C CA . PRO C 1 382 ? 39.232 -18.221 35.626 1.00 36.97 406 PRO B CA 1
ATOM 6014 C C . PRO C 1 382 ? 39.706 -19.674 35.771 1.00 39.77 406 PRO B C 1
ATOM 6015 O O . PRO C 1 382 ? 40.913 -19.906 35.809 1.00 41.95 406 PRO B O 1
ATOM 6019 N N . LYS C 1 383 ? 38.780 -20.627 35.834 1.00 37.81 407 LYS B N 1
ATOM 6020 C CA . LYS C 1 383 ? 39.135 -22.025 36.084 1.00 36.51 407 LYS B CA 1
ATOM 6021 C C . LYS C 1 383 ? 39.381 -22.844 34.815 1.00 40.10 407 LYS B C 1
ATOM 6022 O O . LYS C 1 383 ? 39.827 -23.989 34.890 1.00 38.62 407 LYS B O 1
ATOM 6028 N N . LEU C 1 384 ? 39.087 -22.271 33.654 1.00 40.98 408 LEU B N 1
ATOM 6029 C CA . LEU C 1 384 ? 39.297 -22.986 32.403 1.00 40.79 408 LEU B CA 1
ATOM 6030 C C . LEU C 1 384 ? 40.790 -23.239 32.186 1.00 37.03 408 LEU B C 1
ATOM 6031 O O . LEU C 1 384 ? 41.625 -22.537 32.749 1.00 38.66 408 LEU B O 1
ATOM 6036 N N . LYS C 1 385 ? 41.113 -24.246 31.379 1.00 32.98 409 LYS B N 1
ATOM 6037 C CA . LYS C 1 385 ? 42.493 -24.508 30.989 1.00 38.37 409 LYS B CA 1
ATOM 6038 C C . LYS C 1 385 ? 43.102 -23.218 30.445 1.00 44.56 409 LYS B C 1
ATOM 6039 O O . LYS C 1 385 ? 42.409 -22.391 29.843 1.00 34.19 409 LYS B O 1
ATOM 6045 N N . ALA C 1 386 ? 44.398 -23.047 30.667 1.00 33.45 410 ALA B N 1
ATOM 6046 C CA . ALA C 1 386 ? 45.081 -21.822 30.298 1.00 33.43 410 ALA B CA 1
ATOM 6047 C C . ALA C 1 386 ? 44.974 -21.512 28.808 1.00 35.27 410 ALA B C 1
ATOM 6048 O O . ALA C 1 386 ? 44.733 -20.369 28.420 1.00 34.32 410 ALA B O 1
ATOM 6050 N N . SER C 1 387 ? 45.159 -22.525 27.971 1.00 33.89 411 SER B N 1
ATOM 6051 C CA . SER C 1 387 ? 45.148 -22.322 26.528 1.00 29.24 411 SER B CA 1
ATOM 6052 C C . SER C 1 387 ? 43.811 -21.741 26.079 1.00 36.95 411 SER B C 1
ATOM 6053 O O . SER C 1 387 ? 43.753 -20.946 25.139 1.00 36.10 411 SER B O 1
ATOM 6056 N N . TRP C 1 388 ? 42.738 -22.143 26.752 1.00 29.77 412 TRP B N 1
ATOM 6057 C CA . TRP C 1 388 ? 41.404 -21.658 26.417 1.00 39.99 412 TRP B CA 1
ATOM 6058 C C . TRP C 1 388 ? 41.288 -20.171 26.753 1.00 32.22 412 TRP B C 1
ATOM 6059 O O . TRP C 1 388 ? 40.912 -19.355 25.906 1.00 30.65 412 TRP B O 1
ATOM 6070 N N . ARG C 1 389 ? 41.619 -19.827 27.994 1.00 27.53 413 ARG B N 1
ATOM 6071 C CA . ARG C 1 389 ? 41.653 -18.433 28.413 1.00 32.80 413 ARG B CA 1
ATOM 6072 C C . ARG C 1 389 ? 42.457 -17.541 27.466 1.00 30.11 413 ARG B C 1
ATOM 6073 O O . ARG C 1 389 ? 42.055 -16.414 27.176 1.00 26.94 413 ARG B O 1
ATOM 6081 N N . GLN C 1 390 ? 43.595 -18.039 26.996 1.00 26.69 414 GLN B N 1
ATOM 6082 C CA . GLN C 1 390 ? 44.461 -17.237 26.141 1.00 26.24 414 GLN B CA 1
ATOM 6083 C C . GLN C 1 390 ? 43.764 -16.880 24.843 1.00 24.55 414 GLN B C 1
ATOM 6084 O O . GLN C 1 390 ? 43.767 -15.727 24.424 1.00 25.96 414 GLN B O 1
ATOM 6090 N N . LEU C 1 391 ? 43.177 -17.887 24.203 1.00 28.23 415 LEU B N 1
ATOM 6091 C CA . LEU C 1 391 ? 42.469 -17.696 22.946 1.00 28.56 415 LEU B CA 1
ATOM 6092 C C . LEU C 1 391 ? 41.279 -16.780 23.154 1.00 22.30 415 LEU B C 1
ATOM 6093 O O . LEU C 1 391 ? 40.980 -15.935 22.312 1.00 24.44 415 LEU B O 1
ATOM 6098 N N . LEU C 1 392 ? 40.594 -16.949 24.278 1.00 22.55 416 LEU B N 1
ATOM 6099 C CA . LEU C 1 392 ? 39.458 -16.091 24.583 1.00 22.78 416 LEU B CA 1
ATOM 6100 C C . LEU C 1 392 ? 39.909 -14.648 24.828 1.00 26.35 416 LEU B C 1
ATOM 6101 O O . LEU C 1 392 ? 39.297 -13.712 24.318 1.00 20.70 416 LEU B O 1
ATOM 6106 N N . GLN C 1 393 ? 40.988 -14.471 25.589 1.00 17.81 417 GLN B N 1
ATOM 6107 C CA . GLN C 1 393 ? 41.509 -13.129 25.840 1.00 19.74 417 GLN B CA 1
ATOM 6108 C C . GLN C 1 393 ? 41.899 -12.412 24.547 1.00 21.55 417 GLN B C 1
ATOM 6109 O O . GLN C 1 393 ? 41.635 -11.225 24.377 1.00 21.05 417 GLN B O 1
ATOM 6115 N N . ASN C 1 394 ? 42.543 -13.134 23.643 1.00 21.81 418 ASN B N 1
ATOM 6116 C CA . ASN C 1 394 ? 42.969 -12.534 22.394 1.00 25.70 418 ASN B CA 1
ATOM 6117 C C . ASN C 1 394 ? 41.774 -12.221 21.505 1.00 21.87 418 ASN B C 1
ATOM 6118 O O . ASN C 1 394 ? 41.762 -11.221 20.789 1.00 24.73 418 ASN B O 1
ATOM 6123 N N . SER C 1 395 ? 40.768 -13.087 21.568 1.00 17.73 419 SER B N 1
ATOM 6124 C CA . SER C 1 395 ? 39.508 -12.864 20.867 1.00 26.01 419 SER B CA 1
ATOM 6125 C C . SER C 1 395 ? 38.805 -11.602 21.356 1.00 20.42 419 SER B C 1
ATOM 6126 O O . SER C 1 395 ? 38.280 -10.830 20.555 1.00 20.99 419 SER B O 1
ATOM 6129 N N . VAL C 1 396 ? 38.791 -11.402 22.671 1.00 21.72 420 VAL B N 1
ATOM 6130 C CA . VAL C 1 396 ? 38.202 -10.198 23.258 1.00 19.92 420 VAL B CA 1
ATOM 6131 C C . VAL C 1 396 ? 38.981 -8.932 22.878 1.00 21.73 420 VAL B C 1
ATOM 6132 O O . VAL C 1 396 ? 38.384 -7.893 22.617 1.00 16.93 420 VAL B O 1
ATOM 6136 N N . LEU C 1 397 ? 40.308 -9.022 22.845 1.00 17.82 421 LEU B N 1
ATOM 6137 C CA . LEU C 1 397 ? 41.140 -7.875 22.483 1.00 19.67 421 LEU B CA 1
ATOM 6138 C C . LEU C 1 397 ? 40.853 -7.431 21.059 1.00 17.60 421 LEU B C 1
ATOM 6139 O O . LEU C 1 397 ? 40.745 -6.236 20.781 1.00 21.08 421 LEU B O 1
ATOM 6144 N N . LEU C 1 398 ? 40.735 -8.399 20.157 1.00 17.54 422 LEU B N 1
ATOM 6145 C CA . LEU C 1 398 ? 40.381 -8.114 18.769 1.00 18.64 422 LEU B CA 1
ATOM 6146 C C . LEU C 1 398 ? 38.988 -7.505 18.663 1.00 21.41 422 LEU B C 1
ATOM 6147 O O . LEU C 1 398 ? 38.762 -6.594 17.866 1.00 23.70 422 LEU B O 1
ATOM 6152 N N . THR C 1 399 ? 38.054 -8.000 19.468 1.00 14.34 423 THR B N 1
ATOM 6153 C CA . THR C 1 399 ? 36.706 -7.434 19.490 1.00 20.94 423 THR B CA 1
ATOM 6154 C C . THR C 1 399 ? 36.719 -5.978 19.965 1.00 18.19 423 THR B C 1
ATOM 6155 O O . THR C 1 399 ? 36.086 -5.115 19.359 1.00 20.22 423 THR B O 1
ATOM 6159 N N . LEU C 1 400 ? 37.440 -5.706 21.050 1.00 19.90 424 LEU B N 1
ATOM 6160 C CA . LEU C 1 400 ? 37.520 -4.347 21.580 1.00 16.70 424 LEU B CA 1
ATOM 6161 C C . LEU C 1 400 ? 38.158 -3.394 20.574 1.00 19.42 424 LEU B C 1
ATOM 6162 O O . LEU C 1 400 ? 37.918 -2.190 20.612 1.00 17.72 424 LEU B O 1
ATOM 6167 N N . GLN C 1 401 ? 38.961 -3.941 19.666 1.00 15.82 425 GLN B N 1
ATOM 6168 C CA . GLN C 1 401 ? 39.630 -3.125 18.653 1.00 18.62 425 GLN B CA 1
ATOM 6169 C C . GLN C 1 401 ? 38.719 -2.728 17.497 1.00 23.44 425 GLN B C 1
ATOM 6170 O O . GLN C 1 401 ? 39.090 -1.879 16.695 1.00 20.10 425 GLN B O 1
ATOM 6176 N N . THR C 1 402 ? 37.538 -3.339 17.404 1.00 17.10 426 THR B N 1
ATOM 6177 C CA . THR C 1 402 ? 36.578 -2.982 16.351 1.00 19.65 426 THR B CA 1
ATOM 6178 C C . THR C 1 402 ? 35.748 -1.742 16.687 1.00 22.29 426 THR B C 1
ATOM 6179 O O . THR C 1 402 ? 35.063 -1.198 15.825 1.00 21.84 426 THR B O 1
ATOM 6183 N N . TYR C 1 403 ? 35.801 -1.304 17.940 1.00 20.66 427 TYR B N 1
ATOM 6184 C CA . TYR C 1 403 ? 35.160 -0.054 18.322 1.00 19.24 427 TYR B CA 1
ATOM 6185 C C . TYR C 1 403 ? 36.096 1.093 17.960 1.00 24.44 427 TYR B C 1
ATOM 6186 O O . TYR C 1 403 ? 37.302 0.896 17.837 1.00 21.45 427 TYR B O 1
ATOM 6195 N N . ALA C 1 404 ? 35.547 2.288 17.781 1.00 19.08 428 ALA B N 1
ATOM 6196 C CA . ALA C 1 404 ? 36.367 3.440 17.430 1.00 24.32 428 ALA B CA 1
ATOM 6197 C C . ALA C 1 404 ? 37.310 3.837 18.562 1.00 26.84 428 ALA B C 1
ATOM 6198 O O . ALA C 1 404 ? 38.444 4.237 18.320 1.00 26.61 428 ALA B O 1
ATOM 6200 N N . THR C 1 405 ? 36.844 3.721 19.800 1.00 21.97 429 THR B N 1
ATOM 6201 C CA . THR C 1 405 ? 37.661 4.100 20.949 1.00 22.07 429 THR B CA 1
ATOM 6202 C C . THR C 1 405 ? 37.672 3.022 22.023 1.00 22.55 429 THR B C 1
ATOM 6203 O O . THR C 1 405 ? 36.857 2.101 22.001 1.00 21.59 429 THR B O 1
ATOM 6207 N N . ASP C 1 406 ? 38.603 3.138 22.964 1.00 21.89 430 ASP B N 1
ATOM 6208 C CA . ASP C 1 406 ? 38.687 2.184 24.063 1.00 20.09 430 ASP B CA 1
ATOM 6209 C C . ASP C 1 406 ? 37.637 2.478 25.140 1.00 22.36 430 ASP B C 1
ATOM 6210 O O . ASP C 1 406 ? 36.876 3.445 25.044 1.00 25.04 430 ASP B O 1
ATOM 6215 N N . LEU C 1 407 ? 37.608 1.641 26.166 1.00 22.27 431 LEU B N 1
ATOM 6216 C CA . LEU C 1 407 ? 36.643 1.786 27.248 1.00 22.35 431 LEU B CA 1
ATOM 6217 C C . LEU C 1 407 ? 36.865 3.064 28.057 1.00 29.02 431 LEU B C 1
ATOM 6218 O O . LEU C 1 407 ? 35.905 3.732 28.449 1.00 24.59 431 LEU B O 1
ATOM 6223 N N . LYS C 1 408 ? 38.129 3.399 28.306 1.00 23.39 432 LYS B N 1
ATOM 6224 C CA . LYS C 1 408 ? 38.471 4.577 29.097 1.00 27.05 432 LYS B CA 1
ATOM 6225 C C . LYS C 1 408 ? 37.856 5.849 28.534 1.00 26.24 432 LYS B C 1
ATOM 6226 O O . LYS C 1 408 ? 37.380 6.701 29.282 1.00 22.54 432 LYS B O 1
ATOM 6232 N N . THR C 1 409 ? 37.865 5.984 27.215 1.00 22.96 433 THR B N 1
ATOM 6233 C CA . THR C 1 409 ? 37.300 7.176 26.594 1.00 21.42 433 THR B CA 1
ATOM 6234 C C . THR C 1 409 ? 35.816 7.335 26.928 1.00 22.16 433 THR B C 1
ATOM 6235 O O . THR C 1 409 ? 35.362 8.420 27.282 1.00 20.29 433 THR B O 1
ATOM 6239 N N . ASP C 1 410 ? 35.068 6.245 26.794 1.00 22.87 434 ASP B N 1
ATOM 6240 C CA . ASP C 1 410 ? 33.634 6.248 27.052 1.00 20.77 434 ASP B CA 1
ATOM 6241 C C . ASP C 1 410 ? 33.325 6.376 28.545 1.00 19.36 434 ASP B C 1
ATOM 6242 O O . ASP C 1 410 ? 32.385 7.060 28.935 1.00 19.60 434 ASP B O 1
ATOM 6247 N N . GLN C 1 411 ? 34.120 5.711 29.377 1.00 20.14 435 GLN B N 1
ATOM 6248 C CA . GLN C 1 411 ? 33.984 5.847 30.821 1.00 26.54 435 GLN B CA 1
ATOM 6249 C C . GLN C 1 411 ? 34.123 7.311 31.228 1.00 22.24 435 GLN B C 1
ATOM 6250 O O . GLN C 1 411 ? 33.456 7.770 32.146 1.00 27.74 435 GLN B O 1
ATOM 6256 N N . GLY C 1 412 ? 34.988 8.042 30.529 1.00 20.70 436 GLY B N 1
ATOM 6257 C CA . GLY C 1 412 ? 35.228 9.440 30.828 1.00 13.86 436 GLY B CA 1
ATOM 6258 C C . GLY C 1 412 ? 34.070 10.326 30.425 1.00 23.53 436 GLY B C 1
ATOM 6259 O O . GLY C 1 412 ? 33.804 11.343 31.064 1.00 22.82 436 GLY B O 1
ATOM 6260 N N . LEU C 1 413 ? 33.380 9.938 29.356 1.00 20.71 437 LEU B N 1
ATOM 6261 C CA . LEU C 1 413 ? 32.183 10.636 28.900 1.00 21.67 437 LEU B CA 1
ATOM 6262 C C . LEU C 1 413 ? 31.024 10.465 29.876 1.00 18.11 437 LEU B C 1
ATOM 6263 O O . LEU C 1 413 ? 30.219 11.369 30.071 1.00 22.01 437 LEU B O 1
ATOM 6268 N N . LEU C 1 414 ? 30.958 9.294 30.491 1.00 21.05 438 LEU B N 1
ATOM 6269 C CA . LEU C 1 414 ? 29.855 8.920 31.358 1.00 19.66 438 LEU B CA 1
ATOM 6270 C C . LEU C 1 414 ? 30.101 9.410 32.784 1.00 22.39 438 LEU B C 1
ATOM 6271 O O . LEU C 1 414 ? 29.175 9.821 33.476 1.00 25.39 438 LEU B O 1
ATOM 6276 N N . SER C 1 415 ? 31.359 9.374 33.213 1.00 20.13 439 SER B N 1
ATOM 6277 C CA . SER C 1 415 ? 31.729 9.764 34.575 1.00 20.59 439 SER B CA 1
ATOM 6278 C C . SER C 1 415 ? 31.541 11.256 34.841 1.00 22.03 439 SER B C 1
ATOM 6279 O O . SER C 1 415 ? 31.165 11.662 35.940 1.00 15.58 439 SER B O 1
ATOM 6282 N N . ASN C 1 416 ? 31.809 12.068 33.828 1.00 22.34 440 ASN B N 1
ATOM 6283 C CA . ASN C 1 416 ? 31.628 13.501 33.944 1.00 19.76 440 ASN B CA 1
ATOM 6284 C C . ASN C 1 416 ? 30.236 13.877 33.468 1.00 23.86 440 ASN B C 1
ATOM 6285 O O . ASN C 1 416 ? 29.972 13.926 32.266 1.00 17.66 440 ASN B O 1
ATOM 6290 N N . LYS C 1 417 ? 29.345 14.139 34.416 1.00 22.22 441 LYS B N 1
ATOM 6291 C CA . LYS C 1 417 ? 27.927 14.276 34.109 1.00 24.73 441 LYS B CA 1
ATOM 6292 C C . LYS C 1 417 ? 27.606 15.544 33.340 1.00 23.58 441 LYS B C 1
ATOM 6293 O O . LYS C 1 417 ? 26.629 15.598 32.593 1.00 25.04 441 LYS B O 1
ATOM 6299 N N . GLU C 1 418 ? 28.422 16.571 33.514 1.00 21.66 442 GLU B N 1
ATOM 6300 C CA . GLU C 1 418 ? 28.202 17.780 32.757 1.00 20.51 442 GLU B CA 1
ATOM 6301 C C . GLU C 1 418 ? 28.629 17.533 31.311 1.00 21.72 442 GLU B C 1
ATOM 6302 O O . GLU C 1 418 ? 28.011 18.032 30.376 1.00 18.78 442 GLU B O 1
ATOM 6308 N N . VAL C 1 419 ? 29.680 16.742 31.136 1.00 23.94 443 VAL B N 1
ATOM 6309 C CA . VAL C 1 419 ? 30.142 16.365 29.805 1.00 22.76 443 VAL B CA 1
ATOM 6310 C C . VAL C 1 419 ? 29.117 15.487 29.094 1.00 23.03 443 VAL B C 1
ATOM 6311 O O . VAL C 1 419 ? 28.839 15.672 27.912 1.00 19.43 443 VAL B O 1
ATOM 6315 N N . TYR C 1 420 ? 28.555 14.537 29.832 1.00 19.48 444 TYR B N 1
ATOM 6316 C CA . TYR C 1 420 ? 27.493 13.682 29.325 1.00 20.36 444 TYR B CA 1
ATOM 6317 C C . TYR C 1 420 ? 26.293 14.503 28.864 1.00 22.70 444 TYR B C 1
ATOM 6318 O O . TYR C 1 420 ? 25.795 14.325 27.750 1.00 21.43 444 TYR B O 1
ATOM 6327 N N . ALA C 1 421 ? 25.832 15.401 29.728 1.00 15.36 445 ALA B N 1
ATOM 6328 C CA . ALA C 1 421 ? 24.635 16.190 29.460 1.00 21.28 445 ALA B CA 1
ATOM 6329 C C . ALA C 1 421 ? 24.780 17.024 28.196 1.00 20.86 445 ALA B C 1
ATOM 6330 O O . ALA C 1 421 ? 23.790 17.386 27.566 1.00 19.03 445 ALA B O 1
ATOM 6332 N N . LYS C 1 422 ? 26.020 17.330 27.831 1.00 18.77 446 LYS B N 1
ATOM 6333 C CA . LYS C 1 422 ? 26.294 18.183 26.681 1.00 19.57 446 LYS B CA 1
ATOM 6334 C C . LYS C 1 422 ? 26.268 17.415 25.357 1.00 21.79 446 LYS B C 1
ATOM 6335 O O . LYS C 1 422 ? 26.154 18.015 24.292 1.00 23.87 446 LYS B O 1
ATOM 6341 N N . LEU C 1 423 ? 26.378 16.090 25.431 1.00 19.16 447 LEU B N 1
ATOM 6342 C CA . LEU C 1 423 ? 26.250 15.235 24.254 1.00 19.58 447 LEU B CA 1
ATOM 6343 C C . LEU C 1 423 ? 24.841 15.358 23.686 1.00 25.09 447 LEU B C 1
ATOM 6344 O O . LEU C 1 423 ? 23.896 15.637 24.425 1.00 22.46 447 LEU B O 1
ATOM 6349 N N . SER C 1 424 ? 24.681 15.158 22.385 1.00 17.98 448 SER B N 1
ATOM 6350 C CA . SER C 1 424 ? 23.338 15.146 21.820 1.00 16.90 448 SER B CA 1
ATOM 6351 C C . SER C 1 424 ? 22.600 13.908 22.329 1.00 19.57 448 SER B C 1
ATOM 6352 O O . SER C 1 424 ? 23.218 12.990 22.855 1.00 17.89 448 SER B O 1
ATOM 6355 N N . TRP C 1 425 ? 21.284 13.890 22.172 1.00 14.94 449 TRP B N 1
ATOM 6356 C CA . TRP C 1 425 ? 20.484 12.757 22.610 1.00 17.25 449 TRP B CA 1
ATOM 6357 C C . TRP C 1 425 ? 20.981 11.445 21.996 1.00 21.21 449 TRP B C 1
ATOM 6358 O O . TRP C 1 425 ? 21.159 10.456 22.702 1.00 23.99 449 TRP B O 1
ATOM 6369 N N . ARG C 1 426 ? 21.207 11.447 20.685 1.00 19.92 450 ARG B N 1
ATOM 6370 C CA . ARG C 1 426 ? 21.675 10.262 19.975 1.00 19.50 450 ARG B CA 1
ATOM 6371 C C . ARG C 1 426 ? 23.057 9.836 20.446 1.00 18.81 450 ARG B C 1
ATOM 6372 O O . ARG C 1 426 ? 23.360 8.646 20.517 1.00 19.71 450 ARG B O 1
ATOM 6380 N N . GLU C 1 427 ? 23.894 10.816 20.763 1.00 15.90 451 GLU B N 1
ATOM 6381 C CA . GLU C 1 427 ? 25.221 10.541 21.290 1.00 17.76 451 GLU B CA 1
ATOM 6382 C C . GLU C 1 427 ? 25.143 9.908 22.672 1.00 16.25 451 GLU B C 1
ATOM 6383 O O . GLU C 1 427 ? 25.938 9.027 23.001 1.00 17.06 451 GLU B O 1
ATOM 6389 N N . GLN C 1 428 ? 24.183 10.347 23.478 1.00 14.43 452 GLN B N 1
ATOM 6390 C CA . GLN C 1 428 ? 23.988 9.747 24.789 1.00 17.20 452 GLN B CA 1
ATOM 6391 C C . GLN C 1 428 ? 23.554 8.286 24.638 1.00 13.88 452 GLN B C 1
ATOM 6392 O O . GLN C 1 428 ? 24.114 7.399 25.273 1.00 17.38 452 GLN B O 1
ATOM 6398 N N . GLN C 1 429 ? 22.569 8.046 23.775 1.00 18.48 453 GLN B N 1
ATOM 6399 C CA . GLN C 1 429 ? 22.062 6.701 23.532 1.00 14.66 453 GLN B CA 1
ATOM 6400 C C . GLN C 1 429 ? 23.169 5.800 23.031 1.00 16.61 453 GLN B C 1
ATOM 6401 O O . GLN C 1 429 ? 23.347 4.686 23.525 1.00 14.87 453 GLN B O 1
ATOM 6407 N N . ALA C 1 430 ? 23.908 6.288 22.039 1.00 14.66 454 ALA B N 1
ATOM 6408 C CA . ALA C 1 430 ? 24.992 5.525 21.439 1.00 15.98 454 ALA B CA 1
ATOM 6409 C C . ALA C 1 430 ? 26.053 5.184 22.479 1.00 15.23 454 ALA B C 1
ATOM 6410 O O . ALA C 1 430 ? 26.530 4.053 22.546 1.00 15.61 454 ALA B O 1
ATOM 6412 N N . LEU C 1 431 ? 26.411 6.167 23.296 1.00 16.04 455 LEU B N 1
ATOM 6413 C CA . LEU C 1 431 ? 27.386 5.965 24.361 1.00 15.60 455 LEU B CA 1
ATOM 6414 C C . LEU C 1 431 ? 26.952 4.847 25.301 1.00 14.71 455 LEU B C 1
ATOM 6415 O O . LEU C 1 431 ? 27.741 3.977 25.670 1.00 16.27 455 LEU B O 1
ATOM 6420 N N . GLN C 1 432 ? 25.687 4.881 25.696 1.00 13.74 456 GLN B N 1
ATOM 6421 C CA . GLN C 1 432 ? 25.141 3.866 26.583 1.00 12.42 456 GLN B CA 1
ATOM 6422 C C . GLN C 1 432 ? 25.287 2.483 25.960 1.00 17.10 456 GLN B C 1
ATOM 6423 O O . GLN C 1 432 ? 25.585 1.515 26.652 1.00 15.85 456 GLN B O 1
ATOM 6429 N N . VAL C 1 433 ? 25.086 2.395 24.648 1.00 11.38 457 VAL B N 1
ATOM 6430 C CA . VAL C 1 433 ? 25.231 1.126 23.948 1.00 13.65 457 VAL B CA 1
ATOM 6431 C C . VAL C 1 433 ? 26.680 0.634 23.964 1.00 16.41 457 VAL B C 1
ATOM 6432 O O . VAL C 1 433 ? 26.955 -0.481 24.404 1.00 14.24 457 VAL B O 1
ATOM 6436 N N . ARG C 1 434 ? 27.603 1.472 23.499 1.00 10.89 458 ARG B N 1
ATOM 6437 C CA . ARG C 1 434 ? 29.024 1.127 23.479 1.00 15.78 458 ARG B CA 1
ATOM 6438 C C . ARG C 1 434 ? 29.565 0.791 24.869 1.00 16.47 458 ARG B C 1
ATOM 6439 O O . ARG C 1 434 ? 30.244 -0.217 25.053 1.00 18.11 458 ARG B O 1
ATOM 6447 N N . TYR C 1 435 ? 29.259 1.642 25.844 1.00 16.89 459 TYR B N 1
ATOM 6448 C CA . TYR C 1 435 ? 29.750 1.467 27.210 1.00 16.32 459 TYR B CA 1
ATOM 6449 C C . TYR C 1 435 ? 29.376 0.114 27.829 1.00 16.49 459 TYR B C 1
ATOM 6450 O O . TYR C 1 435 ? 30.231 -0.579 28.380 1.00 17.69 459 TYR B O 1
ATOM 6459 N N . GLY C 1 436 ? 28.107 -0.265 27.743 1.00 15.86 460 GLY B N 1
ATOM 6460 C CA . GLY C 1 436 ? 27.666 -1.522 28.325 1.00 15.52 460 GLY B CA 1
ATOM 6461 C C . GLY C 1 436 ? 28.356 -2.714 27.686 1.00 19.06 460 GLY B C 1
ATOM 6462 O O . GLY C 1 436 ? 28.644 -3.710 28.347 1.00 15.20 460 GLY B O 1
ATOM 6463 N N . GLN C 1 437 ? 28.619 -2.609 26.388 1.00 15.89 461 GLN B N 1
ATOM 6464 C CA . GLN C 1 437 ? 29.297 -3.667 25.658 1.00 19.20 461 GLN B CA 1
ATOM 6465 C C . GLN C 1 437 ? 30.762 -3.754 26.059 1.00 18.76 461 GLN B C 1
ATOM 6466 O O . GLN C 1 437 ? 31.255 -4.830 26.389 1.00 17.88 461 GLN B O 1
ATOM 6472 N N . LYS C 1 438 ? 31.459 -2.624 26.027 1.00 13.34 462 LYS B N 1
ATOM 6473 C CA . LYS C 1 438 ? 32.865 -2.613 26.405 1.00 17.19 462 LYS B CA 1
ATOM 6474 C C . LYS C 1 438 ? 33.056 -3.097 27.833 1.00 16.34 462 LYS B C 1
ATOM 6475 O O . LYS C 1 438 ? 33.990 -3.842 28.120 1.00 19.48 462 LYS B O 1
ATOM 6481 N N . MET C 1 439 ? 32.162 -2.687 28.728 1.00 16.58 463 MET B N 1
ATOM 6482 C CA . MET C 1 439 ? 32.256 -3.079 30.133 1.00 14.92 463 MET B CA 1
ATOM 6483 C C . MET C 1 439 ? 32.203 -4.594 30.303 1.00 18.23 463 MET B C 1
ATOM 6484 O O . MET C 1 439 ? 32.963 -5.167 31.086 1.00 20.50 463 MET B O 1
ATOM 6489 N N . ILE C 1 440 ? 31.297 -5.238 29.578 1.00 21.89 464 ILE B N 1
ATOM 6490 C CA . ILE C 1 440 ? 31.184 -6.695 29.606 1.00 19.93 464 ILE B CA 1
ATOM 6491 C C . ILE C 1 440 ? 32.459 -7.350 29.067 1.00 22.57 464 ILE B C 1
ATOM 6492 O O . ILE C 1 440 ? 32.979 -8.307 29.646 1.00 21.51 464 ILE B O 1
ATOM 6497 N N . LEU C 1 441 ? 32.973 -6.812 27.967 1.00 20.01 465 LEU B N 1
ATOM 6498 C CA . LEU C 1 441 ? 34.163 -7.366 27.338 1.00 23.06 465 LEU B CA 1
ATOM 6499 C C . LEU C 1 441 ? 35.387 -7.205 28.221 1.00 21.35 465 LEU B C 1
ATOM 6500 O O . LEU C 1 441 ? 36.173 -8.138 28.365 1.00 21.28 465 LEU B O 1
ATOM 6505 N N . HIS C 1 442 ? 35.545 -6.032 28.822 1.00 17.55 466 HIS B N 1
ATOM 6506 C CA . HIS C 1 442 ? 36.680 -5.796 29.714 1.00 26.13 466 HIS B CA 1
ATOM 6507 C C . HIS C 1 442 ? 36.608 -6.665 30.956 1.00 28.17 466 HIS B C 1
ATOM 6508 O O . HIS C 1 442 ? 37.632 -7.034 31.531 1.00 25.60 466 HIS B O 1
ATOM 6515 N N . GLN C 1 443 ? 35.398 -7.005 31.367 1.00 24.18 467 GLN B N 1
ATOM 6516 C CA . GLN C 1 443 ? 35.254 -7.929 32.468 1.00 22.23 467 GLN B CA 1
ATOM 6517 C C . GLN C 1 443 ? 35.723 -9.306 32.021 1.00 25.12 467 GLN B C 1
ATOM 6518 O O . GLN C 1 443 ? 36.311 -10.051 32.801 1.00 24.68 467 GLN B O 1
ATOM 6524 N N . LEU C 1 444 ? 35.474 -9.644 30.761 1.00 20.11 468 LEU B N 1
ATOM 6525 C CA . LEU C 1 444 ? 35.910 -10.932 30.235 1.00 24.78 468 LEU B CA 1
ATOM 6526 C C . LEU C 1 444 ? 37.433 -10.971 30.173 1.00 29.77 468 LEU B C 1
ATOM 6527 O O . LEU C 1 444 ? 38.055 -11.997 30.451 1.00 25.59 468 LEU B O 1
ATOM 6532 N N . LEU C 1 445 ? 38.017 -9.831 29.818 1.00 23.48 469 LEU B N 1
ATOM 6533 C CA . LEU C 1 445 ? 39.461 -9.654 29.721 1.00 32.74 469 LEU B CA 1
ATOM 6534 C C . LEU C 1 445 ? 40.107 -9.903 31.077 1.00 31.51 469 LEU B C 1
ATOM 6535 O O . LEU C 1 445 ? 41.091 -10.633 31.180 1.00 31.83 469 LEU B O 1
ATOM 6540 N N . GLU C 1 446 ? 39.543 -9.296 32.117 1.00 28.48 470 GLU B N 1
ATOM 6541 C CA . GLU C 1 446 ? 40.007 -9.512 33.487 1.00 27.40 470 GLU B CA 1
ATOM 6542 C C . GLU C 1 446 ? 39.918 -10.973 33.930 1.00 29.43 470 GLU B C 1
ATOM 6543 O O . GLU C 1 446 ? 40.829 -11.484 34.574 1.00 35.09 470 GLU B O 1
ATOM 6549 N N . LEU C 1 447 ? 38.826 -11.641 33.575 1.00 26.97 471 LEU B N 1
ATOM 6550 C CA . LEU C 1 447 ? 38.593 -13.029 33.969 1.00 24.50 471 LEU B CA 1
ATOM 6551 C C . LEU C 1 447 ? 39.534 -14.030 33.295 1.00 34.88 471 LEU B C 1
ATOM 6552 O O . LEU C 1 447 ? 39.899 -15.041 33.885 1.00 34.59 471 LEU B O 1
ATOM 6557 N N . THR C 1 448 ? 39.908 -13.753 32.056 1.00 30.58 472 THR B N 1
ATOM 6558 C CA . THR C 1 448 ? 40.782 -14.638 31.300 1.00 35.07 472 THR B CA 1
ATOM 6559 C C . THR C 1 448 ? 42.238 -14.243 31.519 1.00 37.66 472 THR B C 1
ATOM 6560 O O . THR C 1 448 ? 43.154 -14.920 31.068 1.00 39.34 472 THR B O 1
ATOM 6564 N N . SER C 1 449 ? 42.438 -13.129 32.207 1.00 40.20 473 SER B N 1
ATOM 6565 C CA . SER C 1 449 ? 43.775 -12.694 32.576 1.00 42.91 473 SER B CA 1
ATOM 6566 C C . SER C 1 449 ? 44.249 -13.441 33.820 1.00 48.74 473 SER B C 1
ATOM 6567 O O . SER C 1 449 ? 44.985 -14.423 33.719 1.00 52.25 473 SER B O 1
ATOM 6570 N N . LYS D 2 9 ? 8.461 -8.278 20.314 1.00 45.86 310 LYS Q N 1
ATOM 6571 C CA . LYS D 2 9 ? 8.517 -9.066 21.544 1.00 45.66 310 LYS Q CA 1
ATOM 6572 C C . LYS D 2 9 ? 7.747 -10.382 21.402 1.00 39.41 310 LYS Q C 1
ATOM 6573 O O . LYS D 2 9 ? 6.545 -10.448 21.655 1.00 37.23 310 LYS Q O 1
#

InterPro domains:
  IPR001214 SET domain [PF00856] (74-286)
  IPR001214 SET domain [PS50280] (60-286)
  IPR011383 N-lysine methyltransferase SETD6 [PIRSF011771] (1-472)
  IPR015353 Rubisco LSMT, substrate-binding domain [PF09273] (332-465)
  IPR036464 Rubisco LSMT, substrate-binding domain superfamily [G3DSA:3.90.1420.10] (301-473)
  IPR036464 Rubisco LSMT, substrate-binding domain superfamily [SSF81822] (296-470)
  IPR044430 SETD6, SET domain [cd19178] (64-302)
  IPR046341 SET domain superfamily [SSF82199] (24-303)
  IPR050600 SETD3/SETD6 methyltransferase [PTHR13271] (20-447)

CATH classification: 3.90.1410.10 (+1 more: 3.90.1420.10)

Secondary structure (DSSP, 8-state):
-HHHHHHHHHHHHHT-EE-TTEEEESSS-SSSSEEEESS-B-TT-EEEEEEGGGSBSTTTSTTHHHHHHTTTTT--SSS-HHHHHHHHHHHH-TT-TTHHHHTTSPPGGG---GGGS-HHHHHHHSTTSSHHHHHHHHHHHHHHHIIIIIHHHHHH-TTTS-GGG--HHHHHHHHHHHHHH-B-PPP---PPPPBB-TTGGG-EE-SS-SEEEEE-SSEEEEEESS-B-TTPEEEE--SS--HHHHHHHHS--PPTTS-TT-EEEEEHHHHHHHHHHT--SHHHHHHHHHHHHHHHHTTS--TT-EEEEESSBBSSHHHHHHHHHHHHS-HHHHHTTTT--------BTTTGGGS-HHHHHHHHHHHHHHHTTSSS-HHHHHHHHH-HHHHHHS-HHHHHHHHHHHHHHHHHHHHHHHT-/-HHHHHHHHHHHHTT-EE-TTEEEESSS-SSSSEEEESSPBPTT-EEEEEEGGGSBSTTTSTTHHHHHHTGGGG--SSS-HHHHHHHHHHHT-TT-TTHHHHTTSPPGGG---GGGS-HHHHHHHTTTTSHHHHHHHHHHHHHHHIIIIIHHHHHH-TTTS-GGG--HHHHHHHHHHHHHH-B-PPP---PPPBB-TTGGG-EE-SS-SEEEEE-SSEEEEEESS-B-TTPEEEE--SS--HHHIIIIIS--PPTTS-TT-EEEEEHHHHHHHHHHT--SHHHHHHHHHHHHHHHHTTS--TT-EEEEESSBBSSHHHHHHHHHHHHS-HHHHHHHH----BTTTGGGS-HHHHHHHHHHHHHHHTTSSS-HHHHHHHHHSHHHHHHS-HHHHHHHHHHHHHHHHHHHHHHHH-/--SB--/-

Solvent-accessible surface area: 39260 Å² total; per-residue (Å²): 105,72,48,20,55,64,0,45,56,9,3,174,152,34,36,5,122,47,20,109,49,4,13,19,27,153,80,81,24,95,58,36,45,0,0,24,2,139,79,68,3,130,61,57,43,80,1,3,24,0,31,69,88,3,12,0,6,27,128,43,7,65,12,10,48,20,4,75,170,64,137,116,62,2,129,36,145,39,26,25,0,17,0,1,0,0,0,1,15,3,58,16,17,126,83,2,105,8,136,19,3,27,57,18,27,38,97,34,58,185,28,85,5,0,14,67,11,76,92,57,44,15,131,81,24,0,77,27,6,25,0,16,110,24,1,130,124,31,47,60,40,5,153,59,10,20,117,81,30,0,45,53,16,1,95,68,44,70,120,39,0,35,142,174,9,67,32,71,121,27,1,31,21,0,9,0,0,0,5,12,54,0,1,33,46,74,80,157,138,85,82,53,28,0,27,0,0,0,0,1,20,13,2,22,7,48,16,108,44,19,0,48,6,85,49,42,90,122,12,0,84,0,16,3,56,69,96,0,67,151,51,104,16,0,23,0,20,27,28,139,9,1,4,51,52,0,0,22,13,20,3,57,23,6,68,85,76,73,4,94,32,7,8,0,35,1,83,17,43,19,0,40,78,4,20,37,118,69,34,103,70,58,78,32,117,138,70,14,85,45,17,8,78,53,0,47,167,70,145,20,13,26,105,172,28,20,0,36,6,9,59,125,17,2,81,30,10,59,46,0,4,3,0,0,81,6,21,36,28,84,56,83,46,12,65,66,36,64,90,126,156,38,37,24,15,8,2,4,67,62,24,6,62,148,30,132,70,53,26,58,106,16,0,31,47,0,0,72,22,10,24,132,73,13,76,58,83,22,172,65,1,62,41,49,31,74,74,166,113,58,45,68,152,38,54,154,85,61,27,3,0,0,10,0,33,7,5,4,1,55,7,0,48,59,4,25,133,33,5,108,49,0,72,3,31,40,103,69,52,20,54,72,2,55,54,6,3,174,140,32,47,5,60,46,20,110,48,5,26,22,27,154,80,80,25,96,60,38,44,0,1,22,1,119,77,67,4,129,60,51,44,80,3,2,29,0,29,67,84,5,12,0,8,29,134,52,8,79,10,9,46,26,4,44,166,62,154,111,63,3,123,37,140,55,32,53,0,17,0,1,0,0,0,1,14,1,37,5,13,69,91,12,153,10,76,32,4,21,58,17,30,41,118,37,71,196,29,88,3,0,13,70,10,80,102,70,51,12,136,90,24,0,74,28,7,26,0,14,113,22,0,115,125,30,50,65,42,6,48,63,14,11,104,77,33,0,40,59,17,0,103,69,54,35,44,50,0,4,57,144,7,48,36,64,121,31,0,31,20,0,10,0,0,1,9,13,53,6,8,91,50,96,114,114,142,147,56,44,9,31,0,1,0,0,1,21,14,2,20,6,47,16,122,49,22,0,48,30,84,66,43,89,123,15,0,85,0,19,1,49,90,92,1,64,147,52,101,15,1,22,3,38,26,30,154,21,1,5,55,62,0,0,21,46,24,4,56,22,6,69,84,77,72,4,91,43,7,9,0,38,0,80,15,47,15,0,28,88,5,15,15,104,71,26,99,59,90,76,76,96,121,55,15,95,82,13,7,88,38,0,50,87,76,81,32,12,27,109,168,25,24,0,36,5,7,67,123,41,7,109,23,54,111,53,0,35,28,0,0,107,6,18,36,15,88,54,82,85,4,62,65,78,48,98,113,84,0,42,58,98,34,4,62,139,20,129,55,33,52,60,96,16,0,39,37,0,0,74,25,10,22,131,69,12,73,57,82,22,173,67,1,64,39,46,32,74,74,165,143,60,46,70,178,39,54,153,86,62,26,4,0,0,10,0,31,8,6,5,0,57,7,0,54,55,5,22,129,36,4,96,60

B-factor: mean 30.56, std 13.54, range [9.59, 94.1]

Nearest PDB structures (foldseek):
  3rc0-assembly2_B  TM=1.002E+00  e=8.250E-70  Homo sapiens
  3rc0-assembly1_A  TM=9.922E-01  e=1.154E-66  Homo sapiens
  8ras-assembly1_L  TM=5.523E-01  e=3.736E-12  Sinapis alba
  8qma-assembly1_J  TM=5.585E-01  e=1.016E-11  Sinapis alba
  3qww-assembly1_A  TM=4.050E-01  e=2.400E-08  Mus musculus

Foldseek 3Di:
DVLLVLLVVLCVVQVKDADPQKDWDQPPDPDQIFIFGQAKDAAFAFGIKFFPLNWQACCNAPCVPVCVVCVPLQDAPQSCSSRLLSVQLLVPDPDRSCVSQCSSDDDLVPAQACLPPDLCCSCALQFLLCQSVVSVVVVVRLVCCLVRGNLVVCVVCVVRHPPVSSDSSNSVSSVLCCLAAWDFDCDCPPTGHTIGTGPVSSHAAFLPFQWEWDDDDGIITIGGRHIHHRGGTHHYHPDLDALSSCNNRHNFGDFPPRNQSHKAWQAPVLLLVLLCVPDPDPVSNVLSVVLVVVLVVVVLHDNGDTFIFGQFWTDSFQSLVQSLCSSQDDSVVNVVVVPPDGDDDTDGLVCLLVDDLSSLSSLLSSLVVSQVRHPDALVVLCVCVVDVVSVVPDDPSSNSSSRSVNSRRVRSVSSNVSSD/DDPDDD/DVLQVLLVVLCVVQVKDFDPQKDWDQPPDPDQIFIFGQAKDAAWDFGIKFFPLLWQALCNAPCVVVCVVCVVLQDAPQSCRSRLLSVQLLVPDPVRSCVSLCSSDDDLVPAQALLPPPLVCSCQLQFLLCQSVVSVVVVVRLVVCLVRPRLVVCVVCVVRHPPVSSDSSNSVSVVLVCLAAWDFDDDDVGGHTIGTGPVSSHAAFLPFQWEWDDDDTIIIITGRHIHHRGGTHHYHNDLDALSSCNNRHNFGDFPPRNQSHKAWQAPVLLLVLLQVPDDDPVSNVVSVVLVVLLVVVVLHDNGDIWIFGQFFTPSAVSLVSSLPSSQDDPVVNVVVSVPGGTLVCLLVDDLSSLSSLLSSLVSSQVSRPDALVVLCVCVVPVVSVVPDDPSSNSSSSSVNSRRVRSVSSNVSSD

GO terms:
  GO:0016279 protein-lysine N-methyltransferase activity (F, IDA)
  GO:0005634 nucleus (C, IDA)
  GO:0018026 peptidyl-lysine monomethylation (P, IDA)
  GO:1904047 S-adenosyl-L-methionine binding (F, IDA)
  GO:0050727 regulation of inflammatory response (P, IMP)
  GO:0051059 NF-kappaB binding (F, IPI)
  GO:0016279 protein-lysine N-methyltransferase activity (F, TAS)
  GO:0005654 nucleoplasm (C, TAS)
  GO:0005515 protein binding (F, IPI)
  GO:0005654 nucleoplasm (C, IDA)

Organism: Homo sapiens (NCBI:txid9606)

Radius of gyration: 33.69 Å; Cα contacts (8 Å, |Δi|>4): 1352; chains: 4; bounding box: 89×88×88 Å

=== Feature glossary ===
Legend for the data blocks above and below:

— What the protein is —

Sequence gives the chain of amino acids in standard one-letter code (A=alanine, C=cysteine, …, Y=tyrosine), read N→C. It is the only feature that is directly encoded by the gene; all structural features are derived from the folded form of this sequence.

The annotation block draws on four external resources. InterPro: which protein families and domains the sequence belongs to. GO: standardized terms for what the protein does, what process it participates in, and where in the cell it acts. CATH: which structural fold it has in the CATH hierarchy. Organism: the species of origin.

— Where its atoms are —

Atomic coordinates in PDBx/mmCIF format — the same representation the Protein Data Bank distributes. Each line of the _atom_site loop places one backbone atom in Cartesian space (units: ångströms, origin: arbitrary).

Six rendered views show the 3D structure from the faces of a cube — i.e. along ±x, ±y, ±z. Rendering representation is drawn randomly per protein from cartoon (secondary-structure ribbons), sticks (backbone bonds), or molecular surface; coloring is either N→C rainbow (blue at the N-terminus through red at the C-terminus) or one color per chain.

— Local backbone conformation —

DSSP 8-state secondary structure assigns each residue one of H (α-helix), G (3₁₀-helix), I (π-helix), E (extended β-strand), B (isolated β-bridge), T (hydrogen-bonded turn), S (bend), or '-' (coil). The assignment is computed from backbone hydrogen-bond geometry via the Kabsch–Sander algorithm.

P-SEA three-state annotation labels each residue as helix, strand, or coil based purely on the geometry of the Cα trace. It serves as a fallback when the full backbone (and thus DSSP) is unavailable.

φ (phi) and ψ (psi) are the two rotatable backbone dihedrals per residue: φ is the C(i-1)–N–Cα–C torsion, ψ is the N–Cα–C–N(i+1) torsion, both in degrees on (−180°, 180°]. α-helical residues cluster near (−60°, −45°); β-strand residues near (−120°, +130°). A Ramachandran plot is simply a scatter of (φ, ψ) for every residue.

— Global shape and packing —

Radius of gyration (Rg) is the root-mean-square distance of Cα atoms from their centroid — a single number for overall size and compactness. A globular domain of N residues has Rg ≈ 2.2·N^0.38 Å; an extended or disordered chain has a much larger Rg. The Cα contact count is the number of residue pairs whose Cα atoms are within 8 Å and are more than four p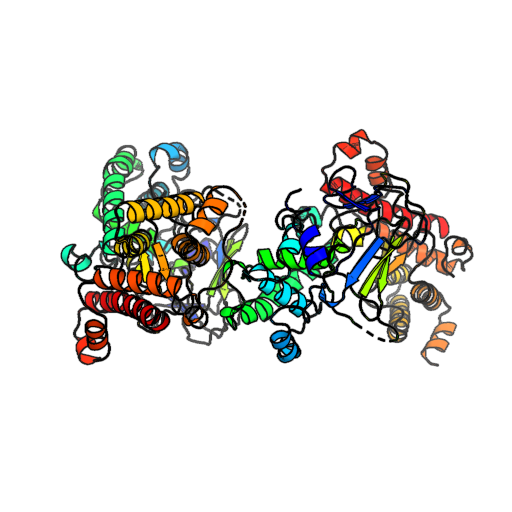ositions apart in sequence — a standard proxy for tertiary packing density. The bounding box is the smallest axis-aligned box enclosing all Cα atoms.

Accessible surface area quantifies burial. A residue with SASA near zero is packed into the hydrophobic core; one with SASA >100 Å² sits on the surface. Computed here via the Shrake–Rupley numerical algorithm with a 1.4 Å probe.

The contact map is a binary N×N matrix image: pixel (i, j) is dark where Cα_i and Cα_j are within 8 Å and |i−j|>4. Because the |i−j|>4 filter removes local helical contacts, off-diagonal stripes parallel to the main diagonal indicate parallel β-sheets; stripes perpendicular to it indicate antiparallel β-sheets. The Ramachandran plot scatters every residue's (φ, ψ) pair against the sterically allowed regions. The PAE heatmap renders the predicted-aligned-error matrix.

— Structural neighborhood —

A 3Di character summarizes, for each residue, the relative orientation of the Cα frame of its nearest spatial neighbor. Because it encodes fold topology rather than chemistry, 3Di alignments detect remote structural similarity that sequence alignment misses.

Structural nearest neighbors (via Foldseek easy-search vs the PDB). Reported per hit: target PDB id, E-value, and alignment TM-score. A TM-score above ~0.5 is the conventional threshold for 'same fold'.

— Confidence and disorder —

For AlphaFold models, the B-factor field carries pLDDT — the model's own estimate of local accuracy on a 0–100 scale. Regions with pLDDT<50 should be treated as essentially unmodeled; they often correspond to intrinsically disordered segments.

B-factor (Debye–Waller factor) reflects atomic displacement in the crystal lattice. It is an experimental observable (units Å²), not a prediction; low values mean the atom is pinned down, high values mean it moves or is heterogeneous across the crystal.

Predicted Aligned Error (PAE) is an AlphaFold confidence matrix: entry (i, j) is the expected error in the position of residue j, in ångströms, when the prediction is superimposed on the true structure at residue i. Low PAE within a block of residues means that block is internally rigid and well-predicted; high PAE between two blocks means their relative placement is uncertain even if each block individually is confident.